Protein 8JZX (pdb70)

Nearest PDB structures (foldseek):
  8jzx-assembly1_B  TM=1.002E+00  e=8.251E-60  Homo sapiens
  8jzr-assembly1_B  TM=9.978E-01  e=2.242E-55  Homo sapiens
  8jzs-assembly1_A  TM=1.000E+00  e=1.565E-54  Homo sapiens
  8wx4-assembly1_A  TM=9.937E-01  e=3.648E-49  Homo sapiens
  8qsk-assembly1_C  TM=9.891E-01  e=1.487E-48  Homo sapiens

Radius of gyration: 33.05 Å; Cα contacts (8 Å, |Δi|>4): 1403; chains: 2; bounding box: 64×42×112 Å

InterPro domains:
  IPR000109 Proton-dependent oligopeptide transporter family [PF00854] (104-512)
  IPR018456 PTR2 family proton/oligopeptide symporter, conserved site [PS01023] (195-207)
  IPR036259 MFS transporter superfamily [G3DSA:1.20.1250.20] (19-566)
  IPR036259 MFS transporter superfamily [SSF103473] (32-554)

Sequence (910 aa):
RRAAAAAAAAGAFAGRRAACGAVLLTELLERAAFYGITSNLVLFLNGAPFCWEGAQASEALLLFMGLTYLGSPFGGWLADARLGRARAILLSLALYLLGMLAFPLLAAPATRAALCGSARCCSPATFAGLVLVGLGVATVKANITPFGADQVKDRGPEATRRFFNWFYWSINLGAILSLGGIAYIQQNVSFVTGYAIPTVCVGLAFVVFLCGQSVFIEDVKALVKIVPVFLALIPYWTVYFQMQTTYVLQSLHLRIPEISNPHTLPAAWLTMFDAVLILLLIPLKDKLVDPILRRHGLLPSSLKRIAVGMFFVMCSAFAAGILESKRLNLVKEKTINQTIGNVVYHAADLSLWWQVPQYLLIGISEIFASIAGLEFAYSAAPKSMQSAIMGLFFFFSGVGSFVGSGLLALVSIKAIGWMSSGNINGCYLNYYFFLLAAIQGATLLLFLIISVKYDRRAAAAAAAAGAFAGRRAACGAVLLTELLERAAFYGITSNLVLFLNGAPFCWEGAQASEALLLFMGLTYLGSPFGGWLADARLGRARAILLSLALYLLGMLAFPLLAAPATRAALCGSARCCSPATFAGLVLVGLGVATVKANITPFGADQVKDRGPEATRRFFNWFYWSINLGAILSLGGIAYIQQNVSFVTGYAIPTVCVGLAFVVFLCGQSVFIEDVKALVKIVPVFLALIPYWTVYFQMQTTYVLQSLHLRIPEISNPHTLPAAWLTMFDAVLILLLIPLKDKLVDPILRRHGLLPSSLKRIAVGMFFVMCSAFAAGILESKRLNLVKEKTINQTIGNVVYHAADLSLWWQVPQYLLIGISEIFASIAGLEFAYSAAPKSMQSAIMGLFFFFSGVGSFVGSGLLALVSIKAIGWMSSGNINGCYLNYYFFLLAAIQGATLLLFLIISVKYD

Solvent-accessible surface area: 37669 Å² total; per-residue (Å²): 121,84,46,62,69,34,56,76,32,21,59,4,11,75,64,60,159,65,4,3,29,12,0,39,79,0,4,26,23,0,17,4,0,10,59,0,0,28,33,12,0,54,64,5,0,71,33,99,52,0,98,4,99,39,68,42,0,55,99,2,38,86,121,3,44,13,40,2,19,97,8,0,22,140,8,0,146,73,5,51,47,187,59,37,45,22,181,1,0,31,88,5,0,44,70,0,53,103,1,0,84,18,2,19,63,0,8,17,103,89,50,50,70,91,86,23,51,161,124,96,74,2,32,108,18,1,62,56,3,7,67,48,0,0,71,1,1,0,20,1,32,0,0,1,5,0,11,0,0,28,2,0,82,116,67,32,120,21,0,13,33,34,0,0,0,52,1,26,66,3,34,14,40,0,6,30,95,0,13,14,36,11,0,69,47,1,35,31,86,45,57,61,66,0,0,38,71,0,13,84,18,0,18,94,0,53,90,29,4,100,102,4,75,106,62,30,123,168,46,105,158,23,48,105,112,4,51,60,2,2,87,5,7,31,41,11,30,10,0,40,34,8,6,88,63,0,2,25,56,0,0,10,2,0,94,13,74,146,143,83,189,114,135,52,32,0,44,9,56,3,60,27,53,27,7,62,35,0,39,120,23,0,48,88,7,5,113,100,28,7,50,62,36,40,152,89,51,23,46,98,44,21,8,61,14,4,9,35,0,0,15,26,3,2,21,0,0,20,26,0,0,48,20,0,33,95,0,23,87,44,15,171,145,116,62,49,110,16,62,5,10,114,82,88,29,78,0,0,50,18,25,9,164,163,2,52,75,2,13,56,39,18,0,48,1,6,11,30,6,25,3,2,4,11,14,10,1,10,80,18,14,15,141,73,63,6,0,17,4,2,0,53,12,24,59,31,4,2,54,0,25,89,79,0,52,40,28,46,59,96,4,41,77,197,89,72,20,63,26,80,90,101,60,12,33,56,2,106,0,12,71,0,0,30,54,0,1,63,45,0,9,65,4,12,66,83,0,63,75,37,0,67,119,40,128,121,84,46,63,68,34,56,76,32,21,58,3,11,75,64,62,158,65,4,4,29,12,0,40,81,1,4,25,23,0,16,4,0,10,59,0,0,28,34,12,0,53,62,6,0,70,34,100,52,0,99,4,98,39,67,40,0,55,100,2,39,86,121,2,44,13,40,2,18,98,8,0,22,139,7,0,144,72,4,49,46,186,61,36,46,23,180,2,0,32,87,5,0,43,71,0,53,103,1,0,84,17,2,19,62,0,8,17,103,89,50,50,71,92,85,24,51,158,124,97,75,3,34,109,16,1,63,56,3,7,65,48,0,0,72,1,1,0,18,0,32,0,0,0,5,1,10,0,0,30,2,0,80,116,68,32,118,20,0,13,33,34,0,0,0,52,1,26,66,3,35,14,40,0,7,30,97,0,13,14,37,10,0,67,46,1,35,33,84,45,58,62,64,0,0,37,71,0,12,85,17,0,18,95,0,54,89,28,3,100,103,4,76,108,63,30,124,168,46,104,158,22,48,105,110,3,51,58,2,3,86,6,8,30,41,11,30,11,0,39,36,9,5,89,63,0,1,24,55,0,0,11,1,0,93,13,74,145,147,84,190,113,135,51,35,0,45,10,59,3,60,28,54,27,7,60,35,0,38,120,23,0,48,89,6,5,113,99,27,7,50,63,35,38,154,86,50,24,46,96,44,20,7,60,15,4,10,36,0,0,15,27,2,2,20,0,0,20,26,0,0,50,21,0,33,97,0,24,88,44,15,170,144,115,62,48,110,15,62,5,9,116,82,89,29,76,0,0,51,18,25,8,166,163,3,51,74,1,14,56,39,19,0,48,1,6,11,30,5,23,2,2,4,11,15,11,2,9,80,18,13,15,142,75,62,8,0,17,4,1,0,54,12,22,60,31,3,2,53,0,25,89,79,0,52,40,28,47,60,98,4,42,75,199,88,71,20,61,25,80,90,102,61,12,32,57,3,107,0,11,71,0,0,31,54,0,1,62,43,0,9,64,4,14,66,82,0,63,76,37,0,66,120,38,127

Organism: Homo sapiens (NCBI:txid9606)

Secondary structure (DSSP, 8-state):
-HHHHHHHTTS--TT-HHHHHHHHHHHHHHHHHHHHHHTTHHHHHBSSS-B--HHHHHHHHHHHHHHHHHTHHHHHHHHHHTS-SHHHHHHHHHHHHHTTTHHHHHHSHHHHHHHH----SSHHHHHHHHHHHHHHHHHHHHHHHHHHHTTSSTTHHHHHHHHHHHHHHHHHHHHHIIIIIIHHHHHHT-HHHHHHHHHHHHHHHHHHHHHHTTT---HHHHHHHHHHHHHHTHHHHHHHHHHHHHHHHHHHTSBPPP-----S--GGGGGHHHHHHHHHHHHHHHHHTTTHHHHTT-S-SHHHHHHHHHHHHHHHHHHHHHHHHHHHHHTTT--EEEEETTEEEEE-SSBGGGGHHHHHHHHHHIIIIIHHHHHHHHHTS-SSSTTTHHHHHHHHHHHHHHHHHHHHHHTTSTTT-SS-----TTS-HHHHHHHHHHHHHHHHHHHHHHHHHH-/-HHHHHHHTTS--TT-HHHHHHHHHHHHHHHHHHHHHHTTHHHHHBSSS-B--HHHHHHHHHHHHHHHHHTHHHHHHHHHHTS-SHHHHHHHHHHHHHTTTHHHHHHSHHHHHHHH----SSHHHHHHHHHHHHHHHHHHHHHHHHHHHTTSSTTHHHHHHHHHHHHHHHHHHHHHIIIIIIHHHHHHT-HHHHHHHHHHHHHHHHHHHHHHTTT---HHHHHHHHHHHHHHTHHHHHHHHHHHHHHHHHHHTSBPPP-----S--GGGGGHHHHHHHHHHHHHHHHHTTTHHHHTT-S-SHHHHHHHHHHHHHHHHHHHHHHHHHHHHHTTT--EEEEETTEEEEE-SSBGGGGHHHHHHHHHHIIIIIHHHHHHHHHTS-SSSTTTHHHHHHHHHHHHHHHHHHHHHHTTSTTT-SS-----TTS-HHHHHHHHHHHHHHHHHHHHHHHHHH-

B-factor: mean 50.01, std 15.4, range [20.0, 103.68]

Structure (mmCIF, N/CA/C/O backbone):
data_8JZX
#
_entry.id   8JZX
#
loop_
_entity.id
_entity.type
_entity.pdbx_description
1 polymer 'SLC15A4-ALFA tag-SLC15A4-twin strep tag fusion protein'
2 non-polymer 2-acetamido-2-deoxy-beta-D-glucopyranose
3 non-polymer CHOLESTEROL
4 non-polymer 2-(4-ethoxyphenyl)-N-[3-[(2R)-2-methylpiperidin-1-yl]propyl]quinoline-4-carboxamide
#
loop_
_atom_site.group_PDB
_atom_site.id
_atom_site.type_symbol
_atom_site.label_atom_id
_atom_site.label_alt_id
_atom_site.label_comp_id
_atom_site.label_asym_id
_atom_site.label_entity_id
_atom_site.label_seq_id
_atom_site.pdbx_PDB_ins_code
_atom_site.Cartn_x
_atom_site.Cartn_y
_atom_site.Cartn_z
_atom_site.occupancy
_atom_site.B_iso_or_equiv
_atom_site.auth_seq_id
_atom_site.auth_comp_id
_atom_site.auth_asym_id
_atom_site.auth_atom_id
_atom_site.pdbx_PDB_model_num
ATOM 1 N N . ARG A 1 18 ? 156.167 152.967 127.750 1.00 90.68 18 ARG A N 1
ATOM 2 C CA . ARG A 1 18 ? 156.523 151.590 128.071 1.00 90.68 18 ARG A CA 1
ATOM 3 C C . ARG A 1 18 ? 156.122 150.655 126.939 1.00 90.68 18 ARG A C 1
ATOM 4 O O . ARG A 1 18 ? 156.085 151.055 125.776 1.00 90.68 18 ARG A O 1
ATOM 6 N N . ARG A 1 19 ? 155.822 149.401 127.286 1.00 89.26 19 ARG A N 1
ATOM 7 C CA . ARG A 1 19 ? 155.371 148.446 126.279 1.00 89.26 19 ARG A CA 1
ATOM 8 C C . ARG A 1 19 ? 153.930 148.721 125.870 1.00 89.26 19 ARG A C 1
ATOM 9 O O . ARG A 1 19 ? 153.504 148.336 124.775 1.00 89.26 19 ARG A O 1
ATOM 11 N N . ALA A 1 20 ? 153.163 149.382 126.739 1.00 85.89 20 ALA A N 1
ATOM 12 C CA . ALA A 1 20 ? 151.793 149.742 126.391 1.00 85.89 20 ALA A CA 1
ATOM 13 C C . ALA A 1 20 ? 151.765 150.883 125.384 1.00 85.89 20 ALA A C 1
ATOM 14 O O . ALA A 1 20 ? 150.812 151.014 124.608 1.00 85.89 20 ALA A O 1
ATOM 16 N N . ALA A 1 21 ? 152.800 151.726 125.387 1.00 85.00 21 ALA A N 1
ATOM 17 C CA . ALA A 1 21 ? 152.892 152.778 124.381 1.00 85.00 21 ALA A CA 1
ATOM 18 C C . ALA A 1 21 ? 153.335 152.213 123.039 1.00 85.00 21 ALA A C 1
ATOM 19 O O . ALA A 1 21 ? 152.963 152.737 121.983 1.00 85.00 21 ALA A O 1
ATOM 21 N N . ALA A 1 22 ? 154.134 151.143 123.059 1.00 83.40 22 ALA A N 1
ATOM 22 C CA . ALA A 1 22 ? 154.558 150.512 121.814 1.00 83.40 22 ALA A CA 1
ATOM 23 C C . ALA A 1 22 ? 153.418 149.726 121.182 1.00 83.40 22 ALA A C 1
ATOM 24 O O . ALA A 1 22 ? 153.376 149.551 119.959 1.00 83.40 22 ALA A O 1
ATOM 26 N N . ALA A 1 23 ? 152.489 149.233 122.002 1.00 78.98 23 ALA A N 1
ATOM 27 C CA . ALA A 1 23 ? 151.313 148.563 121.460 1.00 78.98 23 ALA A CA 1
ATOM 28 C C . ALA A 1 23 ? 150.287 149.573 120.962 1.00 78.98 23 ALA A C 1
ATOM 29 O O . ALA A 1 23 ? 149.566 149.309 119.993 1.00 78.98 23 ALA A O 1
ATOM 31 N N . ALA A 1 24 ? 150.207 150.735 121.611 1.00 79.37 24 ALA A N 1
ATOM 32 C CA . ALA A 1 24 ? 149.305 151.780 121.142 1.00 79.37 24 ALA A CA 1
ATOM 33 C C . ALA A 1 24 ? 149.855 152.461 119.899 1.00 79.37 24 ALA A C 1
ATOM 34 O O . ALA A 1 24 ? 149.099 153.049 119.117 1.00 79.37 24 ALA A O 1
ATOM 36 N N . ALA A 1 25 ? 151.175 152.409 119.706 1.00 79.15 25 ALA A N 1
ATOM 37 C CA . ALA A 1 25 ? 151.757 152.915 118.469 1.00 79.15 25 ALA A CA 1
ATOM 38 C C . ALA A 1 25 ? 151.465 151.975 117.310 1.00 79.15 25 ALA A C 1
ATOM 39 O O . ALA A 1 25 ? 151.336 152.411 116.161 1.00 79.15 25 ALA A O 1
ATOM 41 N N . ALA A 1 26 ? 151.357 150.676 117.595 1.00 72.77 26 ALA A N 1
ATOM 42 C CA . ALA A 1 26 ? 150.964 149.721 116.565 1.00 72.77 26 ALA A CA 1
ATOM 43 C C . ALA A 1 26 ? 149.461 149.753 116.321 1.00 72.77 26 ALA A C 1
ATOM 44 O O . ALA A 1 26 ? 148.976 149.176 115.341 1.00 72.77 26 ALA A O 1
ATOM 46 N N . ALA A 1 27 ? 148.704 150.407 117.211 1.00 68.46 27 ALA A N 1
ATOM 47 C CA . ALA A 1 27 ? 147.273 150.578 116.989 1.00 68.46 27 ALA A CA 1
ATOM 48 C C . ALA A 1 27 ? 147.001 151.556 115.857 1.00 68.46 27 ALA A C 1
ATOM 49 O O . ALA A 1 27 ? 145.937 151.506 115.237 1.00 68.46 27 ALA A O 1
ATOM 51 N N . GLY A 1 28 ? 147.947 152.443 115.564 1.00 68.18 28 GLY A N 1
ATOM 52 C CA . GLY A 1 28 ? 147.897 153.249 114.360 1.00 68.18 28 GLY A CA 1
ATOM 53 C C . GLY A 1 28 ? 148.294 152.415 113.161 1.00 68.18 28 GLY A C 1
ATOM 54 O O . GLY A 1 28 ? 149.382 152.577 112.601 1.00 68.18 28 GLY A O 1
ATOM 55 N N . ALA A 1 29 ? 147.404 151.510 112.761 1.00 66.70 29 ALA A N 1
ATOM 56 C CA . ALA A 1 29 ? 147.757 150.417 111.875 1.00 66.70 29 ALA A CA 1
ATOM 57 C C . ALA A 1 29 ? 147.210 150.656 110.473 1.00 66.70 29 ALA A C 1
ATOM 58 O O . ALA A 1 29 ? 146.599 151.686 110.175 1.00 66.70 29 ALA A O 1
ATOM 60 N N . PHE A 1 30 ? 147.515 149.693 109.603 1.00 62.68 30 PHE A N 1
ATOM 61 C CA . PHE A 1 30 ? 147.326 149.552 108.160 1.00 62.68 30 PHE A CA 1
ATOM 62 C C . PHE A 1 30 ? 148.229 150.492 107.365 1.00 62.68 30 PHE A C 1
ATOM 63 O O . PHE A 1 30 ? 148.675 150.132 106.274 1.00 62.68 30 PHE A O 1
ATOM 71 N N . ALA A 1 31 ? 148.520 151.687 107.889 1.00 66.92 31 ALA A N 1
ATOM 72 C CA . ALA A 1 31 ? 149.685 152.561 107.717 1.00 66.92 31 ALA A CA 1
ATOM 73 C C . ALA A 1 31 ? 150.156 152.856 106.289 1.00 66.92 31 ALA A C 1
ATOM 74 O O . ALA A 1 31 ? 150.665 153.949 106.020 1.00 66.92 31 ALA A O 1
ATOM 76 N N . GLY A 1 32 ? 149.978 151.911 105.365 1.00 66.16 32 GLY A N 1
ATOM 77 C CA . GLY A 1 32 ? 149.969 152.225 103.949 1.00 66.16 32 GLY A CA 1
ATOM 78 C C . GLY A 1 32 ? 149.112 151.241 103.180 1.00 66.16 32 GLY A C 1
ATOM 79 O O . GLY A 1 32 ? 148.847 151.422 101.991 1.00 66.16 32 GLY A O 1
ATOM 80 N N . ARG A 1 33 ? 148.673 150.179 103.857 1.00 63.10 33 ARG A N 1
ATOM 81 C CA . ARG A 1 33 ? 148.029 149.029 103.227 1.00 63.10 33 ARG A CA 1
ATOM 82 C C . ARG A 1 33 ? 146.520 149.198 103.288 1.00 63.10 33 ARG A C 1
ATOM 83 O O . ARG A 1 33 ? 145.793 148.303 103.717 1.00 63.10 33 ARG A O 1
ATOM 91 N N . ARG A 1 34 ? 146.033 150.353 102.843 1.00 63.39 34 ARG A N 1
ATOM 92 C CA . ARG A 1 34 ? 144.601 150.590 102.791 1.00 63.39 34 ARG A CA 1
ATOM 93 C C . ARG A 1 34 ? 143.926 149.911 101.612 1.00 63.39 34 ARG A C 1
ATOM 94 O O . ARG A 1 34 ? 142.795 149.441 101.758 1.00 63.39 34 ARG A O 1
ATOM 102 N N . ALA A 1 35 ? 144.589 149.839 100.458 1.00 58.97 35 ALA A N 1
ATOM 103 C CA . ALA A 1 35 ? 143.986 149.205 99.293 1.00 58.97 35 ALA A CA 1
ATOM 104 C C . ALA A 1 35 ? 144.189 147.697 99.310 1.00 58.97 35 ALA A C 1
ATOM 105 O O . ALA A 1 35 ? 143.441 146.961 98.659 1.00 58.97 35 ALA A O 1
ATOM 107 N N . ALA A 1 36 ? 145.200 147.220 100.036 1.00 56.84 36 ALA A N 1
ATOM 108 C CA . ALA A 1 36 ? 145.395 145.782 100.168 1.00 56.84 36 ALA A CA 1
ATOM 109 C C . ALA A 1 36 ? 144.328 145.166 101.057 1.00 56.84 36 ALA A C 1
ATOM 110 O O . ALA A 1 36 ? 143.723 144.149 100.703 1.00 56.84 36 ALA A O 1
ATOM 112 N N . CYS A 1 37 ? 144.080 145.772 102.217 1.00 54.63 37 CYS A N 1
ATOM 113 C CA . CYS A 1 37 ? 143.055 145.262 103.118 1.00 54.63 37 CYS A CA 1
ATOM 114 C C . CYS A 1 37 ? 141.663 145.602 102.607 1.00 54.63 37 CYS A C 1
ATOM 115 O O . CYS A 1 37 ? 140.724 144.816 102.766 1.00 54.63 37 CYS A O 1
ATOM 118 N N . GLY A 1 38 ? 141.518 146.767 101.974 1.00 52.49 38 GLY A N 1
ATOM 119 C CA . GLY A 1 38 ? 140.210 147.208 101.518 1.00 52.49 38 GLY A CA 1
ATOM 120 C C . GLY A 1 38 ? 139.660 146.401 100.361 1.00 52.49 38 GLY A C 1
ATOM 121 O O . GLY A 1 38 ? 138.450 146.382 100.134 1.00 52.49 38 GLY A O 1
ATOM 122 N N . ALA A 1 39 ? 140.532 145.730 99.610 1.00 50.43 39 ALA A N 1
ATOM 123 C CA . ALA A 1 39 ? 140.062 144.814 98.579 1.00 50.43 39 ALA A CA 1
ATOM 124 C C . ALA A 1 39 ? 139.552 143.521 99.198 1.00 50.43 39 ALA A C 1
ATOM 125 O O . ALA A 1 39 ? 138.720 142.823 98.611 1.00 50.43 39 ALA A O 1
ATOM 127 N N . VAL A 1 40 ? 140.051 143.182 100.388 1.00 47.70 40 VAL A N 1
ATOM 128 C CA . VAL A 1 40 ? 139.600 141.978 101.081 1.00 47.70 40 VAL A CA 1
ATOM 129 C C . VAL A 1 40 ? 138.282 142.246 101.796 1.00 47.70 40 VAL A C 1
ATOM 130 O O . VAL A 1 40 ? 137.395 141.385 101.844 1.00 47.70 40 VAL A O 1
ATOM 134 N N . LEU A 1 41 ? 138.125 143.450 102.345 1.00 44.62 41 LEU A N 1
ATOM 135 C CA . LEU A 1 41 ? 136.886 143.809 103.024 1.00 44.62 41 LEU A CA 1
ATOM 136 C C . LEU A 1 41 ? 135.740 143.947 102.029 1.00 44.62 41 LEU A C 1
ATOM 137 O O . LEU A 1 41 ? 134.598 143.584 102.326 1.00 44.62 41 LEU A O 1
ATOM 142 N N . LEU A 1 42 ? 136.028 144.468 100.836 1.00 44.73 42 LEU A N 1
ATOM 143 C CA . LEU A 1 42 ? 134.977 144.656 99.843 1.00 44.73 42 LEU A CA 1
ATOM 144 C C . LEU A 1 42 ? 134.608 143.337 99.174 1.00 44.73 42 LEU A C 1
ATOM 145 O O . LEU A 1 42 ? 133.463 143.154 98.744 1.00 44.73 42 LEU A O 1
ATOM 150 N N . THR A 1 43 ? 135.557 142.401 99.086 1.00 44.82 43 THR A N 1
ATOM 151 C CA . THR A 1 43 ? 135.258 141.092 98.515 1.00 44.82 43 THR A CA 1
ATOM 152 C C . THR A 1 43 ? 134.347 140.288 99.436 1.00 44.82 43 THR A C 1
ATOM 153 O O . THR A 1 43 ? 133.395 139.647 98.976 1.00 44.82 43 THR A O 1
ATOM 157 N N . GLU A 1 44 ? 134.602 140.333 100.746 1.00 43.73 44 GLU A N 1
ATOM 158 C CA . GLU A 1 44 ? 133.777 139.584 101.690 1.00 43.73 44 GLU A CA 1
ATOM 159 C C . GLU A 1 44 ? 132.441 140.281 101.935 1.00 43.73 44 GLU A C 1
ATOM 160 O O . GLU A 1 44 ? 131.455 139.629 102.290 1.00 43.73 44 GLU A O 1
ATOM 166 N N . LEU A 1 45 ? 132.384 141.598 101.729 1.00 42.44 45 LEU A N 1
ATOM 167 C CA . LEU A 1 45 ? 131.110 142.309 101.784 1.00 42.44 45 LEU A CA 1
ATOM 168 C C . LEU A 1 45 ? 130.195 141.879 100.645 1.00 42.44 45 LEU A C 1
ATOM 169 O O . LEU A 1 45 ? 128.974 141.806 100.808 1.00 42.44 45 LEU A O 1
ATOM 174 N N . LEU A 1 46 ? 130.770 141.613 99.473 1.00 44.50 46 LEU A N 1
ATOM 175 C CA . LEU A 1 46 ? 129.961 141.228 98.325 1.00 44.50 46 LEU A CA 1
ATOM 176 C C . LEU A 1 46 ? 129.710 139.730 98.307 1.00 44.50 46 LEU A C 1
ATOM 177 O O . LEU A 1 46 ? 128.831 139.252 97.585 1.00 44.50 46 LEU A O 1
ATOM 182 N N . GLU A 1 47 ? 130.481 138.973 99.081 1.00 45.66 47 GLU A N 1
ATOM 183 C CA . GLU A 1 47 ? 130.262 137.535 99.148 1.00 45.66 47 GLU A CA 1
ATOM 184 C C . GLU A 1 47 ? 129.208 137.199 100.193 1.00 45.66 47 GLU A C 1
ATOM 185 O O . GLU A 1 47 ? 128.453 136.235 100.035 1.00 45.66 47 GLU A O 1
ATOM 191 N N . ARG A 1 48 ? 129.150 137.973 101.277 1.00 44.08 48 ARG A N 1
ATOM 192 C CA . ARG A 1 48 ? 128.070 137.795 102.239 1.00 44.08 48 ARG A CA 1
ATOM 193 C C . ARG A 1 48 ? 126.760 138.339 101.695 1.00 44.08 48 ARG A C 1
ATOM 194 O O . ARG A 1 48 ? 125.684 137.871 102.074 1.00 44.08 48 ARG A O 1
ATOM 202 N N . ALA A 1 49 ? 126.832 139.325 100.799 1.00 44.17 49 ALA A N 1
ATOM 203 C CA . ALA A 1 49 ? 125.624 139.845 100.170 1.00 44.17 49 ALA A CA 1
ATOM 204 C C . ALA A 1 49 ? 125.024 138.830 99.208 1.00 44.17 49 ALA A C 1
ATOM 205 O O . ALA A 1 49 ? 123.820 138.856 98.935 1.00 44.17 49 ALA A O 1
ATOM 207 N N . ALA A 1 50 ? 125.847 137.925 98.686 1.00 45.01 50 ALA A N 1
ATOM 208 C CA . ALA A 1 50 ? 125.343 136.922 97.760 1.00 45.01 50 ALA A CA 1
ATOM 209 C C . ALA A 1 50 ? 124.931 135.652 98.486 1.00 45.01 50 ALA A C 1
ATOM 210 O O . ALA A 1 50 ? 124.149 134.855 97.958 1.00 45.01 50 ALA A O 1
ATOM 212 N N . PHE A 1 51 ? 125.460 135.434 99.688 1.00 45.49 51 PHE A N 1
ATOM 213 C CA . PHE A 1 51 ? 125.084 134.252 100.454 1.00 45.49 51 PHE A CA 1
ATOM 214 C C . PHE A 1 51 ? 123.677 134.384 101.015 1.00 45.49 51 PHE A C 1
ATOM 215 O O . PHE A 1 51 ? 122.910 133.416 101.018 1.00 45.49 51 PHE A O 1
ATOM 223 N N . TYR A 1 52 ? 123.322 135.571 101.503 1.00 46.97 52 TYR A N 1
ATOM 224 C CA . TYR A 1 52 ? 121.977 135.769 102.023 1.00 46.97 52 TYR A CA 1
ATOM 225 C C . TYR A 1 52 ? 120.991 136.099 100.915 1.00 46.97 52 TYR A C 1
ATOM 226 O O . TYR A 1 52 ? 119.789 136.208 101.172 1.00 46.97 52 TYR A O 1
ATOM 235 N N . GLY A 1 53 ? 121.473 136.281 99.687 1.00 49.00 53 GLY A N 1
ATOM 236 C CA . GLY A 1 53 ? 120.566 136.319 98.555 1.00 49.00 53 GLY A CA 1
ATOM 237 C C . GLY A 1 53 ? 119.981 134.954 98.260 1.00 49.00 53 GLY A C 1
ATOM 238 O O . GLY A 1 53 ? 118.847 134.842 97.790 1.00 49.00 53 GLY A O 1
ATOM 239 N N . ILE A 1 54 ? 120.744 133.898 98.535 1.00 51.22 54 ILE A N 1
ATOM 240 C CA . ILE A 1 54 ? 120.248 132.539 98.353 1.00 51.22 54 ILE A CA 1
ATOM 241 C C . ILE A 1 54 ? 119.455 132.086 99.571 1.00 51.22 54 ILE A C 1
ATOM 242 O O . ILE A 1 54 ? 118.333 131.586 99.446 1.00 51.22 54 ILE A O 1
ATOM 247 N N . THR A 1 55 ? 120.015 132.281 100.765 1.00 51.30 55 THR A N 1
ATOM 248 C CA . THR A 1 55 ? 119.529 131.601 101.962 1.00 51.30 55 THR A CA 1
ATOM 249 C C . THR A 1 55 ? 118.193 132.162 102.448 1.00 51.30 55 THR A C 1
ATOM 250 O O . THR A 1 55 ? 117.382 131.419 103.015 1.00 51.30 55 THR A O 1
ATOM 254 N N . SER A 1 56 ? 117.921 133.442 102.186 1.00 51.95 56 SER A N 1
ATOM 255 C CA . SER A 1 56 ? 116.783 134.109 102.812 1.00 51.95 56 SER A CA 1
ATOM 256 C C . SER A 1 56 ? 115.454 133.636 102.235 1.00 51.95 56 SER A C 1
ATOM 257 O O . SER A 1 56 ? 114.501 133.379 102.978 1.00 51.95 56 SER A O 1
ATOM 260 N N . ASN A 1 57 ? 115.364 133.515 100.913 1.00 57.49 57 ASN A N 1
ATOM 261 C CA . ASN A 1 57 ? 114.117 133.128 100.264 1.00 57.49 57 ASN A CA 1
ATOM 262 C C . ASN A 1 57 ? 114.284 131.896 99.381 1.00 57.49 57 ASN A C 1
ATOM 263 O O . ASN A 1 57 ? 113.697 131.821 98.304 1.00 57.49 57 ASN A O 1
ATOM 268 N N . LEU A 1 58 ? 115.074 130.918 99.823 1.00 60.72 58 LEU A N 1
ATOM 269 C CA . LEU A 1 58 ? 115.221 129.698 99.037 1.00 60.72 58 LEU A CA 1
ATOM 270 C C . LEU A 1 58 ? 113.989 128.814 99.158 1.00 60.72 58 LEU A C 1
ATOM 271 O O . LEU A 1 58 ? 113.544 128.223 98.169 1.00 60.72 58 LEU A O 1
ATOM 276 N N . VAL A 1 59 ? 113.425 128.716 100.363 1.00 65.41 59 VAL A N 1
ATOM 277 C CA . VAL A 1 59 ? 112.276 127.846 100.589 1.00 65.41 59 VAL A CA 1
ATOM 278 C C . VAL A 1 59 ? 111.033 128.423 99.923 1.00 65.41 59 VAL A C 1
ATOM 279 O O . VAL A 1 59 ? 110.210 127.686 99.370 1.00 65.41 59 VAL A O 1
ATOM 283 N N . LEU A 1 60 ? 110.899 129.750 99.930 1.00 65.01 60 LEU A N 1
ATOM 284 C CA . LEU A 1 60 ? 109.791 130.395 99.233 1.00 65.01 60 LEU A CA 1
ATOM 285 C C . LEU A 1 60 ? 109.920 130.242 97.723 1.00 65.01 60 LEU A C 1
ATOM 286 O O . LEU A 1 60 ? 108.913 130.156 97.010 1.00 65.01 60 LEU A O 1
ATOM 291 N N . PHE A 1 61 ? 111.152 130.185 97.218 1.00 66.00 61 PHE A N 1
ATOM 292 C CA . PHE A 1 61 ? 111.364 130.042 95.782 1.00 66.00 61 PHE A CA 1
ATOM 293 C C . PHE A 1 61 ? 111.088 128.617 95.324 1.00 66.00 61 PHE A C 1
ATOM 294 O O . PHE A 1 61 ? 110.452 128.397 94.289 1.00 66.00 61 PHE A O 1
ATOM 302 N N . LEU A 1 62 ? 111.561 127.632 96.088 1.00 73.55 62 LEU A N 1
ATOM 303 C CA . LEU A 1 62 ? 111.389 126.240 95.690 1.00 73.55 62 LEU A CA 1
ATOM 304 C C . LEU A 1 62 ? 109.963 125.764 95.931 1.00 73.55 62 LEU A C 1
ATOM 305 O O . LEU A 1 62 ? 109.460 124.898 95.208 1.00 73.55 62 LEU A O 1
ATOM 310 N N . ASN A 1 63 ? 109.302 126.298 96.955 1.00 77.17 63 ASN A N 1
ATOM 311 C CA . ASN A 1 63 ? 107.894 126.006 97.209 1.00 77.17 63 ASN A CA 1
ATOM 312 C C . ASN A 1 63 ? 107.085 127.192 96.693 1.00 77.17 63 ASN A C 1
ATOM 313 O O . ASN A 1 63 ? 106.567 128.006 97.455 1.00 77.17 63 ASN A O 1
ATOM 318 N N . GLY A 1 64 ? 106.970 127.276 95.380 1.00 82.21 64 GLY A N 1
ATOM 319 C CA . GLY A 1 64 ? 106.336 128.415 94.746 1.00 82.21 64 GLY A CA 1
ATOM 320 C C . GLY A 1 64 ? 105.567 128.045 93.500 1.00 82.21 64 GLY A C 1
ATOM 321 O O . GLY A 1 64 ? 105.068 126.926 93.364 1.00 82.21 64 GLY A O 1
ATOM 322 N N . ALA A 1 65 ? 105.443 129.009 92.592 1.00 88.01 65 ALA A N 1
ATOM 323 C CA . ALA A 1 65 ? 104.676 128.806 91.366 1.00 88.01 65 ALA A CA 1
ATOM 324 C C . ALA A 1 65 ? 105.429 128.054 90.259 1.00 88.01 65 ALA A C 1
ATOM 325 O O . ALA A 1 65 ? 104.814 127.179 89.637 1.00 88.01 65 ALA A O 1
ATOM 327 N N . PRO A 1 66 ? 106.715 128.324 89.945 1.00 89.37 66 PRO A N 1
ATOM 328 C CA . PRO A 1 66 ? 107.363 127.456 88.946 1.00 89.37 66 PRO A CA 1
ATOM 329 C C . PRO A 1 66 ? 107.697 126.077 89.479 1.00 89.37 66 PRO A C 1
ATOM 330 O O . PRO A 1 66 ? 107.521 125.080 88.769 1.00 89.37 66 PRO A O 1
ATOM 334 N N . PHE A 1 67 ? 108.171 125.993 90.717 1.00 86.24 67 PHE A N 1
ATOM 335 C CA . PHE A 1 67 ? 108.599 124.737 91.315 1.00 86.24 67 PHE A CA 1
ATOM 336 C C . PHE A 1 67 ? 107.569 124.336 92.357 1.00 86.24 67 PHE A C 1
ATOM 337 O O . PHE A 1 67 ? 107.272 125.113 93.269 1.00 86.24 67 PHE A O 1
ATOM 345 N N . CYS A 1 68 ? 107.043 123.122 92.238 1.00 87.04 68 CYS A N 1
ATOM 346 C CA . CYS A 1 68 ? 105.947 122.661 93.085 1.00 87.04 68 CYS A CA 1
ATOM 347 C C . CYS A 1 68 ? 106.429 121.731 94.186 1.00 87.04 68 CYS A C 1
ATOM 348 O O . CYS A 1 68 ? 105.780 120.724 94.481 1.00 87.04 68 CYS A O 1
ATOM 351 N N . TRP A 1 69 ? 107.569 122.033 94.801 1.00 83.70 69 TRP A N 1
ATOM 352 C CA . TRP A 1 69 ? 108.111 121.152 95.825 1.00 83.70 69 TRP A CA 1
ATOM 353 C C . TRP A 1 69 ? 107.326 121.289 97.122 1.00 83.70 69 TRP A C 1
ATOM 354 O O . TRP A 1 69 ? 106.724 122.327 97.406 1.00 83.70 69 TRP A O 1
ATOM 365 N N . GLU A 1 70 ? 107.340 120.222 97.916 1.00 85.40 70 GLU A N 1
ATOM 366 C CA . GLU A 1 70 ? 106.708 120.256 99.224 1.00 85.40 70 GLU A CA 1
ATOM 367 C C . GLU A 1 70 ? 107.539 121.082 100.201 1.00 85.40 70 GLU A C 1
ATOM 368 O O . GLU A 1 70 ? 108.675 121.474 99.922 1.00 85.40 70 GLU A O 1
ATOM 374 N N . GLY A 1 71 ? 106.948 121.344 101.368 1.00 81.07 71 GLY A N 1
ATOM 375 C CA . GLY A 1 71 ? 107.632 122.147 102.368 1.00 81.07 71 GLY A CA 1
ATOM 376 C C . GLY A 1 71 ? 108.797 121.417 103.008 1.00 81.07 71 GLY A C 1
ATOM 377 O O . GLY A 1 71 ? 109.767 122.040 103.444 1.00 81.07 71 GLY A O 1
ATOM 378 N N . ALA A 1 72 ? 108.719 120.088 103.070 1.00 78.54 72 ALA A N 1
ATOM 379 C CA . ALA A 1 72 ? 109.821 119.313 103.627 1.00 78.54 72 ALA A CA 1
ATOM 380 C C . ALA A 1 72 ? 110.979 119.216 102.643 1.00 78.54 72 ALA A C 1
ATOM 381 O O . ALA A 1 72 ? 112.146 119.228 103.046 1.00 78.54 72 ALA A O 1
ATOM 383 N N . GLN A 1 73 ? 110.678 119.128 101.346 1.00 81.16 73 GLN A N 1
ATOM 384 C CA . GLN A 1 73 ? 111.739 118.977 100.356 1.00 81.16 73 GLN A CA 1
ATOM 385 C C . GLN A 1 73 ? 112.450 120.298 100.094 1.00 81.16 73 GLN A C 1
ATOM 386 O O . GLN A 1 73 ? 113.611 120.312 99.670 1.00 81.16 73 GLN A O 1
ATOM 392 N N . ALA A 1 74 ? 111.771 121.419 100.332 1.00 74.27 74 ALA A N 1
ATOM 393 C CA . ALA A 1 74 ? 112.436 122.710 100.203 1.00 74.27 74 ALA A CA 1
ATOM 394 C C . ALA A 1 74 ? 113.300 123.006 101.420 1.00 74.27 74 ALA A C 1
ATOM 395 O O . ALA A 1 74 ? 114.312 123.707 101.315 1.00 74.27 74 ALA A O 1
ATOM 397 N N . SER A 1 75 ? 112.917 122.483 102.586 1.00 70.59 75 SER A N 1
ATOM 398 C CA . SER A 1 75 ? 113.696 122.726 103.794 1.00 70.59 75 SER A CA 1
ATOM 399 C C . SER A 1 75 ? 114.901 121.801 103.870 1.00 70.59 75 SER A C 1
ATOM 400 O O . SER A 1 75 ? 115.938 122.168 104.432 1.00 70.59 75 SER A O 1
ATOM 403 N N . GLU A 1 76 ? 114.784 120.591 103.321 1.00 69.85 76 GLU A N 1
ATOM 404 C CA . GLU A 1 76 ? 115.918 119.674 103.323 1.00 69.85 76 GLU A CA 1
ATOM 405 C C . GLU A 1 76 ? 116.934 120.049 102.254 1.00 69.85 76 GLU A C 1
ATOM 406 O O . GLU A 1 76 ? 118.099 119.650 102.331 1.00 69.85 76 GLU A O 1
ATOM 412 N N . ALA A 1 77 ? 116.511 120.810 101.244 1.00 66.08 77 ALA A N 1
ATOM 413 C CA . ALA A 1 77 ? 117.463 121.304 100.257 1.00 66.08 77 ALA A CA 1
ATOM 414 C C . ALA A 1 77 ? 118.308 122.430 100.832 1.00 66.08 77 ALA A C 1
ATOM 415 O O . ALA A 1 77 ? 119.487 122.567 100.492 1.00 66.08 77 ALA A O 1
ATOM 417 N N . LEU A 1 78 ? 117.722 123.249 101.705 1.00 60.33 78 LEU A N 1
ATOM 418 C CA . LEU A 1 78 ? 118.497 124.295 102.357 1.00 60.33 78 LEU A CA 1
ATOM 419 C C . LEU A 1 78 ? 119.354 123.719 103.477 1.00 60.33 78 LEU A C 1
ATOM 420 O O . LEU A 1 78 ? 120.400 124.279 103.814 1.00 60.33 78 LEU A O 1
ATOM 425 N N . LEU A 1 79 ? 118.930 122.599 104.061 1.00 58.71 79 LEU A N 1
ATOM 426 C CA . LEU A 1 79 ? 119.696 122.010 105.154 1.00 58.71 79 LEU A CA 1
ATOM 427 C C . LEU A 1 79 ? 120.923 121.278 104.626 1.00 58.71 79 LEU A C 1
ATOM 428 O O . LEU A 1 79 ? 121.961 121.234 105.293 1.00 58.71 79 LEU A O 1
ATOM 433 N N . LEU A 1 80 ? 120.824 120.695 103.430 1.00 58.96 80 LEU A N 1
ATOM 434 C CA . LEU A 1 80 ? 122.000 120.096 102.808 1.00 58.96 80 LEU A CA 1
ATOM 435 C C . LEU A 1 80 ? 122.897 121.164 102.199 1.00 58.96 80 LEU A C 1
ATOM 436 O O . LEU A 1 80 ? 124.098 120.947 102.015 1.00 58.96 80 LEU A O 1
ATOM 441 N N . PHE A 1 81 ? 122.327 122.324 101.871 1.00 53.87 81 PHE A N 1
ATOM 442 C CA . PHE A 1 81 ? 123.131 123.433 101.372 1.00 53.87 81 PHE A CA 1
ATOM 443 C C . PHE A 1 81 ? 123.949 124.069 102.484 1.00 53.87 81 PHE A C 1
ATOM 444 O O . PHE A 1 81 ? 125.127 124.392 102.293 1.00 53.87 81 PHE A O 1
ATOM 452 N N . MET A 1 82 ? 123.331 124.290 103.646 1.00 51.51 82 MET A N 1
ATOM 453 C CA . MET A 1 82 ? 124.053 124.891 104.761 1.00 51.51 82 MET A CA 1
ATOM 454 C C . MET A 1 82 ? 125.102 123.941 105.312 1.00 51.51 82 MET A C 1
ATOM 455 O O . MET A 1 82 ? 126.197 124.372 105.681 1.00 51.51 82 MET A O 1
ATOM 460 N N . GLY A 1 83 ? 124.796 122.645 105.349 1.00 47.46 83 GLY A N 1
ATOM 461 C CA . GLY A 1 83 ? 125.765 121.678 105.827 1.00 47.46 83 GLY A CA 1
ATOM 462 C C . GLY A 1 83 ? 126.940 121.496 104.893 1.00 47.46 83 GLY A C 1
ATOM 463 O O . GLY A 1 83 ? 128.015 121.074 105.322 1.00 47.46 83 GLY A O 1
ATOM 464 N N . LEU A 1 84 ? 126.762 121.820 103.613 1.00 47.32 84 LEU A N 1
ATOM 465 C CA . LEU A 1 84 ? 127.865 121.717 102.667 1.00 47.32 84 LEU A CA 1
ATOM 466 C C . LEU A 1 84 ? 128.818 122.899 102.809 1.00 47.32 84 LEU A C 1
ATOM 467 O O . LEU A 1 84 ? 129.997 122.799 102.455 1.00 47.32 84 LEU A O 1
ATOM 472 N N . THR A 1 85 ? 128.337 124.019 103.352 1.00 43.89 85 THR A N 1
ATOM 473 C CA . THR A 1 85 ? 129.222 125.149 103.606 1.00 43.89 85 THR A CA 1
ATOM 474 C C . THR A 1 85 ? 130.082 124.938 104.842 1.00 43.89 85 THR A C 1
ATOM 475 O O . THR A 1 85 ? 131.056 125.669 105.036 1.00 43.89 85 THR A O 1
ATOM 479 N N . TYR A 1 86 ? 129.742 123.969 105.689 1.00 42.00 86 TYR A N 1
ATOM 480 C CA . TYR A 1 86 ? 130.583 123.657 106.835 1.00 42.00 86 TYR A CA 1
ATOM 481 C C . TYR A 1 86 ? 131.429 122.417 106.588 1.00 42.00 86 TYR A C 1
ATOM 482 O O . TYR A 1 86 ? 132.561 122.336 107.072 1.00 42.00 86 TYR A O 1
ATOM 491 N N . LEU A 1 87 ? 130.898 121.450 105.836 1.00 47.27 87 LEU A N 1
ATOM 492 C CA . LEU A 1 87 ? 131.629 120.217 105.568 1.00 47.27 87 LEU A CA 1
ATOM 493 C C . LEU A 1 87 ? 132.805 120.447 104.630 1.00 47.27 87 LEU A C 1
ATOM 494 O O . LEU A 1 87 ? 133.853 119.812 104.786 1.00 47.27 87 LEU A O 1
ATOM 499 N N . GLY A 1 88 ? 132.665 121.355 103.670 1.00 43.88 88 GLY A N 1
ATOM 500 C CA . GLY A 1 88 ? 133.719 121.583 102.705 1.00 43.88 88 GLY A CA 1
ATOM 501 C C . GLY A 1 88 ? 134.807 122.537 103.139 1.00 43.88 88 GLY A C 1
ATOM 502 O O . GLY A 1 88 ? 135.750 122.752 102.374 1.00 43.88 88 GLY A O 1
ATOM 503 N N . SER A 1 89 ? 134.693 123.126 104.328 1.00 42.46 89 SER A N 1
ATOM 504 C CA . SER A 1 89 ? 135.708 124.075 104.789 1.00 42.46 89 SER A CA 1
ATOM 505 C C . SER A 1 89 ? 137.076 123.457 105.083 1.00 42.46 89 SER A C 1
ATOM 506 O O . SER A 1 89 ? 138.082 124.095 104.726 1.00 42.46 89 SER A O 1
ATOM 509 N N . PRO A 1 90 ? 137.219 122.283 105.739 1.00 44.91 90 PRO A N 1
ATOM 510 C CA . PRO A 1 90 ? 138.583 121.742 105.883 1.00 44.91 90 PRO A CA 1
ATOM 511 C C . PRO A 1 90 ? 139.196 121.279 104.574 1.00 44.91 90 PRO A C 1
ATOM 512 O O . PRO A 1 90 ? 140.418 121.347 104.411 1.00 44.91 90 PRO A O 1
ATOM 516 N N . PHE A 1 91 ? 138.378 120.817 103.631 1.00 49.26 91 PHE A N 1
ATOM 517 C CA . PHE A 1 91 ? 138.898 120.379 102.344 1.00 49.26 91 PHE A CA 1
ATOM 518 C C . PHE A 1 91 ? 139.186 121.551 101.420 1.00 49.26 91 PHE A C 1
ATOM 519 O O . PHE A 1 91 ? 140.092 121.468 100.586 1.00 49.26 91 PHE A O 1
ATOM 527 N N . GLY A 1 92 ? 138.437 122.643 101.550 1.00 46.83 92 GLY A N 1
ATOM 528 C CA . GLY A 1 92 ? 138.723 123.818 100.748 1.00 46.83 92 GLY A CA 1
ATOM 529 C C . GLY A 1 92 ? 139.904 124.604 101.277 1.00 46.83 92 GLY A C 1
ATOM 530 O O . GLY A 1 92 ? 140.457 125.458 100.581 1.00 46.83 92 GLY A O 1
ATOM 531 N N . GLY A 1 93 ? 140.301 124.336 102.520 1.00 51.18 93 GLY A N 1
ATOM 532 C CA . GLY A 1 93 ? 141.465 125.005 103.069 1.00 51.18 93 GLY A CA 1
ATOM 533 C C . GLY A 1 93 ? 142.724 124.170 102.964 1.00 51.18 93 GLY A C 1
ATOM 534 O O . GLY A 1 93 ? 143.823 124.710 102.822 1.00 51.18 93 GLY A O 1
ATOM 535 N N . TRP A 1 94 ? 142.585 122.845 103.049 1.00 57.21 94 TRP A N 1
ATOM 536 C CA . TRP A 1 94 ? 143.724 121.963 102.817 1.00 57.21 94 TRP A CA 1
ATOM 537 C C . TRP A 1 94 ? 144.173 122.021 101.365 1.00 57.21 94 TRP A C 1
ATOM 538 O O . TRP A 1 94 ? 145.364 121.880 101.068 1.00 57.21 94 TRP A O 1
ATOM 549 N N . LEU A 1 95 ? 143.230 122.236 100.447 1.00 55.54 95 LEU A N 1
ATOM 550 C CA . LEU A 1 95 ? 143.574 122.405 99.042 1.00 55.54 95 LEU A CA 1
ATOM 551 C C . LEU A 1 95 ? 144.304 123.720 98.803 1.00 55.54 95 LEU A C 1
ATOM 552 O O . LEU A 1 95 ? 145.052 123.846 97.830 1.00 55.54 95 LEU A O 1
ATOM 557 N N . ALA A 1 96 ? 144.108 124.705 99.675 1.00 54.82 96 ALA A N 1
ATOM 558 C CA . ALA A 1 96 ? 144.841 125.957 99.581 1.00 54.82 96 ALA A CA 1
ATOM 559 C C . ALA A 1 96 ? 146.198 125.902 100.264 1.00 54.82 96 ALA A C 1
ATOM 560 O O . ALA A 1 96 ? 146.933 126.893 100.224 1.00 54.82 96 ALA A O 1
ATOM 562 N N . ASP A 1 97 ? 146.538 124.788 100.900 1.00 57.58 97 ASP A N 1
ATOM 563 C CA . ASP A 1 97 ? 147.849 124.589 101.500 1.00 57.58 97 ASP A CA 1
ATOM 564 C C . ASP A 1 97 ? 148.717 123.624 100.718 1.00 57.58 97 ASP A C 1
ATOM 565 O O . ASP A 1 97 ? 149.884 123.918 100.458 1.00 57.58 97 ASP A O 1
ATOM 570 N N . ALA A 1 98 ? 148.167 122.477 100.335 1.00 61.96 98 ALA A N 1
ATOM 571 C CA . ALA A 1 98 ? 148.939 121.429 99.687 1.00 61.96 98 ALA A CA 1
ATOM 572 C C . ALA A 1 98 ? 149.186 121.722 98.213 1.00 61.96 98 ALA A C 1
ATOM 573 O O . ALA A 1 98 ? 150.315 121.587 97.734 1.00 61.96 98 ALA A O 1
ATOM 575 N N . ARG A 1 99 ? 148.149 122.122 97.482 1.00 64.78 99 ARG A N 1
ATOM 576 C CA . ARG A 1 99 ? 148.243 122.236 96.034 1.00 64.78 99 ARG A CA 1
ATOM 577 C C . ARG A 1 99 ? 148.290 123.670 95.531 1.00 64.78 99 ARG A C 1
ATOM 578 O O . ARG A 1 99 ? 149.252 124.041 94.852 1.00 64.78 99 ARG A O 1
ATOM 586 N N . LEU A 1 100 ? 147.291 124.485 95.844 1.00 58.83 100 LEU A N 1
ATOM 587 C CA . LEU A 1 100 ? 147.220 125.851 95.351 1.00 58.83 100 LEU A CA 1
ATOM 588 C C . LEU A 1 100 ? 147.693 126.793 96.448 1.00 58.83 100 LEU A C 1
ATOM 589 O O . LEU A 1 100 ? 147.999 126.374 97.566 1.00 58.83 100 LEU A O 1
ATOM 594 N N . GLY A 1 101 ? 147.760 128.078 96.123 1.00 56.60 101 GLY A N 1
ATOM 595 C CA . GLY A 1 101 ? 148.051 129.082 97.122 1.00 56.60 101 GLY A CA 1
ATOM 596 C C . GLY A 1 101 ? 146.799 129.519 97.850 1.00 56.60 101 GLY A C 1
ATOM 597 O O . GLY A 1 101 ? 145.837 128.775 97.989 1.00 56.60 101 GLY A O 1
ATOM 598 N N . ARG A 1 102 ? 146.814 130.763 98.325 1.00 54.48 102 ARG A N 1
ATOM 599 C CA . ARG A 1 102 ? 145.578 131.336 98.843 1.00 54.48 102 ARG A CA 1
ATOM 600 C C . ARG A 1 102 ? 144.813 132.049 97.747 1.00 54.48 102 ARG A C 1
ATOM 601 O O . ARG A 1 102 ? 143.641 131.745 97.503 1.00 54.48 102 ARG A O 1
ATOM 609 N N . ALA A 1 103 ? 145.470 132.992 97.065 1.00 54.41 103 ALA A N 1
ATOM 610 C CA . ALA A 1 103 ? 144.791 133.842 96.093 1.00 54.41 103 ALA A CA 1
ATOM 611 C C . ALA A 1 103 ? 144.348 133.047 94.873 1.00 54.41 103 ALA A C 1
ATOM 612 O O . ALA A 1 103 ? 143.364 133.398 94.218 1.00 54.41 103 ALA A O 1
ATOM 614 N N . ARG A 1 104 ? 145.048 131.957 94.563 1.00 56.24 104 ARG A N 1
ATOM 615 C CA . ARG A 1 104 ? 144.593 131.097 93.477 1.00 56.24 104 ARG A CA 1
ATOM 616 C C . ARG A 1 104 ? 143.471 130.177 93.934 1.00 56.24 104 ARG A C 1
ATOM 617 O O . ARG A 1 104 ? 142.770 129.589 93.105 1.00 56.24 104 ARG A O 1
ATOM 625 N N . ALA A 1 105 ? 143.293 130.025 95.246 1.00 51.47 105 ALA A N 1
ATOM 626 C CA . ALA A 1 105 ? 142.212 129.180 95.739 1.00 51.47 105 ALA A CA 1
ATOM 627 C C . ALA A 1 105 ? 140.925 129.969 95.906 1.00 51.47 105 ALA A C 1
ATOM 628 O O . ALA A 1 105 ? 139.830 129.404 95.829 1.00 51.47 105 ALA A O 1
ATOM 630 N N . ILE A 1 106 ? 141.028 131.273 96.149 1.00 50.25 106 ILE A N 1
ATOM 631 C CA . ILE A 1 106 ? 139.813 132.060 96.293 1.00 50.25 106 ILE A CA 1
ATOM 632 C C . ILE A 1 106 ? 139.291 132.475 94.922 1.00 50.25 106 ILE A C 1
ATOM 633 O O . ILE A 1 106 ? 138.078 132.544 94.704 1.00 50.25 106 ILE A O 1
ATOM 638 N N . LEU A 1 107 ? 140.194 132.726 93.970 1.00 52.00 107 LEU A N 1
ATOM 639 C CA . LEU A 1 107 ? 139.780 133.007 92.596 1.00 52.00 107 LEU A CA 1
ATOM 640 C C . LEU A 1 107 ? 139.183 131.775 91.930 1.00 52.00 107 LEU A C 1
ATOM 641 O O . LEU A 1 107 ? 138.295 131.889 91.079 1.00 52.00 107 LEU A O 1
ATOM 646 N N . LEU A 1 108 ? 139.670 130.588 92.289 1.00 50.88 108 LEU A N 1
ATOM 647 C CA . LEU A 1 108 ? 139.069 129.365 91.772 1.00 50.88 108 LEU A CA 1
ATOM 648 C C . LEU A 1 108 ? 137.694 129.139 92.376 1.00 50.88 108 LEU A C 1
ATOM 649 O O . LEU A 1 108 ? 136.764 128.708 91.684 1.00 50.88 108 LEU A O 1
ATOM 654 N N . SER A 1 109 ? 137.542 129.435 93.665 1.00 49.77 109 SER A N 1
ATOM 655 C CA . SER A 1 109 ? 136.276 129.178 94.336 1.00 49.77 109 SER A CA 1
ATOM 656 C C . SER A 1 109 ? 135.220 130.198 93.939 1.00 49.77 109 SER A C 1
ATOM 657 O O . SER A 1 109 ? 134.065 129.834 93.711 1.00 49.77 109 SER A O 1
ATOM 660 N N . LEU A 1 110 ? 135.602 131.475 93.817 1.00 49.22 110 LEU A N 1
ATOM 661 C CA . LEU A 1 110 ? 134.653 132.507 93.401 1.00 49.22 110 LEU A CA 1
ATOM 662 C C . LEU A 1 110 ? 134.248 132.353 91.940 1.00 49.22 110 LEU A C 1
ATOM 663 O O . LEU A 1 110 ? 133.222 132.897 91.519 1.00 49.22 110 LEU A O 1
ATOM 668 N N . ALA A 1 111 ? 135.051 131.650 91.144 1.00 50.76 111 ALA A N 1
ATOM 669 C CA . ALA A 1 111 ? 134.602 131.273 89.811 1.00 50.76 111 ALA A CA 1
ATOM 670 C C . ALA A 1 111 ? 133.534 130.194 89.889 1.00 50.76 111 ALA A C 1
ATOM 671 O O . ALA A 1 111 ? 132.545 130.229 89.150 1.00 50.76 111 ALA A O 1
ATOM 673 N N . LEU A 1 112 ? 133.716 129.224 90.788 1.00 51.61 112 LEU A N 1
ATOM 674 C CA . LEU A 1 112 ? 132.704 128.192 90.986 1.00 51.61 112 LEU A CA 1
ATOM 675 C C . LEU A 1 112 ? 131.526 128.727 91.786 1.00 51.61 112 LEU A C 1
ATOM 676 O O . LEU A 1 112 ? 130.405 128.221 91.674 1.00 51.61 112 LEU A O 1
ATOM 681 N N . TYR A 1 113 ? 131.764 129.751 92.603 1.00 51.20 113 TYR A N 1
ATOM 682 C CA . TYR A 1 113 ? 130.682 130.390 93.343 1.00 51.20 113 TYR A CA 1
ATOM 683 C C . TYR A 1 113 ? 129.879 131.320 92.443 1.00 51.20 113 TYR A C 1
ATOM 684 O O . TYR A 1 113 ? 128.785 131.750 92.809 1.00 51.20 113 TYR A O 1
ATOM 693 N N . LEU A 1 114 ? 130.407 131.641 91.259 1.00 53.13 114 LEU A N 1
ATOM 694 C CA . LEU A 1 114 ? 129.638 132.394 90.272 1.00 53.13 114 LEU A CA 1
ATOM 695 C C . LEU A 1 114 ? 128.895 131.463 89.323 1.00 53.13 114 LEU A C 1
ATOM 696 O O . LEU A 1 114 ? 127.816 131.804 88.825 1.00 53.13 114 LEU A O 1
ATOM 701 N N . LEU A 1 115 ? 129.456 130.280 89.068 1.00 55.54 115 LEU A N 1
ATOM 702 C CA . LEU A 1 115 ? 128.848 129.354 88.120 1.00 55.54 115 LEU A CA 1
ATOM 703 C C . LEU A 1 115 ? 127.570 128.745 88.680 1.00 55.54 115 LEU A C 1
ATOM 704 O O . LEU A 1 115 ? 126.567 128.627 87.969 1.00 55.54 115 LEU A O 1
ATOM 709 N N . GLY A 1 116 ? 127.583 128.353 89.954 1.00 57.68 116 GLY A N 1
ATOM 710 C CA . GLY A 1 116 ? 126.370 127.847 90.569 1.00 57.68 116 GLY A CA 1
ATOM 711 C C . GLY A 1 116 ? 125.369 128.938 90.879 1.00 57.68 116 GLY A C 1
ATOM 712 O O . GLY A 1 116 ? 124.164 128.683 90.925 1.00 57.68 116 GLY A O 1
ATOM 713 N N . MET A 1 117 ? 125.852 130.161 91.102 1.00 58.19 117 MET A N 1
ATOM 714 C CA . MET A 1 117 ? 124.969 131.283 91.400 1.00 58.19 117 MET A CA 1
ATOM 715 C C . MET A 1 117 ? 124.182 131.702 90.169 1.00 58.19 117 MET A C 1
ATOM 716 O O . MET A 1 117 ? 123.066 132.220 90.279 1.00 58.19 117 MET A O 1
ATOM 721 N N . LEU A 1 118 ? 124.745 131.468 88.985 1.00 60.64 118 LEU A N 1
ATOM 722 C CA . LEU A 1 118 ? 124.138 131.884 87.729 1.00 60.64 118 LEU A CA 1
ATOM 723 C C . LEU A 1 118 ? 122.883 131.088 87.390 1.00 60.64 118 LEU A C 1
ATOM 724 O O . LEU A 1 118 ? 122.061 131.567 86.603 1.00 60.64 118 LEU A O 1
ATOM 729 N N . ALA A 1 119 ? 122.698 129.910 87.988 1.00 63.34 119 ALA A N 1
ATOM 730 C CA . ALA A 1 119 ? 121.535 129.085 87.678 1.00 63.34 119 ALA A CA 1
ATOM 731 C C . ALA A 1 119 ? 120.264 129.657 88.293 1.00 63.34 119 ALA A C 1
ATOM 732 O O . ALA A 1 119 ? 119.155 129.364 87.835 1.00 63.34 119 ALA A O 1
ATOM 734 N N . PHE A 1 120 ? 120.401 130.475 89.331 1.00 62.46 120 PHE A N 1
ATOM 735 C CA . PHE A 1 120 ? 119.222 130.996 90.021 1.00 62.46 120 PHE A CA 1
ATOM 736 C C . PHE A 1 120 ? 118.504 132.125 89.280 1.00 62.46 120 PHE A C 1
ATOM 737 O O . PHE A 1 120 ? 117.264 132.164 89.345 1.00 62.46 120 PHE A O 1
ATOM 745 N N . PRO A 1 121 ? 119.169 133.067 88.585 1.00 64.81 121 PRO A N 1
ATOM 746 C CA . PRO A 1 121 ? 118.383 133.929 87.684 1.00 64.81 121 PRO A CA 1
ATOM 747 C C . PRO A 1 121 ? 117.852 133.200 86.464 1.00 64.81 121 PRO A C 1
ATOM 748 O O . PRO A 1 121 ? 116.868 133.647 85.864 1.00 64.81 121 PRO A O 1
ATOM 752 N N . LEU A 1 122 ? 118.477 132.089 86.071 1.00 71.69 122 LEU A N 1
ATOM 753 C CA . LEU A 1 122 ? 118.009 131.372 84.891 1.00 71.69 122 LEU A CA 1
ATOM 754 C C . LEU A 1 122 ? 116.771 130.544 85.201 1.00 71.69 122 LEU A C 1
ATOM 755 O O . LEU A 1 122 ? 115.885 130.404 84.352 1.00 71.69 122 LEU A O 1
ATOM 760 N N . LEU A 1 123 ? 116.689 129.984 86.408 1.00 72.76 123 LEU A N 1
ATOM 761 C CA . LEU A 1 123 ? 115.490 129.248 86.790 1.00 72.76 123 LEU A CA 1
ATOM 762 C C . LEU A 1 123 ? 114.348 130.194 87.132 1.00 72.76 123 LEU A C 1
ATOM 763 O O . LEU A 1 123 ? 113.174 129.830 87.002 1.00 72.76 123 LEU A O 1
ATOM 768 N N . ALA A 1 124 ? 114.669 131.410 87.573 1.00 72.31 124 ALA A N 1
ATOM 769 C CA . ALA A 1 124 ? 113.625 132.365 87.925 1.00 72.31 124 ALA A CA 1
ATOM 770 C C . ALA A 1 124 ? 112.969 132.949 86.682 1.00 72.31 124 ALA A C 1
ATOM 771 O O . ALA A 1 124 ? 111.776 133.271 86.695 1.00 72.31 124 ALA A O 1
ATOM 773 N N . ALA A 1 125 ? 113.728 133.096 85.606 1.00 77.47 125 ALA A N 1
ATOM 774 C CA . ALA A 1 125 ? 113.182 133.668 84.383 1.00 77.47 125 ALA A CA 1
ATOM 775 C C . ALA A 1 125 ? 112.342 132.627 83.652 1.00 77.47 125 ALA A C 1
ATOM 776 O O . ALA A 1 125 ? 112.753 131.466 83.557 1.00 77.47 125 ALA A O 1
ATOM 778 N N . PRO A 1 126 ? 111.169 132.995 83.131 1.00 82.98 126 PRO A N 1
ATOM 779 C CA . PRO A 1 126 ? 110.352 132.002 82.421 1.00 82.98 126 PRO A CA 1
ATOM 780 C C . PRO A 1 126 ? 110.887 131.658 81.045 1.00 82.98 126 PRO A C 1
ATOM 781 O O . PRO A 1 126 ? 110.548 130.595 80.512 1.00 82.98 126 PRO A O 1
ATOM 785 N N . ALA A 1 127 ? 111.714 132.522 80.455 1.00 84.01 127 ALA A N 1
ATOM 786 C CA . ALA A 1 127 ? 112.251 132.243 79.128 1.00 84.01 127 ALA A CA 1
ATOM 787 C C . ALA A 1 127 ? 113.348 131.188 79.182 1.00 84.01 127 ALA A C 1
ATOM 788 O O . ALA A 1 127 ? 113.377 130.272 78.353 1.00 84.01 127 ALA A O 1
ATOM 790 N N . THR A 1 128 ? 114.254 131.299 80.147 1.00 83.59 128 THR A N 1
ATOM 791 C CA . THR A 1 128 ? 115.403 130.411 80.247 1.00 83.59 128 THR A CA 1
ATOM 792 C C . THR A 1 128 ? 115.159 129.205 81.145 1.00 83.59 128 THR A C 1
ATOM 793 O O . THR A 1 128 ? 116.063 128.378 81.297 1.00 83.59 128 THR A O 1
ATOM 797 N N . ARG A 1 129 ? 113.972 129.086 81.744 1.00 86.04 129 ARG A N 1
ATOM 798 C CA . ARG A 1 129 ? 113.680 127.935 82.592 1.00 86.04 129 ARG A CA 1
ATOM 799 C C . ARG A 1 129 ? 113.523 126.661 81.773 1.00 86.04 129 ARG A C 1
ATOM 800 O O . ARG A 1 129 ? 113.947 125.586 82.211 1.00 86.04 129 ARG A O 1
ATOM 808 N N . ALA A 1 130 ? 112.935 126.765 80.579 1.00 92.80 130 ALA A N 1
ATOM 809 C CA . ALA A 1 130 ? 112.689 125.579 79.767 1.00 92.80 130 ALA A CA 1
ATOM 810 C C . ALA A 1 130 ? 113.966 125.053 79.127 1.00 92.80 130 ALA A C 1
ATOM 811 O O . ALA A 1 130 ? 114.017 123.887 78.722 1.00 92.80 130 ALA A O 1
ATOM 813 N N . ALA A 1 131 ? 114.998 125.892 79.023 1.00 94.28 131 ALA A N 1
ATOM 814 C CA . ALA A 1 131 ? 116.257 125.442 78.442 1.00 94.28 131 ALA A CA 1
ATOM 815 C C . ALA A 1 131 ? 117.004 124.517 79.392 1.00 94.28 131 ALA A C 1
ATOM 816 O O . ALA A 1 131 ? 117.687 123.583 78.955 1.00 94.28 131 ALA A O 1
ATOM 818 N N . LEU A 1 132 ? 116.883 124.756 80.698 1.00 92.93 132 LEU A N 1
ATOM 819 C CA . LEU A 1 132 ? 117.596 123.939 81.674 1.00 92.93 132 LEU A CA 1
ATOM 820 C C . LEU A 1 132 ? 116.824 122.670 82.016 1.00 92.93 132 LEU A C 1
ATOM 821 O O . LEU A 1 132 ? 117.382 121.568 81.979 1.00 92.93 132 LEU A O 1
ATOM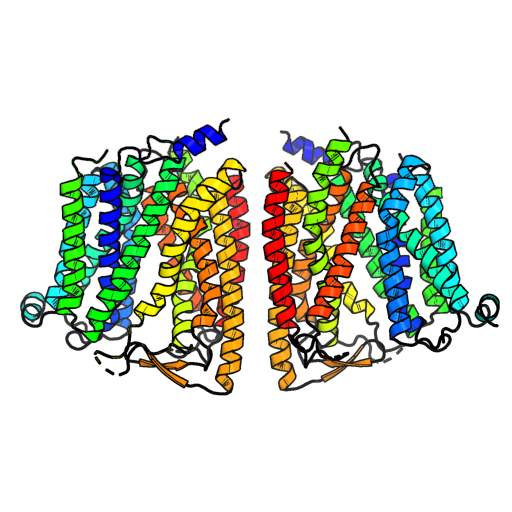 826 N N . CYS A 1 133 ? 115.541 122.804 82.353 1.00 97.67 133 CYS A N 1
ATOM 827 C CA . CYS A 1 133 ? 114.768 121.697 82.906 1.00 97.67 133 CYS A CA 1
ATOM 828 C C . CYS A 1 133 ? 113.347 121.654 82.354 1.00 97.67 133 CYS A C 1
ATOM 829 O O . CYS A 1 133 ? 112.410 121.299 83.076 1.00 97.67 133 CYS A O 1
ATOM 832 N N . GLY A 1 134 ? 113.168 122.012 81.080 1.00 99.36 134 GLY A N 1
ATOM 833 C CA . GLY A 1 134 ? 111.832 122.017 80.501 1.00 99.36 134 GLY A CA 1
ATOM 834 C C . GLY A 1 134 ? 111.252 120.626 80.330 1.00 99.36 134 GLY A C 1
ATOM 835 O O . GLY A 1 134 ? 110.049 120.419 80.509 1.00 99.36 134 GLY A O 1
ATOM 836 N N . SER A 1 135 ? 112.095 119.656 79.991 1.00 103.68 135 SER A N 1
ATOM 837 C CA . SER A 1 135 ? 111.657 118.273 79.848 1.00 103.68 135 SER A CA 1
ATOM 838 C C . SER A 1 135 ? 112.806 117.312 80.132 1.00 103.68 135 SER A C 1
ATOM 839 O O . SER A 1 135 ? 113.946 117.733 80.324 1.00 103.68 135 SER A O 1
ATOM 842 N N . ALA A 1 150 ? 107.773 114.022 91.394 1.00 93.19 150 ALA A N 1
ATOM 843 C CA . ALA A 1 150 ? 108.042 114.680 92.668 1.00 93.19 150 ALA A CA 1
ATOM 844 C C . ALA A 1 150 ? 108.696 116.040 92.453 1.00 93.19 150 ALA A C 1
ATOM 845 O O . ALA A 1 150 ? 108.013 117.054 92.316 1.00 93.19 150 ALA A O 1
ATOM 847 N N . ARG A 1 151 ? 110.025 116.054 92.430 1.00 88.99 151 ARG A N 1
ATOM 848 C CA . ARG A 1 151 ? 110.754 117.297 92.221 1.00 88.99 151 ARG A CA 1
ATOM 849 C C . ARG A 1 151 ? 110.736 117.674 90.745 1.00 88.99 151 ARG A C 1
ATOM 850 O O . ARG A 1 151 ? 110.854 116.811 89.870 1.00 88.99 151 ARG A O 1
ATOM 858 N N . CYS A 1 152 ? 110.584 118.970 90.468 1.00 91.25 152 CYS A N 1
ATOM 859 C CA . CYS A 1 152 ? 110.414 119.415 89.089 1.00 91.25 152 CYS A CA 1
ATOM 860 C C . CYS A 1 152 ? 111.754 119.556 88.377 1.00 91.25 152 CYS A C 1
ATOM 861 O O . CYS A 1 152 ? 111.988 118.920 87.343 1.00 91.25 152 CYS A O 1
ATOM 864 N N . CYS A 1 153 ? 112.650 120.380 88.916 1.00 89.02 153 CYS A N 1
ATOM 865 C CA . CYS A 1 153 ? 113.905 120.740 88.259 1.00 89.02 153 CYS A CA 1
ATOM 866 C C . CYS A 1 153 ? 115.091 120.427 89.159 1.00 89.02 153 CYS A C 1
ATOM 867 O O . CYS A 1 153 ? 115.975 121.256 89.382 1.00 89.02 153 CYS A O 1
ATOM 870 N N . SER A 1 154 ? 115.112 119.205 89.690 1.00 83.26 154 SER A N 1
ATOM 871 C CA . SER A 1 154 ? 116.177 118.806 90.609 1.00 83.26 154 SER A CA 1
ATOM 872 C C . SER A 1 154 ? 117.591 118.711 90.018 1.00 83.26 154 SER A C 1
ATOM 873 O O . SER A 1 154 ? 118.539 118.969 90.779 1.00 83.26 154 SER A O 1
ATOM 876 N N . PRO A 1 155 ? 117.838 118.347 88.740 1.00 80.72 155 PRO A N 1
ATOM 877 C CA . PRO A 1 155 ? 119.238 118.426 88.268 1.00 80.72 155 PRO A CA 1
ATOM 878 C C . PRO A 1 155 ? 119.776 119.842 88.140 1.00 80.72 155 PRO A C 1
ATOM 879 O O . PRO A 1 155 ? 120.976 120.059 88.335 1.00 80.72 155 PRO A O 1
ATOM 883 N N . ALA A 1 156 ? 118.929 120.817 87.815 1.00 77.35 156 ALA A N 1
ATOM 884 C CA . ALA A 1 156 ? 119.426 122.181 87.663 1.00 77.35 156 ALA A CA 1
ATOM 885 C C . ALA A 1 156 ? 119.534 122.886 89.007 1.00 77.35 156 ALA A C 1
ATOM 886 O O . ALA A 1 156 ? 120.332 123.815 89.166 1.00 77.35 156 ALA A O 1
ATOM 888 N N . THR A 1 157 ? 118.736 122.462 89.988 1.00 73.78 157 THR A N 1
ATOM 889 C CA . THR A 1 157 ? 118.710 123.164 91.267 1.00 73.78 157 THR A CA 1
ATOM 890 C C . THR A 1 157 ? 119.790 122.647 92.207 1.00 73.78 157 THR A C 1
ATOM 891 O O . THR A 1 157 ? 120.513 123.437 92.826 1.00 73.78 157 THR A O 1
ATOM 895 N N . PHE A 1 158 ? 119.916 121.324 92.329 1.00 69.63 158 PHE A N 1
ATOM 896 C CA . PHE A 1 158 ? 120.888 120.764 93.261 1.00 69.63 158 PHE A CA 1
ATOM 897 C C . PHE A 1 158 ? 122.317 120.951 92.766 1.00 69.63 158 PHE A C 1
ATOM 898 O O . PHE A 1 158 ? 123.246 121.023 93.574 1.00 69.63 158 PHE A O 1
ATOM 906 N N . ALA A 1 159 ? 122.516 121.046 91.449 1.00 64.41 159 ALA A N 1
ATOM 907 C CA . ALA A 1 159 ? 123.855 121.321 90.934 1.00 64.41 159 ALA A CA 1
ATOM 908 C C . ALA A 1 159 ? 124.267 122.758 91.215 1.00 64.41 159 ALA A C 1
ATOM 909 O O . ALA A 1 159 ? 125.457 123.055 91.364 1.00 64.41 159 ALA A O 1
ATOM 911 N N . GLY A 1 160 ? 123.296 123.666 91.286 1.00 61.62 160 GLY A N 1
ATOM 912 C CA . GLY A 1 160 ? 123.611 125.039 91.635 1.00 61.62 160 GLY A CA 1
ATOM 913 C C . GLY A 1 160 ? 123.883 125.213 93.116 1.00 61.62 160 GLY A C 1
ATOM 914 O O . GLY A 1 160 ? 124.608 126.122 93.520 1.00 61.62 160 GLY A O 1
ATOM 915 N N . LEU A 1 161 ? 123.303 124.346 93.947 1.00 59.05 161 LEU A N 1
ATOM 916 C CA . LEU A 1 161 ? 123.540 124.440 95.383 1.00 59.05 161 LEU A CA 1
ATOM 917 C C . LEU A 1 161 ? 124.893 123.853 95.764 1.00 59.05 161 LEU A C 1
ATOM 918 O O . LEU A 1 161 ? 125.480 124.249 96.776 1.00 59.05 161 LEU A O 1
ATOM 923 N N . VAL A 1 162 ? 125.400 122.905 94.973 1.00 55.16 162 VAL A N 1
ATOM 924 C CA . VAL A 1 162 ? 126.700 122.306 95.269 1.00 55.16 162 VAL A CA 1
ATOM 925 C C . VAL A 1 162 ? 127.821 123.300 94.992 1.00 55.16 162 VAL A C 1
ATOM 926 O O . VAL A 1 162 ? 128.731 123.476 95.808 1.00 55.16 162 VAL A O 1
ATOM 930 N N . LEU A 1 163 ? 127.753 123.991 93.852 1.00 53.22 163 LEU A N 1
ATOM 931 C CA . LEU A 1 163 ? 128.825 124.909 93.479 1.00 53.22 163 LEU A CA 1
ATOM 932 C C . LEU A 1 163 ? 128.825 126.157 94.353 1.00 53.22 163 LEU A C 1
ATOM 933 O O . LEU A 1 163 ? 129.889 126.702 94.664 1.00 53.22 163 LEU A O 1
ATOM 938 N N . VAL A 1 164 ? 127.644 126.623 94.761 1.00 51.12 164 VAL A N 1
ATOM 939 C CA . VAL A 1 164 ? 127.573 127.743 95.696 1.00 51.12 164 VAL A CA 1
ATOM 940 C C . VAL A 1 164 ? 127.994 127.293 97.090 1.00 51.12 164 VAL A C 1
ATOM 941 O O . VAL A 1 164 ? 128.708 128.009 97.800 1.00 51.12 164 VAL A O 1
ATOM 945 N N . GLY A 1 165 ? 127.606 126.077 97.478 1.00 49.52 165 GLY A N 1
ATOM 946 C CA . GLY A 1 165 ? 127.938 125.590 98.809 1.00 49.52 165 GLY A CA 1
ATOM 947 C C . GLY A 1 165 ? 129.411 125.277 98.980 1.00 49.52 165 GLY A C 1
ATOM 948 O O . GLY A 1 165 ? 129.984 125.510 100.045 1.00 49.52 165 GLY A O 1
ATOM 949 N N . LEU A 1 166 ? 130.047 124.748 97.934 1.00 47.81 166 LEU A N 1
ATOM 950 C CA . LEU A 1 166 ? 131.490 124.541 97.987 1.00 47.81 166 LEU A CA 1
ATOM 951 C C . LEU A 1 166 ? 132.237 125.846 97.758 1.00 47.81 166 LEU A C 1
ATOM 952 O O . LEU A 1 166 ? 133.416 125.965 98.104 1.00 47.81 166 LEU A O 1
ATOM 957 N N . GLY A 1 167 ? 131.569 126.835 97.169 1.00 46.26 167 GLY A N 1
ATOM 958 C CA . GLY A 1 167 ? 132.191 128.136 97.009 1.00 46.26 167 GLY A CA 1
ATOM 959 C C . GLY A 1 167 ? 132.256 128.912 98.309 1.00 46.26 167 GLY A C 1
ATOM 960 O O . GLY A 1 167 ? 133.226 129.623 98.566 1.00 46.26 167 GLY A O 1
ATOM 961 N N . VAL A 1 168 ? 131.220 128.791 99.142 1.00 44.20 168 VAL A N 1
ATOM 962 C CA . VAL A 1 168 ? 131.202 129.474 100.435 1.00 44.20 168 VAL A CA 1
ATOM 963 C C . VAL A 1 168 ? 132.226 128.857 101.376 1.00 44.20 168 VAL A C 1
ATOM 964 O O . VAL A 1 168 ? 132.945 129.567 102.089 1.00 44.20 168 VAL A O 1
ATOM 968 N N . ALA A 1 169 ? 132.327 127.528 101.365 1.00 41.51 169 ALA A N 1
ATOM 969 C CA . ALA A 1 169 ? 133.198 126.829 102.300 1.00 41.51 169 ALA A CA 1
ATOM 970 C C . ALA A 1 169 ? 134.668 127.074 101.992 1.00 41.51 169 ALA A C 1
ATOM 971 O O . ALA A 1 169 ? 135.497 127.147 102.904 1.00 41.51 169 ALA A O 1
ATOM 973 N N . THR A 1 170 ? 135.006 127.228 100.713 1.00 42.47 170 THR A N 1
ATOM 974 C CA . THR A 1 170 ? 136.396 127.457 100.344 1.00 42.47 170 THR A CA 1
ATOM 975 C C . THR A 1 170 ? 136.793 128.915 100.553 1.00 42.47 170 THR A C 1
ATOM 976 O O . THR A 1 170 ? 137.937 129.194 100.926 1.00 42.47 170 THR A O 1
ATOM 980 N N . VAL A 1 171 ? 135.863 129.850 100.354 1.00 41.11 171 VAL A N 1
ATOM 981 C CA . VAL A 1 171 ? 136.157 131.259 100.604 1.00 41.11 171 VAL A CA 1
ATOM 982 C C . VAL A 1 171 ? 136.343 131.515 102.095 1.00 41.11 171 VAL A C 1
ATOM 983 O O . VAL A 1 171 ? 137.342 132.114 102.503 1.00 41.11 171 VAL A O 1
ATOM 987 N N . LYS A 1 172 ? 135.405 131.033 102.925 1.00 39.78 172 LYS A N 1
ATOM 988 C CA . LYS A 1 172 ? 135.448 131.290 104.367 1.00 39.78 172 LYS A CA 1
ATOM 989 C C . LYS A 1 172 ? 136.687 130.697 105.018 1.00 39.78 172 LYS A C 1
ATOM 990 O O . LYS A 1 172 ? 137.243 131.281 105.954 1.00 39.78 172 LYS A O 1
ATOM 996 N N . ALA A 1 173 ? 137.129 129.540 104.540 1.00 41.15 173 ALA A N 1
ATOM 997 C CA . ALA A 1 173 ? 138.370 128.962 105.020 1.00 41.15 173 ALA A CA 1
ATOM 998 C C . ALA A 1 173 ? 139.585 129.776 104.619 1.00 41.15 173 ALA A C 1
ATOM 999 O O . ALA A 1 173 ? 140.555 129.809 105.375 1.00 41.15 173 ALA A O 1
ATOM 1001 N N . ASN A 1 174 ? 139.538 130.463 103.484 1.00 42.02 174 ASN A N 1
ATOM 1002 C CA . ASN A 1 174 ? 140.721 131.081 102.910 1.00 42.02 174 ASN A CA 1
ATOM 1003 C C . ASN A 1 174 ? 140.731 132.597 102.952 1.00 42.02 174 ASN A C 1
ATOM 1004 O O . ASN A 1 174 ? 141.812 133.173 102.938 1.00 42.02 174 ASN A O 1
ATOM 1009 N N . ILE A 1 175 ? 139.577 133.262 102.999 1.00 44.06 175 ILE A N 1
ATOM 1010 C CA . ILE A 1 175 ? 139.589 134.722 103.014 1.00 44.06 175 ILE A CA 1
ATOM 1011 C C . ILE A 1 175 ? 139.909 135.239 104.414 1.00 44.06 175 ILE A C 1
ATOM 1012 O O . ILE A 1 175 ? 140.368 136.375 104.582 1.00 44.06 175 ILE A O 1
ATOM 1017 N N . THR A 1 176 ? 139.713 134.410 105.438 1.00 44.73 176 THR A N 1
ATOM 1018 C CA . THR A 1 176 ? 140.008 134.863 106.794 1.00 44.73 176 THR A CA 1
ATOM 1019 C C . THR A 1 176 ? 141.500 134.877 107.145 1.00 44.73 176 THR A C 1
ATOM 1020 O O . THR A 1 176 ? 141.916 135.832 107.822 1.00 44.73 176 THR A O 1
ATOM 1024 N N . PRO A 1 177 ? 142.378 133.905 106.727 1.00 44.82 177 PRO A N 1
ATOM 1025 C CA . PRO A 1 177 ? 143.803 134.122 106.996 1.00 44.82 177 PRO A CA 1
ATOM 1026 C C . PRO A 1 177 ? 144.433 135.098 106.022 1.00 44.82 177 PRO A C 1
ATOM 1027 O O . PRO A 1 177 ? 145.336 135.845 106.400 1.00 44.82 177 PRO A O 1
ATOM 1031 N N . PHE A 1 178 ? 143.950 135.093 104.776 1.00 47.46 178 PHE A N 1
ATOM 1032 C CA . PHE A 1 178 ? 144.572 135.877 103.712 1.00 47.46 178 PHE A CA 1
ATOM 1033 C C . PHE A 1 178 ? 144.428 137.369 103.957 1.00 47.46 178 PHE A C 1
ATOM 1034 O O . PHE A 1 178 ? 145.325 138.150 103.621 1.00 47.46 178 PHE A O 1
ATOM 1042 N N . GLY A 1 179 ? 143.303 137.785 104.532 1.00 45.93 179 GLY A N 1
ATOM 1043 C CA . GLY A 1 179 ? 143.145 139.186 104.861 1.00 45.93 179 GLY A CA 1
ATOM 1044 C C . GLY A 1 179 ? 144.018 139.608 106.023 1.00 45.93 179 GLY A C 1
ATOM 1045 O O . GLY A 1 179 ? 144.494 140.744 106.075 1.00 45.93 179 GLY A O 1
ATOM 1046 N N . ALA A 1 180 ? 144.241 138.702 106.971 1.00 47.17 180 ALA A N 1
ATOM 1047 C CA . ALA A 1 180 ? 145.128 138.976 108.089 1.00 47.17 180 ALA A CA 1
ATOM 1048 C C . ALA A 1 180 ? 146.597 138.831 107.723 1.00 47.17 180 ALA A C 1
ATOM 1049 O O . ALA A 1 180 ? 147.454 139.222 108.519 1.00 47.17 180 ALA A O 1
ATOM 1051 N N . ASP A 1 181 ? 146.907 138.284 106.545 1.00 49.49 181 ASP A N 1
ATOM 1052 C CA . ASP A 1 181 ? 148.298 138.171 106.121 1.00 49.49 181 ASP A CA 1
ATOM 1053 C C . ASP A 1 181 ? 148.846 139.504 105.637 1.00 49.49 181 ASP A C 1
ATOM 1054 O O . ASP A 1 181 ? 150.066 139.673 105.531 1.00 49.49 181 ASP A O 1
ATOM 1059 N N . GLN A 1 182 ? 147.970 140.454 105.308 1.00 51.24 182 GLN A N 1
ATOM 1060 C CA . GLN A 1 182 ? 148.448 141.770 104.905 1.00 51.24 182 GLN A CA 1
ATOM 1061 C C . GLN A 1 182 ? 149.002 142.540 106.092 1.00 51.24 182 GLN A C 1
ATOM 1062 O O . GLN A 1 182 ? 150.075 143.146 106.003 1.00 51.24 182 GLN A O 1
ATOM 1068 N N . VAL A 1 183 ? 148.296 142.511 107.221 1.00 51.84 183 VAL A N 1
ATOM 1069 C CA . VAL A 1 183 ? 148.740 143.207 108.418 1.00 51.84 183 VAL A CA 1
ATOM 1070 C C . VAL A 1 183 ? 149.401 142.279 109.419 1.00 51.84 183 VAL A C 1
ATOM 1071 O O . VAL A 1 183 ? 149.464 142.612 110.608 1.00 51.84 183 VAL A O 1
ATOM 1075 N N . LYS A 1 184 ? 149.898 141.124 108.975 1.00 55.09 184 LYS A N 1
ATOM 1076 C CA . LYS A 1 184 ? 150.608 140.216 109.869 1.00 55.09 184 LYS A CA 1
ATOM 1077 C C . LYS A 1 184 ? 151.946 140.799 110.308 1.00 55.09 184 LYS A C 1
ATOM 1078 O O . LYS A 1 184 ? 152.424 140.498 111.408 1.00 55.09 184 LYS A O 1
ATOM 1084 N N . ASP A 1 185 ? 152.536 141.660 109.475 1.00 60.40 185 ASP A N 1
ATOM 1085 C CA . ASP A 1 185 ? 153.855 142.221 109.744 1.00 60.40 185 ASP A CA 1
ATOM 1086 C C . ASP A 1 185 ? 153.839 143.122 110.975 1.00 60.40 185 ASP A C 1
ATOM 1087 O O . ASP A 1 185 ? 154.828 143.191 111.713 1.00 60.40 185 ASP A O 1
ATOM 1092 N N . ARG A 1 186 ? 152.722 143.803 111.227 1.00 60.60 186 ARG A N 1
ATOM 1093 C CA . ARG A 1 186 ? 152.664 144.736 112.343 1.00 60.60 186 ARG A CA 1
ATOM 1094 C C . ARG A 1 186 ? 152.119 144.096 113.614 1.00 60.60 186 ARG A C 1
ATOM 1095 O O . ARG A 1 186 ? 151.237 144.662 114.265 1.00 60.60 186 ARG A O 1
ATOM 1103 N N . GLY A 1 187 ? 152.657 142.942 113.993 1.00 57.38 187 GLY A N 1
ATOM 1104 C CA . GLY A 1 187 ? 152.352 142.334 115.267 1.00 57.38 187 GLY A CA 1
ATOM 1105 C C . GLY A 1 187 ? 150.982 141.691 115.354 1.00 57.38 187 GLY A C 1
ATOM 1106 O O . GLY A 1 187 ? 150.187 141.734 114.411 1.00 57.38 187 GLY A O 1
ATOM 1107 N N . PRO A 1 188 ? 150.681 141.076 116.497 1.00 54.38 188 PRO A N 1
ATOM 1108 C CA . PRO A 1 188 ? 149.358 140.473 116.714 1.00 54.38 188 PRO A CA 1
ATOM 1109 C C . PRO A 1 188 ? 148.270 141.455 117.117 1.00 54.38 188 PRO A C 1
ATOM 1110 O O . PRO A 1 188 ? 147.160 141.018 117.430 1.00 54.38 188 PRO A O 1
ATOM 1114 N N . GLU A 1 189 ? 148.560 142.749 117.134 1.00 57.21 189 GLU A N 1
ATOM 1115 C CA . GLU A 1 189 ? 147.570 143.753 117.482 1.00 57.21 189 GLU A CA 1
ATOM 1116 C C . GLU A 1 189 ? 146.958 144.396 116.247 1.00 57.21 189 GLU A C 1
ATOM 1117 O O . GLU A 1 189 ? 145.803 144.830 116.292 1.00 57.21 189 GLU A O 1
ATOM 1123 N N . ALA A 1 190 ? 147.701 144.453 115.141 1.00 50.81 190 ALA A N 1
ATOM 1124 C CA . ALA A 1 190 ? 147.130 144.956 113.898 1.00 50.81 190 ALA A CA 1
ATOM 1125 C C . ALA A 1 190 ? 146.196 143.933 113.269 1.00 50.81 190 ALA A C 1
ATOM 1126 O O . ALA A 1 190 ? 145.267 144.299 112.543 1.00 50.81 190 ALA A O 1
ATOM 1128 N N . THR A 1 191 ? 146.433 142.646 113.522 1.00 46.07 191 THR A N 1
ATOM 1129 C CA . THR A 1 191 ? 145.497 141.634 113.058 1.00 46.07 191 THR A CA 1
ATOM 1130 C C . THR A 1 191 ? 144.204 141.650 113.857 1.00 46.07 191 THR A C 1
ATOM 1131 O O . THR A 1 191 ? 143.152 141.333 113.299 1.00 46.07 191 THR A O 1
ATOM 1135 N N . ARG A 1 192 ? 144.257 142.018 115.140 1.00 42.64 192 ARG A N 1
ATOM 1136 C CA . ARG A 1 192 ? 143.046 142.264 115.917 1.00 42.64 192 ARG A CA 1
ATOM 1137 C C . ARG A 1 192 ? 142.216 143.395 115.324 1.00 42.64 192 ARG A C 1
ATOM 1138 O O . ARG A 1 192 ? 140.988 143.298 115.271 1.00 42.64 192 ARG A O 1
ATOM 1146 N N . ARG A 1 193 ? 142.863 144.457 114.845 1.00 47.25 193 ARG A N 1
ATOM 1147 C CA . ARG A 1 193 ? 142.101 145.536 114.232 1.00 47.25 193 ARG A CA 1
ATOM 1148 C C . ARG A 1 193 ? 141.605 145.167 112.845 1.00 47.25 193 ARG A C 1
ATOM 1149 O O . ARG A 1 193 ? 140.681 145.809 112.336 1.00 47.25 193 ARG A O 1
ATOM 1157 N N . PHE A 1 194 ? 142.211 144.167 112.203 1.00 41.66 194 PHE A N 1
ATOM 1158 C CA . PHE A 1 194 ? 141.666 143.721 110.930 1.00 41.66 194 PHE A CA 1
ATOM 1159 C C . PHE A 1 194 ? 140.365 142.964 111.129 1.00 41.66 194 PHE A C 1
ATOM 1160 O O . PHE A 1 194 ? 139.385 143.221 110.425 1.00 41.66 194 PHE A O 1
ATOM 1168 N N . PHE A 1 195 ? 140.333 142.029 112.082 1.00 37.77 195 PHE A N 1
ATOM 1169 C CA . PHE A 1 195 ? 139.133 141.238 112.312 1.00 37.77 195 PHE A CA 1
ATOM 1170 C C . PHE A 1 195 ? 137.999 142.037 112.938 1.00 37.77 195 PHE A C 1
ATOM 1171 O O . PHE A 1 195 ? 136.877 141.530 112.993 1.00 37.77 195 PHE A O 1
ATOM 1179 N N . ASN A 1 196 ? 138.255 143.252 113.420 1.00 38.07 196 ASN A N 1
ATOM 1180 C CA . ASN A 1 196 ? 137.158 144.135 113.786 1.00 38.07 196 ASN A CA 1
ATOM 1181 C C . ASN A 1 196 ? 136.416 144.601 112.547 1.00 38.07 196 ASN A C 1
ATOM 1182 O O . ASN A 1 196 ? 135.185 144.548 112.491 1.00 38.07 196 ASN A O 1
ATOM 1187 N N . TRP A 1 197 ? 137.152 145.045 111.537 1.00 38.48 197 TRP A N 1
ATOM 1188 C CA . TRP A 1 197 ? 136.520 145.567 110.340 1.00 38.48 197 TRP A CA 1
ATOM 1189 C C . TRP A 1 197 ? 136.251 144.485 109.312 1.00 38.48 197 TRP A C 1
ATOM 1190 O O . TRP A 1 197 ? 135.470 144.713 108.384 1.00 38.48 197 TRP A O 1
ATOM 1201 N N . PHE A 1 198 ? 136.873 143.318 109.457 1.00 37.09 198 PHE A N 1
ATOM 1202 C CA . PHE A 1 198 ? 136.487 142.175 108.643 1.00 37.09 198 PHE A CA 1
ATOM 1203 C C . PHE A 1 198 ? 135.126 141.654 109.066 1.00 37.09 198 PHE A C 1
ATOM 1204 O O . PHE A 1 198 ? 134.301 141.287 108.226 1.00 37.09 198 PHE A O 1
ATOM 1212 N N . TYR A 1 199 ? 134.874 141.622 110.371 1.00 36.30 199 TYR A N 1
ATOM 1213 C CA . TYR A 1 199 ? 133.585 141.161 110.862 1.00 36.30 199 TYR A CA 1
ATOM 1214 C C . TYR A 1 199 ? 132.541 142.260 110.739 1.00 36.30 199 TYR A C 1
ATOM 1215 O O . TYR A 1 199 ? 131.339 141.992 110.785 1.00 36.30 199 TYR A O 1
ATOM 1224 N N . TRP A 1 200 ? 132.983 143.505 110.561 1.00 36.85 200 TRP A N 1
ATOM 1225 C CA . TRP A 1 200 ? 132.054 144.602 110.318 1.00 36.85 200 TRP A CA 1
ATOM 1226 C C . TRP A 1 200 ? 131.482 144.530 108.912 1.00 36.85 200 TRP A C 1
ATOM 1227 O O . TRP A 1 200 ? 130.304 144.829 108.695 1.00 36.85 200 TRP A O 1
ATOM 1238 N N . SER A 1 201 ? 132.309 144.147 107.941 1.00 38.33 201 SER A N 1
ATOM 1239 C CA . SER A 1 201 ? 131.861 144.120 106.556 1.00 38.33 201 SER A CA 1
ATOM 1240 C C . SER A 1 201 ? 131.098 142.841 106.243 1.00 38.33 201 SER A C 1
ATOM 1241 O O . SER A 1 201 ? 130.378 142.773 105.243 1.00 38.33 201 SER A O 1
ATOM 1244 N N . ILE A 1 202 ? 131.259 141.810 107.072 1.00 38.61 202 ILE A N 1
ATOM 1245 C CA . ILE A 1 202 ? 130.378 140.648 106.995 1.00 38.61 202 ILE A CA 1
ATOM 1246 C C . ILE A 1 202 ? 128.958 141.048 107.365 1.00 38.61 202 ILE A C 1
ATOM 1247 O O . ILE A 1 202 ? 127.992 140.712 106.672 1.00 38.61 202 ILE A O 1
ATOM 1252 N N . ASN A 1 203 ? 128.818 141.801 108.451 1.00 38.50 203 ASN A N 1
ATOM 1253 C CA . ASN A 1 203 ? 127.500 142.230 108.890 1.00 38.50 203 ASN A CA 1
ATOM 1254 C C . ASN A 1 203 ? 126.933 143.337 108.012 1.00 38.50 203 ASN A C 1
ATOM 1255 O O . ASN A 1 203 ? 125.714 143.427 107.867 1.00 38.50 203 ASN A O 1
ATOM 1260 N N . LEU A 1 204 ? 127.782 144.171 107.405 1.00 38.54 204 LEU A N 1
ATOM 1261 C CA . LEU A 1 204 ? 127.275 145.172 106.469 1.00 38.54 204 LEU A CA 1
ATOM 1262 C C . LEU A 1 204 ? 126.783 144.522 105.184 1.00 38.54 204 LEU A C 1
ATOM 1263 O O . LEU A 1 204 ? 125.790 144.962 104.596 1.00 38.54 204 LEU A O 1
ATOM 1268 N N . GLY A 1 205 ? 127.449 143.455 104.745 1.00 40.43 205 GLY A N 1
ATOM 1269 C CA . GLY A 1 205 ? 126.965 142.722 103.589 1.00 40.43 205 GLY A CA 1
ATOM 1270 C C . GLY A 1 205 ? 125.685 141.965 103.877 1.00 40.43 205 GLY A C 1
ATOM 1271 O O . GLY A 1 205 ? 124.910 141.669 102.966 1.00 40.43 205 GLY A O 1
ATOM 1272 N N . ALA A 1 206 ? 125.442 141.644 105.148 1.00 40.43 206 ALA A N 1
ATOM 1273 C CA . ALA A 1 206 ? 124.212 140.951 105.514 1.00 40.43 206 ALA A CA 1
ATOM 1274 C C . ALA A 1 206 ? 123.031 141.909 105.575 1.00 40.43 206 ALA A C 1
ATOM 1275 O O . ALA A 1 206 ? 121.899 141.520 105.279 1.00 40.43 206 ALA A O 1
ATOM 1277 N N . ILE A 1 207 ? 123.270 143.162 105.966 1.00 41.74 207 ILE A N 1
ATOM 1278 C CA . ILE A 1 207 ? 122.197 144.154 106.012 1.00 41.74 207 ILE A CA 1
ATOM 1279 C C . ILE A 1 207 ? 121.748 144.522 104.605 1.00 41.74 207 ILE A C 1
ATOM 1280 O O . ILE A 1 207 ? 120.551 144.686 104.340 1.00 41.74 207 ILE A O 1
ATOM 1285 N N . LEU A 1 208 ? 122.695 144.620 103.671 1.00 42.92 208 LEU A N 1
ATOM 1286 C CA . LEU A 1 208 ? 122.350 144.994 102.305 1.00 42.92 208 LEU A CA 1
ATOM 1287 C C . LEU A 1 208 ? 121.640 143.859 101.580 1.00 42.92 208 LEU A C 1
ATOM 1288 O O . LEU A 1 208 ? 120.896 144.094 100.623 1.00 42.92 208 LEU A O 1
ATOM 1293 N N . SER A 1 209 ? 121.849 142.622 102.026 1.00 43.12 209 SER A N 1
ATOM 1294 C CA . SER A 1 209 ? 121.225 141.485 101.363 1.00 43.12 209 SER A CA 1
ATOM 1295 C C . SER A 1 209 ? 119.889 141.136 102.002 1.00 43.12 209 SER A C 1
ATOM 1296 O O . SER A 1 209 ? 118.883 140.972 101.307 1.00 43.12 209 SER A O 1
ATOM 1299 N N . LEU A 1 210 ? 119.862 140.997 103.326 1.00 44.31 210 LEU A N 1
ATOM 1300 C CA . LEU A 1 210 ? 118.622 140.664 104.013 1.00 44.31 210 LEU A CA 1
ATOM 1301 C C . LEU A 1 210 ? 117.635 141.817 104.023 1.00 44.31 210 LEU A C 1
ATOM 1302 O O . LEU A 1 210 ? 116.431 141.580 104.134 1.00 44.31 210 LEU A O 1
ATOM 1307 N N . GLY A 1 211 ? 118.112 143.049 103.905 1.00 45.85 211 GLY A N 1
ATOM 1308 C CA . GLY A 1 211 ? 117.229 144.194 103.863 1.00 45.85 211 GLY A CA 1
ATOM 1309 C C . GLY A 1 211 ? 116.750 144.528 102.469 1.00 45.85 211 GLY A C 1
ATOM 1310 O O . GLY A 1 211 ? 115.545 144.619 102.225 1.00 45.85 211 GLY A O 1
ATOM 1311 N N . GLY A 1 212 ? 117.684 144.704 101.542 1.00 47.13 212 GLY A N 1
ATOM 1312 C CA . GLY A 1 212 ? 117.343 145.130 100.202 1.00 47.13 212 GLY A CA 1
ATOM 1313 C C . GLY A 1 212 ? 117.001 144.007 99.249 1.00 47.13 212 GLY A C 1
ATOM 1314 O O . GLY A 1 212 ? 115.972 144.061 98.573 1.00 47.13 212 GLY A O 1
ATOM 1315 N N . ILE A 1 213 ? 117.856 142.987 99.180 1.00 48.37 213 ILE A N 1
ATOM 1316 C CA . ILE A 1 213 ? 117.679 141.932 98.188 1.00 48.37 213 ILE A CA 1
ATOM 1317 C C . ILE A 1 213 ? 116.516 141.023 98.569 1.00 48.37 213 ILE A C 1
ATOM 1318 O O . ILE A 1 213 ? 115.723 140.620 97.710 1.00 48.37 213 ILE A O 1
ATOM 1323 N N . ALA A 1 214 ? 116.363 140.726 99.863 1.00 50.37 214 ALA A N 1
ATOM 1324 C CA . ALA A 1 214 ? 115.265 139.870 100.306 1.00 50.37 214 ALA A CA 1
ATOM 1325 C C . ALA A 1 214 ? 113.911 140.554 100.168 1.00 50.37 214 ALA A C 1
ATOM 1326 O O . ALA A 1 214 ? 112.884 139.874 100.086 1.00 50.37 214 ALA A O 1
ATOM 1328 N N . TYR A 1 215 ? 113.885 141.887 100.140 1.00 54.62 215 TYR A N 1
ATOM 1329 C CA . TYR A 1 215 ? 112.647 142.597 99.845 1.00 54.62 215 TYR A CA 1
ATOM 1330 C C . TYR A 1 215 ? 112.290 142.480 98.370 1.00 54.62 215 TYR A C 1
ATOM 1331 O O . TYR A 1 215 ? 111.113 142.376 98.012 1.00 54.62 215 TYR A O 1
ATOM 1340 N N . ILE A 1 216 ? 113.300 142.506 97.499 1.00 54.03 216 ILE A N 1
ATOM 1341 C CA . ILE A 1 216 ? 113.059 142.450 96.061 1.00 54.03 216 ILE A CA 1
ATOM 1342 C C . ILE A 1 216 ? 112.648 141.044 95.640 1.00 54.03 216 ILE A C 1
ATOM 1343 O O . ILE A 1 216 ? 111.769 140.872 94.787 1.00 54.03 216 ILE A O 1
ATOM 1348 N N . GLN A 1 217 ? 113.244 140.021 96.264 1.00 56.02 217 GLN A N 1
ATOM 1349 C CA . GLN A 1 217 ? 112.966 138.635 95.892 1.00 56.02 217 GLN A CA 1
ATOM 1350 C C . GLN A 1 217 ? 111.533 138.231 96.196 1.00 56.02 217 GLN A C 1
ATOM 1351 O O . GLN A 1 217 ? 110.967 137.387 95.497 1.00 56.02 217 GLN A O 1
ATOM 1357 N N . GLN A 1 218 ? 110.926 138.823 97.215 1.00 58.18 218 GLN A N 1
ATOM 1358 C CA . GLN A 1 218 ? 109.576 138.443 97.589 1.00 58.18 218 GLN A CA 1
ATOM 1359 C C . GLN A 1 218 ? 108.512 139.345 96.986 1.00 58.18 218 GLN A C 1
ATOM 1360 O O . GLN A 1 218 ? 107.451 138.854 96.588 1.00 58.18 218 GLN A O 1
ATOM 1366 N N . ASN A 1 219 ? 108.781 140.641 96.860 1.00 59.87 219 ASN A N 1
ATOM 1367 C CA . ASN A 1 219 ? 107.739 141.597 96.519 1.00 59.87 219 ASN A CA 1
ATOM 1368 C C . ASN A 1 219 ? 107.874 142.176 95.118 1.00 59.87 219 ASN A C 1
ATOM 1369 O O . ASN A 1 219 ? 106.877 142.620 94.544 1.00 59.87 219 ASN A O 1
ATOM 1374 N N . VAL A 1 220 ? 109.078 142.197 94.552 1.00 58.20 220 VAL A N 1
ATOM 1375 C CA . VAL A 1 220 ? 109.242 142.744 93.211 1.00 58.20 220 VAL A CA 1
ATOM 1376 C C . VAL A 1 220 ? 109.287 141.620 92.185 1.00 58.20 220 VAL A C 1
ATOM 1377 O O . VAL A 1 220 ? 108.369 141.481 91.370 1.00 58.20 220 VAL A O 1
ATOM 1381 N N . SER A 1 221 ? 110.329 140.790 92.242 1.00 60.65 221 SER A N 1
ATOM 1382 C CA . SER A 1 221 ? 110.580 139.731 91.268 1.00 60.65 221 SER A CA 1
ATOM 1383 C C . SER A 1 221 ? 111.693 138.834 91.782 1.00 60.65 221 SER A C 1
ATOM 1384 O O . SER A 1 221 ? 112.623 139.302 92.442 1.00 60.65 221 SER A O 1
ATOM 1387 N N . PHE A 1 222 ? 111.598 137.546 91.457 1.00 61.71 222 PHE A N 1
ATOM 1388 C CA . PHE A 1 222 ? 112.733 136.656 91.667 1.00 61.71 222 PHE A CA 1
ATOM 1389 C C . PHE A 1 222 ? 113.775 136.801 90.568 1.00 61.71 222 PHE A C 1
ATOM 1390 O O . PHE A 1 222 ? 114.934 136.428 90.770 1.00 61.71 222 PHE A O 1
ATOM 1398 N N . VAL A 1 223 ? 113.383 137.311 89.399 1.00 63.92 223 VAL A N 1
ATOM 1399 C CA . VAL A 1 223 ? 114.333 137.469 88.300 1.00 63.92 223 VAL A CA 1
ATOM 1400 C C . VAL A 1 223 ? 115.298 138.605 88.601 1.00 63.92 223 VAL A C 1
ATOM 1401 O O . VAL A 1 223 ? 116.517 138.459 88.472 1.00 63.92 223 VAL A O 1
ATOM 1405 N N . THR A 1 224 ? 114.762 139.761 88.995 1.00 60.66 224 THR A N 1
ATOM 1406 C CA . THR A 1 224 ? 115.610 140.842 89.479 1.00 60.66 224 THR A CA 1
ATOM 1407 C C . THR A 1 224 ? 116.257 140.470 90.804 1.00 60.66 224 THR A C 1
ATOM 1408 O O . THR A 1 224 ? 117.434 140.770 91.027 1.00 60.66 224 THR A O 1
ATOM 1412 N N . GLY A 1 225 ? 115.523 139.764 91.662 1.00 57.97 225 GLY A N 1
ATOM 1413 C CA . GLY A 1 225 ? 115.978 139.489 93.010 1.00 57.97 225 GLY A CA 1
ATOM 1414 C C . GLY A 1 225 ? 117.102 138.482 93.112 1.00 57.97 225 GLY A C 1
ATOM 1415 O O . GLY A 1 225 ? 117.817 138.480 94.116 1.00 57.97 225 GLY A O 1
ATOM 1416 N N . TYR A 1 226 ? 117.267 137.613 92.115 1.00 58.79 226 TYR A N 1
ATOM 1417 C CA . TYR A 1 226 ? 118.448 136.762 92.072 1.00 58.79 226 TYR A CA 1
ATOM 1418 C C . TYR A 1 226 ? 119.521 137.263 91.122 1.00 58.79 226 TYR A C 1
ATOM 1419 O O . TYR A 1 226 ? 120.647 136.759 91.169 1.00 58.79 226 TYR A O 1
ATOM 1428 N N . ALA A 1 227 ? 119.210 138.233 90.265 1.00 55.63 227 ALA A N 1
ATOM 1429 C CA . ALA A 1 227 ? 120.247 138.797 89.414 1.00 55.63 227 ALA A CA 1
ATOM 1430 C C . ALA A 1 227 ? 121.135 139.751 90.196 1.00 55.63 227 ALA A C 1
ATOM 1431 O O . ALA A 1 227 ? 122.288 139.975 89.822 1.00 55.63 227 ALA A O 1
ATOM 1433 N N . ILE A 1 228 ? 120.613 140.329 91.279 1.00 52.37 228 ILE A N 1
ATOM 1434 C CA . ILE A 1 228 ? 121.427 141.221 92.107 1.00 52.37 228 ILE A CA 1
ATOM 1435 C C . ILE A 1 228 ? 122.541 140.491 92.859 1.00 52.37 228 ILE A C 1
ATOM 1436 O O . ILE A 1 228 ? 123.686 140.968 92.821 1.00 52.37 228 ILE A O 1
ATOM 1441 N N . PRO A 1 229 ? 122.308 139.344 93.530 1.00 52.33 229 PRO A N 1
ATOM 1442 C CA . PRO A 1 229 ? 123.460 138.696 94.174 1.00 52.33 229 PRO A CA 1
ATOM 1443 C C . PRO A 1 229 ? 124.397 137.996 93.208 1.00 52.33 229 PRO A C 1
ATOM 1444 O O . PRO A 1 229 ? 125.520 137.664 93.595 1.00 52.33 229 PRO A O 1
ATOM 1448 N N . THR A 1 230 ? 123.978 137.750 91.969 1.00 53.36 230 THR A N 1
ATOM 1449 C CA . THR A 1 230 ? 124.891 137.162 90.996 1.00 53.36 230 THR A CA 1
ATOM 1450 C C . THR A 1 230 ? 125.886 138.203 90.508 1.00 53.36 230 THR A C 1
ATOM 1451 O O . THR A 1 230 ? 127.057 137.896 90.255 1.00 53.36 230 THR A O 1
ATOM 1455 N N . VAL A 1 231 ? 125.437 139.451 90.401 1.00 52.56 231 VAL A N 1
ATOM 1456 C CA . VAL A 1 231 ? 126.335 140.563 90.121 1.00 52.56 231 VAL A CA 1
ATOM 1457 C C . VAL A 1 231 ? 127.266 140.804 91.312 1.00 52.56 231 VAL A C 1
ATOM 1458 O O . VAL A 1 231 ? 128.426 141.195 91.143 1.00 52.56 231 VAL A O 1
ATOM 1462 N N . CYS A 1 232 ? 126.799 140.509 92.531 1.00 52.20 232 CYS A N 1
ATOM 1463 C CA . CYS A 1 232 ? 127.640 140.672 93.719 1.00 52.20 232 CYS A CA 1
ATOM 1464 C C . CYS A 1 232 ? 128.753 139.628 93.779 1.00 52.20 232 CYS A C 1
ATOM 1465 O O . CYS A 1 232 ? 129.790 139.860 94.407 1.00 52.20 232 CYS A O 1
ATOM 1468 N N . VAL A 1 233 ? 128.563 138.471 93.145 1.00 52.78 233 VAL A N 1
ATOM 1469 C CA . VAL A 1 233 ? 129.668 137.523 93.039 1.00 52.78 233 VAL A CA 1
ATOM 1470 C C . VAL A 1 233 ? 130.663 137.998 91.994 1.00 52.78 233 VAL A C 1
ATOM 1471 O O . VAL A 1 233 ? 131.882 137.955 92.205 1.00 52.78 233 VAL A O 1
ATOM 1475 N N . GLY A 1 234 ? 130.153 138.454 90.847 1.00 53.98 234 GLY A N 1
ATOM 1476 C CA . GLY A 1 234 ? 131.021 138.866 89.760 1.00 53.98 234 GLY A CA 1
ATOM 1477 C C . GLY A 1 234 ? 131.834 140.097 90.096 1.00 53.98 234 GLY A C 1
ATOM 1478 O O . GLY A 1 234 ? 132.984 140.219 89.677 1.00 53.98 234 GLY A O 1
ATOM 1479 N N . LEU A 1 235 ? 131.259 141.013 90.873 1.00 52.39 235 LEU A N 1
ATOM 1480 C CA . LEU A 1 235 ? 132.043 142.137 91.369 1.00 52.39 235 LEU A CA 1
ATOM 1481 C C . LEU A 1 235 ? 133.066 141.686 92.399 1.00 52.39 235 LEU A C 1
ATOM 1482 O O . LEU A 1 235 ? 134.161 142.248 92.472 1.00 52.39 235 LEU A O 1
ATOM 1487 N N . ALA A 1 236 ? 132.746 140.655 93.182 1.00 51.65 236 ALA A N 1
ATOM 1488 C CA . ALA A 1 236 ? 133.711 140.140 94.147 1.00 51.65 236 ALA A CA 1
ATOM 1489 C C . ALA A 1 236 ? 134.854 139.408 93.460 1.00 51.65 236 ALA A C 1
ATOM 1490 O O . ALA A 1 236 ? 135.936 139.267 94.036 1.00 51.65 236 ALA A O 1
ATOM 1492 N N . PHE A 1 237 ? 134.639 138.937 92.233 1.00 55.11 237 PHE A N 1
ATOM 1493 C CA . PHE A 1 237 ? 135.719 138.322 91.472 1.00 55.11 237 PHE A CA 1
ATOM 1494 C C . PHE A 1 237 ? 136.600 139.382 90.820 1.00 55.11 237 PHE A C 1
ATOM 1495 O O . PHE A 1 237 ? 137.809 139.184 90.667 1.00 55.11 237 PHE A O 1
ATOM 1503 N N . VAL A 1 238 ? 136.011 140.518 90.442 1.00 55.67 238 VAL A N 1
ATOM 1504 C CA . VAL A 1 238 ? 136.759 141.572 89.763 1.00 55.67 238 VAL A CA 1
ATOM 1505 C C . VAL A 1 238 ? 137.623 142.356 90.749 1.00 55.67 238 VAL A C 1
ATOM 1506 O O . VAL A 1 238 ? 138.745 142.758 90.411 1.00 55.67 238 VAL A O 1
ATOM 1510 N N . VAL A 1 239 ? 137.143 142.543 91.985 1.00 54.78 239 VAL A N 1
ATOM 1511 C CA . VAL A 1 239 ? 137.891 143.275 93.010 1.00 54.78 239 VAL A CA 1
ATOM 1512 C C . VAL A 1 239 ? 139.182 142.542 93.366 1.00 54.78 239 VAL A C 1
ATOM 1513 O O . VAL A 1 239 ? 140.216 143.167 93.641 1.00 54.78 239 VAL A O 1
ATOM 1517 N N . PHE A 1 240 ? 139.175 141.215 93.266 1.00 56.52 240 PHE A N 1
ATOM 1518 C CA . PHE A 1 240 ? 140.412 140.463 93.446 1.00 56.52 240 PHE A CA 1
ATOM 1519 C C . PHE A 1 240 ? 141.388 140.628 92.288 1.00 56.52 240 PHE A C 1
ATOM 1520 O O . PHE A 1 240 ? 142.579 140.849 92.524 1.00 56.52 240 PHE A O 1
ATOM 1528 N N . LEU A 1 241 ? 140.925 140.499 91.040 1.00 61.01 241 LEU A N 1
ATOM 1529 C CA . LEU A 1 241 ? 141.833 140.666 89.908 1.00 61.01 241 LEU A CA 1
ATOM 1530 C C . LEU A 1 241 ? 142.318 142.105 89.796 1.00 61.01 241 LEU A C 1
ATOM 1531 O O . LEU A 1 241 ? 143.429 142.359 89.316 1.00 61.01 241 LEU A O 1
ATOM 1536 N N . CYS A 1 242 ? 141.507 143.061 90.247 1.00 63.68 242 CYS A N 1
ATOM 1537 C CA . CYS A 1 242 ? 141.998 144.424 90.382 1.00 63.68 242 CYS A CA 1
ATOM 1538 C C . CYS A 1 242 ? 142.898 144.562 91.605 1.00 63.68 242 CYS A C 1
ATOM 1539 O O . CYS A 1 242 ? 143.726 145.477 91.667 1.00 63.68 242 CYS A O 1
ATOM 1542 N N . GLY A 1 243 ? 142.777 143.649 92.564 1.00 59.74 243 GLY A N 1
ATOM 1543 C CA . GLY A 1 243 ? 143.505 143.756 93.811 1.00 59.74 243 GLY A CA 1
ATOM 1544 C C . GLY A 1 243 ? 144.683 142.816 93.968 1.00 59.74 243 GLY A C 1
ATOM 1545 O O . GLY A 1 243 ? 145.278 142.763 95.045 1.00 59.74 243 GLY A O 1
ATOM 1546 N N . GLN A 1 244 ? 145.041 142.075 92.916 1.00 59.54 244 GLN A N 1
ATOM 1547 C CA . GLN A 1 244 ? 146.239 141.242 92.981 1.00 59.54 244 GLN A CA 1
ATOM 1548 C C . GLN A 1 244 ? 147.520 142.062 92.983 1.00 59.54 244 GLN A C 1
ATOM 1549 O O . GLN A 1 244 ? 148.561 141.558 93.417 1.00 59.54 244 GLN A O 1
ATOM 1555 N N . SER A 1 245 ? 147.471 143.306 92.515 1.00 64.50 245 SER A N 1
ATOM 1556 C CA . SER A 1 245 ? 148.648 144.156 92.441 1.00 64.50 245 SER A CA 1
ATOM 1557 C C . SER A 1 245 ? 149.085 144.700 93.792 1.00 64.50 245 SER A C 1
ATOM 1558 O O . SER A 1 245 ? 150.230 145.147 93.918 1.00 64.50 245 SER A O 1
ATOM 1561 N N . VAL A 1 246 ? 148.214 144.666 94.802 1.00 58.59 246 VAL A N 1
ATOM 1562 C CA . VAL A 1 246 ? 148.491 145.286 96.091 1.00 58.59 246 VAL A CA 1
ATOM 1563 C C . VAL A 1 246 ? 148.588 144.281 97.226 1.00 58.59 246 VAL A C 1
ATOM 1564 O O . VAL A 1 246 ? 148.963 144.657 98.335 1.00 58.59 246 VAL A O 1
ATOM 1568 N N . PHE A 1 247 ? 148.280 143.013 96.987 1.00 56.82 247 PHE A N 1
ATOM 1569 C CA . PHE A 1 247 ? 148.300 141.998 98.029 1.00 56.82 247 PHE A CA 1
ATOM 1570 C C . PHE A 1 247 ? 149.728 141.628 98.418 1.00 56.82 247 PHE A C 1
ATOM 1571 O O . PHE A 1 247 ? 150.703 142.058 97.801 1.00 56.82 247 PHE A O 1
ATOM 1579 N N . ILE A 1 248 ? 149.835 140.811 99.459 1.00 57.04 248 ILE A N 1
ATOM 1580 C CA . ILE A 1 248 ? 151.124 140.368 99.968 1.00 57.04 248 ILE A CA 1
ATOM 1581 C C . ILE A 1 248 ? 151.317 138.883 99.692 1.00 57.04 248 ILE A C 1
ATOM 1582 O O . ILE A 1 248 ? 150.553 138.048 100.177 1.00 57.04 248 ILE A O 1
ATOM 1587 N N . GLU A 1 275 ? 156.865 120.056 115.502 1.00 85.55 313 GLU A N 1
ATOM 1588 C CA . GLU A 1 275 ? 156.332 121.117 116.346 1.00 85.55 313 GLU A CA 1
ATOM 1589 C C . GLU A 1 275 ? 154.873 121.375 115.990 1.00 85.55 313 GLU A C 1
ATOM 1590 O O . GLU A 1 275 ? 154.063 121.705 116.856 1.00 85.55 313 GLU A O 1
ATOM 1596 N N . ASP A 1 276 ? 154.546 121.220 114.706 1.00 80.78 314 ASP A N 1
ATOM 1597 C CA . ASP A 1 276 ? 153.188 121.494 114.248 1.00 80.78 314 ASP A CA 1
ATOM 1598 C C . ASP A 1 276 ? 152.229 120.356 114.576 1.00 80.78 314 ASP A C 1
ATOM 1599 O O . ASP A 1 276 ? 151.015 120.575 114.649 1.00 80.78 314 ASP A O 1
ATOM 1604 N N . VAL A 1 277 ? 152.745 119.138 114.754 1.00 79.39 315 VAL A N 1
ATOM 1605 C CA . VAL A 1 277 ? 151.902 118.029 115.194 1.00 79.39 315 VAL A CA 1
ATOM 1606 C C . VAL A 1 277 ? 151.491 118.237 116.646 1.00 79.39 315 VAL A C 1
ATOM 1607 O O . VAL A 1 277 ? 150.368 117.907 117.049 1.00 79.39 315 VAL A O 1
ATOM 1611 N N . LYS A 1 278 ? 152.389 118.815 117.449 1.00 78.03 316 LYS A N 1
ATOM 1612 C CA . LYS A 1 278 ? 152.027 119.230 118.799 1.00 78.03 316 LYS A CA 1
ATOM 1613 C C . LYS A 1 278 ? 151.037 120.386 118.773 1.00 78.03 316 LYS A C 1
ATOM 1614 O O . LYS A 1 278 ? 150.219 120.531 119.687 1.00 78.03 316 LYS A O 1
ATOM 1620 N N . ALA A 1 279 ? 151.097 121.222 117.735 1.00 70.77 317 ALA A N 1
ATOM 1621 C CA . ALA A 1 279 ? 150.221 122.386 117.677 1.00 70.77 317 ALA A CA 1
ATOM 1622 C C . ALA A 1 279 ? 148.814 122.005 117.236 1.00 70.77 317 ALA A C 1
ATOM 1623 O O . ALA A 1 279 ? 147.860 122.754 117.472 1.00 70.77 317 ALA A O 1
ATOM 1625 N N . LEU A 1 280 ? 148.663 120.851 116.584 1.00 68.26 318 LEU A N 1
ATOM 1626 C CA . LEU A 1 280 ? 147.331 120.390 116.205 1.00 68.26 318 LEU A CA 1
ATOM 1627 C C . LEU A 1 280 ? 146.562 119.884 117.415 1.00 68.26 318 LEU A C 1
ATOM 1628 O O . LEU A 1 280 ? 145.445 120.332 117.684 1.00 68.26 318 LEU A O 1
ATOM 1633 N N . VAL A 1 281 ? 147.157 118.960 118.173 1.00 63.88 319 VAL A N 1
ATOM 1634 C CA . VAL A 1 281 ? 146.473 118.351 119.309 1.00 63.88 319 VAL A CA 1
ATOM 1635 C C . VAL A 1 281 ? 146.335 119.288 120.496 1.00 63.88 319 VAL A C 1
ATOM 1636 O O . VAL A 1 281 ? 145.641 118.952 121.460 1.00 63.88 319 VAL A O 1
ATOM 1640 N N . LYS A 1 282 ? 146.984 120.446 120.457 1.00 58.05 320 LYS A N 1
ATOM 1641 C CA . LYS A 1 282 ? 146.849 121.442 121.506 1.00 58.05 320 LYS A CA 1
ATOM 1642 C C . LYS A 1 282 ? 145.627 122.328 121.294 1.00 58.05 320 LYS A C 1
ATOM 1643 O O . LYS A 1 282 ? 145.093 122.879 122.262 1.00 58.05 320 LYS A O 1
ATOM 1649 N N . ILE A 1 283 ? 145.149 122.452 120.049 1.00 51.65 321 ILE A N 1
ATOM 1650 C CA . ILE A 1 283 ? 144.032 123.344 119.744 1.00 51.65 321 ILE A CA 1
ATOM 1651 C C . ILE A 1 283 ? 142.750 122.606 119.389 1.00 51.65 321 ILE A C 1
ATOM 1652 O O . ILE A 1 283 ? 141.699 123.249 119.260 1.00 51.65 321 ILE A O 1
ATOM 1657 N N . VAL A 1 284 ? 142.807 121.289 119.195 1.00 47.16 322 VAL A N 1
ATOM 1658 C CA . VAL A 1 284 ? 141.580 120.502 119.033 1.00 47.16 322 VAL A CA 1
ATOM 1659 C C . VAL A 1 284 ? 140.684 120.511 120.276 1.00 47.16 322 VAL A C 1
ATOM 1660 O O . VAL A 1 284 ? 139.462 120.663 120.117 1.00 47.16 322 VAL A O 1
ATOM 1664 N N . PRO A 1 285 ? 141.199 120.385 121.523 1.00 43.32 323 PRO A N 1
ATOM 1665 C CA . PRO A 1 285 ? 140.279 120.528 122.671 1.00 43.32 323 PRO A CA 1
ATOM 1666 C C . PRO A 1 285 ? 139.666 121.908 122.838 1.00 43.32 323 PRO A C 1
ATOM 1667 O O . PRO A 1 285 ? 138.644 122.032 123.522 1.00 43.32 323 PRO A O 1
ATOM 1671 N N . VAL A 1 286 ? 140.243 122.949 122.241 1.00 39.72 324 VAL A N 1
ATOM 1672 C CA . VAL A 1 286 ? 139.591 124.252 122.280 1.00 39.72 324 VAL A CA 1
ATOM 1673 C C . VAL A 1 286 ? 138.417 124.279 121.310 1.00 39.72 324 VAL A C 1
ATOM 1674 O O . VAL A 1 286 ? 137.360 124.849 121.605 1.00 39.72 324 VAL A O 1
ATOM 1678 N N . PHE A 1 287 ? 138.563 123.625 120.154 1.00 37.79 325 PHE A N 1
ATOM 1679 C CA . PHE A 1 287 ? 137.477 123.612 119.178 1.00 37.79 325 PHE A CA 1
ATOM 1680 C C . PHE A 1 287 ? 136.356 122.682 119.617 1.00 37.79 325 PHE A C 1
ATOM 1681 O O . PHE A 1 287 ? 135.189 122.905 119.281 1.00 37.79 325 PHE A O 1
ATOM 1689 N N . LEU A 1 288 ? 136.691 121.625 120.359 1.00 38.21 326 LEU A N 1
ATOM 1690 C CA . LEU A 1 288 ? 135.662 120.732 120.877 1.00 38.21 326 LEU A CA 1
ATOM 1691 C C . LEU A 1 288 ? 134.894 121.382 122.017 1.00 38.21 326 LEU A C 1
ATOM 1692 O O . LEU A 1 288 ? 133.718 121.076 122.238 1.00 38.21 326 LEU A O 1
ATOM 1697 N N . ALA A 1 289 ? 135.540 122.284 122.754 1.00 37.09 327 ALA A N 1
ATOM 1698 C CA . ALA A 1 289 ? 134.867 122.997 123.828 1.00 37.09 327 ALA A CA 1
ATOM 1699 C C . ALA A 1 289 ? 133.942 124.090 123.317 1.00 37.09 327 ALA A C 1
ATOM 1700 O O . ALA A 1 289 ? 133.134 124.606 124.095 1.00 37.09 327 ALA A O 1
ATOM 1702 N N . LEU A 1 290 ? 134.040 124.456 122.043 1.00 34.43 328 LEU A N 1
ATOM 1703 C CA . LEU A 1 290 ? 133.152 125.434 121.437 1.00 34.43 328 LEU A CA 1
ATOM 1704 C C . LEU A 1 290 ? 131.897 124.811 120.847 1.00 34.43 328 LEU A C 1
ATOM 1705 O O . LEU A 1 290 ? 130.987 125.550 120.478 1.00 34.43 328 LEU A O 1
ATOM 1710 N N . ILE A 1 291 ? 131.834 123.479 120.746 1.00 34.53 329 ILE A N 1
ATOM 1711 C CA . ILE A 1 291 ? 130.637 122.823 120.207 1.00 34.53 329 ILE A CA 1
ATOM 1712 C C . ILE A 1 291 ? 129.383 123.077 121.046 1.00 34.53 329 ILE A C 1
ATOM 1713 O O . ILE A 1 291 ? 128.320 123.328 120.456 1.00 34.53 329 ILE A O 1
ATOM 1718 N N . PRO A 1 292 ? 129.426 123.081 122.393 1.00 34.06 330 PRO A N 1
ATOM 1719 C CA . PRO A 1 292 ? 128.242 123.585 123.106 1.00 34.06 330 PRO A CA 1
ATOM 1720 C C . PRO A 1 292 ? 128.021 125.083 122.963 1.00 34.06 330 PRO A C 1
ATOM 1721 O O . PRO A 1 292 ? 126.898 125.545 123.185 1.00 34.06 330 PRO A O 1
ATOM 1725 N N . TYR A 1 293 ? 129.045 125.861 122.608 1.00 34.67 331 TYR A N 1
ATOM 1726 C CA . TYR A 1 293 ? 128.820 127.279 122.345 1.00 34.67 331 TYR A CA 1
ATOM 1727 C C . TYR A 1 293 ? 128.101 127.485 121.021 1.00 34.67 331 TYR A C 1
ATOM 1728 O O . TYR A 1 293 ? 127.236 128.357 120.909 1.00 34.67 331 TYR A O 1
ATOM 1737 N N . TRP A 1 294 ? 128.461 126.706 119.998 1.00 34.29 332 TRP A N 1
ATOM 1738 C CA . TRP A 1 294 ? 127.787 126.835 118.710 1.00 34.29 332 TRP A CA 1
ATOM 1739 C C . TRP A 1 294 ? 126.347 126.351 118.792 1.00 34.29 332 TRP A C 1
ATOM 1740 O O . TRP A 1 294 ? 125.483 126.844 118.063 1.00 34.29 332 TRP A O 1
ATOM 1751 N N . THR A 1 295 ? 126.084 125.388 119.678 1.00 33.05 333 THR A N 1
ATOM 1752 C CA . THR A 1 295 ? 124.742 124.857 119.897 1.00 33.05 333 THR A CA 1
ATOM 1753 C C . THR A 1 295 ? 123.785 125.932 120.392 1.00 33.05 333 THR A C 1
ATOM 1754 O O . THR A 1 295 ? 122.666 126.066 119.889 1.00 33.05 333 THR A O 1
ATOM 1758 N N . VAL A 1 296 ? 124.218 126.716 121.375 1.00 31.03 334 VAL A N 1
ATOM 1759 C CA . VAL A 1 296 ? 123.383 127.791 121.893 1.00 31.03 334 VAL A CA 1
ATOM 1760 C C . VAL A 1 296 ? 123.318 128.935 120.888 1.00 31.03 334 VAL A C 1
ATOM 1761 O O . VAL A 1 296 ? 122.300 129.625 120.777 1.00 31.03 334 VAL A O 1
ATOM 1765 N N . TYR A 1 297 ? 124.377 129.106 120.094 1.00 33.89 335 TYR A N 1
ATOM 1766 C CA . TYR A 1 297 ? 124.487 130.249 119.190 1.00 33.89 335 TYR A CA 1
ATOM 1767 C C . TYR A 1 297 ? 123.517 130.151 118.019 1.00 33.89 335 TYR A C 1
ATOM 1768 O O . TYR A 1 297 ? 122.860 131.136 117.669 1.00 33.89 335 TYR A O 1
ATOM 1777 N N . PHE A 1 298 ? 123.410 128.976 117.398 1.00 33.90 336 PHE A N 1
ATOM 1778 C CA . PHE A 1 298 ? 122.528 128.840 116.245 1.00 33.90 336 PHE A CA 1
ATOM 1779 C C . PHE A 1 298 ? 121.077 128.649 116.665 1.00 33.90 336 PHE A C 1
ATOM 1780 O O . PHE A 1 298 ? 120.161 128.944 115.891 1.00 33.90 336 PHE A O 1
ATOM 1788 N N . GLN A 1 299 ? 120.840 128.157 117.881 1.00 34.14 337 GLN A N 1
ATOM 1789 C CA . GLN A 1 299 ? 119.464 127.977 118.332 1.00 34.14 337 GLN A CA 1
ATOM 1790 C C . GLN A 1 299 ? 118.870 129.274 118.857 1.00 34.14 337 GLN A C 1
ATOM 1791 O O . GLN A 1 299 ? 117.655 129.372 119.045 1.00 34.14 337 GLN A O 1
ATOM 1797 N N . MET A 1 300 ? 119.704 130.281 119.102 1.00 34.40 338 MET A N 1
ATOM 1798 C CA . MET A 1 300 ? 119.165 131.605 119.384 1.00 34.40 338 MET A CA 1
ATOM 1799 C C . MET A 1 300 ? 118.759 132.317 118.109 1.00 34.40 338 MET A C 1
ATOM 1800 O O . MET A 1 300 ? 117.820 133.116 118.112 1.00 34.40 338 MET A O 1
ATOM 1805 N N . GLN A 1 301 ? 119.466 132.056 117.011 1.00 34.53 339 GLN A N 1
ATOM 1806 C CA . GLN A 1 301 ? 119.116 132.680 115.743 1.00 34.53 339 GLN A CA 1
ATOM 1807 C C . GLN A 1 301 ? 117.791 132.150 115.222 1.00 34.53 339 GLN A C 1
ATOM 1808 O O . GLN A 1 301 ? 117.017 132.886 114.605 1.00 34.53 339 GLN A O 1
ATOM 1814 N N . THR A 1 302 ? 117.509 130.876 115.472 1.00 33.90 340 THR A N 1
ATOM 1815 C CA . THR A 1 302 ? 116.239 130.299 115.063 1.00 33.90 340 THR A CA 1
ATOM 1816 C C . THR A 1 302 ? 115.104 130.774 115.958 1.00 33.90 340 THR A C 1
ATOM 1817 O O . THR A 1 302 ? 114.053 131.198 115.469 1.00 33.90 340 THR A O 1
ATOM 1821 N N . THR A 1 303 ? 115.311 130.742 117.274 1.00 33.91 341 THR A N 1
ATOM 1822 C CA . THR A 1 303 ? 114.196 130.917 118.193 1.00 33.91 341 THR A CA 1
ATOM 1823 C C . THR A 1 303 ? 113.961 132.364 118.599 1.00 33.91 341 THR A C 1
ATOM 1824 O O . THR A 1 303 ? 112.905 132.656 119.163 1.00 33.91 341 THR A O 1
ATOM 1828 N N . TYR A 1 304 ? 114.897 133.280 118.347 1.00 31.77 342 TYR A N 1
ATOM 1829 C CA . TYR A 1 304 ? 114.567 134.685 118.569 1.00 31.77 342 TYR A CA 1
ATOM 1830 C C . TYR A 1 304 ? 113.700 135.217 117.441 1.00 31.77 342 TYR A C 1
ATOM 1831 O O . TYR A 1 304 ? 112.957 136.186 117.623 1.00 31.77 342 TYR A O 1
ATOM 1840 N N . VAL A 1 305 ? 113.805 134.613 116.258 1.00 34.60 343 VAL A N 1
ATOM 1841 C CA . VAL A 1 305 ? 112.939 134.991 115.149 1.00 34.60 343 VAL A CA 1
ATOM 1842 C C . VAL A 1 305 ? 111.528 134.474 115.389 1.00 34.60 343 VAL A C 1
ATOM 1843 O O . VAL A 1 305 ? 110.546 135.163 115.099 1.00 34.60 343 VAL A O 1
ATOM 1847 N N . LEU A 1 306 ? 111.409 133.274 115.967 1.00 35.29 344 LEU A N 1
ATOM 1848 C CA . LEU A 1 306 ? 110.099 132.729 116.316 1.00 35.29 344 LEU A CA 1
ATOM 1849 C C . LEU A 1 306 ? 109.428 133.549 117.407 1.00 35.29 344 LEU A C 1
ATOM 1850 O O . LEU A 1 306 ? 108.199 133.656 117.446 1.00 35.29 344 LEU A O 1
ATOM 1855 N N . GLN A 1 307 ? 110.220 134.129 118.305 1.00 36.36 345 GLN A N 1
ATOM 1856 C CA . GLN A 1 307 ? 109.663 135.029 119.304 1.00 36.36 345 GLN A CA 1
ATOM 1857 C C . GLN A 1 307 ? 109.279 136.365 118.680 1.00 36.36 345 GLN A C 1
ATOM 1858 O O . GLN A 1 307 ? 108.335 137.017 119.131 1.00 36.36 345 GLN A O 1
ATOM 1864 N N . SER A 1 308 ? 109.984 136.776 117.625 1.00 37.16 346 SER A N 1
ATOM 1865 C CA . SER A 1 308 ? 109.669 138.042 116.972 1.00 37.16 346 SER A CA 1
ATOM 1866 C C . SER A 1 308 ? 108.410 137.932 116.124 1.00 37.16 346 SER A C 1
ATOM 1867 O O . SER A 1 308 ? 107.668 138.908 115.979 1.00 37.16 346 SER A O 1
ATOM 1870 N N . LEU A 1 309 ? 108.164 136.754 115.543 1.00 39.99 347 LEU A N 1
ATOM 1871 C CA . LEU A 1 309 ? 106.964 136.541 114.740 1.00 39.99 347 LEU A CA 1
ATOM 1872 C C . LEU A 1 309 ? 105.706 136.587 115.591 1.00 39.99 347 LEU A C 1
ATOM 1873 O O . LEU A 1 309 ? 104.664 137.070 115.136 1.00 39.99 347 LEU A O 1
ATOM 1878 N N . HIS A 1 310 ? 105.787 136.104 116.827 1.00 41.30 348 HIS A N 1
ATOM 1879 C CA . HIS A 1 310 ? 104.661 136.071 117.754 1.00 41.30 348 HIS A CA 1
ATOM 1880 C C . HIS A 1 310 ? 104.675 137.262 118.694 1.00 41.30 348 HIS A C 1
ATOM 1881 O O . HIS A 1 310 ? 104.239 137.175 119.840 1.00 41.30 348 HIS A O 1
ATOM 1888 N N . LEU A 1 311 ? 105.161 138.394 118.203 1.00 41.28 349 LEU A N 1
ATOM 1889 C CA . LEU A 1 311 ? 105.255 139.627 118.962 1.00 41.28 349 LEU A CA 1
ATOM 1890 C C . LEU A 1 311 ? 104.842 140.751 118.023 1.00 41.28 349 LEU A C 1
ATOM 1891 O O . LEU A 1 311 ? 104.955 140.614 116.805 1.00 41.28 349 LEU A O 1
ATOM 1896 N N . ARG A 1 312 ? 104.338 141.851 118.579 1.00 44.97 350 ARG A N 1
ATOM 1897 C CA . ARG A 1 312 ? 103.680 142.872 117.761 1.00 44.97 350 ARG A CA 1
ATOM 1898 C C . ARG A 1 312 ? 104.702 143.663 116.955 1.00 44.97 350 ARG A C 1
ATOM 1899 O O . ARG A 1 312 ? 105.442 144.485 117.502 1.00 44.97 350 ARG A O 1
ATOM 1907 N N . ILE A 1 313 ? 104.721 143.432 115.650 1.00 48.73 351 ILE A N 1
ATOM 1908 C CA . ILE A 1 313 ? 105.635 144.072 114.710 1.00 48.73 351 ILE A CA 1
ATOM 1909 C C . ILE A 1 313 ? 104.904 145.253 114.080 1.00 48.73 351 ILE A C 1
ATOM 1910 O O . ILE A 1 313 ? 103.788 145.079 113.577 1.00 48.73 351 ILE A O 1
ATOM 1915 N N . PRO A 1 314 ? 105.477 146.454 114.085 1.00 58.17 352 PRO A N 1
ATOM 1916 C CA . PRO A 1 314 ? 104.786 147.598 113.484 1.00 58.17 352 PRO A CA 1
ATOM 1917 C C . PRO A 1 314 ? 104.830 147.557 111.964 1.00 58.17 352 PRO A C 1
ATOM 1918 O O . PRO A 1 314 ? 105.710 146.941 111.359 1.00 58.17 352 PRO A O 1
ATOM 1922 N N . GLU A 1 315 ? 103.856 148.225 111.349 1.00 71.98 353 GLU A N 1
ATOM 1923 C CA . GLU A 1 315 ? 103.809 148.340 109.901 1.00 71.98 353 GLU A CA 1
ATOM 1924 C C . GLU A 1 315 ? 104.512 149.614 109.445 1.00 71.98 353 GLU A C 1
ATOM 1925 O O . GLU A 1 315 ? 104.616 150.597 110.184 1.00 71.98 353 GLU A O 1
ATOM 1931 N N . ILE A 1 316 ? 104.989 149.592 108.203 1.00 84.82 354 ILE A N 1
ATOM 1932 C CA . ILE A 1 316 ? 105.860 150.634 107.684 1.00 84.82 354 ILE A CA 1
ATOM 1933 C C . ILE A 1 316 ? 105.150 151.523 106.664 1.00 84.82 354 ILE A C 1
ATOM 1934 O O . ILE A 1 316 ? 105.403 152.729 106.614 1.00 84.82 354 ILE A O 1
ATOM 1939 N N . SER A 1 317 ? 104.223 150.972 105.878 1.00 92.54 355 SER A N 1
ATOM 1940 C CA . SER A 1 317 ? 103.523 151.787 104.891 1.00 92.54 355 SER A CA 1
ATOM 1941 C C . SER A 1 317 ? 102.015 151.615 105.004 1.00 92.54 355 SER A C 1
ATOM 1942 O O . SER A 1 317 ? 101.533 150.793 105.788 1.00 92.54 355 SER A O 1
ATOM 1945 N N . ASN A 1 318 ? 101.267 152.385 104.220 1.00 99.74 356 ASN A N 1
ATOM 1946 C CA . ASN A 1 318 ? 99.811 152.323 104.241 1.00 99.74 356 ASN A CA 1
ATOM 1947 C C . ASN A 1 318 ? 99.288 151.282 103.258 1.00 99.74 356 ASN A C 1
ATOM 1948 O O . ASN A 1 318 ? 98.246 151.475 102.631 1.00 99.74 356 ASN A O 1
ATOM 1953 N N . PRO A 1 323 ? 103.517 146.489 96.567 1.00 72.66 361 PRO A N 1
ATOM 1954 C CA . PRO A 1 323 ? 104.383 145.652 97.403 1.00 72.66 361 PRO A CA 1
ATOM 1955 C C . PRO A 1 323 ? 104.019 145.721 98.880 1.00 72.66 361 PRO A C 1
ATOM 1956 O O . PRO A 1 323 ? 104.299 146.717 99.541 1.00 72.66 361 PRO A O 1
ATOM 1960 N N . HIS A 1 324 ? 103.399 144.659 99.387 1.00 72.83 362 HIS A N 1
ATOM 1961 C CA . HIS A 1 324 ? 103.001 144.569 100.782 1.00 72.83 362 HIS A CA 1
ATOM 1962 C C . HIS A 1 324 ? 103.762 143.411 101.410 1.00 72.83 362 HIS A C 1
ATOM 1963 O O . HIS A 1 324 ? 104.649 142.825 100.783 1.00 72.83 362 HIS A O 1
ATOM 1970 N N . THR A 1 325 ? 103.397 143.080 102.656 1.00 64.34 363 THR A N 1
ATOM 1971 C CA . THR A 1 325 ? 103.750 141.830 103.347 1.00 64.34 363 THR A CA 1
ATOM 1972 C C . THR A 1 325 ? 105.268 141.648 103.471 1.00 64.34 363 THR A C 1
ATOM 1973 O O . THR A 1 325 ? 105.881 140.836 102.776 1.00 64.34 363 THR A O 1
ATOM 1977 N N . LEU A 1 326 ? 105.858 142.485 104.348 1.00 56.25 364 LEU A N 1
ATOM 1978 C CA . LEU A 1 326 ? 107.281 142.588 104.691 1.00 56.25 364 LEU A CA 1
ATOM 1979 C C . LEU A 1 326 ? 107.965 141.237 104.896 1.00 56.25 364 LEU A C 1
ATOM 1980 O O . LEU A 1 326 ? 107.331 140.281 105.360 1.00 56.25 364 LEU A O 1
ATOM 1985 N N . PRO A 1 327 ? 109.242 141.113 104.532 1.00 51.26 365 PRO A N 1
ATOM 1986 C CA . PRO A 1 327 ? 109.890 139.799 104.562 1.00 51.26 365 PRO A CA 1
ATOM 1987 C C . PRO A 1 327 ? 110.192 139.323 105.971 1.00 51.26 365 PRO A C 1
ATOM 1988 O O . PRO A 1 327 ? 110.353 140.110 106.904 1.00 51.26 365 PRO A O 1
ATOM 1992 N N . ALA A 1 328 ? 110.287 138.000 106.108 1.00 47.74 366 ALA A N 1
ATOM 1993 C CA . ALA A 1 328 ? 110.699 137.413 107.376 1.00 47.74 366 ALA A CA 1
ATOM 1994 C C . ALA A 1 328 ? 112.205 137.498 107.568 1.00 47.74 366 ALA A C 1
ATOM 1995 O O . ALA A 1 328 ? 112.710 137.160 108.643 1.00 47.74 366 ALA A O 1
ATOM 1997 N N . ALA A 1 329 ? 112.937 137.926 106.538 1.00 46.11 367 ALA A N 1
ATOM 1998 C CA . ALA A 1 329 ? 114.382 138.062 106.655 1.00 46.11 367 ALA A CA 1
ATOM 1999 C C . ALA A 1 329 ? 114.770 139.361 107.342 1.00 46.11 367 ALA A C 1
ATOM 2000 O O . ALA A 1 329 ? 115.928 139.528 107.734 1.00 46.11 367 ALA A O 1
ATOM 2002 N N . TRP A 1 330 ? 113.825 140.290 107.502 1.00 45.44 368 TRP A N 1
ATOM 2003 C CA . TRP A 1 330 ? 114.120 141.517 108.235 1.00 45.44 368 TRP A CA 1
ATOM 2004 C C . TRP A 1 330 ? 114.220 141.261 109.730 1.00 45.44 368 TRP A C 1
ATOM 2005 O O . TRP A 1 330 ? 114.801 142.063 110.468 1.00 45.44 368 TRP A O 1
ATOM 2016 N N . LEU A 1 331 ? 113.654 140.151 110.198 1.00 43.16 369 LEU A N 1
ATOM 2017 C CA . LEU A 1 331 ? 113.704 139.848 111.621 1.00 43.16 369 LEU A CA 1
ATOM 2018 C C . LEU A 1 331 ? 115.021 139.183 111.993 1.00 43.16 369 LEU A C 1
ATOM 2019 O O . LEU A 1 331 ? 115.335 139.030 113.178 1.00 43.16 369 LEU A O 1
ATOM 2024 N N . THR A 1 332 ? 115.801 138.770 110.993 1.00 43.69 370 THR A N 1
ATOM 2025 C CA . THR A 1 332 ? 117.139 138.254 111.255 1.00 43.69 370 THR A CA 1
ATOM 2026 C C . THR A 1 332 ? 118.173 139.371 111.204 1.00 43.69 370 THR A C 1
ATOM 2027 O O . THR A 1 332 ? 119.356 139.147 111.480 1.00 43.69 370 THR A O 1
ATOM 2031 N N . MET A 1 333 ? 117.744 140.581 110.849 1.00 44.79 371 MET A N 1
ATOM 2032 C CA . MET A 1 333 ? 118.674 141.697 110.721 1.00 44.79 371 MET A CA 1
ATOM 2033 C C . MET A 1 333 ? 119.007 142.317 112.068 1.00 44.79 371 MET A C 1
ATOM 2034 O O . MET A 1 333 ? 119.995 143.047 112.187 1.00 44.79 371 MET A O 1
ATOM 2039 N N . PHE A 1 334 ? 118.188 142.045 113.091 1.00 43.18 372 PHE A N 1
ATOM 2040 C CA . PHE A 1 334 ? 118.238 142.791 114.349 1.00 43.18 372 PHE A CA 1
ATOM 2041 C C . PHE A 1 334 ? 119.530 142.561 115.114 1.00 43.18 372 PHE A C 1
ATOM 2042 O O . PHE A 1 334 ? 119.994 143.431 115.856 1.00 43.18 372 PHE A O 1
ATOM 2050 N N . ASP A 1 335 ? 120.121 141.383 114.943 1.00 41.49 373 ASP A N 1
ATOM 2051 C CA . ASP A 1 335 ? 121.448 141.139 115.486 1.00 41.49 373 ASP A CA 1
ATOM 2052 C C . ASP A 1 335 ? 122.497 141.960 114.752 1.00 41.49 373 ASP A C 1
ATOM 2053 O O . ASP A 1 335 ? 123.349 142.599 115.380 1.00 41.49 373 ASP A O 1
ATOM 2058 N N . ALA A 1 336 ? 122.418 141.991 113.419 1.00 40.79 374 ALA A N 1
ATOM 2059 C CA . ALA A 1 336 ? 123.500 142.555 112.624 1.00 40.79 374 ALA A CA 1
ATOM 2060 C C . ALA A 1 336 ? 123.464 144.078 112.588 1.00 40.79 374 ALA A C 1
ATOM 2061 O O . ALA A 1 336 ? 124.482 144.701 112.289 1.00 40.79 374 ALA A O 1
ATOM 2063 N N . VAL A 1 337 ? 122.318 144.697 112.884 1.00 41.30 375 VAL A N 1
ATOM 2064 C CA . VAL A 1 337 ? 122.260 146.158 112.959 1.00 41.30 375 VAL A CA 1
ATOM 2065 C C . VAL A 1 337 ? 123.034 146.651 114.177 1.00 41.30 375 VAL A C 1
ATOM 2066 O O . VAL A 1 337 ? 123.726 147.676 114.124 1.00 41.30 375 VAL A O 1
ATOM 2070 N N . LEU A 1 338 ? 122.972 145.901 115.280 1.00 40.96 376 LEU A N 1
ATOM 2071 C CA . LEU A 1 338 ? 123.693 146.292 116.485 1.00 40.96 376 LEU A CA 1
ATOM 2072 C C . LEU A 1 338 ? 125.195 146.109 116.321 1.00 40.96 376 LEU A C 1
ATOM 2073 O O . LEU A 1 338 ? 125.979 146.833 116.938 1.00 40.96 376 LEU A O 1
ATOM 2078 N N . ILE A 1 339 ? 125.614 145.155 115.487 1.00 39.23 377 ILE A N 1
ATOM 2079 C CA . ILE A 1 339 ? 127.041 144.896 115.296 1.00 39.23 377 ILE A CA 1
ATOM 2080 C C . ILE A 1 339 ? 127.686 146.029 114.502 1.00 39.23 377 ILE A C 1
ATOM 2081 O O . ILE A 1 339 ? 128.852 146.378 114.718 1.00 39.23 377 ILE A O 1
ATOM 2086 N N . LEU A 1 340 ? 126.922 146.656 113.604 1.00 39.00 378 LEU A N 1
ATOM 2087 C CA . LEU A 1 340 ? 127.416 147.824 112.880 1.00 39.00 378 LEU A CA 1
ATOM 2088 C C . LEU A 1 340 ? 127.599 149.028 113.794 1.00 39.00 378 LEU A C 1
ATOM 2089 O O . LEU A 1 340 ? 128.343 149.958 113.472 1.00 39.00 378 LEU A O 1
ATOM 2094 N N . LEU A 1 341 ? 126.907 149.040 114.933 1.00 40.43 379 LEU A N 1
ATOM 2095 C CA . LEU A 1 341 ? 127.033 150.160 115.856 1.00 40.43 379 LEU A CA 1
ATOM 2096 C C . LEU A 1 341 ? 128.067 149.905 116.941 1.00 40.43 379 LEU A C 1
ATOM 2097 O O . LEU A 1 341 ? 128.569 150.863 117.536 1.00 40.43 379 LEU A O 1
ATOM 2102 N N . LEU A 1 342 ? 128.405 148.646 117.209 1.00 37.20 380 LEU A N 1
ATOM 2103 C CA . LEU A 1 342 ? 129.241 148.312 118.354 1.00 37.20 380 LEU A CA 1
ATOM 2104 C C . LEU A 1 342 ? 130.685 147.991 117.982 1.00 37.20 380 LEU A C 1
ATOM 2105 O O . LEU A 1 342 ? 131.560 148.043 118.849 1.00 37.20 380 LEU A O 1
ATOM 2110 N N . ILE A 1 343 ? 130.963 147.641 116.731 1.00 38.17 381 ILE A N 1
ATOM 2111 C CA . ILE A 1 343 ? 132.348 147.485 116.279 1.00 38.17 381 ILE A CA 1
ATOM 2112 C C . ILE A 1 343 ? 133.082 148.829 116.214 1.00 38.17 381 ILE A C 1
ATOM 2113 O O . ILE A 1 343 ? 134.221 148.891 116.702 1.00 38.17 381 ILE A O 1
ATOM 2118 N N . PRO A 1 344 ? 132.502 149.962 115.676 1.00 41.02 382 PRO A N 1
ATOM 2119 C CA . PRO A 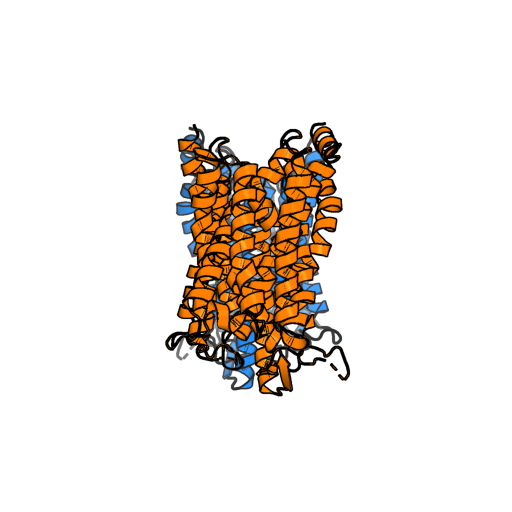1 344 ? 133.198 151.249 115.849 1.00 41.02 382 PRO A CA 1
ATOM 2120 C C . PRO A 1 344 ? 133.296 151.701 117.298 1.00 41.02 382 PRO A C 1
ATOM 2121 O O . PRO A 1 344 ? 134.160 152.509 117.645 1.00 41.02 382 PRO A O 1
ATOM 2125 N N . LEU A 1 345 ? 132.415 151.183 118.152 1.00 41.28 383 LEU A N 1
ATOM 2126 C CA . LEU A 1 345 ? 132.516 151.450 119.578 1.00 41.28 383 LEU A CA 1
ATOM 2127 C C . LEU A 1 345 ? 133.676 150.675 120.196 1.00 41.28 383 LEU A C 1
ATOM 2128 O O . LEU A 1 345 ? 134.371 151.179 121.080 1.00 41.28 383 LEU A O 1
ATOM 2133 N N . LYS A 1 346 ? 133.904 149.439 119.741 1.00 42.21 384 LYS A N 1
ATOM 2134 C CA . LYS A 1 346 ? 135.017 148.657 120.267 1.00 42.21 384 LYS A CA 1
ATOM 2135 C C . LYS A 1 346 ? 136.350 149.156 119.729 1.00 42.21 384 LYS A C 1
ATOM 2136 O O . LYS A 1 346 ? 137.329 149.285 120.471 1.00 42.21 384 LYS A O 1
ATOM 2142 N N . ASP A 1 347 ? 136.393 149.469 118.435 1.00 47.45 385 ASP A N 1
ATOM 2143 C CA . ASP A 1 347 ? 137.642 149.840 117.785 1.00 47.45 385 ASP A CA 1
ATOM 2144 C C . ASP A 1 347 ? 138.147 151.207 118.244 1.00 47.45 385 ASP A C 1
ATOM 2145 O O . ASP A 1 347 ? 139.335 151.519 118.117 1.00 47.45 385 ASP A O 1
ATOM 2150 N N . LYS A 1 348 ? 137.259 152.031 118.804 1.00 49.48 386 LYS A N 1
ATOM 2151 C CA . LYS A 1 348 ? 137.656 153.375 119.206 1.00 49.48 386 LYS A CA 1
ATOM 2152 C C . LYS A 1 348 ? 137.558 153.566 120.717 1.00 49.48 386 LYS A C 1
ATOM 2153 O O . LYS A 1 348 ? 138.041 154.566 121.256 1.00 49.48 386 LYS A O 1
ATOM 2159 N N . LEU A 1 349 ? 136.925 152.624 121.423 1.00 49.48 387 LEU A N 1
ATOM 2160 C CA . LEU A 1 349 ? 136.868 152.760 122.887 1.00 49.48 387 LEU A CA 1
ATOM 2161 C C . LEU A 1 349 ? 137.185 151.479 123.633 1.00 49.48 387 LEU A C 1
ATOM 2162 O O . LEU A 1 349 ? 137.026 151.454 124.848 1.00 49.48 387 LEU A O 1
ATOM 2167 N N . VAL A 1 350 ? 137.585 150.383 122.998 1.00 51.87 388 VAL A N 1
ATOM 2168 C CA . VAL A 1 350 ? 138.119 149.231 123.711 1.00 51.87 388 VAL A CA 1
ATOM 2169 C C . VAL A 1 350 ? 139.535 148.879 123.260 1.00 51.87 388 VAL A C 1
ATOM 2170 O O . VAL A 1 350 ? 140.350 148.442 124.093 1.00 51.87 388 VAL A O 1
ATOM 2174 N N . ASP A 1 351 ? 139.900 149.138 122.002 1.00 56.00 389 ASP A N 1
ATOM 2175 C CA . ASP A 1 351 ? 141.307 149.150 121.615 1.00 56.00 389 ASP A CA 1
ATOM 2176 C C . ASP A 1 351 ? 142.095 150.214 122.389 1.00 56.00 389 ASP A C 1
ATOM 2177 O O . ASP A 1 351 ? 143.209 149.909 122.821 1.00 56.00 389 ASP A O 1
ATOM 2182 N N . PRO A 1 352 ? 141.606 151.470 122.602 1.00 54.00 390 PRO A N 1
ATOM 2183 C CA . PRO A 1 352 ? 142.318 152.313 123.570 1.00 54.00 390 PRO A CA 1
ATOM 2184 C C . PRO A 1 352 ? 142.243 151.812 125.003 1.00 54.00 390 PRO A C 1
ATOM 2185 O O . PRO A 1 352 ? 143.278 151.462 125.572 1.00 54.00 390 PRO A O 1
ATOM 2189 N N . ILE A 1 353 ? 141.025 151.673 125.541 1.00 53.36 391 ILE A N 1
ATOM 2190 C CA . ILE A 1 353 ? 140.819 151.697 126.991 1.00 53.36 391 ILE A CA 1
ATOM 2191 C C . ILE A 1 353 ? 141.337 150.422 127.645 1.00 53.36 391 ILE A C 1
ATOM 2192 O O . ILE A 1 353 ? 142.064 150.471 128.643 1.00 53.36 391 ILE A O 1
ATOM 2197 N N . LEU A 1 354 ? 140.997 149.265 127.090 1.00 51.39 392 LEU A N 1
ATOM 2198 C CA . LEU A 1 354 ? 141.460 148.000 127.647 1.00 51.39 392 LEU A CA 1
ATOM 2199 C C . LEU A 1 354 ? 142.939 147.728 127.406 1.00 51.39 392 LEU A C 1
ATOM 2200 O O . LEU A 1 354 ? 143.462 146.754 127.949 1.00 51.39 392 LEU A O 1
ATOM 2205 N N . ARG A 1 355 ? 143.634 148.552 126.623 1.00 57.82 393 ARG A N 1
ATOM 2206 C CA . ARG A 1 355 ? 145.049 148.320 126.364 1.00 57.82 393 ARG A CA 1
ATOM 2207 C C . ARG A 1 355 ? 145.958 149.068 127.331 1.00 57.82 393 ARG A C 1
ATOM 2208 O O . ARG A 1 355 ? 146.926 148.488 127.829 1.00 57.82 393 ARG A O 1
ATOM 2216 N N . ARG A 1 356 ? 145.672 150.341 127.630 1.00 60.13 394 ARG A N 1
ATOM 2217 C CA . ARG A 1 356 ? 146.570 151.057 128.529 1.00 60.13 394 ARG A CA 1
ATOM 2218 C C . ARG A 1 356 ? 146.277 150.760 129.991 1.00 60.13 394 ARG A C 1
ATOM 2219 O O . ARG A 1 356 ? 147.010 151.235 130.864 1.00 60.13 394 ARG A O 1
ATOM 2227 N N . HIS A 1 357 ? 145.234 149.986 130.281 1.00 56.63 395 HIS A N 1
ATOM 2228 C CA . HIS A 1 357 ? 145.034 149.439 131.611 1.00 56.63 395 HIS A CA 1
ATOM 2229 C C . HIS A 1 357 ? 145.433 147.976 131.711 1.00 56.63 395 HIS A C 1
ATOM 2230 O O . HIS A 1 357 ? 145.342 147.400 132.798 1.00 56.63 395 HIS A O 1
ATOM 2237 N N . GLY A 1 358 ? 145.869 147.369 130.612 1.00 49.77 396 GLY A N 1
ATOM 2238 C CA . GLY A 1 358 ? 146.331 145.990 130.631 1.00 49.77 396 GLY A CA 1
ATOM 2239 C C . GLY A 1 358 ? 145.238 144.974 130.868 1.00 49.77 396 GLY A C 1
ATOM 2240 O O . GLY A 1 358 ? 145.523 143.846 131.285 1.00 49.77 396 GLY A O 1
ATOM 2241 N N . LEU A 1 359 ? 143.992 145.344 130.600 1.00 46.47 397 LEU A N 1
ATOM 2242 C CA . LEU A 1 359 ? 142.834 144.524 130.916 1.00 46.47 397 LEU A CA 1
ATOM 2243 C C . LEU A 1 359 ? 142.478 143.650 129.726 1.00 46.47 397 LEU A C 1
ATOM 2244 O O . LEU A 1 359 ? 142.325 144.154 128.609 1.00 46.47 397 LEU A O 1
ATOM 2249 N N . LEU A 1 360 ? 142.361 142.347 129.979 1.00 41.10 398 LEU A N 1
ATOM 2250 C CA . LEU A 1 360 ? 141.844 141.317 129.082 1.00 41.10 398 LEU A CA 1
ATOM 2251 C C . LEU A 1 360 ? 142.624 141.262 127.766 1.00 41.10 398 LEU A C 1
ATOM 2252 O O . LEU A 1 360 ? 142.088 141.649 126.721 1.00 41.10 398 LEU A O 1
ATOM 2257 N N . PRO A 1 361 ? 143.897 140.821 127.763 1.00 43.39 399 PRO A N 1
ATOM 2258 C CA . PRO A 1 361 ? 144.690 140.931 126.530 1.00 43.39 399 PRO A CA 1
ATOM 2259 C C . PRO A 1 361 ? 144.538 139.762 125.566 1.00 43.39 399 PRO A C 1
ATOM 2260 O O . PRO A 1 361 ? 144.729 139.938 124.361 1.00 43.39 399 PRO A O 1
ATOM 2264 N N . SER A 1 362 ? 144.196 138.578 126.063 1.00 40.80 400 SER A N 1
ATOM 2265 C CA . SER A 1 362 ? 144.255 137.389 125.231 1.00 40.80 400 SER A CA 1
ATOM 2266 C C . SER A 1 362 ? 142.922 137.127 124.539 1.00 40.80 400 SER A C 1
ATOM 2267 O O . SER A 1 362 ? 141.873 137.636 124.932 1.00 40.80 400 SER A O 1
ATOM 2270 N N . SER A 1 363 ? 142.981 136.307 123.493 1.00 38.07 401 SER A N 1
ATOM 2271 C CA . SER A 1 363 ? 141.815 135.974 122.689 1.00 38.07 401 SER A CA 1
ATOM 2272 C C . SER A 1 363 ? 140.890 134.971 123.356 1.00 38.07 401 SER A C 1
ATOM 2273 O O . SER A 1 363 ? 139.675 135.067 123.175 1.00 38.07 401 SER A O 1
ATOM 2276 N N . LEU A 1 364 ? 141.423 134.020 124.116 1.00 36.26 402 LEU A N 1
ATOM 2277 C CA . LEU A 1 364 ? 140.604 133.015 124.779 1.00 36.26 402 LEU A CA 1
ATOM 2278 C C . LEU A 1 364 ? 139.835 133.559 125.969 1.00 36.26 402 LEU A C 1
ATOM 2279 O O . LEU A 1 364 ? 138.783 133.019 126.316 1.00 36.26 402 LEU A O 1
ATOM 2284 N N . LYS A 1 365 ? 140.338 134.606 126.619 1.00 38.19 403 LYS A N 1
ATOM 2285 C CA . LYS A 1 365 ? 139.572 135.212 127.699 1.00 38.19 403 LYS A CA 1
ATOM 2286 C C . LYS A 1 365 ? 138.486 136.127 127.161 1.00 38.19 403 LYS A C 1
ATOM 2287 O O . LYS A 1 365 ? 137.526 136.428 127.872 1.00 38.19 403 LYS A O 1
ATOM 2293 N N . ARG A 1 366 ? 138.611 136.572 125.911 1.00 36.38 404 ARG A N 1
ATOM 2294 C CA . ARG A 1 366 ? 137.554 137.378 125.316 1.00 36.38 404 ARG A CA 1
ATOM 2295 C C . ARG A 1 366 ? 136.433 136.504 124.775 1.00 36.38 404 ARG A C 1
ATOM 2296 O O . ARG A 1 366 ? 135.304 136.972 124.605 1.00 36.38 404 ARG A O 1
ATOM 2304 N N . ILE A 1 367 ? 136.724 135.236 124.493 1.00 32.33 405 ILE A N 1
ATOM 2305 C CA . ILE A 1 367 ? 135.662 134.300 124.148 1.00 32.33 405 ILE A CA 1
ATOM 2306 C C . ILE A 1 367 ? 134.835 133.976 125.386 1.00 32.33 405 ILE A C 1
ATOM 2307 O O . ILE A 1 367 ? 133.608 133.847 125.316 1.00 32.33 405 ILE A O 1
ATOM 2312 N N . ALA A 1 368 ? 135.487 133.894 126.547 1.00 31.47 406 ALA A N 1
ATOM 2313 C CA . ALA A 1 368 ? 134.773 133.609 127.787 1.00 31.47 406 ALA A CA 1
ATOM 2314 C C . ALA A 1 368 ? 133.935 134.798 128.240 1.00 31.47 406 ALA A C 1
ATOM 2315 O O . ALA A 1 368 ? 132.917 134.623 128.918 1.00 31.47 406 ALA A O 1
ATOM 2317 N N . VAL A 1 369 ? 134.351 136.015 127.891 1.00 30.86 407 VAL A N 1
ATOM 2318 C CA . VAL A 1 369 ? 133.512 137.182 128.142 1.00 30.86 407 VAL A CA 1
ATOM 2319 C C . VAL A 1 369 ? 132.286 137.147 127.241 1.00 30.86 407 VAL A C 1
ATOM 2320 O O . VAL A 1 369 ? 131.164 137.419 127.683 1.00 30.86 407 VAL A O 1
ATOM 2324 N N . GLY A 1 370 ? 132.472 136.765 125.978 1.00 31.24 408 GLY A N 1
ATOM 2325 C CA . GLY A 1 370 ? 131.343 136.654 125.072 1.00 31.24 408 GLY A CA 1
ATOM 2326 C C . GLY A 1 370 ? 130.418 135.505 125.418 1.00 31.24 408 GLY A C 1
ATOM 2327 O O . GLY A 1 370 ? 129.231 135.536 125.098 1.00 31.24 408 GLY A O 1
ATOM 2328 N N . MET A 1 371 ? 130.944 134.481 126.091 1.00 30.95 409 MET A N 1
ATOM 2329 C CA . MET A 1 371 ? 130.090 133.402 126.577 1.00 30.95 409 MET A CA 1
ATOM 2330 C C . MET A 1 371 ? 129.246 133.844 127.764 1.00 30.95 409 MET A C 1
ATOM 2331 O O . MET A 1 371 ? 128.218 133.231 128.065 1.00 30.95 409 MET A O 1
ATOM 2336 N N . PHE A 1 372 ? 129.676 134.890 128.466 1.00 29.37 410 PHE A N 1
ATOM 2337 C CA . PHE A 1 372 ? 128.915 135.383 129.606 1.00 29.37 410 PHE A CA 1
ATOM 2338 C C . PHE A 1 372 ? 127.688 136.157 129.153 1.00 29.37 410 PHE A C 1
ATOM 2339 O O . PHE A 1 372 ? 126.644 136.136 129.812 1.00 29.37 410 PHE A O 1
ATOM 2347 N N . PHE A 1 373 ? 127.794 136.844 128.019 1.00 31.25 411 PHE A N 1
ATOM 2348 C CA . PHE A 1 373 ? 126.670 137.635 127.547 1.00 31.25 411 PHE A CA 1
ATOM 2349 C C . PHE A 1 373 ? 125.718 136.807 126.697 1.00 31.25 411 PHE A C 1
ATOM 2350 O O . PHE A 1 373 ? 124.605 137.254 126.413 1.00 31.25 411 PHE A O 1
ATOM 2358 N N . VAL A 1 374 ? 126.125 135.604 126.285 1.00 31.04 412 VAL A N 1
ATOM 2359 C CA . VAL A 1 374 ? 125.176 134.682 125.667 1.00 31.04 412 VAL A CA 1
ATOM 2360 C C . VAL A 1 374 ? 124.211 134.157 126.716 1.00 31.04 412 VAL A C 1
ATOM 2361 O O . VAL A 1 374 ? 122.998 134.085 126.494 1.00 31.04 412 VAL A O 1
ATOM 2365 N N . MET A 1 375 ? 124.742 133.803 127.887 1.00 32.29 413 MET A N 1
ATOM 2366 C CA . MET A 1 375 ? 123.915 133.269 128.960 1.00 32.29 413 MET A CA 1
ATOM 2367 C C . MET A 1 375 ? 122.969 134.329 129.508 1.00 32.29 413 MET A C 1
ATOM 2368 O O . MET A 1 375 ? 121.804 134.038 129.792 1.00 32.29 413 MET A O 1
ATOM 2373 N N . CYS A 1 376 ? 123.443 135.572 129.631 1.00 31.46 414 CYS A N 1
ATOM 2374 C CA . CYS A 1 376 ? 122.587 136.660 130.097 1.00 31.46 414 CYS A CA 1
ATOM 2375 C C . CYS A 1 376 ? 121.516 137.007 129.072 1.00 31.46 414 CYS A C 1
ATOM 2376 O O . CYS A 1 376 ? 120.467 137.555 129.423 1.00 31.46 414 CYS A O 1
ATOM 2379 N N . SER A 1 377 ? 121.761 136.698 127.797 1.00 30.00 415 SER A N 1
ATOM 2380 C CA . SER A 1 377 ? 120.749 136.931 126.774 1.00 30.00 415 SER A CA 1
ATOM 2381 C C . SER A 1 377 ? 119.673 135.859 126.810 1.00 30.00 415 SER A C 1
ATOM 2382 O O . SER A 1 377 ? 118.507 136.131 126.508 1.00 30.00 415 SER A O 1
ATOM 2385 N N . ALA A 1 378 ? 120.053 134.628 127.154 1.00 30.36 416 ALA A N 1
ATOM 2386 C CA . ALA A 1 378 ? 119.089 133.539 127.219 1.00 30.36 416 ALA A CA 1
ATOM 2387 C C . ALA A 1 378 ? 118.165 133.686 128.415 1.00 30.36 416 ALA A C 1
ATOM 2388 O O . ALA A 1 378 ? 117.019 133.231 128.379 1.00 30.36 416 ALA A O 1
ATOM 2390 N N . PHE A 1 379 ? 118.655 134.287 129.501 1.00 30.43 417 PHE A N 1
ATOM 2391 C CA . PHE A 1 379 ? 117.766 134.581 130.617 1.00 30.43 417 PHE A CA 1
ATOM 2392 C C . PHE A 1 379 ? 116.807 135.704 130.266 1.00 30.43 417 PHE A C 1
ATOM 2393 O O . PHE A 1 379 ? 115.617 135.621 130.576 1.00 30.43 417 PHE A O 1
ATOM 2401 N N . ALA A 1 380 ? 117.304 136.751 129.600 1.00 29.25 418 ALA A N 1
ATOM 2402 C CA . ALA A 1 380 ? 116.453 137.880 129.231 1.00 29.25 418 ALA A CA 1
ATOM 2403 C C . ALA A 1 380 ? 115.411 137.475 128.197 1.00 29.25 418 ALA A C 1
ATOM 2404 O O . ALA A 1 380 ? 114.344 138.089 128.106 1.00 29.25 418 ALA A O 1
ATOM 2406 N N . ALA A 1 381 ? 115.697 136.429 127.418 1.00 31.69 419 ALA A N 1
ATOM 2407 C CA . ALA A 1 381 ? 114.738 135.940 126.439 1.00 31.69 419 ALA A CA 1
ATOM 2408 C C . ALA A 1 381 ? 113.650 135.107 127.094 1.00 31.69 419 ALA A C 1
ATOM 2409 O O . ALA A 1 381 ? 112.488 135.163 126.682 1.00 31.69 419 ALA A O 1
ATOM 2411 N N . GLY A 1 382 ? 114.004 134.315 128.107 1.00 30.66 420 GLY A N 1
ATOM 2412 C CA . GLY A 1 382 ? 113.006 133.491 128.762 1.00 30.66 420 GLY A CA 1
ATOM 2413 C C . GLY A 1 382 ? 112.134 134.277 129.720 1.00 30.66 420 GLY A C 1
ATOM 2414 O O . GLY A 1 382 ? 111.021 133.860 130.044 1.00 30.66 420 GLY A O 1
ATOM 2415 N N . ILE A 1 383 ? 112.632 135.419 130.194 1.00 30.58 421 ILE A N 1
ATOM 2416 C CA . ILE A 1 383 ? 111.824 136.304 131.029 1.00 30.58 421 ILE A CA 1
ATOM 2417 C C . ILE A 1 383 ? 110.775 137.015 130.183 1.00 30.58 421 ILE A C 1
ATOM 2418 O O . ILE A 1 383 ? 109.616 137.161 130.591 1.00 30.58 421 ILE A O 1
ATOM 2423 N N . LEU A 1 384 ? 111.159 137.444 128.979 1.00 34.72 422 LEU A N 1
ATOM 2424 C CA . LEU A 1 384 ? 110.203 138.075 128.073 1.00 34.72 422 LEU A CA 1
ATOM 2425 C C . LEU A 1 384 ? 109.199 137.064 127.537 1.00 34.72 422 LEU A C 1
ATOM 2426 O O . LEU A 1 384 ? 108.032 137.396 127.306 1.00 34.72 422 LEU A O 1
ATOM 2431 N N . GLU A 1 385 ? 109.631 135.820 127.349 1.00 37.01 423 GLU A N 1
ATOM 2432 C CA . GLU A 1 385 ? 108.735 134.811 126.800 1.00 37.01 423 GLU A CA 1
ATOM 2433 C C . GLU A 1 385 ? 107.744 134.324 127.849 1.00 37.01 423 GLU A C 1
ATOM 2434 O O . GLU A 1 385 ? 106.613 133.953 127.518 1.00 37.01 423 GLU A O 1
ATOM 2440 N N . SER A 1 386 ? 108.136 134.341 129.123 1.00 36.74 424 SER A N 1
ATOM 2441 C CA . SER A 1 386 ? 107.189 134.018 130.183 1.00 36.74 424 SER A CA 1
ATOM 2442 C C . SER A 1 386 ? 106.166 135.129 130.357 1.00 36.74 424 SER A C 1
ATOM 2443 O O . SER A 1 386 ? 105.014 134.872 130.717 1.00 36.74 424 SER A O 1
ATOM 2446 N N . LYS A 1 387 ? 106.574 136.374 130.114 1.00 40.14 425 LYS A N 1
ATOM 2447 C CA . LYS A 1 387 ? 105.628 137.481 130.138 1.00 40.14 425 LYS A CA 1
ATOM 2448 C C . LYS A 1 387 ? 104.689 137.420 128.943 1.00 40.14 425 LYS A C 1
ATOM 2449 O O . LYS A 1 387 ? 103.498 137.727 129.061 1.00 40.14 425 LYS A O 1
ATOM 2455 N N . ARG A 1 388 ? 105.203 136.990 127.789 1.00 40.95 426 ARG A N 1
ATOM 2456 C CA . ARG A 1 388 ? 104.402 136.979 126.572 1.00 40.95 426 ARG A CA 1
ATOM 2457 C C . ARG A 1 388 ? 103.381 135.848 126.589 1.00 40.95 426 ARG A C 1
ATOM 2458 O O . ARG A 1 388 ? 102.241 136.030 126.150 1.00 40.95 426 ARG A O 1
ATOM 2466 N N . LEU A 1 389 ? 103.775 134.668 127.078 1.00 42.64 427 LEU A N 1
ATOM 2467 C CA . LEU A 1 389 ? 102.834 133.558 127.201 1.00 42.64 427 LEU A CA 1
ATOM 2468 C C . LEU A 1 389 ? 101.765 133.836 128.251 1.00 42.64 427 LEU A C 1
ATOM 2469 O O . LEU A 1 389 ? 100.648 133.318 128.154 1.00 42.64 427 LEU A O 1
ATOM 2474 N N . ASN A 1 390 ? 102.095 134.638 129.261 1.00 49.84 428 ASN A N 1
ATOM 2475 C CA . ASN A 1 390 ? 101.100 135.076 130.229 1.00 49.84 428 ASN A CA 1
ATOM 2476 C C . ASN A 1 390 ? 100.144 136.080 129.599 1.00 49.84 428 ASN A C 1
ATOM 2477 O O . ASN A 1 390 ? 98.960 136.129 129.948 1.00 49.84 428 ASN A O 1
ATOM 2482 N N . LEU A 1 391 ? 100.642 136.880 128.657 1.00 50.47 429 LEU A N 1
ATOM 2483 C CA . LEU A 1 391 ? 99.844 137.944 128.065 1.00 50.47 429 LEU A CA 1
ATOM 2484 C C . LEU A 1 391 ? 99.035 137.450 126.870 1.00 50.47 429 LEU A C 1
ATOM 2485 O O . LEU A 1 391 ? 98.049 138.087 126.487 1.00 50.47 429 LEU A O 1
ATOM 2490 N N . VAL A 1 392 ? 99.413 136.310 126.286 1.00 51.84 430 VAL A N 1
ATOM 2491 C CA . VAL A 1 392 ? 98.710 135.804 125.112 1.00 51.84 430 VAL A CA 1
ATOM 2492 C C . VAL A 1 392 ? 97.444 135.054 125.514 1.00 51.84 430 VAL A C 1
ATOM 2493 O O . VAL A 1 392 ? 96.591 134.772 124.664 1.00 51.84 430 VAL A O 1
ATOM 2497 N N . LYS A 1 393 ? 97.288 134.736 126.800 1.00 57.86 431 LYS A N 1
ATOM 2498 C CA . LYS A 1 393 ? 96.056 134.116 127.269 1.00 57.86 431 LYS A CA 1
ATOM 2499 C C . LYS A 1 393 ? 94.889 135.093 127.276 1.00 57.86 431 LYS A C 1
ATOM 2500 O O . LYS A 1 393 ? 93.742 134.671 127.100 1.00 57.86 431 LYS A O 1
ATOM 2506 N N . GLU A 1 394 ? 95.156 136.385 127.466 1.00 62.34 432 GLU A N 1
ATOM 2507 C CA . GLU A 1 394 ? 94.090 137.377 127.532 1.00 62.34 432 GLU A CA 1
ATOM 2508 C C . GLU A 1 394 ? 93.596 137.756 126.140 1.00 62.34 432 GLU A C 1
ATOM 2509 O O . GLU A 1 394 ? 92.429 137.535 125.803 1.00 62.34 432 GLU A O 1
ATOM 2515 N N . LYS A 1 395 ? 94.475 138.329 125.320 1.00 59.58 433 LYS A N 1
ATOM 2516 C CA . LYS A 1 395 ? 94.116 138.718 123.965 1.00 59.58 433 LYS A CA 1
ATOM 2517 C C . LYS A 1 395 ? 95.254 138.357 123.025 1.00 59.58 433 LYS A C 1
ATOM 2518 O O . LYS A 1 395 ? 96.392 138.141 123.447 1.00 59.58 433 LYS A O 1
ATOM 2524 N N . THR A 1 396 ? 94.928 138.295 121.737 1.00 56.59 434 THR A N 1
ATOM 2525 C CA . THR A 1 396 ? 95.869 137.894 120.702 1.00 56.59 434 THR A CA 1
ATOM 2526 C C . THR A 1 396 ? 95.506 138.602 119.406 1.00 56.59 434 THR A C 1
ATOM 2527 O O . THR A 1 396 ? 94.363 138.518 118.951 1.00 56.59 434 THR A O 1
ATOM 2531 N N . ILE A 1 397 ? 96.474 139.295 118.813 1.00 55.18 435 ILE A N 1
ATOM 2532 C CA . ILE A 1 397 ? 96.243 140.010 117.567 1.00 55.18 435 ILE A CA 1
ATOM 2533 C C . ILE A 1 397 ? 96.789 139.182 116.411 1.00 55.18 435 ILE A C 1
ATOM 2534 O O . ILE A 1 397 ? 97.602 138.272 116.590 1.00 55.18 435 ILE A O 1
ATOM 2539 N N . ASN A 1 398 ? 96.315 139.502 115.212 1.00 59.19 436 ASN A N 1
ATOM 2540 C CA . ASN A 1 398 ? 96.760 138.856 113.987 1.00 59.19 436 ASN A CA 1
ATOM 2541 C C . ASN A 1 398 ? 97.733 139.766 113.257 1.00 59.19 436 ASN A C 1
ATOM 2542 O O . ASN A 1 398 ? 97.478 140.966 113.114 1.00 59.19 436 ASN A O 1
ATOM 2547 N N . GLN A 1 399 ? 98.836 139.194 112.792 1.00 49.82 437 GLN A N 1
ATOM 2548 C CA . GLN A 1 399 ? 99.778 139.897 111.939 1.00 49.82 437 GLN A CA 1
ATOM 2549 C C . GLN A 1 399 ? 100.307 138.926 110.897 1.00 49.82 437 GLN A C 1
ATOM 2550 O O . GLN A 1 399 ? 100.419 137.725 111.156 1.00 49.82 437 GLN A O 1
ATOM 2556 N N . THR A 1 400 ? 100.598 139.440 109.710 1.00 53.32 438 THR A N 1
ATOM 2557 C CA . THR A 1 400 ? 101.069 138.615 108.610 1.00 53.32 438 THR A CA 1
ATOM 2558 C C . THR A 1 400 ? 102.502 138.995 108.243 1.00 53.32 438 THR A C 1
ATOM 2559 O O . THR A 1 400 ? 102.794 140.154 107.928 1.00 53.32 438 THR A O 1
ATOM 2563 N N . ILE A 1 401 ? 103.403 138.021 108.344 1.00 53.88 439 ILE A N 1
ATOM 2564 C CA . ILE A 1 401 ? 104.822 138.208 108.063 1.00 53.88 439 ILE A CA 1
ATOM 2565 C C . ILE A 1 401 ? 105.160 137.207 106.970 1.00 53.88 439 ILE A C 1
ATOM 2566 O O . ILE A 1 401 ? 105.085 135.994 107.188 1.00 53.88 439 ILE A O 1
ATOM 2571 N N . GLY A 1 402 ? 105.543 137.701 105.802 1.00 56.12 440 GLY A N 1
ATOM 2572 C CA . GLY A 1 402 ? 105.708 136.819 104.670 1.00 56.12 440 GLY A CA 1
ATOM 2573 C C . GLY A 1 402 ? 104.378 136.597 103.988 1.00 56.12 440 GLY A C 1
ATOM 2574 O O . GLY A 1 402 ? 103.787 137.539 103.465 1.00 56.12 440 GLY A O 1
ATOM 2575 N N . ASN A 1 403 ? 103.882 135.365 103.990 1.00 60.13 441 ASN A N 1
ATOM 2576 C CA . ASN A 1 403 ? 102.545 135.110 103.472 1.00 60.13 441 ASN A CA 1
ATOM 2577 C C . ASN A 1 403 ? 101.732 134.221 104.402 1.00 60.13 441 ASN A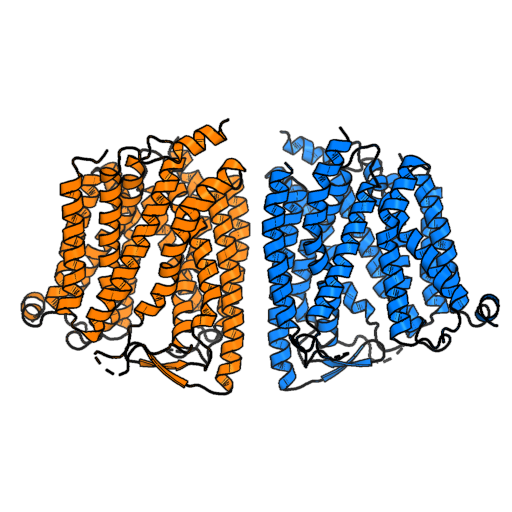 C 1
ATOM 2578 O O . ASN A 1 403 ? 100.836 133.511 103.929 1.00 60.13 441 ASN A O 1
ATOM 2583 N N . VAL A 1 404 ? 102.025 134.229 105.697 1.00 54.43 442 VAL A N 1
ATOM 2584 C CA . VAL A 1 404 ? 101.304 133.443 106.687 1.00 54.43 442 VAL A CA 1
ATOM 2585 C C . VAL A 1 404 ? 101.015 134.352 107.875 1.00 54.43 442 VAL A C 1
ATOM 2586 O O . VAL A 1 404 ? 101.803 135.253 108.182 1.00 54.43 442 VAL A O 1
ATOM 2590 N N . VAL A 1 405 ? 99.847 134.175 108.491 1.00 52.23 443 VAL A N 1
ATOM 2591 C CA . VAL A 1 405 ? 99.435 134.981 109.632 1.00 52.23 443 VAL A CA 1
ATOM 2592 C C . VAL A 1 405 ? 100.040 134.396 110.899 1.00 52.23 443 VAL A C 1
ATOM 2593 O O . VAL A 1 405 ? 100.196 133.174 111.024 1.00 52.23 443 VAL A O 1
ATOM 2597 N N . TYR A 1 406 ? 100.421 135.269 111.820 1.00 49.07 444 TYR A N 1
ATOM 2598 C CA . TYR A 1 406 ? 100.955 134.864 113.109 1.00 49.07 444 TYR A CA 1
ATOM 2599 C C . TYR A 1 406 ? 100.088 135.434 114.215 1.00 49.07 444 TYR A C 1
ATOM 2600 O O . TYR A 1 406 ? 99.647 136.583 114.146 1.00 49.07 444 TYR A O 1
ATOM 2609 N N . HIS A 1 407 ? 99.846 134.623 115.233 1.00 51.26 445 HIS A N 1
ATOM 2610 C CA . HIS A 1 407 ? 98.994 135.012 116.343 1.00 51.26 445 HIS A CA 1
ATOM 2611 C C . HIS A 1 407 ? 99.861 135.616 117.437 1.00 51.26 445 HIS A C 1
ATOM 2612 O O . HIS A 1 407 ? 100.358 134.902 118.313 1.00 51.26 445 HIS A O 1
ATOM 2619 N N . ALA A 1 408 ? 100.037 136.931 117.383 1.00 49.26 446 ALA A N 1
ATOM 2620 C CA . ALA A 1 408 ? 100.990 137.633 118.222 1.00 49.26 446 ALA A CA 1
ATOM 2621 C C . ALA A 1 408 ? 100.298 138.196 119.449 1.00 49.26 446 ALA A C 1
ATOM 2622 O O . ALA A 1 408 ? 99.131 138.590 119.399 1.00 49.26 446 ALA A O 1
ATOM 2624 N N . ALA A 1 409 ? 101.034 138.237 120.553 1.00 49.56 447 ALA A N 1
ATOM 2625 C CA . ALA A 1 409 ? 100.553 138.940 121.726 1.00 49.56 447 ALA A CA 1
ATOM 2626 C C . ALA A 1 409 ? 100.636 140.444 121.503 1.00 49.56 447 ALA A C 1
ATOM 2627 O O . ALA A 1 409 ? 101.331 140.931 120.609 1.00 49.56 447 ALA A O 1
ATOM 2629 N N . ASP A 1 410 ? 99.923 141.189 122.339 1.00 52.69 448 ASP A N 1
ATOM 2630 C CA . ASP A 1 410 ? 99.942 142.647 122.253 1.00 52.69 448 ASP A CA 1
ATOM 2631 C C . ASP A 1 410 ? 101.074 143.225 123.100 1.00 52.69 448 ASP A C 1
ATOM 2632 O O . ASP A 1 410 ? 100.878 144.021 124.015 1.00 52.69 448 ASP A O 1
ATOM 2637 N N . LEU A 1 411 ? 102.289 142.788 122.793 1.00 44.00 449 LEU A N 1
ATOM 2638 C CA . LEU A 1 411 ? 103.506 143.259 123.432 1.00 44.00 449 LEU A CA 1
ATOM 2639 C C . LEU A 1 411 ? 104.444 143.666 122.309 1.00 44.00 449 LEU A C 1
ATOM 2640 O O . LEU A 1 411 ? 104.528 142.966 121.298 1.00 44.00 449 LEU A O 1
ATOM 2645 N N . SER A 1 412 ? 105.130 144.793 122.476 1.00 41.15 450 SER A N 1
ATOM 2646 C CA . SER A 1 412 ? 105.860 145.396 121.367 1.00 41.15 450 SER A CA 1
ATOM 2647 C C . SER A 1 412 ? 107.086 144.576 120.989 1.00 41.15 450 SER A C 1
ATOM 2648 O O . SER A 1 412 ? 107.636 143.824 121.797 1.00 41.15 450 SER A O 1
ATOM 2651 N N . LEU A 1 413 ? 107.507 144.730 119.732 1.00 41.31 451 LEU A N 1
ATOM 2652 C CA . LEU A 1 413 ? 108.706 144.057 119.247 1.00 41.31 451 LEU A CA 1
ATOM 2653 C C . LEU A 1 413 ? 109.960 144.618 119.898 1.00 41.31 451 LEU A C 1
ATOM 2654 O O . LEU A 1 413 ? 110.948 143.897 120.065 1.00 41.31 451 LEU A O 1
ATOM 2659 N N . TRP A 1 414 ? 109.924 145.883 120.311 1.00 42.59 452 TRP A N 1
ATOM 2660 C CA . TRP A 1 414 ? 111.118 146.544 120.815 1.00 42.59 452 TRP A CA 1
ATOM 2661 C C . TRP A 1 414 ? 111.395 146.221 122.276 1.00 42.59 452 TRP A C 1
ATOM 2662 O O . TRP A 1 414 ? 112.316 146.796 122.860 1.00 42.59 452 TRP A O 1
ATOM 2673 N N . TRP A 1 415 ? 110.619 145.323 122.885 1.00 42.32 453 TRP A N 1
ATOM 2674 C CA . TRP A 1 415 ? 111.027 144.739 124.155 1.00 42.32 453 TRP A CA 1
ATOM 2675 C C . TRP A 1 415 ? 112.005 143.596 123.967 1.00 42.32 453 TRP A C 1
ATOM 2676 O O . TRP A 1 415 ? 112.498 143.052 124.958 1.00 42.32 453 TRP A O 1
ATOM 2687 N N . GLN A 1 416 ? 112.290 143.220 122.729 1.00 36.01 454 GLN A N 1
ATOM 2688 C CA . GLN A 1 416 ? 113.273 142.195 122.427 1.00 36.01 454 GLN A CA 1
ATOM 2689 C C . GLN A 1 416 ? 114.657 142.804 122.227 1.00 36.01 454 GLN A C 1
ATOM 2690 O O . GLN A 1 416 ? 115.616 142.079 121.958 1.00 36.01 454 GLN A O 1
ATOM 2696 N N . VAL A 1 417 ? 114.760 144.127 122.384 1.00 35.97 455 VAL A N 1
ATOM 2697 C CA . VAL A 1 417 ? 116.050 144.814 122.254 1.00 35.97 455 VAL A CA 1
ATOM 2698 C C . VAL A 1 417 ? 117.070 144.420 123.327 1.00 35.97 455 VAL A C 1
ATOM 2699 O O . VAL A 1 417 ? 118.250 144.249 122.979 1.00 35.97 455 VAL A O 1
ATOM 2703 N N . PRO A 1 418 ? 116.712 144.247 124.624 1.00 35.23 456 PRO A N 1
ATOM 2704 C CA . PRO A 1 418 ? 117.741 143.758 125.568 1.00 35.23 456 PRO A CA 1
ATOM 2705 C C . PRO A 1 418 ? 118.248 142.346 125.309 1.00 35.23 456 PRO A C 1
ATOM 2706 O O . PRO A 1 418 ? 119.311 141.994 125.826 1.00 35.23 456 PRO A O 1
ATOM 2710 N N . GLN A 1 419 ? 117.542 141.529 124.528 1.00 33.57 457 GLN A N 1
ATOM 2711 C CA . GLN A 1 419 ? 118.111 140.258 124.095 1.00 33.57 457 GLN A CA 1
ATOM 2712 C C . GLN A 1 419 ? 119.226 140.489 123.086 1.00 33.57 457 GLN A C 1
ATOM 2713 O O . GLN A 1 419 ? 120.259 139.814 123.113 1.00 33.57 457 GLN A O 1
ATOM 2719 N N . TYR A 1 420 ? 119.015 141.432 122.163 1.00 35.19 458 TYR A N 1
ATOM 2720 C CA . TYR A 1 420 ? 119.945 141.622 121.059 1.00 35.19 458 TYR A CA 1
ATOM 2721 C C . TYR A 1 420 ? 121.106 142.530 121.412 1.00 35.19 458 TYR A C 1
ATOM 2722 O O . TYR A 1 420 ? 122.097 142.546 120.678 1.00 35.19 458 TYR A O 1
ATOM 2731 N N . LEU A 1 421 ? 121.009 143.302 122.493 1.00 33.63 459 LEU A N 1
ATOM 2732 C CA . LEU A 1 421 ? 122.199 143.969 123.004 1.00 33.63 459 LEU A CA 1
ATOM 2733 C C . LEU A 1 421 ? 123.178 142.959 123.572 1.00 33.63 459 LEU A C 1
ATOM 2734 O O . LEU A 1 421 ? 124.391 143.106 123.423 1.00 33.63 459 LEU A O 1
ATOM 2739 N N . LEU A 1 422 ? 122.667 141.908 124.206 1.00 32.18 460 LEU A N 1
ATOM 2740 C CA . LEU A 1 422 ? 123.550 140.996 124.918 1.00 32.18 460 LEU A CA 1
ATOM 2741 C C . LEU A 1 422 ? 124.230 140.013 123.971 1.00 32.18 460 LEU A C 1
ATOM 2742 O O . LEU A 1 422 ? 125.398 139.671 124.172 1.00 32.18 460 LEU A O 1
ATOM 2747 N N . ILE A 1 423 ? 123.538 139.549 122.927 1.00 33.88 461 ILE A N 1
ATOM 2748 C CA . ILE A 1 423 ? 124.241 138.773 121.907 1.00 33.88 461 ILE A CA 1
ATOM 2749 C C . ILE A 1 423 ? 124.972 139.701 120.950 1.00 33.88 461 ILE A C 1
ATOM 2750 O O . ILE A 1 423 ? 125.869 139.273 120.216 1.00 33.88 461 ILE A O 1
ATOM 2755 N N . GLY A 1 424 ? 124.591 140.978 120.929 1.00 33.05 462 GLY A N 1
ATOM 2756 C CA . GLY A 1 424 ? 125.383 141.956 120.206 1.00 33.05 462 GLY A CA 1
ATOM 2757 C C . GLY A 1 424 ? 126.741 142.161 120.843 1.00 33.05 462 GLY A C 1
ATOM 2758 O O . GLY A 1 424 ? 127.765 142.100 120.168 1.00 33.05 462 GLY A O 1
ATOM 2759 N N . ILE A 1 425 ? 126.762 142.360 122.163 1.00 33.22 463 ILE A N 1
ATOM 2760 C CA . ILE A 1 425 ? 128.014 142.515 122.901 1.00 33.22 463 ILE A CA 1
ATOM 2761 C C . ILE A 1 425 ? 128.790 141.200 122.922 1.00 33.22 463 ILE A C 1
ATOM 2762 O O . ILE A 1 425 ? 130.026 141.191 122.943 1.00 33.22 463 ILE A O 1
ATOM 2767 N N . SER A 1 426 ? 128.085 140.074 122.837 1.00 33.90 464 SER A N 1
ATOM 2768 C CA . SER A 1 426 ? 128.751 138.777 122.815 1.00 33.90 464 SER A CA 1
ATOM 2769 C C . SER A 1 426 ? 129.555 138.567 121.538 1.00 33.90 464 SER A C 1
ATOM 2770 O O . SER A 1 426 ? 130.668 138.035 121.575 1.00 33.90 464 SER A O 1
ATOM 2773 N N . GLU A 1 427 ? 128.999 138.960 120.394 1.00 36.71 465 GLU A N 1
ATOM 2774 C CA . GLU A 1 427 ? 129.724 138.831 119.138 1.00 36.71 465 GLU A CA 1
ATOM 2775 C C . GLU A 1 427 ? 130.819 139.874 118.999 1.00 36.71 465 GLU A C 1
ATOM 2776 O O . GLU A 1 427 ? 131.742 139.689 118.204 1.00 36.71 465 GLU A O 1
ATOM 2782 N N . ILE A 1 428 ? 130.718 140.971 119.741 1.00 36.26 466 ILE A N 1
ATOM 2783 C CA . ILE A 1 428 ? 131.807 141.932 119.842 1.00 36.26 466 ILE A CA 1
ATOM 2784 C C . ILE A 1 428 ? 133.036 141.290 120.472 1.00 36.26 466 ILE A C 1
ATOM 2785 O O . ILE A 1 428 ? 134.170 141.534 120.045 1.00 36.26 466 ILE A O 1
ATOM 2790 N N . PHE A 1 429 ? 132.834 140.421 121.459 1.00 35.08 467 PHE A N 1
ATOM 2791 C CA . PHE A 1 429 ? 133.941 139.765 122.140 1.00 35.08 467 PHE A CA 1
ATOM 2792 C C . PHE A 1 429 ? 134.244 138.379 121.583 1.00 35.08 467 PHE A C 1
ATOM 2793 O O . PHE A 1 429 ? 135.372 138.120 121.165 1.00 35.08 467 PHE A O 1
ATOM 2801 N N . ALA A 1 430 ? 133.257 137.485 121.554 1.00 33.70 468 ALA A N 1
ATOM 2802 C CA . ALA A 1 430 ? 133.547 136.087 121.256 1.00 33.70 468 ALA A CA 1
ATOM 2803 C C . ALA A 1 430 ? 133.774 135.849 119.768 1.00 33.70 468 ALA A C 1
ATOM 2804 O O . ALA A 1 430 ? 134.563 134.976 119.395 1.00 33.70 468 ALA A O 1
ATOM 2806 N N . SER A 1 431 ? 133.100 136.603 118.898 1.00 35.90 469 SER A N 1
ATOM 2807 C CA . SER A 1 431 ? 133.176 136.293 117.473 1.00 35.90 469 SER A CA 1
ATOM 2808 C C . SER A 1 431 ? 134.457 136.823 116.846 1.00 35.90 469 SER A C 1
ATOM 2809 O O . SER A 1 431 ? 135.046 136.173 115.978 1.00 35.90 469 SER A O 1
ATOM 2812 N N . ILE A 1 432 ? 134.899 138.007 117.261 1.00 33.92 470 ILE A N 1
ATOM 2813 C CA . ILE A 1 432 ? 136.123 138.562 116.700 1.00 33.92 470 ILE A CA 1
ATOM 2814 C C . ILE A 1 432 ? 137.342 137.856 117.279 1.00 33.92 470 ILE A C 1
ATOM 2815 O O . ILE A 1 432 ? 138.291 137.542 116.554 1.00 33.92 470 ILE A O 1
ATOM 2820 N N . ALA A 1 433 ? 137.313 137.536 118.574 1.00 35.22 471 ALA A N 1
ATOM 2821 C CA . ALA A 1 433 ? 138.433 136.826 119.183 1.00 35.22 471 ALA A CA 1
ATOM 2822 C C . ALA A 1 433 ? 138.471 135.362 118.778 1.00 35.22 471 ALA A C 1
ATOM 2823 O O . ALA A 1 433 ? 139.512 134.715 118.912 1.00 35.22 471 ALA A O 1
ATOM 2825 N N . GLY A 1 434 ? 137.355 134.819 118.295 1.00 34.20 472 GLY A N 1
ATOM 2826 C CA . GLY A 1 434 ? 137.376 133.464 117.774 1.00 34.20 472 GLY A CA 1
ATOM 2827 C C . GLY A 1 434 ? 138.113 133.368 116.454 1.00 34.20 472 GLY A C 1
ATOM 2828 O O . GLY A 1 434 ? 138.735 132.349 116.152 1.00 34.20 472 GLY A O 1
ATOM 2829 N N . LEU A 1 435 ? 138.047 134.427 115.646 1.00 36.14 473 LEU A N 1
ATOM 2830 C CA . LEU A 1 435 ? 138.826 134.474 114.414 1.00 36.14 473 LEU A CA 1
ATOM 2831 C C . LEU A 1 435 ? 140.300 134.706 114.705 1.00 36.14 473 LEU A C 1
ATOM 2832 O O . LEU A 1 435 ? 141.166 134.250 113.952 1.00 36.14 473 LEU A O 1
ATOM 2837 N N . GLU A 1 436 ? 140.601 135.417 115.791 1.00 38.91 474 GLU A N 1
ATOM 2838 C CA . GLU A 1 436 ? 141.987 135.690 116.148 1.00 38.91 474 GLU A CA 1
ATOM 2839 C C . GLU A 1 436 ? 142.678 134.443 116.665 1.00 38.91 474 GLU A C 1
ATOM 2840 O O . GLU A 1 436 ? 143.869 134.238 116.410 1.00 38.91 474 GLU A O 1
ATOM 2846 N N . PHE A 1 437 ? 141.954 133.610 117.411 1.00 39.24 475 PHE A N 1
ATOM 2847 C CA . PHE A 1 437 ? 142.559 132.399 117.945 1.00 39.24 475 PHE A CA 1
ATOM 2848 C C . PHE A 1 437 ? 142.808 131.373 116.850 1.00 39.24 475 PHE A C 1
ATOM 2849 O O . PHE A 1 437 ? 143.832 130.689 116.862 1.00 39.24 475 PHE A O 1
ATOM 2857 N N . ALA A 1 438 ? 141.882 131.243 115.898 1.00 40.81 476 ALA A N 1
ATOM 2858 C CA . ALA A 1 438 ? 142.057 130.271 114.824 1.00 40.81 476 ALA A CA 1
ATOM 2859 C C . ALA A 1 438 ? 143.166 130.684 113.867 1.00 40.81 476 ALA A C 1
ATOM 2860 O O . ALA A 1 438 ? 143.710 129.842 113.144 1.00 40.81 476 ALA A O 1
ATOM 2862 N N . TYR A 1 439 ? 143.517 131.968 113.849 1.00 44.87 477 TYR A N 1
ATOM 2863 C CA . TYR A 1 439 ? 144.602 132.445 113.004 1.00 44.87 477 TYR A CA 1
ATOM 2864 C C . TYR A 1 439 ? 145.944 132.379 113.719 1.00 44.87 477 TYR A C 1
ATOM 2865 O O . TYR A 1 439 ? 146.937 131.919 113.148 1.00 44.87 477 TYR A O 1
ATOM 2874 N N . SER A 1 440 ? 145.995 132.844 114.967 1.00 44.14 478 SER A N 1
ATOM 2875 C CA . SER A 1 440 ? 147.268 132.944 115.669 1.00 44.14 478 SER A CA 1
ATOM 2876 C C . SER A 1 440 ? 147.726 131.586 116.176 1.00 44.14 478 SER A C 1
ATOM 2877 O O . SER A 1 440 ? 148.924 131.281 116.174 1.00 44.14 478 SER A O 1
ATOM 2880 N N . ALA A 1 441 ? 146.790 130.756 116.624 1.00 45.73 479 ALA A N 1
ATOM 2881 C CA . ALA A 1 441 ? 147.127 129.447 117.181 1.00 45.73 479 ALA A CA 1
ATOM 2882 C C . ALA A 1 441 ? 147.033 128.375 116.099 1.00 45.73 479 ALA A C 1
ATOM 2883 O O . ALA A 1 441 ? 146.368 127.350 116.241 1.00 45.73 479 ALA A O 1
ATOM 2885 N N . ALA A 1 442 ? 147.736 128.626 115.002 1.00 51.69 480 ALA A N 1
ATOM 2886 C CA . ALA A 1 442 ? 147.774 127.685 113.895 1.00 51.69 480 ALA A CA 1
ATOM 2887 C C . ALA A 1 442 ? 149.189 127.653 113.354 1.00 51.69 480 ALA A C 1
ATOM 2888 O O . ALA A 1 442 ? 149.860 128.690 113.338 1.00 51.69 480 ALA A O 1
ATOM 2890 N N . PRO A 1 443 ? 149.681 126.488 112.936 1.00 59.99 481 PRO A N 1
ATOM 2891 C CA . PRO A 1 443 ? 150.995 126.435 112.288 1.00 59.99 481 PRO A CA 1
ATOM 2892 C C . PRO A 1 443 ? 150.965 127.153 110.950 1.00 59.99 481 PRO A C 1
ATOM 2893 O O . PRO A 1 443 ? 149.915 127.284 110.319 1.00 59.99 481 PRO A O 1
ATOM 2897 N N . LYS A 1 444 ? 152.139 127.626 110.527 1.00 63.81 482 LYS A N 1
ATOM 2898 C CA . LYS A 1 444 ? 152.229 128.443 109.321 1.00 63.81 482 LYS A CA 1
ATOM 2899 C C . LYS A 1 444 ? 151.914 127.632 108.073 1.00 63.81 482 LYS A C 1
ATOM 2900 O O . LYS A 1 444 ? 151.377 128.164 107.095 1.00 63.81 482 LYS A O 1
ATOM 2906 N N . SER A 1 445 ? 152.231 126.340 108.093 1.00 65.76 483 SER A N 1
ATOM 2907 C CA . SER A 1 445 ? 151.930 125.493 106.948 1.00 65.76 483 SER A CA 1
ATOM 2908 C C . SER A 1 445 ? 150.456 125.115 106.913 1.00 65.76 483 SER A C 1
ATOM 2909 O O . SER A 1 445 ? 149.902 124.862 105.838 1.00 65.76 483 SER A O 1
ATOM 2912 N N . MET A 1 446 ? 149.805 125.069 108.074 1.00 61.95 484 MET A N 1
ATOM 2913 C CA . MET A 1 446 ? 148.442 124.572 108.174 1.00 61.95 484 MET A CA 1
ATOM 2914 C C . MET A 1 446 ? 147.420 125.658 108.480 1.00 61.95 484 MET A C 1
ATOM 2915 O O . MET A 1 446 ? 146.323 125.334 108.945 1.00 61.95 484 MET A O 1
ATOM 2920 N N . GLN A 1 447 ? 147.743 126.929 108.248 1.00 55.53 485 GLN A N 1
ATOM 2921 C CA . GLN A 1 447 ? 146.707 127.952 108.283 1.00 55.53 485 GLN A CA 1
ATOM 2922 C C . GLN A 1 447 ? 145.749 127.740 107.124 1.00 55.53 485 GLN A C 1
ATOM 2923 O O . GLN A 1 447 ? 146.132 127.198 106.086 1.00 55.53 485 GLN A O 1
ATOM 2929 N N . SER A 1 448 ? 144.484 128.118 107.350 1.00 48.26 486 SER A N 1
ATOM 2930 C CA . SER A 1 448 ? 143.290 127.974 106.508 1.00 48.26 486 SER A CA 1
ATOM 2931 C C . SER A 1 448 ? 142.780 126.537 106.445 1.00 48.26 486 SER A C 1
ATOM 2932 O O . SER A 1 448 ? 141.658 126.306 105.995 1.00 48.26 486 SER A O 1
ATOM 2935 N N . ALA A 1 449 ? 143.545 125.575 106.948 1.00 46.23 487 ALA A N 1
ATOM 2936 C CA . ALA A 1 449 ? 143.003 124.265 107.271 1.00 46.23 487 ALA A CA 1
ATOM 2937 C C . ALA A 1 449 ? 142.568 124.184 108.720 1.00 46.23 487 ALA A C 1
ATOM 2938 O O . ALA A 1 449 ? 141.764 123.319 109.074 1.00 46.23 487 ALA A O 1
ATOM 2940 N N . ILE A 1 450 ? 143.101 125.075 109.557 1.00 45.30 488 ILE A N 1
ATOM 2941 C CA . ILE A 1 450 ? 142.591 125.253 110.909 1.00 45.30 488 ILE A CA 1
ATOM 2942 C C . ILE A 1 450 ? 141.350 126.132 110.887 1.00 45.30 488 ILE A C 1
ATOM 2943 O O . ILE A 1 450 ? 140.382 125.878 111.613 1.00 45.30 488 ILE A O 1
ATOM 2948 N N . MET A 1 451 ? 141.351 127.170 110.041 1.00 42.63 489 MET A N 1
ATOM 2949 C CA . MET A 1 451 ? 140.125 127.904 109.744 1.00 42.63 489 MET A CA 1
ATOM 2950 C C . MET A 1 451 ? 139.058 127.005 109.142 1.00 42.63 489 MET A C 1
ATOM 2951 O O . MET A 1 451 ? 137.869 127.214 109.387 1.00 42.63 489 MET A O 1
ATOM 2956 N N . GLY A 1 452 ? 139.458 126.002 108.365 1.00 40.37 490 GLY A N 1
ATOM 2957 C CA . GLY A 1 452 ? 138.491 125.049 107.860 1.00 40.37 490 GLY A CA 1
ATOM 2958 C C . GLY A 1 452 ? 137.889 124.186 108.950 1.00 40.37 490 GLY A C 1
ATOM 2959 O O . GLY A 1 452 ? 136.681 123.947 108.965 1.00 40.37 490 GLY A O 1
ATOM 2960 N N . LEU A 1 453 ? 138.722 123.704 109.877 1.00 38.89 491 LEU A N 1
ATOM 2961 C CA . LEU A 1 453 ? 138.202 122.947 111.010 1.00 38.89 491 LEU A CA 1
ATOM 2962 C C . LEU A 1 453 ? 137.422 123.838 111.961 1.00 38.89 491 LEU A C 1
ATOM 2963 O O . LEU A 1 453 ? 136.505 123.369 112.638 1.00 38.89 491 LEU A O 1
ATOM 2968 N N . PHE A 1 454 ? 137.767 125.124 112.022 1.00 37.03 492 PHE A N 1
ATOM 2969 C CA . PHE A 1 454 ? 137.063 126.040 112.910 1.00 37.03 492 PHE A CA 1
ATOM 2970 C C . PHE A 1 454 ? 135.627 126.257 112.455 1.00 37.03 492 PHE A C 1
ATOM 2971 O O . PHE A 1 454 ? 134.716 126.367 113.280 1.00 37.03 492 PHE A O 1
ATOM 2979 N N . PHE A 1 455 ? 135.399 126.303 111.141 1.00 36.64 493 PHE A N 1
ATOM 2980 C CA . PHE A 1 455 ? 134.031 126.403 110.660 1.00 36.64 493 PHE A CA 1
ATOM 2981 C C . PHE A 1 455 ? 133.393 125.042 110.445 1.00 36.64 493 PHE A C 1
ATOM 2982 O O . PHE A 1 455 ? 132.187 124.974 110.212 1.00 36.64 493 PHE A O 1
ATOM 2990 N N . PHE A 1 456 ? 134.162 123.959 110.509 1.00 37.96 494 PHE A N 1
ATOM 2991 C CA . PHE A 1 456 ? 133.537 122.644 110.521 1.00 37.96 494 PHE A CA 1
ATOM 2992 C C . PHE A 1 456 ? 132.911 122.347 111.875 1.00 37.96 494 PHE A C 1
ATOM 2993 O O . PHE A 1 456 ? 131.792 121.830 111.939 1.00 37.96 494 PHE A O 1
ATOM 3001 N N . PHE A 1 457 ? 133.607 122.675 112.967 1.00 36.88 495 PHE A N 1
ATOM 3002 C CA . PHE A 1 457 ? 133.023 122.470 114.288 1.00 36.88 495 PHE A CA 1
ATOM 3003 C C . PHE A 1 457 ? 131.957 123.508 114.594 1.00 36.88 495 PHE A C 1
ATOM 3004 O O . PHE A 1 457 ? 131.152 123.313 115.509 1.00 36.88 495 PHE A O 1
ATOM 3012 N N . SER A 1 458 ? 131.947 124.618 113.856 1.00 35.22 496 SER A N 1
ATOM 3013 C CA . SER A 1 458 ? 130.808 125.524 113.894 1.00 35.22 496 SER A CA 1
ATOM 3014 C C . SER A 1 458 ? 129.567 124.856 113.326 1.00 35.22 496 SER A C 1
ATOM 3015 O O . SER A 1 458 ? 128.449 125.120 113.775 1.00 35.22 496 SER A O 1
ATOM 3018 N N . GLY A 1 459 ? 129.746 123.983 112.337 1.00 34.77 497 GLY A N 1
ATOM 3019 C CA . GLY A 1 459 ? 128.607 123.308 111.746 1.00 34.77 497 GLY A CA 1
ATOM 3020 C C . GLY A 1 459 ? 128.189 122.078 112.523 1.00 34.77 497 GLY A C 1
ATOM 3021 O O . GLY A 1 459 ? 127.029 121.671 112.469 1.00 34.77 497 GLY A O 1
ATOM 3022 N N . VAL A 1 460 ? 129.133 121.460 113.239 1.00 35.60 498 VAL A N 1
ATOM 3023 C CA . VAL A 1 460 ? 128.800 120.353 114.132 1.00 35.60 498 VAL A CA 1
ATOM 3024 C C . VAL A 1 460 ? 127.914 120.843 115.270 1.00 35.60 498 VAL A C 1
ATOM 3025 O O . VAL A 1 460 ? 126.945 120.179 115.653 1.00 35.60 498 VAL A O 1
ATOM 3029 N N . GLY A 1 461 ? 128.199 122.038 115.788 1.00 34.79 499 GLY A N 1
ATOM 3030 C CA . GLY A 1 461 ? 127.343 122.614 116.811 1.00 34.79 499 GLY A CA 1
ATOM 3031 C C . GLY A 1 461 ? 126.001 123.069 116.271 1.00 34.79 499 GLY A C 1
ATOM 3032 O O . GLY A 1 461 ? 125.041 123.224 117.023 1.00 34.79 499 GLY A O 1
ATOM 3033 N N . SER A 1 462 ? 125.914 123.284 114.960 1.00 35.11 500 SER A N 1
ATOM 3034 C CA . SER A 1 462 ? 124.643 123.684 114.369 1.00 35.11 500 SER A CA 1
ATOM 3035 C C . SER A 1 462 ? 123.696 122.502 114.233 1.00 35.11 500 SER A C 1
ATOM 3036 O O . SER A 1 462 ? 122.483 122.650 114.407 1.00 35.11 500 SER A O 1
ATOM 3039 N N . PHE A 1 463 ? 124.225 121.319 113.915 1.00 38.20 501 PHE A N 1
ATOM 3040 C CA . PHE A 1 463 ? 123.354 120.164 113.732 1.00 38.20 501 PHE A CA 1
ATOM 3041 C C . PHE A 1 463 ? 123.040 119.475 115.054 1.00 38.20 501 PHE A C 1
ATOM 3042 O O . PHE A 1 463 ? 121.980 118.857 115.195 1.00 38.20 501 PHE A O 1
ATOM 3050 N N . VAL A 1 464 ? 123.941 119.558 116.036 1.00 37.01 502 VAL A N 1
ATOM 3051 C CA . VAL A 1 464 ? 123.597 119.021 117.349 1.00 37.01 502 VAL A CA 1
ATOM 3052 C C . VAL A 1 464 ? 122.686 120.003 118.079 1.00 37.01 502 VAL A C 1
ATOM 3053 O O . VAL A 1 464 ? 121.965 119.624 119.008 1.00 37.01 502 VAL A O 1
ATOM 3057 N N . GLY A 1 465 ? 122.664 121.265 117.648 1.00 36.45 503 GLY A N 1
ATOM 3058 C CA . GLY A 1 465 ? 121.667 122.187 118.158 1.00 36.45 503 GLY A CA 1
ATOM 3059 C C . GLY A 1 465 ? 120.298 121.929 117.569 1.00 36.45 503 GLY A C 1
ATOM 3060 O O . GLY A 1 465 ? 119.279 122.107 118.240 1.00 36.45 503 GLY A O 1
ATOM 3061 N N . SER A 1 466 ? 120.255 121.513 116.304 1.00 39.60 504 SER A N 1
ATOM 3062 C CA . SER A 1 466 ? 118.988 121.157 115.678 1.00 39.60 504 SER A CA 1
ATOM 3063 C C . SER A 1 466 ? 118.444 119.855 116.249 1.00 39.60 504 SER A C 1
ATOM 3064 O O . SER A 1 466 ? 117.227 119.649 116.298 1.00 39.60 504 SER A O 1
ATOM 3067 N N . GLY A 1 467 ? 119.333 118.963 116.685 1.00 42.69 505 GLY A N 1
ATOM 3068 C CA . GLY A 1 467 ? 118.885 117.757 117.359 1.00 42.69 505 GLY A CA 1
ATOM 3069 C C . GLY A 1 467 ? 118.427 118.022 118.779 1.00 42.69 505 GLY A C 1
ATOM 3070 O O . GLY A 1 467 ? 117.677 117.234 119.357 1.00 42.69 505 GLY A O 1
ATOM 3071 N N . LEU A 1 468 ? 118.884 119.130 119.366 1.00 42.01 506 LEU A N 1
ATOM 3072 C CA . LEU A 1 468 ? 118.392 119.531 120.679 1.00 42.01 506 LEU A CA 1
ATOM 3073 C C . LEU A 1 468 ? 116.955 120.022 120.593 1.00 42.01 506 LEU A C 1
ATOM 3074 O O . LEU A 1 468 ? 116.153 119.787 121.502 1.00 42.01 506 LEU A O 1
ATOM 3079 N N . LEU A 1 469 ? 116.613 120.709 119.502 1.00 43.14 507 LEU A N 1
ATOM 3080 C CA . LEU A 1 469 ? 115.240 121.152 119.298 1.00 43.14 507 LEU A CA 1
ATOM 3081 C C . LEU A 1 469 ? 114.331 119.972 118.982 1.00 43.14 507 LEU A C 1
ATOM 3082 O O . LEU A 1 469 ? 113.137 119.994 119.299 1.00 43.14 507 LEU A O 1
ATOM 3087 N N . ALA A 1 470 ? 114.881 118.927 118.364 1.00 48.64 508 ALA A N 1
ATOM 3088 C CA . ALA A 1 470 ? 114.107 117.715 118.133 1.00 48.64 508 ALA A CA 1
ATOM 3089 C C . ALA A 1 470 ? 113.944 116.907 119.411 1.00 48.64 508 ALA A C 1
ATOM 3090 O O . ALA A 1 470 ? 113.014 116.102 119.519 1.00 48.64 508 ALA A O 1
ATOM 3092 N N . LEU A 1 471 ? 114.834 117.104 120.384 1.00 50.02 509 LEU A N 1
ATOM 3093 C CA . LEU A 1 471 ? 114.712 116.392 121.650 1.00 50.02 509 LEU A CA 1
ATOM 3094 C C . LEU A 1 471 ? 113.634 117.009 122.529 1.00 50.02 509 LEU A C 1
ATOM 3095 O O . LEU A 1 471 ? 112.868 116.288 123.174 1.00 50.02 509 LEU A O 1
ATOM 3100 N N . VAL A 1 472 ? 113.542 118.343 122.561 1.00 49.99 510 VAL A N 1
ATOM 3101 C CA . VAL A 1 472 ? 112.515 119.004 123.366 1.00 49.99 510 VAL A CA 1
ATOM 3102 C C . VAL A 1 472 ? 111.178 119.102 122.653 1.00 49.99 510 VAL A C 1
ATOM 3103 O O . VAL A 1 472 ? 110.261 119.752 123.169 1.00 49.99 510 VAL A O 1
ATOM 3107 N N . SER A 1 473 ? 111.037 118.484 121.485 1.00 55.56 511 SER A N 1
ATOM 3108 C CA . SER A 1 473 ? 109.787 118.476 120.745 1.00 55.56 511 SER A CA 1
ATOM 3109 C C . SER A 1 473 ? 109.042 117.157 120.864 1.00 55.56 511 SER A C 1
ATOM 3110 O O . SER A 1 473 ? 107.936 117.038 120.330 1.00 55.56 511 SER A O 1
ATOM 3113 N N . ILE A 1 474 ? 109.619 116.164 121.543 1.00 60.32 512 ILE A N 1
ATOM 3114 C CA . ILE A 1 474 ? 108.945 114.881 121.677 1.00 60.32 512 ILE A CA 1
ATOM 3115 C C . ILE A 1 474 ? 107.802 114.999 122.678 1.00 60.32 512 ILE A C 1
ATOM 3116 O O . ILE A 1 474 ? 107.681 115.979 123.423 1.00 60.32 512 ILE A O 1
ATOM 3121 N N . LYS A 1 475 ? 106.946 113.975 122.691 1.00 65.89 513 LYS A N 1
ATOM 3122 C CA . LYS A 1 475 ? 105.748 114.022 123.523 1.00 65.89 513 LYS A CA 1
ATOM 3123 C C . LYS A 1 475 ? 106.070 113.853 125.003 1.00 65.89 513 LYS A C 1
ATOM 3124 O O . LYS A 1 475 ? 105.269 114.251 125.855 1.00 65.89 513 LYS A O 1
ATOM 3130 N N . ALA A 1 476 ? 107.232 113.285 125.329 1.00 64.86 514 ALA A N 1
ATOM 3131 C CA . ALA A 1 476 ? 107.585 113.077 126.729 1.00 64.86 514 ALA A CA 1
ATOM 3132 C C . ALA A 1 476 ? 107.977 114.385 127.402 1.00 64.86 514 ALA A C 1
ATOM 3133 O O . ALA A 1 476 ? 107.764 114.558 128.607 1.00 64.86 514 ALA A O 1
ATOM 3135 N N . ILE A 1 477 ? 108.554 115.315 126.645 1.00 58.48 515 ILE A N 1
ATOM 3136 C CA . ILE A 1 477 ? 108.961 116.605 127.187 1.00 58.48 515 ILE A CA 1
ATOM 3137 C C . ILE A 1 477 ? 107.911 117.644 126.821 1.00 58.48 515 ILE A C 1
ATOM 3138 O O . ILE A 1 477 ? 107.387 118.346 127.691 1.00 58.48 515 ILE A O 1
ATOM 3143 N N . GLY A 1 478 ? 107.599 117.747 125.532 1.00 55.28 516 GLY A N 1
ATOM 3144 C CA . GLY A 1 478 ? 106.486 118.563 125.096 1.00 55.28 516 GLY A CA 1
ATOM 3145 C C . GLY A 1 478 ? 106.707 120.053 125.129 1.00 55.28 516 GLY A C 1
ATOM 3146 O O . GLY A 1 478 ? 105.734 120.807 125.205 1.00 55.28 516 GLY A O 1
ATOM 3147 N N . TRP A 1 479 ? 107.956 120.512 125.079 1.00 48.65 517 TRP A N 1
ATOM 3148 C CA . TRP A 1 479 ? 108.193 121.949 125.038 1.00 48.65 517 TRP A CA 1
ATOM 3149 C C . TRP A 1 479 ? 107.947 122.503 123.643 1.00 48.65 517 TRP A C 1
ATOM 3150 O O . TRP A 1 479 ? 107.552 123.663 123.491 1.00 48.65 517 TRP A O 1
ATOM 3161 N N . MET A 1 480 ? 108.178 121.690 122.610 1.00 53.17 518 MET A N 1
ATOM 3162 C CA . MET A 1 480 ? 107.964 122.112 121.230 1.00 53.17 518 MET A CA 1
ATOM 3163 C C . MET A 1 480 ? 107.072 121.132 120.484 1.00 53.17 518 MET A C 1
ATOM 3164 O O . MET A 1 480 ? 107.379 120.752 119.351 1.00 53.17 518 MET A O 1
ATOM 3169 N N . SER A 1 481 ? 105.970 120.714 121.104 1.00 55.71 519 SER A N 1
ATOM 3170 C CA . SER A 1 481 ? 105.062 119.778 120.456 1.00 55.71 519 SER A CA 1
ATOM 3171 C C . SER A 1 481 ? 104.272 120.409 119.317 1.00 55.71 519 SER A C 1
ATOM 3172 O O . SER A 1 481 ? 103.760 119.677 118.465 1.00 55.71 519 SER A O 1
ATOM 3175 N N . SER A 1 482 ? 104.168 121.733 119.274 1.00 54.89 520 SER A N 1
ATOM 3176 C CA . SER A 1 482 ? 103.430 122.405 118.214 1.00 54.89 520 SER A CA 1
ATOM 3177 C C . SER A 1 482 ? 104.269 123.492 117.545 1.00 54.89 520 SER A C 1
ATOM 3178 O O . SER A 1 482 ? 105.013 123.228 116.600 1.00 54.89 520 SER A O 1
ATOM 3181 N N . GLY A 1 487 ? 103.010 126.454 112.846 1.00 54.38 525 GLY A N 1
ATOM 3182 C CA . GLY A 1 487 ? 103.748 127.695 112.978 1.00 54.38 525 GLY A CA 1
ATOM 3183 C C . GLY A 1 487 ? 103.344 128.505 114.194 1.00 54.38 525 GLY A C 1
ATOM 3184 O O . GLY A 1 487 ? 103.547 129.714 114.235 1.00 54.38 525 GLY A O 1
ATOM 3185 N N . ASN A 1 488 ? 102.770 127.836 115.188 1.00 51.32 526 ASN A N 1
ATOM 3186 C CA . ASN A 1 488 ? 102.299 128.517 116.385 1.00 51.32 526 ASN A CA 1
ATOM 3187 C C . ASN A 1 488 ? 103.089 128.037 117.596 1.00 51.32 526 ASN A C 1
ATOM 3188 O O . ASN A 1 488 ? 103.233 126.831 117.814 1.00 51.32 526 ASN A O 1
ATOM 3193 N N . ILE A 1 489 ? 103.601 128.981 118.384 1.00 45.76 527 ILE A N 1
ATOM 3194 C CA . ILE A 1 489 ? 104.344 128.667 119.598 1.00 45.76 527 ILE A CA 1
ATOM 3195 C C . ILE A 1 489 ? 103.593 129.099 120.846 1.00 45.76 527 ILE A C 1
ATOM 3196 O O . ILE A 1 489 ? 104.141 129.018 121.949 1.00 45.76 527 ILE A O 1
ATOM 3201 N N . ASN A 1 490 ? 102.352 129.571 120.703 1.00 46.44 528 ASN A N 1
ATOM 3202 C CA . ASN A 1 490 ? 101.584 130.005 121.862 1.00 46.44 528 ASN A CA 1
ATOM 3203 C C . ASN A 1 490 ? 101.163 128.838 122.744 1.00 46.44 528 ASN A C 1
ATOM 3204 O O . ASN A 1 490 ? 100.918 129.036 123.937 1.00 46.44 528 ASN A O 1
ATOM 3209 N N . GLY A 1 491 ? 101.086 127.633 122.191 1.00 50.14 529 GLY A N 1
ATOM 3210 C CA . GLY A 1 491 ? 100.918 126.425 122.965 1.00 50.14 529 GLY A CA 1
ATOM 3211 C C . GLY A 1 491 ? 102.212 125.721 123.299 1.00 50.14 529 GLY A C 1
ATOM 3212 O O . GLY A 1 491 ? 102.178 124.638 123.894 1.00 50.14 529 GLY A O 1
ATOM 3213 N N . CYS A 1 492 ? 103.352 126.295 122.932 1.00 51.37 530 CYS A N 1
ATOM 3214 C CA . CYS A 1 492 ? 104.662 125.741 123.236 1.00 51.37 530 CYS A CA 1
ATOM 3215 C C . CYS A 1 492 ? 105.239 126.472 124.435 1.00 51.37 530 CYS A C 1
ATOM 3216 O O . CYS A 1 492 ? 104.814 127.587 124.751 1.00 51.37 530 CYS A O 1
ATOM 3219 N N . TYR A 1 493 ? 106.198 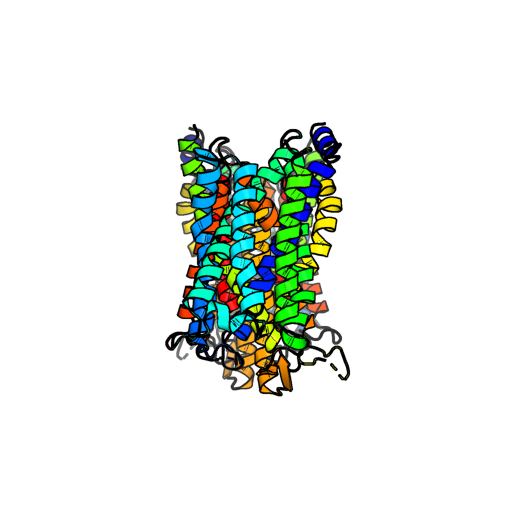125.839 125.108 1.00 46.14 531 TYR A N 1
ATOM 3220 C CA . TYR A 1 493 ? 106.908 126.479 126.212 1.00 46.14 531 TYR A CA 1
ATOM 3221 C C . TYR A 1 493 ? 108.300 126.866 125.729 1.00 46.14 531 TYR A C 1
ATOM 3222 O O . TYR A 1 493 ? 109.294 126.172 125.947 1.00 46.14 531 TYR A O 1
ATOM 3231 N N . LEU A 1 494 ? 108.362 128.013 125.056 1.00 38.50 532 LEU A N 1
ATOM 3232 C CA . LEU A 1 494 ? 109.624 128.500 124.523 1.00 38.50 532 LEU A CA 1
ATOM 3233 C C . LEU A 1 494 ? 110.502 129.104 125.608 1.00 38.50 532 LEU A C 1
ATOM 3234 O O . LEU A 1 494 ? 111.728 129.098 125.469 1.00 38.50 532 LEU A O 1
ATOM 3239 N N . ASN A 1 495 ? 109.902 129.593 126.696 1.00 37.73 533 ASN A N 1
ATOM 3240 C CA . ASN A 1 495 ? 110.677 130.148 127.802 1.00 37.73 533 ASN A CA 1
ATOM 3241 C C . ASN A 1 495 ? 111.463 129.072 128.540 1.00 37.73 533 ASN A C 1
ATOM 3242 O O . ASN A 1 495 ? 112.543 129.345 129.071 1.00 37.73 533 ASN A O 1
ATOM 3247 N N . TYR A 1 496 ? 110.937 127.847 128.586 1.00 40.01 534 TYR A N 1
ATOM 3248 C CA . TYR A 1 496 ? 111.670 126.751 129.212 1.00 40.01 534 TYR A CA 1
ATOM 3249 C C . TYR A 1 496 ? 112.848 126.332 128.350 1.00 40.01 534 TYR A C 1
ATOM 3250 O O . TYR A 1 496 ? 113.804 125.723 128.840 1.00 40.01 534 TYR A O 1
ATOM 3259 N N . TYR A 1 497 ? 112.783 126.630 127.055 1.00 35.99 535 TYR A N 1
ATOM 3260 C CA . TYR A 1 497 ? 113.869 126.267 126.160 1.00 35.99 535 TYR A CA 1
ATOM 3261 C C . TYR A 1 497 ? 114.975 127.313 126.187 1.00 35.99 535 TYR A C 1
ATOM 3262 O O . TYR A 1 497 ? 116.144 126.984 125.975 1.00 35.99 535 TYR A O 1
ATOM 3271 N N . PHE A 1 498 ? 114.638 128.574 126.471 1.00 31.87 536 PHE A N 1
ATOM 3272 C CA . PHE A 1 498 ? 115.688 129.572 126.655 1.00 31.87 536 PHE A CA 1
ATOM 3273 C C . PHE A 1 498 ? 116.409 129.376 127.977 1.00 31.87 536 PHE A C 1
ATOM 3274 O O . PHE A 1 498 ? 117.587 129.724 128.106 1.00 31.87 536 PHE A O 1
ATOM 3282 N N . PHE A 1 499 ? 115.704 128.868 128.985 1.00 30.45 537 PHE A N 1
ATOM 3283 C CA . PHE A 1 499 ? 116.331 128.604 130.273 1.00 30.45 537 PHE A CA 1
ATOM 3284 C C . PHE A 1 499 ? 117.245 127.393 130.188 1.00 30.45 537 PHE A C 1
ATOM 3285 O O . PHE A 1 499 ? 118.242 127.308 130.910 1.00 30.45 537 PHE A O 1
ATOM 3293 N N . LEU A 1 500 ? 116.912 126.442 129.316 1.00 31.53 538 LEU A N 1
ATOM 3294 C CA . LEU A 1 500 ? 117.805 125.321 129.058 1.00 31.53 538 LEU A CA 1
ATOM 3295 C C . LEU A 1 500 ? 119.059 125.778 128.327 1.00 31.53 538 LEU A C 1
ATOM 3296 O O . LEU A 1 500 ? 120.158 125.287 128.601 1.00 31.53 538 LEU A O 1
ATOM 3301 N N . LEU A 1 501 ? 118.916 126.730 127.403 1.00 30.65 539 LEU A N 1
ATOM 3302 C CA . LEU A 1 501 ? 120.074 127.240 126.679 1.00 30.65 539 LEU A CA 1
ATOM 3303 C C . LEU A 1 501 ? 120.952 128.102 127.575 1.00 30.65 539 LEU A C 1
ATOM 3304 O O . LEU A 1 501 ? 122.155 128.226 127.337 1.00 30.65 539 LEU A O 1
ATOM 3309 N N . ALA A 1 502 ? 120.367 128.711 128.607 1.00 29.89 540 ALA A N 1
ATOM 3310 C CA . ALA A 1 502 ? 121.167 129.442 129.583 1.00 29.89 540 ALA A CA 1
ATOM 3311 C C . ALA A 1 502 ? 121.947 128.489 130.476 1.00 29.89 540 ALA A C 1
ATOM 3312 O O . ALA A 1 502 ? 123.044 128.816 130.940 1.00 29.89 540 ALA A O 1
ATOM 3314 N N . ALA A 1 503 ? 121.392 127.307 130.738 1.00 31.53 541 ALA A N 1
ATOM 3315 C CA . ALA A 1 503 ? 122.081 126.335 131.577 1.00 31.53 541 ALA A CA 1
ATOM 3316 C C . ALA A 1 503 ? 123.181 125.622 130.805 1.00 31.53 541 ALA A C 1
ATOM 3317 O O . ALA A 1 503 ? 124.218 125.272 131.376 1.00 31.53 541 ALA A O 1
ATOM 3319 N N . ILE A 1 504 ? 122.965 125.380 129.509 1.00 31.92 542 ILE A N 1
ATOM 3320 C CA . ILE A 1 504 ? 124.005 124.784 128.675 1.00 31.92 542 ILE A CA 1
ATOM 3321 C C . ILE A 1 504 ? 125.145 125.772 128.471 1.00 31.92 542 ILE A C 1
ATOM 3322 O O . ILE A 1 504 ? 126.323 125.396 128.485 1.00 31.92 542 ILE A O 1
ATOM 3327 N N . GLN A 1 505 ? 124.817 127.057 128.330 1.00 31.85 543 GLN A N 1
ATOM 3328 C CA . GLN A 1 505 ? 125.846 128.072 128.139 1.00 31.85 543 GLN A CA 1
ATOM 3329 C C . GLN A 1 505 ? 126.640 128.313 129.419 1.00 31.85 543 GLN A C 1
ATOM 3330 O O . GLN A 1 505 ? 127.846 128.578 129.365 1.00 31.85 543 GLN A O 1
ATOM 3336 N N . GLY A 1 506 ? 125.987 128.216 130.576 1.00 32.20 544 GLY A N 1
ATOM 3337 C CA . GLY A 1 506 ? 126.696 128.397 131.831 1.00 32.20 544 GLY A CA 1
ATOM 3338 C C . GLY A 1 506 ? 127.652 127.262 132.137 1.00 32.20 544 GLY A C 1
ATOM 3339 O O . GLY A 1 506 ? 128.714 127.476 132.721 1.00 32.20 544 GLY A O 1
ATOM 3340 N N . ALA A 1 507 ? 127.289 126.040 131.752 1.00 33.72 545 ALA A N 1
ATOM 3341 C CA . ALA A 1 507 ? 128.208 124.921 131.905 1.00 33.72 545 ALA A CA 1
ATOM 3342 C C . ALA A 1 507 ? 129.303 124.966 130.849 1.00 33.72 545 ALA A C 1
ATOM 3343 O O . ALA A 1 507 ? 130.399 124.437 131.055 1.00 33.72 545 ALA A O 1
ATOM 3345 N N . THR A 1 508 ? 129.018 125.591 129.706 1.00 33.35 546 THR A N 1
ATOM 3346 C CA . THR A 1 508 ? 130.025 125.747 128.664 1.00 33.35 546 THR A CA 1
ATOM 3347 C C . THR A 1 508 ? 131.051 126.797 129.061 1.00 33.35 546 THR A C 1
ATOM 3348 O O . THR A 1 508 ? 132.236 126.670 128.740 1.00 33.35 546 THR A O 1
ATOM 3352 N N . LEU A 1 509 ? 130.608 127.837 129.769 1.00 33.07 547 LEU A N 1
ATOM 3353 C CA . LEU A 1 509 ? 131.513 128.872 130.257 1.00 33.07 547 LEU A CA 1
ATOM 3354 C C . LEU A 1 509 ? 132.499 128.305 131.267 1.00 33.07 547 LEU A C 1
ATOM 3355 O O . LEU A 1 509 ? 133.691 128.621 131.230 1.00 33.07 547 LEU A O 1
ATOM 3360 N N . LEU A 1 510 ? 132.012 127.469 132.184 1.00 33.19 548 LEU A N 1
ATOM 3361 C CA . LEU A 1 510 ? 132.879 126.896 133.205 1.00 33.19 548 LEU A CA 1
ATOM 3362 C C . LEU A 1 510 ? 133.820 125.866 132.600 1.00 33.19 548 LEU A C 1
ATOM 3363 O O . LEU A 1 510 ? 134.954 125.697 133.059 1.00 33.19 548 LEU A O 1
ATOM 3368 N N . LEU A 1 511 ? 133.361 125.164 131.564 1.00 34.62 549 LEU A N 1
ATOM 3369 C CA . LEU A 1 511 ? 134.228 124.230 130.858 1.00 34.62 549 LEU A CA 1
ATOM 3370 C C . LEU A 1 511 ? 135.291 124.965 130.059 1.00 34.62 549 LEU A C 1
ATOM 3371 O O . LEU A 1 511 ? 136.442 124.524 129.994 1.00 34.62 549 LEU A O 1
ATOM 3376 N N . PHE A 1 512 ? 134.930 126.099 129.459 1.00 34.43 550 PHE A N 1
ATOM 3377 C CA . PHE A 1 512 ? 135.854 126.789 128.568 1.00 34.43 550 PHE A CA 1
ATOM 3378 C C . PHE A 1 512 ? 136.948 127.502 129.347 1.00 34.43 550 PHE A C 1
ATOM 3379 O O . PHE A 1 512 ? 138.060 127.668 128.841 1.00 34.43 550 PHE A O 1
ATOM 3387 N N . LEU A 1 513 ? 136.656 127.927 130.578 1.00 33.66 551 LEU A N 1
ATOM 3388 C CA . LEU A 1 513 ? 137.670 128.575 131.405 1.00 33.66 551 LEU A CA 1
ATOM 3389 C C . LEU A 1 513 ? 138.743 127.587 131.841 1.00 33.66 551 LEU A C 1
ATOM 3390 O O . LEU A 1 513 ? 139.905 127.958 132.020 1.00 33.66 551 LEU A O 1
ATOM 3395 N N . ILE A 1 514 ? 138.371 126.320 132.016 1.00 36.36 552 ILE A N 1
ATOM 3396 C CA . ILE A 1 514 ? 139.354 125.302 132.372 1.00 36.36 552 ILE A CA 1
ATOM 3397 C C . ILE A 1 514 ? 140.215 124.952 131.165 1.00 36.36 552 ILE A C 1
ATOM 3398 O O . ILE A 1 514 ? 141.435 124.788 131.281 1.00 36.36 552 ILE A O 1
ATOM 3403 N N . ILE A 1 515 ? 139.595 124.855 129.985 1.00 38.33 553 ILE A N 1
ATOM 3404 C CA . ILE A 1 515 ? 140.329 124.571 128.753 1.00 38.33 553 ILE A CA 1
ATOM 3405 C C . ILE A 1 515 ? 141.239 125.740 128.387 1.00 38.33 553 ILE A C 1
ATOM 3406 O O . ILE A 1 515 ? 142.356 125.544 127.895 1.00 38.33 553 ILE A O 1
ATOM 3411 N N . SER A 1 516 ? 140.795 126.969 128.661 1.00 40.37 554 SER A N 1
ATOM 3412 C CA . SER A 1 516 ? 141.587 128.150 128.327 1.00 40.37 554 SER A CA 1
ATOM 3413 C C . SER A 1 516 ? 142.836 128.263 129.192 1.00 40.37 554 SER A C 1
ATOM 3414 O O . SER A 1 516 ? 143.884 128.712 128.716 1.00 40.37 554 SER A O 1
ATOM 3417 N N . VAL A 1 517 ? 142.745 127.874 130.464 1.00 42.69 555 VAL A N 1
ATOM 3418 C CA . VAL A 1 517 ? 143.918 127.909 131.333 1.00 42.69 555 VAL A CA 1
ATOM 3419 C C . VAL A 1 517 ? 144.855 126.755 131.001 1.00 42.69 555 VAL A C 1
ATOM 3420 O O . VAL A 1 517 ? 146.078 126.928 130.931 1.00 42.69 555 VAL A O 1
ATOM 3424 N N . LYS A 1 518 ? 144.297 125.572 130.741 1.00 45.45 556 LYS A N 1
ATOM 3425 C CA . LYS A 1 518 ? 145.128 124.414 130.426 1.00 45.45 556 LYS A CA 1
ATOM 3426 C C . LYS A 1 518 ? 145.718 124.508 129.025 1.00 45.45 556 LYS A C 1
ATOM 3427 O O . LYS A 1 518 ? 146.662 123.781 128.697 1.00 45.45 556 LYS A O 1
ATOM 3433 N N . TYR A 1 519 ? 145.174 125.385 128.180 1.00 46.81 557 TYR A N 1
ATOM 3434 C CA . TYR A 1 519 ? 145.835 125.687 126.916 1.00 46.81 557 TYR A CA 1
ATOM 3435 C C . TYR A 1 519 ? 147.104 126.494 127.147 1.00 46.81 557 TYR A C 1
ATOM 3436 O O . TYR A 1 519 ? 148.161 126.170 126.596 1.00 46.81 557 TYR A O 1
ATOM 3445 N N . ASP A 1 520 ? 147.018 127.550 127.946 1.00 48.83 558 ASP A N 1
ATOM 3446 C CA . ASP A 1 520 ? 148.176 128.374 128.255 1.00 48.83 558 ASP A CA 1
ATOM 3447 C C . ASP A 1 520 ? 149.104 127.662 129.232 1.00 48.83 558 ASP A C 1
ATOM 3448 O O . ASP A 1 520 ? 150.271 128.021 129.366 1.00 48.83 558 ASP A O 1
ATOM 3453 N N . ARG B 1 18 ? 157.318 118.602 142.185 1.00 90.68 18 ARG B N 1
ATOM 3454 C CA . ARG B 1 18 ? 157.573 120.002 141.870 1.00 90.68 18 ARG B CA 1
ATOM 3455 C C . ARG B 1 18 ? 157.068 120.903 142.988 1.00 90.68 18 ARG B C 1
ATOM 3456 O O . ARG B 1 18 ? 157.030 120.502 144.151 1.00 90.68 18 ARG B O 1
ATOM 3458 N N . ARG B 1 19 ? 156.680 122.130 142.629 1.00 89.26 19 ARG B N 1
ATOM 3459 C CA . ARG B 1 19 ? 156.127 123.047 143.621 1.00 89.26 19 ARG B CA 1
ATOM 3460 C C . ARG B 1 19 ? 154.702 122.659 143.990 1.00 89.26 19 ARG B C 1
ATOM 3461 O O . ARG B 1 19 ? 154.216 123.010 145.072 1.00 89.26 19 ARG B O 1
ATOM 3463 N N . ALA B 1 20 ? 154.014 121.940 143.102 1.00 85.89 20 ALA B N 1
ATOM 3464 C CA . ALA B 1 20 ? 152.667 121.473 143.412 1.00 85.89 20 ALA B CA 1
ATOM 3465 C C . ALA B 1 20 ? 152.701 120.334 144.421 1.00 85.89 20 ALA B C 1
ATOM 3466 O O . ALA B 1 20 ? 151.740 120.129 145.171 1.00 85.89 20 ALA B O 1
ATOM 3468 N N . ALA B 1 21 ? 153.798 119.575 144.449 1.00 85.00 21 ALA B N 1
ATOM 3469 C CA . ALA B 1 21 ? 153.945 118.534 145.460 1.00 85.00 21 ALA B CA 1
ATOM 3470 C C . ALA B 1 21 ? 154.304 119.133 146.813 1.00 85.00 21 ALA B C 1
ATOM 3471 O O . ALA B 1 21 ? 153.945 118.582 147.859 1.00 85.00 21 ALA B O 1
ATOM 3473 N N . ALA B 1 22 ? 155.017 120.262 146.812 1.00 83.40 22 ALA B N 1
ATOM 3474 C CA . ALA B 1 22 ? 155.355 120.925 148.067 1.00 83.40 22 ALA B CA 1
ATOM 3475 C C . ALA B 1 22 ? 154.139 121.619 148.665 1.00 83.40 22 ALA B C 1
ATOM 3476 O O . ALA B 1 22 ? 154.049 121.791 149.886 1.00 83.40 22 ALA B O 1
ATOM 3478 N N . ALA B 1 23 ? 153.197 122.037 147.818 1.00 78.98 23 ALA B N 1
ATOM 3479 C CA . ALA B 1 23 ? 151.958 122.613 148.325 1.00 78.98 23 ALA B CA 1
ATOM 3480 C C . ALA B 1 23 ? 151.001 121.526 148.797 1.00 78.98 23 ALA B C 1
ATOM 3481 O O . ALA B 1 23 ? 150.234 121.733 149.745 1.00 78.98 23 ALA B O 1
ATOM 3483 N N . ALA B 1 24 ? 151.031 120.361 148.149 1.00 79.37 24 ALA B N 1
ATOM 3484 C CA . ALA B 1 24 ? 150.201 119.248 148.595 1.00 79.37 24 ALA B CA 1
ATOM 3485 C C . ALA B 1 24 ? 150.768 118.613 149.855 1.00 79.37 24 ALA B C 1
ATOM 3486 O O . ALA B 1 24 ? 150.038 117.968 150.617 1.00 79.37 24 ALA B O 1
ATOM 3488 N N . ALA B 1 25 ? 152.073 118.769 150.085 1.00 79.15 25 ALA B N 1
ATOM 3489 C CA . ALA B 1 25 ? 152.658 118.311 151.339 1.00 79.15 25 ALA B CA 1
ATOM 3490 C C . ALA B 1 25 ? 152.261 119.226 152.487 1.00 79.15 25 ALA B C 1
ATOM 3491 O O . ALA B 1 25 ? 152.135 118.781 153.633 1.00 79.15 25 ALA B O 1
ATOM 3493 N N . ALA B 1 26 ? 152.059 120.512 152.195 1.00 72.77 26 ALA B N 1
ATOM 3494 C CA . ALA B 1 26 ? 151.564 121.433 153.211 1.00 72.77 26 ALA B CA 1
ATOM 3495 C C . ALA B 1 26 ? 150.062 121.283 153.413 1.00 72.77 26 ALA B C 1
ATOM 3496 O O . ALA B 1 26 ? 149.505 121.821 154.378 1.00 72.77 26 ALA B O 1
ATOM 3498 N N . ALA B 1 27 ? 149.384 120.571 152.504 1.00 68.46 27 ALA B N 1
ATOM 3499 C CA . ALA B 1 27 ? 147.965 120.288 152.687 1.00 68.46 27 ALA B CA 1
ATOM 3500 C C . ALA B 1 27 ? 147.739 119.293 153.813 1.00 68.46 27 ALA B C 1
ATOM 3501 O O . ALA B 1 27 ? 146.657 119.259 154.403 1.00 68.46 27 ALA B O 1
ATOM 3503 N N . GLY B 1 28 ? 148.743 118.483 154.135 1.00 68.18 28 GLY B N 1
ATOM 3504 C CA . GLY B 1 28 ? 148.723 117.676 155.339 1.00 68.18 28 GLY B CA 1
ATOM 3505 C C . GLY B 1 28 ? 149.019 118.539 156.547 1.00 68.18 28 GLY B C 1
ATOM 3506 O O . GLY B 1 28 ? 150.101 118.464 157.137 1.00 68.18 28 GLY B O 1
ATOM 3507 N N . ALA B 1 29 ? 148.050 119.372 156.919 1.00 66.70 29 ALA B N 1
ATOM 3508 C CA . ALA B 1 29 ? 148.291 120.489 157.812 1.00 66.70 29 ALA B CA 1
ATOM 3509 C C . ALA B 1 29 ? 147.725 120.209 159.199 1.00 66.70 29 ALA B C 1
ATOM 3510 O O . ALA B 1 29 ? 147.189 119.134 159.482 1.00 66.70 29 ALA B O 1
ATOM 3512 N N . PHE B 1 30 ? 147.929 121.193 160.074 1.00 62.68 30 PHE B N 1
ATOM 3513 C CA . PHE B 1 30 ? 147.689 121.320 161.511 1.00 62.68 30 PHE B CA 1
ATOM 3514 C C . PHE B 1 30 ? 148.641 120.454 162.333 1.00 62.68 30 PHE B C 1
ATOM 3515 O O . PHE B 1 30 ? 149.026 120.848 163.435 1.00 62.68 30 PHE B O 1
ATOM 3523 N N . ALA B 1 31 ? 149.039 119.285 161.821 1.00 66.92 31 ALA B N 1
ATOM 3524 C CA . ALA B 1 31 ? 150.264 118.506 162.028 1.00 66.92 31 ALA B CA 1
ATOM 3525 C C . ALA B 1 31 ? 150.717 118.249 163.469 1.00 66.92 31 ALA B C 1
ATOM 3526 O O . ALA B 1 31 ? 151.302 117.200 163.755 1.00 66.92 31 ALA B O 1
ATOM 3528 N N . GLY B 1 32 ? 150.439 119.178 164.385 1.00 66.16 32 GLY B N 1
ATOM 3529 C CA . GLY B 1 32 ? 150.415 118.865 165.801 1.00 66.16 32 GLY B CA 1
ATOM 3530 C C . GLY B 1 32 ? 149.462 119.779 166.543 1.00 66.16 32 GLY B C 1
ATOM 3531 O O . GLY B 1 32 ? 149.179 119.578 167.725 1.00 66.16 32 GLY B O 1
ATOM 3532 N N . ARG B 1 33 ? 148.960 120.803 165.852 1.00 63.10 33 ARG B N 1
ATOM 3533 C CA . ARG B 1 33 ? 148.210 121.899 166.460 1.00 63.10 33 ARG B CA 1
ATOM 3534 C C . ARG B 1 33 ? 146.721 121.611 166.358 1.00 63.10 33 ARG B C 1
ATOM 3535 O O . ARG B 1 33 ? 145.939 122.446 165.906 1.00 63.10 33 ARG B O 1
ATOM 3543 N N . ARG B 1 34 ? 146.314 120.422 166.792 1.00 63.39 34 ARG B N 1
ATOM 3544 C CA . ARG B 1 34 ? 144.905 120.073 166.804 1.00 63.39 34 ARG B CA 1
ATOM 3545 C C . ARG B 1 34 ? 144.146 120.697 167.962 1.00 63.39 34 ARG B C 1
ATOM 3546 O O . ARG B 1 34 ? 142.986 121.077 167.784 1.00 63.39 34 ARG B O 1
ATOM 3554 N N . ALA B 1 35 ? 144.768 120.822 169.134 1.00 58.97 35 ALA B N 1
ATOM 3555 C CA . ALA B 1 35 ? 144.085 121.407 170.280 1.00 58.97 35 ALA B CA 1
ATOM 3556 C C . ALA B 1 35 ? 144.169 122.926 170.265 1.00 58.97 35 ALA B C 1
ATOM 3557 O O . ALA B 1 35 ? 143.347 123.601 170.893 1.00 58.97 35 ALA B O 1
ATOM 3559 N N . ALA B 1 36 ? 145.159 123.481 169.566 1.00 56.84 36 ALA B N 1
ATOM 3560 C CA . ALA B 1 36 ? 145.244 124.930 169.436 1.00 56.84 36 ALA B CA 1
ATOM 3561 C C . ALA B 1 36 ? 144.157 125.459 168.516 1.00 56.84 36 ALA B C 1
ATOM 3562 O O . ALA B 1 36 ? 143.464 126.426 168.850 1.00 56.84 36 ALA B O 1
ATOM 3564 N N . CYS B 1 37 ? 143.990 124.835 167.351 1.00 54.63 37 CYS B N 1
ATOM 3565 C CA . CYS B 1 37 ? 142.954 125.262 166.420 1.00 54.63 37 CYS B CA 1
ATOM 3566 C C . CYS B 1 37 ? 141.579 124.814 166.893 1.00 54.63 37 CYS B C 1
ATOM 3567 O O . CYS B 1 37 ? 140.586 125.524 166.706 1.00 54.63 37 CYS B O 1
ATOM 3570 N N . GLY B 1 38 ? 141.509 123.642 167.525 1.00 52.49 38 GLY B N 1
ATOM 3571 C CA . GLY B 1 38 ? 140.227 123.099 167.945 1.00 52.49 38 GLY B CA 1
ATOM 3572 C C . GLY B 1 38 ? 139.583 123.861 169.084 1.00 52.49 38 GLY B C 1
ATOM 3573 O O . GLY B 1 38 ? 138.370 123.785 169.277 1.00 52.49 38 GLY B O 1
ATOM 3574 N N . ALA B 1 39 ? 140.378 124.599 169.858 1.00 50.43 39 ALA B N 1
ATOM 3575 C CA . ALA B 1 39 ? 139.809 125.476 170.873 1.00 50.43 39 ALA B CA 1
ATOM 3576 C C . ALA B 1 39 ? 139.216 126.724 170.236 1.00 50.43 39 ALA B C 1
ATOM 3577 O O . ALA B 1 39 ? 138.316 127.355 170.798 1.00 50.43 39 ALA B O 1
ATOM 3579 N N . VAL B 1 40 ? 139.720 127.101 169.060 1.00 47.70 40 VAL B N 1
ATOM 3580 C CA . VAL B 1 40 ? 139.196 128.265 168.351 1.00 47.70 40 VAL B CA 1
ATOM 3581 C C . VAL B 1 40 ? 137.923 127.894 167.600 1.00 47.70 40 VAL B C 1
ATOM 3582 O O . VAL B 1 40 ? 136.973 128.683 167.525 1.00 47.70 40 VAL B O 1
ATOM 3586 N N . LEU B 1 41 ? 137.877 126.681 167.050 1.00 44.62 41 LEU B N 1
ATOM 3587 C CA . LEU B 1 41 ? 136.690 126.225 166.338 1.00 44.62 41 LEU B CA 1
ATOM 3588 C C . LEU B 1 41 ? 135.531 125.998 167.301 1.00 44.62 41 LEU B C 1
ATOM 3589 O O . LEU B 1 41 ? 134.372 126.270 166.971 1.00 44.62 41 LEU B O 1
ATOM 3594 N N . LEU B 1 42 ? 135.825 125.502 168.503 1.00 44.73 42 LEU B N 1
ATOM 3595 C CA . LEU B 1 42 ? 134.765 125.232 169.467 1.00 44.73 42 LEU B CA 1
ATOM 3596 C C . LEU B 1 42 ? 134.275 126.519 170.121 1.00 44.73 42 LEU B C 1
ATOM 3597 O O . LEU B 1 42 ? 133.107 126.611 170.519 1.00 44.73 42 LEU B O 1
ATOM 3602 N N . THR B 1 43 ? 135.144 127.526 170.233 1.00 44.82 43 THR B N 1
ATOM 3603 C CA . THR B 1 43 ? 134.727 128.808 170.792 1.00 44.82 43 THR B CA 1
ATOM 3604 C C . THR B 1 43 ? 133.782 129.537 169.844 1.00 44.82 43 THR B C 1
ATOM 3605 O O . THR B 1 43 ? 132.770 130.102 170.276 1.00 44.82 43 THR B O 1
ATOM 3609 N N . GLU B 1 44 ? 134.076 129.512 168.542 1.00 43.73 44 GLU B N 1
ATOM 3610 C CA . GLU B 1 44 ? 133.222 130.193 167.573 1.00 43.73 44 GLU B CA 1
ATOM 3611 C C . GLU B 1 44 ? 131.952 129.393 167.293 1.00 43.73 44 GLU B C 1
ATOM 3612 O O . GLU B 1 44 ? 130.928 129.965 166.909 1.00 43.73 44 GLU B O 1
ATOM 3618 N N . LEU B 1 45 ? 131.993 128.076 167.501 1.00 42.44 45 LEU B N 1
ATOM 3619 C CA . LEU B 1 45 ? 130.781 127.267 167.412 1.00 42.44 45 LEU B CA 1
ATOM 3620 C C . LEU B 1 45 ? 129.804 127.624 168.524 1.00 42.44 45 LEU B C 1
ATOM 3621 O O . LEU B 1 45 ? 128.586 127.601 168.327 1.00 42.44 45 LEU B O 1
ATOM 3626 N N . LEU B 1 46 ? 130.323 127.935 169.711 1.00 44.50 46 LEU B N 1
ATOM 3627 C CA . LEU B 1 46 ? 129.454 128.256 170.835 1.00 44.50 46 LEU B CA 1
ATOM 3628 C C . LEU B 1 46 ? 129.086 129.729 170.842 1.00 44.50 46 LEU B C 1
ATOM 3629 O O . LEU B 1 46 ? 128.152 130.137 171.537 1.00 44.50 46 LEU B O 1
ATOM 3634 N N . GLU B 1 47 ? 129.816 130.544 170.087 1.00 45.66 47 GLU B N 1
ATOM 3635 C CA . GLU B 1 47 ? 129.487 131.960 170.010 1.00 45.66 47 GLU B CA 1
ATOM 3636 C C . GLU B 1 47 ? 128.439 132.212 168.936 1.00 45.66 47 GLU B C 1
ATOM 3637 O O . GLU B 1 47 ? 127.607 133.114 169.070 1.00 45.66 47 GLU B O 1
ATOM 3643 N N . ARG B 1 48 ? 128.473 131.435 167.852 1.00 44.08 48 ARG B N 1
ATOM 3644 C CA . ARG B 1 48 ? 127.409 131.527 166.860 1.00 44.08 48 ARG B CA 1
ATOM 3645 C C . ARG B 1 48 ? 126.132 130.882 167.369 1.00 44.08 48 ARG B C 1
ATOM 3646 O O . ARG B 1 48 ? 125.033 131.264 166.959 1.00 44.08 48 ARG B O 1
ATOM 3654 N N . ALA B 1 49 ? 126.256 129.905 168.269 1.00 44.17 49 ALA B N 1
ATOM 3655 C CA . ALA B 1 49 ? 125.075 129.292 168.865 1.00 44.17 49 ALA B CA 1
ATOM 3656 C C . ALA B 1 49 ? 124.370 130.257 169.808 1.00 44.17 49 ALA B C 1
ATOM 3657 O O . ALA B 1 49 ? 123.165 130.137 170.047 1.00 44.17 49 ALA B O 1
ATOM 3659 N N . ALA B 1 50 ? 125.105 131.224 170.350 1.00 45.01 50 ALA B N 1
ATOM 3660 C CA . ALA B 1 50 ? 124.498 132.185 171.259 1.00 45.01 50 ALA B CA 1
ATOM 3661 C C . ALA B 1 50 ? 124.008 133.418 170.518 1.00 45.01 50 ALA B C 1
ATOM 3662 O O . ALA B 1 50 ? 123.151 134.152 171.022 1.00 45.01 50 ALA B O 1
ATOM 3664 N N . PHE B 1 51 ? 124.551 133.677 169.331 1.00 45.49 51 PHE B N 1
ATOM 3665 C CA . PHE B 1 51 ? 124.105 134.825 168.552 1.00 45.49 51 PHE B CA 1
ATOM 3666 C C . PHE B 1 51 ? 122.729 134.583 167.952 1.00 45.49 51 PHE B C 1
ATOM 3667 O O . PHE B 1 51 ? 121.889 135.487 167.925 1.00 45.49 51 PHE B O 1
ATOM 3675 N N . TYR B 1 52 ? 122.482 133.371 167.457 1.00 46.97 52 TYR B N 1
ATOM 3676 C CA . TYR B 1 52 ? 121.172 133.068 166.900 1.00 46.97 52 TYR B CA 1
ATOM 3677 C C . TYR B 1 52 ? 120.185 132.662 167.981 1.00 46.97 52 TYR B C 1
ATOM 3678 O O . TYR B 1 52 ? 119.003 132.458 167.691 1.00 46.97 52 TYR B O 1
ATOM 3687 N N . GLY B 1 53 ? 120.645 132.519 169.223 1.00 49.00 53 GLY B N 1
ATOM 3688 C CA . GLY B 1 53 ? 119.712 132.410 170.329 1.00 49.00 53 GLY B CA 1
ATOM 3689 C C . GLY B 1 53 ? 119.014 133.725 170.604 1.00 49.00 53 GLY B C 1
ATOM 3690 O O . GLY B 1 53 ? 117.862 133.747 171.042 1.00 49.00 53 GLY B O 1
ATOM 3691 N N . ILE B 1 54 ? 119.699 134.837 170.348 1.00 51.22 54 ILE B N 1
ATOM 3692 C CA . ILE B 1 54 ? 119.092 136.153 170.512 1.00 51.22 54 ILE B CA 1
ATOM 3693 C C . ILE B 1 54 ? 118.301 136.542 169.271 1.00 51.22 54 ILE B C 1
ATOM 3694 O O . ILE B 1 54 ? 117.140 136.952 169.363 1.00 51.22 54 ILE B O 1
ATOM 3699 N N . THR B 1 55 ? 118.907 136.391 168.094 1.00 51.30 55 THR B N 1
ATOM 3700 C CA . THR B 1 55 ? 118.403 137.030 166.882 1.00 51.30 55 THR B CA 1
ATOM 3701 C C . THR B 1 55 ? 117.130 136.365 166.360 1.00 51.30 55 THR B C 1
ATOM 3702 O O . THR B 1 55 ? 116.279 137.042 165.769 1.00 51.30 55 THR B O 1
ATOM 3706 N N . SER B 1 56 ? 116.952 135.068 166.618 1.00 51.95 56 SER B N 1
ATOM 3707 C CA . SER B 1 56 ? 115.888 134.313 165.962 1.00 51.95 56 SER B CA 1
ATOM 3708 C C . SER B 1 56 ? 114.510 134.680 166.501 1.00 51.95 56 SER B C 1
ATOM 3709 O O . SER B 1 56 ? 113.561 134.861 165.731 1.00 51.95 56 SER B O 1
ATOM 3712 N N . ASN B 1 57 ? 114.374 134.795 167.819 1.00 57.49 57 ASN B N 1
ATOM 3713 C CA . ASN B 1 57 ? 113.083 135.083 168.432 1.00 57.49 57 ASN B CA 1
ATOM 3714 C C . ASN B 1 57 ? 113.127 136.324 169.316 1.00 57.49 57 ASN B C 1
ATOM 3715 O O . ASN B 1 57 ? 112.506 136.353 170.376 1.00 57.49 57 ASN B O 1
ATOM 3720 N N . LEU B 1 58 ? 113.850 137.361 168.894 1.00 60.72 58 LEU B N 1
ATOM 3721 C CA . LEU B 1 58 ? 113.879 138.589 169.680 1.00 60.72 58 LEU B CA 1
ATOM 3722 C C . LEU B 1 58 ? 112.585 139.374 169.523 1.00 60.72 58 LEU B C 1
ATOM 3723 O O . LEU B 1 58 ? 112.067 139.928 170.497 1.00 60.72 58 LEU B O 1
ATOM 3728 N N . VAL B 1 59 ? 112.049 139.426 168.302 1.00 65.41 59 VAL B N 1
ATOM 3729 C CA . VAL B 1 59 ? 110.842 140.203 168.042 1.00 65.41 59 VAL B CA 1
ATOM 3730 C C . VAL B 1 59 ? 109.630 139.530 168.674 1.00 65.41 59 VAL B C 1
ATOM 3731 O O . VAL B 1 59 ? 108.736 140.201 169.202 1.00 65.41 59 VAL B O 1
ATOM 3735 N N . LEU B 1 60 ? 109.601 138.197 168.667 1.00 65.01 60 LEU B N 1
ATOM 3736 C CA . LEU B 1 60 ? 108.528 137.467 169.334 1.00 65.01 60 LEU B CA 1
ATOM 3737 C C . LEU B 1 60 ? 108.602 137.631 170.847 1.00 65.01 60 LEU B C 1
ATOM 3738 O O . LEU B 1 60 ? 107.572 137.637 171.531 1.00 65.01 60 LEU B O 1
ATOM 3743 N N . PHE B 1 61 ? 109.811 137.785 171.386 1.00 66.00 61 PHE B N 1
ATOM 3744 C CA . PHE B 1 61 ? 109.971 137.944 172.827 1.00 66.00 61 PHE B CA 1
ATOM 3745 C C . PHE B 1 61 ? 109.571 139.344 173.273 1.00 66.00 61 PHE B C 1
ATOM 3746 O O . PHE B 1 61 ? 108.891 139.513 174.290 1.00 66.00 61 PHE B O 1
ATOM 3754 N N . LEU B 1 62 ? 109.986 140.362 172.520 1.00 73.55 62 LEU B N 1
ATOM 3755 C CA . LEU B 1 62 ? 109.694 141.737 172.910 1.00 73.55 62 LEU B CA 1
ATOM 3756 C C . LEU B 1 62 ? 108.242 142.099 172.628 1.00 73.55 62 LEU B C 1
ATOM 3757 O O . LEU B 1 62 ? 107.653 142.923 173.334 1.00 73.55 62 LEU B O 1
ATOM 3762 N N . ASN B 1 63 ? 107.654 141.514 171.587 1.00 77.17 63 ASN B N 1
ATOM 3763 C CA . ASN B 1 63 ? 106.235 141.694 171.293 1.00 77.17 63 ASN B CA 1
ATOM 3764 C C . ASN B 1 63 ? 105.508 140.448 171.789 1.00 77.17 63 ASN B C 1
ATOM 3765 O O . ASN B 1 63 ? 105.077 139.596 171.015 1.00 77.17 63 ASN B O 1
ATOM 3770 N N . GLY B 1 64 ? 105.363 140.356 173.099 1.00 82.21 64 GLY B N 1
ATOM 3771 C CA . GLY B 1 64 ? 104.803 139.171 173.718 1.00 82.21 64 GLY B CA 1
ATOM 3772 C C . GLY B 1 64 ? 103.973 139.480 174.941 1.00 82.21 64 GLY B C 1
ATOM 3773 O O . GLY B 1 64 ? 103.384 140.556 175.060 1.00 82.21 64 GLY B O 1
ATOM 3774 N N . ALA B 1 65 ? 103.900 138.510 175.848 1.00 88.01 65 ALA B N 1
ATOM 3775 C CA . ALA B 1 65 ? 103.085 138.652 177.051 1.00 88.01 65 ALA B CA 1
ATOM 3776 C C . ALA B 1 65 ? 103.745 139.462 178.177 1.00 88.01 65 ALA B C 1
ATOM 3777 O O . ALA B 1 65 ? 103.046 140.286 178.779 1.00 88.01 65 ALA B O 1
ATOM 3779 N N . PRO B 1 66 ? 105.039 139.294 178.527 1.00 89.37 66 PRO B N 1
ATOM 3780 C CA . PRO B 1 66 ? 105.588 140.211 179.542 1.00 89.37 66 PRO B CA 1
ATOM 3781 C C . PRO B 1 66 ? 105.828 141.612 179.015 1.00 89.37 66 PRO B C 1
ATOM 3782 O O . PRO B 1 66 ? 105.554 142.592 179.717 1.00 89.37 66 PRO B O 1
ATOM 3786 N N . PHE B 1 67 ? 106.328 141.732 177.790 1.00 86.24 67 PHE B N 1
ATOM 3787 C CA . PHE B 1 67 ? 106.673 143.017 177.201 1.00 86.24 67 PHE B CA 1
ATOM 3788 C C . PHE B 1 67 ? 105.644 143.336 176.129 1.00 86.24 67 PHE B C 1
ATOM 3789 O O . PHE B 1 67 ? 105.435 142.537 175.212 1.00 86.24 67 PHE B O 1
ATOM 3797 N N . CYS B 1 68 ? 105.021 144.505 176.230 1.00 87.04 68 CYS B N 1
ATOM 3798 C CA . CYS B 1 68 ? 103.916 144.877 175.352 1.00 87.04 68 CYS B CA 1
ATOM 3799 C C . CYS B 1 68 ? 104.354 145.842 174.262 1.00 87.04 68 CYS B C 1
ATOM 3800 O O . CYS B 1 68 ? 103.637 146.795 173.947 1.00 87.04 68 CYS B O 1
ATOM 3803 N N . TRP B 1 69 ? 105.532 145.630 173.680 1.00 83.70 69 TRP B N 1
ATOM 3804 C CA . TRP B 1 69 ? 106.031 146.551 172.669 1.00 83.70 69 TRP B CA 1
ATOM 3805 C C . TRP B 1 69 ? 105.296 146.352 171.351 1.00 83.70 69 TRP B C 1
ATOM 3806 O O . TRP B 1 69 ? 104.786 145.270 171.053 1.00 83.70 69 TRP B O 1
ATOM 3817 N N . GLU B 1 70 ? 105.248 147.416 170.555 1.00 85.40 70 GLU B N 1
ATOM 3818 C CA . GLU B 1 70 ? 104.658 147.332 169.230 1.00 85.40 70 GLU B CA 1
ATOM 3819 C C . GLU B 1 70 ? 105.578 146.574 168.279 1.00 85.40 70 GLU B C 1
ATOM 3820 O O . GLU B 1 70 ? 106.733 146.272 168.591 1.00 85.40 70 GLU B O 1
ATOM 3826 N N . GLY B 1 71 ? 105.043 146.265 167.097 1.00 81.07 71 GLY B N 1
ATOM 3827 C CA . GLY B 1 71 ? 105.816 145.518 166.118 1.00 81.07 71 GLY B CA 1
ATOM 3828 C C . GLY B 1 71 ? 106.937 146.337 165.509 1.00 81.07 71 GLY B C 1
ATOM 3829 O O . GLY B 1 71 ? 107.965 145.792 165.102 1.00 81.07 71 GLY B O 1
ATOM 3830 N N . ALA B 1 72 ? 106.757 147.656 165.441 1.00 78.54 72 ALA B N 1
ATOM 3831 C CA . ALA B 1 72 ? 107.809 148.515 164.913 1.00 78.54 72 ALA B CA 1
ATOM 3832 C C . ALA B 1 72 ? 108.928 148.703 165.929 1.00 78.54 72 ALA B C 1
ATOM 3833 O O . ALA B 1 72 ? 110.103 148.783 165.559 1.00 78.54 72 ALA B O 1
ATOM 3835 N N . GLN B 1 73 ? 108.585 148.768 167.217 1.00 81.16 73 GLN B N 1
ATOM 3836 C CA . GLN B 1 73 ? 109.602 149.003 168.236 1.00 81.16 73 GLN B CA 1
ATOM 3837 C C . GLN B 1 73 ? 110.408 147.742 168.521 1.00 81.16 73 GLN B C 1
ATOM 3838 O O . GLN B 1 73 ? 111.554 147.819 168.977 1.00 81.16 73 GLN B O 1
ATOM 3844 N N . ALA B 1 74 ? 109.826 146.571 168.267 1.00 74.27 74 ALA B N 1
ATOM 3845 C CA . ALA B 1 74 ? 110.586 145.336 168.418 1.00 74.27 74 ALA B CA 1
ATOM 3846 C C . ALA B 1 74 ? 111.505 145.108 167.227 1.00 74.27 74 ALA B C 1
ATOM 3847 O O . ALA B 1 74 ? 112.565 144.489 167.362 1.00 74.27 74 ALA B O 1
ATOM 3849 N N . SER B 1 75 ? 111.115 145.599 166.049 1.00 70.59 75 SER B N 1
ATOM 3850 C CA . SER B 1 75 ? 111.944 145.418 164.864 1.00 70.59 75 SER B CA 1
ATOM 3851 C C . SER B 1 75 ? 113.074 146.434 164.819 1.00 70.59 75 SER B C 1
ATOM 3852 O O . SER B 1 75 ? 114.152 146.150 164.287 1.00 70.59 75 SER B O 1
ATOM 3855 N N . GLU B 1 76 ? 112.847 147.632 165.361 1.00 69.85 76 GLU B N 1
ATOM 3856 C CA . GLU B 1 76 ? 113.905 148.635 165.389 1.00 69.85 76 GLU B CA 1
ATOM 3857 C C . GLU B 1 76 ? 114.917 148.342 166.487 1.00 69.85 76 GLU B C 1
ATOM 3858 O O . GLU B 1 76 ? 116.049 148.831 166.441 1.00 69.85 76 GLU B O 1
ATOM 3864 N N . ALA B 1 77 ? 114.527 147.550 167.486 1.00 66.08 77 ALA B N 1
ATOM 3865 C CA . ALA B 1 77 ? 115.487 147.133 168.501 1.00 66.08 77 ALA B CA 1
ATOM 3866 C C . ALA B 1 77 ? 116.433 146.077 167.953 1.00 66.08 77 ALA B C 1
ATOM 3867 O O . ALA B 1 77 ? 117.610 146.033 168.326 1.00 66.08 77 ALA B O 1
ATOM 3869 N N . LEU B 1 78 ? 115.938 145.214 167.066 1.00 60.33 78 LEU B N 1
ATOM 3870 C CA . LEU B 1 78 ? 116.811 144.232 166.439 1.00 60.33 78 LEU B CA 1
ATOM 3871 C C . LEU B 1 78 ? 117.651 144.873 165.341 1.00 60.33 78 LEU B C 1
ATOM 3872 O O . LEU B 1 78 ? 118.747 144.397 165.035 1.00 60.33 78 LEU B O 1
ATOM 3877 N N . LEU B 1 79 ? 117.157 145.956 164.743 1.00 58.71 79 LEU B N 1
ATOM 3878 C CA . LEU B 1 79 ? 117.905 146.603 163.670 1.00 58.71 79 LEU B CA 1
ATOM 3879 C C . LEU B 1 79 ? 119.055 147.429 164.230 1.00 58.71 79 LEU B C 1
ATOM 3880 O O . LEU B 1 79 ? 120.105 147.555 163.592 1.00 58.71 79 LEU B O 1
ATOM 3885 N N . LEU B 1 80 ? 118.877 148.003 165.421 1.00 58.96 80 LEU B N 1
ATOM 3886 C CA . LEU B 1 80 ? 119.984 148.693 166.074 1.00 58.96 80 LEU B CA 1
ATOM 3887 C C . LEU B 1 80 ? 120.945 147.700 166.711 1.00 58.96 80 LEU B C 1
ATOM 3888 O O . LEU B 1 80 ? 122.120 148.011 166.928 1.00 58.96 80 LEU B O 1
ATOM 3893 N N . PHE B 1 81 ? 120.459 146.499 167.026 1.00 53.87 81 PHE B N 1
ATOM 3894 C CA . PHE B 1 81 ? 121.334 145.456 167.550 1.00 53.87 81 PHE B CA 1
ATOM 3895 C C . PHE B 1 81 ? 122.230 144.886 166.463 1.00 53.87 81 PHE B C 1
ATOM 3896 O O . PHE B 1 81 ? 123.424 144.657 166.688 1.00 53.87 81 PHE B O 1
ATOM 3904 N N . MET B 1 82 ? 121.664 144.617 165.285 1.00 51.51 82 MET B N 1
ATOM 3905 C CA . MET B 1 82 ? 122.462 144.074 164.192 1.00 51.51 82 MET B CA 1
ATOM 3906 C C . MET B 1 82 ? 123.448 145.103 163.668 1.00 51.51 82 MET B C 1
ATOM 3907 O O . MET B 1 82 ? 124.584 144.760 163.331 1.00 51.51 82 MET B O 1
ATOM 3912 N N . GLY B 1 83 ? 123.042 146.371 163.619 1.00 47.46 83 GLY B N 1
ATOM 3913 C CA . GLY B 1 83 ? 123.945 147.411 163.166 1.00 47.46 83 GLY B CA 1
ATOM 3914 C C . GLY B 1 83 ? 125.076 147.686 164.132 1.00 47.46 83 GLY B C 1
ATOM 3915 O O . GLY B 1 83 ? 126.126 148.191 163.732 1.00 47.46 83 GLY B O 1
ATOM 3916 N N . LEU B 1 84 ? 124.888 147.349 165.407 1.00 47.32 84 LEU B N 1
ATOM 3917 C CA . LEU B 1 84 ? 125.952 147.539 166.384 1.00 47.32 84 LEU B CA 1
ATOM 3918 C C . LEU B 1 84 ? 126.999 146.436 166.271 1.00 47.32 84 LEU B C 1
ATOM 3919 O O . LEU B 1 84 ? 128.156 146.628 166.658 1.00 47.32 84 LEU B O 1
ATOM 3924 N N . THR B 1 85 ? 126.623 145.281 165.718 1.00 43.89 85 THR B N 1
ATOM 3925 C CA . THR B 1 85 ? 127.601 144.224 165.492 1.00 43.89 85 THR B CA 1
ATOM 3926 C C . THR B 1 85 ? 128.476 144.502 164.280 1.00 43.89 85 THR B C 1
ATOM 3927 O O . THR B 1 85 ? 129.510 143.849 164.115 1.00 43.89 85 THR B O 1
ATOM 3931 N N . TYR B 1 86 ? 128.085 145.440 163.421 1.00 42.00 86 TYR B N 1
ATOM 3932 C CA . TYR B 1 86 ? 128.931 145.817 162.298 1.00 42.00 86 TYR B CA 1
ATOM 3933 C C . TYR B 1 86 ? 129.669 147.120 162.566 1.00 42.00 86 TYR B C 1
ATOM 3934 O O . TYR B 1 86 ? 130.804 147.290 162.113 1.00 42.00 86 TYR B O 1
ATOM 3943 N N . LEU B 1 87 ? 129.043 148.043 163.300 1.00 47.27 87 LEU B N 1
ATOM 3944 C CA . LEU B 1 87 ? 129.667 149.329 163.585 1.00 47.27 87 LEU B CA 1
ATOM 3945 C C . LEU B 1 87 ? 130.830 149.193 164.556 1.00 47.27 87 LEU B C 1
ATOM 3946 O O . LEU B 1 87 ? 131.829 149.908 164.428 1.00 47.27 87 LEU B O 1
ATOM 3951 N N . GLY B 1 88 ? 130.735 148.277 165.514 1.00 43.88 88 GLY B N 1
ATOM 3952 C CA . GLY B 1 88 ? 131.777 148.133 166.509 1.00 43.88 88 GLY B CA 1
ATOM 3953 C C . GLY B 1 88 ? 132.948 147.268 166.108 1.00 43.88 88 GLY B C 1
ATOM 3954 O O . GLY B 1 88 ? 133.883 147.128 166.900 1.00 43.88 88 GLY B O 1
ATOM 3955 N N . SER B 1 89 ? 132.914 146.671 164.918 1.00 42.46 89 SER B N 1
ATOM 3956 C CA . SER B 1 89 ? 134.013 145.805 164.488 1.00 42.46 89 SER B CA 1
ATOM 3957 C C . SER B 1 89 ? 135.336 146.528 164.231 1.00 42.46 89 SER B C 1
ATOM 3958 O O . SER B 1 89 ? 136.379 145.972 164.617 1.00 42.46 89 SER B O 1
ATOM 3961 N N . PRO B 1 90 ? 135.405 147.710 163.576 1.00 44.91 90 PRO B N 1
ATOM 3962 C CA . PRO B 1 90 ? 136.725 148.356 163.468 1.00 44.91 90 PRO B CA 1
ATOM 3963 C C . PRO B 1 90 ? 137.263 148.867 164.793 1.00 44.91 90 PRO B C 1
ATOM 3964 O O . PRO B 1 90 ? 138.481 148.895 164.990 1.00 44.91 90 PRO B O 1
ATOM 3968 N N . PHE B 1 91 ? 136.385 149.263 165.711 1.00 49.26 91 PHE B N 1
ATOM 3969 C CA . PHE B 1 91 ? 136.833 149.741 167.011 1.00 49.26 91 PHE B CA 1
ATOM 3970 C C . PHE B 1 91 ? 137.186 148.596 167.946 1.00 49.26 91 PHE B C 1
ATOM 3971 O O . PHE B 1 91 ? 138.059 148.751 168.805 1.00 49.26 91 PHE B O 1
ATOM 3979 N N . GLY B 1 92 ? 136.529 147.449 167.798 1.00 46.83 92 GLY B N 1
ATOM 3980 C CA . GLY B 1 92 ? 136.884 146.300 168.611 1.00 46.83 92 GLY B CA 1
ATOM 3981 C C . GLY B 1 92 ? 138.138 145.609 168.117 1.00 46.83 92 GLY B C 1
ATOM 3982 O O . GLY B 1 92 ? 138.736 144.802 168.831 1.00 46.83 92 GLY B O 1
ATOM 3983 N N . GLY B 1 93 ? 138.547 145.907 166.885 1.00 51.18 93 GLY B N 1
ATOM 3984 C CA . GLY B 1 93 ? 139.775 145.332 166.370 1.00 51.18 93 GLY B CA 1
ATOM 3985 C C . GLY B 1 93 ? 140.961 146.263 166.508 1.00 51.18 93 GLY B C 1
ATOM 3986 O O . GLY B 1 93 ? 142.095 145.811 166.682 1.00 51.18 93 GLY B O 1
ATOM 3987 N N . TRP B 1 94 ? 140.720 147.573 166.416 1.00 57.21 94 TRP B N 1
ATOM 3988 C CA . TRP B 1 94 ? 141.780 148.542 166.677 1.00 57.21 94 TRP B CA 1
ATOM 3989 C C . TRP B 1 94 ? 142.191 148.520 168.141 1.00 57.21 94 TRP B C 1
ATOM 3990 O O . TRP B 1 94 ? 143.358 148.755 168.471 1.00 57.21 94 TRP B O 1
ATOM 4001 N N . LEU B 1 95 ? 141.242 148.232 169.033 1.00 55.54 95 LEU B N 1
ATOM 4002 C CA . LEU B 1 95 ? 141.559 148.091 170.448 1.00 55.54 95 LEU B CA 1
ATOM 4003 C C . LEU B 1 95 ? 142.383 146.838 170.711 1.00 55.54 95 LEU B C 1
ATOM 4004 O O . LEU B 1 95 ? 143.111 146.772 171.705 1.00 55.54 95 LEU B O 1
ATOM 4009 N N . ALA B 1 96 ? 142.290 145.840 169.836 1.00 54.82 96 ALA B N 1
ATOM 4010 C CA . ALA B 1 96 ? 143.116 144.650 169.954 1.00 54.82 96 ALA B CA 1
ATOM 4011 C C . ALA B 1 96 ? 144.483 144.811 169.309 1.00 54.82 96 ALA B C 1
ATOM 4012 O O . ALA B 1 96 ? 145.292 143.881 169.372 1.00 54.82 96 ALA B O 1
ATOM 4014 N N . ASP B 1 97 ? 144.752 145.948 168.680 1.00 57.58 97 ASP B N 1
ATOM 4015 C CA . ASP B 1 97 ? 146.060 146.249 168.116 1.00 57.58 97 ASP B CA 1
ATOM 4016 C C . ASP B 1 97 ? 146.827 147.280 168.919 1.00 57.58 97 ASP B C 1
ATOM 4017 O O . ASP B 1 97 ? 148.006 147.079 169.213 1.00 57.58 97 ASP B O 1
ATOM 4022 N N . ALA B 1 98 ? 146.178 148.380 169.284 1.00 61.96 98 ALA B N 1
ATOM 4023 C CA . ALA B 1 98 ? 146.847 149.486 169.950 1.00 61.96 98 ALA B CA 1
ATOM 4024 C C . ALA B 1 98 ? 147.074 149.214 171.431 1.00 61.96 98 ALA B C 1
ATOM 4025 O O . ALA B 1 98 ? 148.175 149.438 171.941 1.00 61.96 98 ALA B O 1
ATOM 4027 N N . ARG B 1 99 ? 146.052 148.734 172.134 1.00 64.78 99 ARG B N 1
ATOM 4028 C CA . ARG B 1 99 ? 146.114 148.629 173.585 1.00 64.78 99 ARG B CA 1
ATOM 4029 C C . ARG B 1 99 ? 146.259 147.203 174.093 1.00 64.78 99 ARG B C 1
ATOM 4030 O O . ARG B 1 99 ? 147.228 146.909 174.799 1.00 64.78 99 ARG B O 1
ATOM 4038 N N . LEU B 1 100 ? 145.337 146.312 173.754 1.00 58.83 100 LEU B N 1
ATOM 4039 C CA . LEU B 1 100 ? 145.360 144.945 174.248 1.00 58.83 100 LEU B CA 1
ATOM 4040 C C . LEU B 1 100 ? 145.936 144.042 173.168 1.00 58.83 100 LEU B C 1
ATOM 4041 O O . LEU B 1 100 ? 146.239 144.484 172.058 1.00 58.83 100 LEU B O 1
ATOM 4046 N N . GLY B 1 101 ? 146.095 142.767 173.498 1.00 56.60 101 GLY B N 1
ATOM 4047 C CA . GLY B 1 101 ? 146.492 141.788 172.510 1.00 56.60 101 GLY B CA 1
ATOM 4048 C C . GLY B 1 101 ? 145.299 141.254 171.749 1.00 56.60 101 GLY B C 1
ATOM 4049 O O . GLY B 1 101 ? 144.286 141.920 171.581 1.00 56.60 101 GLY B O 1
ATOM 4050 N N . ARG B 1 102 ? 145.425 140.015 171.277 1.00 54.48 102 ARG B N 1
ATOM 4051 C CA . ARG B 1 102 ? 144.253 139.346 170.727 1.00 54.48 102 ARG B CA 1
ATOM 4052 C C . ARG B 1 102 ? 143.516 138.575 171.803 1.00 54.48 102 ARG B C 1
ATOM 4053 O O . ARG B 1 102 ? 142.317 138.786 172.013 1.00 54.48 102 ARG B O 1
ATOM 4061 N N . ALA B 1 103 ? 144.226 137.687 172.505 1.00 54.41 103 ALA B N 1
ATOM 4062 C CA . ALA B 1 103 ? 143.589 136.787 173.460 1.00 54.41 103 ALA B CA 1
ATOM 4063 C C . ALA B 1 103 ? 143.050 137.545 174.665 1.00 54.41 103 ALA B C 1
ATOM 4064 O O . ALA B 1 103 ? 142.079 137.118 175.294 1.00 54.41 103 ALA B O 1
ATOM 4066 N N . ARG B 1 104 ? 143.654 138.687 174.992 1.00 56.24 104 ARG B N 1
ATOM 4067 C CA . ARG B 1 104 ? 143.102 139.509 176.062 1.00 56.24 104 ARG B CA 1
ATOM 4068 C C . ARG B 1 104 ? 141.924 140.338 175.572 1.00 56.24 104 ARG B C 1
ATOM 4069 O O . ARG B 1 104 ? 141.156 140.869 176.379 1.00 56.24 104 ARG B O 1
ATOM 4077 N N . ALA B 1 105 ? 141.772 140.475 174.255 1.00 51.47 105 ALA B N 1
ATOM 4078 C CA . ALA B 1 105 ? 140.642 141.232 173.730 1.00 51.47 105 ALA B CA 1
ATOM 4079 C C . ALA B 1 105 ? 139.426 140.344 173.529 1.00 51.47 105 ALA B C 1
ATOM 4080 O O . ALA B 1 105 ? 138.288 140.821 173.574 1.00 51.47 105 ALA B O 1
ATOM 4082 N N . ILE B 1 106 ? 139.638 139.052 173.292 1.00 50.25 106 ILE B N 1
ATOM 4083 C CA . ILE B 1 106 ? 138.493 138.172 173.117 1.00 50.25 106 ILE B CA 1
ATOM 4084 C C . ILE B 1 106 ? 137.967 137.717 174.474 1.00 50.25 106 ILE B C 1
ATOM 4085 O O . ILE B 1 106 ? 136.758 137.553 174.658 1.00 50.25 106 ILE B O 1
ATOM 4090 N N . LEU B 1 107 ? 138.860 137.539 175.451 1.00 52.00 107 LEU B N 1
ATOM 4091 C CA . LEU B 1 107 ? 138.431 137.227 176.814 1.00 52.00 107 LEU B CA 1
ATOM 4092 C C . LEU B 1 107 ? 137.721 138.408 177.459 1.00 52.00 107 LEU B C 1
ATOM 4093 O O . LEU B 1 107 ? 136.821 138.225 178.286 1.00 52.00 107 LEU B O 1
ATOM 4098 N N . LEU B 1 108 ? 138.123 139.630 177.111 1.00 50.88 108 LEU B N 1
ATOM 4099 C CA . LEU B 1 108 ? 137.413 140.802 177.608 1.00 50.88 108 LEU B CA 1
ATOM 4100 C C . LEU B 1 108 ? 136.042 140.919 176.965 1.00 50.88 108 LEU B C 1
ATOM 4101 O O . LEU B 1 108 ? 135.062 141.275 177.630 1.00 50.88 108 LEU B O 1
ATOM 4106 N N . SER B 1 109 ? 135.950 140.611 175.673 1.00 49.77 109 SER B N 1
ATOM 4107 C CA . SER B 1 109 ? 134.687 140.767 174.966 1.00 49.77 109 SER B CA 1
ATOM 4108 C C . SER B 1 109 ? 133.704 139.667 175.336 1.00 49.77 109 SER B C 1
ATOM 4109 O O . SER B 1 109 ? 132.518 139.939 175.531 1.00 49.77 109 SER B O 1
ATOM 4112 N N . LEU B 1 110 ? 134.182 138.424 175.472 1.00 49.22 110 LEU B N 1
ATOM 4113 C CA . LEU B 1 110 ? 133.305 137.321 175.864 1.00 49.22 110 LEU B CA 1
ATOM 4114 C C . LEU B 1 110 ? 132.849 137.444 177.313 1.00 49.22 110 LEU B C 1
ATOM 4115 O O . LEU B 1 110 ? 131.857 136.821 177.707 1.00 49.22 110 LEU B O 1
ATOM 4120 N N . ALA B 1 111 ? 133.571 138.208 178.129 1.00 50.76 111 ALA B N 1
ATOM 4121 C CA . ALA B 1 111 ? 133.057 138.549 179.448 1.00 50.76 111 ALA B CA 1
ATOM 4122 C C . ALA B 1 111 ? 131.910 139.541 179.338 1.00 50.76 111 ALA B C 1
ATOM 4123 O O . ALA B 1 111 ? 130.906 139.428 180.049 1.00 50.76 111 ALA B O 1
ATOM 4125 N N . LEU B 1 112 ? 132.040 140.521 178.441 1.00 51.61 112 LEU B N 1
ATOM 4126 C CA . LEU B 1 112 ? 130.956 141.471 178.212 1.00 51.61 112 LEU B CA 1
ATOM 4127 C C . LEU B 1 112 ? 129.847 140.844 177.381 1.00 51.61 112 LEU B C 1
ATOM 4128 O O . LEU B 1 112 ? 128.687 141.260 177.461 1.00 51.61 112 LEU B O 1
ATOM 4133 N N . TYR B 1 113 ? 130.187 139.842 176.574 1.00 51.20 113 TYR B N 1
ATOM 4134 C CA . TYR B 1 113 ? 129.180 139.119 175.806 1.00 51.20 113 TYR B CA 1
ATOM 4135 C C . TYR B 1 113 ? 128.428 138.129 176.686 1.00 51.20 113 TYR B C 1
ATOM 4136 O O . TYR B 1 113 ? 127.382 137.614 176.290 1.00 51.20 113 TYR B O 1
ATOM 4145 N N . LEU B 1 114 ? 128.946 137.851 177.885 1.00 53.13 114 LEU B N 1
ATOM 4146 C CA . LEU B 1 114 ? 128.211 137.041 178.852 1.00 53.13 114 LEU B CA 1
ATOM 4147 C C . LEU B 1 114 ? 127.371 137.911 179.777 1.00 53.13 114 LEU B C 1
ATOM 4148 O O . LEU B 1 114 ? 126.309 137.486 180.246 1.00 53.13 114 LEU B O 1
ATOM 4153 N N . LEU B 1 115 ? 127.830 139.134 180.045 1.00 55.54 115 LEU B N 1
ATOM 4154 C CA . LEU B 1 115 ? 127.125 140.010 180.973 1.00 55.54 115 LEU B CA 1
ATOM 4155 C C . LEU B 1 115 ? 125.819 140.516 180.376 1.00 55.54 115 LEU B C 1
ATOM 4156 O O . LEU B 1 115 ? 124.790 140.555 181.058 1.00 55.54 115 LEU B O 1
ATOM 4161 N N . GLY B 1 116 ? 125.837 140.907 179.101 1.00 57.68 116 GLY B N 1
ATOM 4162 C CA . GLY B 1 116 ? 124.605 141.316 178.451 1.00 57.68 116 GLY B CA 1
ATOM 4163 C C . GLY B 1 116 ? 123.702 140.150 178.117 1.00 57.68 116 GLY B C 1
ATOM 4164 O O . GLY B 1 116 ? 122.483 140.309 178.036 1.00 57.68 116 GLY B O 1
ATOM 4165 N N . MET B 1 117 ? 124.286 138.968 177.910 1.00 58.19 117 MET B N 1
ATOM 4166 C CA . MET B 1 117 ? 123.503 137.780 177.591 1.00 58.19 117 MET B CA 1
ATOM 4167 C C . MET B 1 117 ? 122.717 137.301 178.800 1.00 58.19 117 MET B C 1
ATOM 4168 O O . MET B 1 117 ? 121.649 136.697 178.661 1.00 58.19 117 MET B O 1
ATOM 4173 N N . LEU B 1 118 ? 123.226 137.579 179.999 1.00 60.64 118 LEU B N 1
ATOM 4174 C CA . LEU B 1 118 ? 122.619 137.117 181.239 1.00 60.64 118 LEU B CA 1
ATOM 4175 C C . LEU B 1 118 ? 121.296 137.812 181.540 1.00 60.64 118 LEU B C 1
ATOM 4176 O O . LEU B 1 118 ? 120.493 137.270 182.305 1.00 60.64 118 LEU B O 1
ATOM 4181 N N . ALA B 1 119 ? 121.036 138.972 180.934 1.00 63.34 119 ALA B N 1
ATOM 4182 C CA . ALA B 1 119 ? 119.804 139.703 181.210 1.00 63.34 119 ALA B CA 1
ATOM 4183 C C . ALA B 1 119 ? 118.599 139.032 180.561 1.00 63.34 119 ALA B C 1
ATOM 4184 O O . ALA B 1 119 ? 117.458 139.237 180.987 1.00 63.34 119 ALA B O 1
ATOM 4186 N N . PHE B 1 120 ? 118.829 138.227 179.529 1.00 62.46 120 PHE B N 1
ATOM 4187 C CA . PHE B 1 120 ? 117.715 137.615 178.808 1.00 62.46 120 PHE B CA 1
ATOM 4188 C C . PHE B 1 120 ? 117.067 136.433 179.532 1.00 62.46 120 PHE B C 1
ATOM 4189 O O . PHE B 1 120 ? 115.836 136.296 179.432 1.00 62.46 120 PHE B O 1
ATOM 4197 N N . PRO B 1 121 ? 117.784 135.547 180.247 1.00 64.81 121 PRO B N 1
ATOM 4198 C CA . PRO B 1 121 ? 117.044 134.626 181.128 1.00 64.81 121 PRO B CA 1
ATOM 4199 C C . PRO B 1 121 ? 116.423 135.311 182.331 1.00 64.81 121 PRO B C 1
ATOM 4200 O O . PRO B 1 121 ? 115.461 134.788 182.905 1.00 64.81 121 PRO B O 1
ATOM 4204 N N . LEU B 1 122 ? 116.947 136.468 182.739 1.00 71.69 122 LEU B N 1
ATOM 4205 C CA . LEU B 1 122 ? 116.392 137.147 183.903 1.00 71.69 122 LEU B CA 1
ATOM 4206 C C . LEU B 1 122 ? 115.101 137.875 183.556 1.00 71.69 122 LEU B C 1
ATOM 4207 O O . LEU B 1 122 ? 114.184 137.945 184.380 1.00 71.69 122 LEU B O 1
ATOM 4212 N N . LEU B 1 123 ? 115.010 138.426 182.346 1.00 72.76 123 LEU B N 1
ATOM 4213 C CA . LEU B 1 123 ? 113.768 139.065 181.929 1.00 72.76 123 LEU B CA 1
ATOM 4214 C C . LEU B 1 123 ? 112.714 138.032 181.557 1.00 72.76 123 LEU B C 1
ATOM 4215 O O . LEU B 1 123 ? 111.511 138.302 181.654 1.00 72.76 123 LEU B O 1
ATOM 4220 N N . ALA B 1 124 ? 113.141 136.845 181.129 1.00 72.31 124 ALA B N 1
ATOM 4221 C CA . ALA B 1 124 ? 112.186 135.810 180.750 1.00 72.31 124 ALA B CA 1
ATOM 4222 C C . ALA B 1 124 ? 111.543 135.177 181.976 1.00 72.31 124 ALA B C 1
ATOM 4223 O O . ALA B 1 124 ? 110.380 134.762 181.931 1.00 72.31 124 ALA B O 1
ATOM 4225 N N . ALA B 1 125 ? 112.281 135.091 183.073 1.00 77.47 125 ALA B N 1
ATOM 4226 C CA . ALA B 1 125 ? 111.748 134.478 184.282 1.00 77.47 125 ALA B CA 1
ATOM 4227 C C . ALA B 1 125 ? 110.808 135.450 184.987 1.00 77.47 125 ALA B C 1
ATOM 4228 O O . ALA B 1 125 ? 111.124 136.640 185.090 1.00 77.47 125 ALA B O 1
ATOM 4230 N N . PRO B 1 126 ? 109.654 134.991 185.476 1.00 82.98 126 PRO B N 1
ATOM 4231 C CA . PRO B 1 126 ? 108.742 135.917 186.160 1.00 82.98 126 PRO B CA 1
ATOM 4232 C C . PRO B 1 126 ? 109.209 136.303 187.549 1.00 82.98 126 PRO B C 1
ATOM 4233 O O . PRO B 1 126 ? 108.773 137.336 188.070 1.00 82.98 126 PRO B O 1
ATOM 4237 N N . ALA B 1 127 ? 110.085 135.507 188.165 1.00 84.01 127 ALA B N 1
ATOM 4238 C CA . ALA B 1 127 ? 110.560 135.828 189.505 1.00 84.01 127 ALA B CA 1
ATOM 4239 C C . ALA B 1 127 ? 111.572 136.966 189.479 1.00 84.01 127 ALA B C 1
ATOM 4240 O O . ALA B 1 127 ? 111.506 137.882 190.306 1.00 84.01 127 ALA B O 1
ATOM 4242 N N . THR B 1 128 ? 112.511 136.926 188.540 1.00 83.59 128 THR B N 1
ATOM 4243 C CA . THR B 1 128 ? 113.589 137.902 188.470 1.00 83.59 128 THR B CA 1
ATOM 4244 C C . THR B 1 128 ? 113.276 139.084 187.562 1.00 83.59 128 THR B C 1
ATOM 4245 O O . THR B 1 128 ? 114.116 139.980 187.433 1.00 83.59 128 THR B O 1
ATOM 4249 N N . ARG B 1 129 ? 112.101 139.109 186.930 1.00 86.04 129 ARG B N 1
ATOM 4250 C CA . ARG B 1 129 ? 111.743 140.233 186.071 1.00 86.04 129 ARG B CA 1
ATOM 4251 C C . ARG B 1 129 ? 111.463 141.491 186.882 1.00 86.04 129 ARG B C 1
ATOM 4252 O O . ARG B 1 129 ? 111.813 142.596 186.453 1.00 86.04 129 ARG B O 1
ATOM 4260 N N . ALA B 1 130 ? 110.852 141.342 188.059 1.00 92.80 130 ALA B N 1
ATOM 4261 C CA . ALA B 1 130 ? 110.491 142.505 188.861 1.00 92.80 130 ALA B CA 1
ATOM 4262 C C . ALA B 1 130 ? 111.704 143.131 189.535 1.00 92.80 130 ALA B C 1
ATOM 4263 O O . ALA B 1 130 ? 111.652 144.297 189.938 1.00 92.80 130 ALA B O 1
ATOM 4265 N N . ALA B 1 131 ? 112.795 142.375 189.670 1.00 94.28 131 ALA B N 1
ATOM 4266 C CA . ALA B 1 131 ? 113.998 142.923 190.285 1.00 94.28 131 ALA B CA 1
ATOM 4267 C C . ALA B 1 131 ? 114.697 143.904 189.353 1.00 94.28 131 ALA B C 1
ATOM 4268 O O . ALA B 1 131 ? 115.291 144.889 189.807 1.00 94.28 131 ALA B O 1
ATOM 4270 N N . LEU B 1 132 ? 114.631 143.656 188.045 1.00 92.93 132 LEU B N 1
ATOM 4271 C CA . LEU B 1 132 ? 115.305 144.526 187.087 1.00 92.93 132 LEU B CA 1
ATOM 4272 C C . LEU B 1 132 ? 114.446 145.730 186.721 1.00 92.93 132 LEU B C 1
ATOM 4273 O O . LEU B 1 132 ? 114.914 146.872 186.770 1.00 92.93 132 LEU B O 1
ATOM 4278 N N . CYS B 1 133 ? 113.187 145.495 186.348 1.00 97.67 133 CYS B N 1
ATOM 4279 C CA . CYS B 1 133 ? 112.345 146.538 185.771 1.00 97.67 133 CYS B CA 1
ATOM 4280 C C . CYS B 1 133 ? 110.910 146.469 186.283 1.00 97.67 133 CYS B C 1
ATOM 4281 O O . CYS B 1 133 ? 109.969 146.749 185.534 1.00 97.67 133 CYS B O 1
ATOM 4284 N N . GLY B 1 134 ? 110.724 146.098 187.552 1.00 99.36 134 GLY B N 1
ATOM 4285 C CA . GLY B 1 134 ? 109.377 145.989 188.094 1.00 99.36 134 GLY B CA 1
ATOM 4286 C C . GLY B 1 134 ? 108.685 147.330 188.245 1.00 99.36 134 GLY B C 1
ATOM 4287 O O . GLY B 1 134 ? 107.475 147.441 188.032 1.00 99.36 134 GLY B O 1
ATOM 4288 N N . SER B 1 135 ? 109.439 148.363 188.605 1.00 103.68 135 SER B N 1
ATOM 4289 C CA . SER B 1 135 ? 108.890 149.708 188.732 1.00 103.68 135 SER B CA 1
ATOM 4290 C C . SER B 1 135 ? 109.967 150.756 188.477 1.00 103.68 135 SER B C 1
ATOM 4291 O O . SER B 1 135 ? 111.142 150.426 188.318 1.00 103.68 135 SER B O 1
ATOM 4294 N N . ALA B 1 150 ? 105.009 153.634 177.070 1.00 93.19 150 ALA B N 1
ATOM 4295 C CA . ALA B 1 150 ? 105.365 152.999 175.806 1.00 93.19 150 ALA B CA 1
ATOM 4296 C C . ALA B 1 150 ? 106.117 151.695 176.043 1.00 93.19 150 ALA B C 1
ATOM 4297 O O . ALA B 1 150 ? 105.513 150.630 176.163 1.00 93.19 150 ALA B O 1
ATOM 4299 N N . ARG B 1 151 ? 107.442 151.785 176.103 1.00 88.99 151 ARG B N 1
ATOM 4300 C CA . ARG B 1 151 ? 108.260 150.604 176.336 1.00 88.99 151 ARG B CA 1
ATOM 4301 C C . ARG B 1 151 ? 108.231 150.227 177.811 1.00 88.99 151 ARG B C 1
ATOM 4302 O O . ARG B 1 151 ? 108.256 151.097 178.687 1.00 88.99 151 ARG B O 1
ATOM 4310 N N . CYS B 1 152 ? 108.173 148.923 178.088 1.00 91.25 152 CYS B N 1
ATOM 4311 C CA . CYS B 1 152 ? 108.000 148.467 179.463 1.00 91.25 152 CYS B CA 1
ATOM 4312 C C . CYS B 1 152 ? 109.327 148.432 180.212 1.00 91.25 152 CYS B C 1
ATOM 4313 O O . CYS B 1 152 ? 109.481 149.085 181.250 1.00 91.25 152 CYS B O 1
ATOM 4316 N N . CYS B 1 153 ? 110.300 147.681 179.700 1.00 89.02 153 CYS B N 1
ATOM 4317 C CA . CYS B 1 153 ? 111.560 147.421 180.393 1.00 89.02 153 CYS B CA 1
ATOM 4318 C C . CYS B 1 153 ? 112.743 147.826 179.526 1.00 89.02 153 CYS B C 1
ATOM 4319 O O . CYS B 1 153 ? 113.695 147.069 179.330 1.00 89.02 153 CYS B O 1
ATOM 4322 N N . SER B 1 154 ? 112.682 149.046 178.992 1.00 83.26 154 SER B N 1
ATOM 4323 C CA . SER B 1 154 ? 113.738 149.527 178.102 1.00 83.26 154 SER B CA 1
ATOM 4324 C C . SER B 1 154 ? 115.123 149.733 178.733 1.00 83.26 154 SER B C 1
ATOM 4325 O O . SER B 1 154 ? 116.109 149.550 177.999 1.00 83.26 154 SER B O 1
ATOM 4328 N N . PRO B 1 155 ? 115.305 150.116 180.016 1.00 80.72 155 PRO B N 1
ATOM 4329 C CA . PRO B 1 155 ? 116.693 150.148 180.527 1.00 80.72 155 PRO B CA 1
ATOM 4330 C C . PRO B 1 155 ? 117.337 148.778 180.674 1.00 80.72 155 PRO B C 1
ATOM 4331 O O . PRO B 1 155 ? 118.555 148.657 180.513 1.00 80.72 155 PRO B O 1
ATOM 4335 N N . ALA B 1 156 ? 116.560 147.740 180.978 1.00 77.35 156 ALA B N 1
ATOM 4336 C CA . ALA B 1 156 ? 117.158 146.419 181.147 1.00 77.35 156 ALA B CA 1
ATOM 4337 C C . ALA B 1 156 ? 117.359 145.724 179.809 1.00 77.35 156 ALA B C 1
ATOM 4338 O O . ALA B 1 156 ? 118.232 144.861 179.674 1.00 77.35 156 ALA B O 1
ATOM 4340 N N . THR B 1 157 ? 116.558 146.084 178.805 1.00 73.78 157 THR B N 1
ATOM 4341 C CA . THR B 1 157 ? 116.623 145.381 177.527 1.00 73.78 157 THR B CA 1
ATOM 4342 C C . THR B 1 157 ? 117.685 145.981 176.616 1.00 73.78 157 THR B C 1
ATOM 4343 O O . THR B 1 157 ? 118.485 145.250 176.020 1.00 73.78 157 THR B O 1
ATOM 4347 N N . PHE B 1 158 ? 117.710 147.310 176.494 1.00 69.63 158 PHE B N 1
ATOM 4348 C CA . PHE B 1 158 ? 118.661 147.944 175.588 1.00 69.63 158 PHE B CA 1
ATOM 4349 C C . PHE B 1 158 ? 120.086 147.871 176.124 1.00 69.63 158 PHE B C 1
ATOM 4350 O O . PHE B 1 158 ? 121.040 147.872 175.342 1.00 69.63 158 PHE B O 1
ATOM 4358 N N . ALA B 1 159 ? 120.255 147.792 177.446 1.00 64.41 159 ALA B N 1
ATOM 4359 C CA . ALA B 1 159 ? 121.596 147.624 177.999 1.00 64.41 159 ALA B CA 1
ATOM 4360 C C . ALA B 1 159 ? 122.128 146.224 177.733 1.00 64.41 159 ALA B C 1
ATOM 4361 O O . ALA B 1 159 ? 123.341 146.021 177.618 1.00 64.41 159 ALA B O 1
ATOM 4363 N N . GLY B 1 160 ? 121.233 145.242 177.638 1.00 61.62 160 GLY B N 1
ATOM 4364 C CA . GLY B 1 160 ? 121.665 143.898 177.301 1.00 61.62 160 GLY B CA 1
ATOM 4365 C C . GLY B 1 160 ? 121.991 143.745 175.829 1.00 61.62 160 GLY B C 1
ATOM 4366 O O . GLY B 1 160 ? 122.797 142.896 175.448 1.00 61.62 160 GLY B O 1
ATOM 4367 N N . LEU B 1 161 ? 121.369 144.563 174.980 1.00 59.05 161 LEU B N 1
ATOM 4368 C CA . LEU B 1 161 ? 121.652 144.488 173.551 1.00 59.05 161 LEU B CA 1
ATOM 4369 C C . LEU B 1 161 ? 122.965 145.179 173.207 1.00 59.05 161 LEU B C 1
ATOM 4370 O O . LEU B 1 161 ? 123.610 144.830 172.212 1.00 59.05 161 LEU B O 1
ATOM 4375 N N . VAL B 1 162 ? 123.374 146.164 174.009 1.00 55.16 162 VAL B N 1
ATOM 4376 C CA . VAL B 1 162 ? 124.630 146.864 173.748 1.00 55.16 162 VAL B CA 1
ATOM 4377 C C . VAL B 1 162 ? 125.818 145.961 174.059 1.00 55.16 162 VAL B C 1
ATOM 4378 O O . VAL B 1 162 ? 126.761 145.857 173.269 1.00 55.16 162 VAL B O 1
ATOM 4382 N N . LEU B 1 163 ? 125.772 145.267 175.198 1.00 53.22 163 LEU B N 1
ATOM 4383 C CA . LEU B 1 163 ? 126.902 144.437 175.603 1.00 53.22 163 LEU B CA 1
ATOM 4384 C C . LEU B 1 163 ? 127.025 143.192 174.733 1.00 53.22 163 LEU B C 1
ATOM 4385 O O . LEU B 1 163 ? 128.137 142.733 174.453 1.00 53.22 163 LEU B O 1
ATOM 4390 N N . VAL B 1 164 ? 125.896 142.635 174.293 1.00 51.12 164 VAL B N 1
ATOM 4391 C CA . VAL B 1 164 ? 125.940 141.512 173.360 1.00 51.12 164 VAL B CA 1
ATOM 4392 C C . VAL B 1 164 ? 126.363 141.993 171.977 1.00 51.12 164 VAL B C 1
ATOM 4393 O O . VAL B 1 164 ? 127.151 141.335 171.289 1.00 51.12 164 VAL B O 1
ATOM 4397 N N . GLY B 1 165 ? 125.892 143.175 171.575 1.00 49.52 165 GLY B N 1
ATOM 4398 C CA . GLY B 1 165 ? 126.222 143.686 170.252 1.00 49.52 165 GLY B CA 1
ATOM 4399 C C . GLY B 1 165 ? 127.670 144.114 170.122 1.00 49.52 165 GLY B C 1
ATOM 4400 O O . GLY B 1 165 ? 128.289 143.926 169.074 1.00 49.52 165 GLY B O 1
ATOM 4401 N N . LEU B 1 166 ? 128.232 144.691 171.184 1.00 47.81 166 LEU B N 1
ATOM 4402 C CA . LEU B 1 166 ? 129.656 145.011 171.171 1.00 47.81 166 LEU B CA 1
ATOM 4403 C C . LEU B 1 166 ? 130.496 143.769 171.424 1.00 47.81 166 LEU B C 1
ATOM 4404 O O . LEU B 1 166 ? 131.690 143.743 171.111 1.00 47.81 166 LEU B O 1
ATOM 4409 N N . GLY B 1 167 ? 129.892 142.731 171.997 1.00 46.26 167 GLY B N 1
ATOM 4410 C CA . GLY B 1 167 ? 130.610 141.483 172.177 1.00 46.26 167 GLY B CA 1
ATOM 4411 C C . GLY B 1 167 ? 130.772 140.714 170.882 1.00 46.26 167 GLY B C 1
ATOM 4412 O O . GLY B 1 167 ? 131.802 140.081 170.654 1.00 46.26 167 GLY B O 1
ATOM 4413 N N . VAL B 1 168 ? 129.753 140.753 170.020 1.00 44.20 168 VAL B N 1
ATOM 4414 C CA . VAL B 1 168 ? 129.825 140.070 168.729 1.00 44.20 168 VAL B CA 1
ATOM 4415 C C . VAL B 1 168 ? 130.824 140.765 167.815 1.00 44.20 168 VAL B C 1
ATOM 4416 O O . VAL B 1 168 ? 131.616 140.114 167.124 1.00 44.20 168 VAL B O 1
ATOM 4420 N N . ALA B 1 169 ? 130.819 142.098 167.825 1.00 41.51 169 ALA B N 1
ATOM 4421 C CA . ALA B 1 169 ? 131.659 142.863 166.913 1.00 41.51 169 ALA B CA 1
ATOM 4422 C C . ALA B 1 169 ? 133.134 142.734 167.263 1.00 41.51 169 ALA B C 1
ATOM 4423 O O . ALA B 1 169 ? 133.992 142.727 166.374 1.00 41.51 169 ALA B O 1
ATOM 4425 N N . THR B 1 170 ? 133.447 142.608 168.551 1.00 42.47 170 THR B N 1
ATOM 4426 C CA . THR B 1 170 ? 134.840 142.489 168.959 1.00 42.47 170 THR B CA 1
ATOM 4427 C C . THR B 1 170 ? 135.356 141.067 168.765 1.00 42.47 170 THR B C 1
ATOM 4428 O O . THR B 1 170 ? 136.529 140.879 168.425 1.00 42.47 170 THR B O 1
ATOM 4432 N N . VAL B 1 171 ? 134.497 140.062 168.941 1.00 41.11 171 VAL B N 1
ATOM 4433 C CA . VAL B 1 171 ? 134.908 138.680 168.703 1.00 41.11 171 VAL B CA 1
ATOM 4434 C C . VAL B 1 171 ? 135.156 138.439 167.218 1.00 41.11 171 VAL B C 1
ATOM 4435 O O . VAL B 1 171 ? 136.210 137.920 166.840 1.00 41.11 171 VAL B O 1
ATOM 4439 N N . LYS B 1 172 ? 134.206 138.845 166.361 1.00 39.78 172 LYS B N 1
ATOM 4440 C CA . LYS B 1 172 ? 134.310 138.592 164.922 1.00 39.78 172 LYS B CA 1
ATOM 4441 C C . LYS B 1 172 ? 135.516 139.280 164.304 1.00 39.78 172 LYS B C 1
ATOM 4442 O O . LYS B 1 172 ? 136.142 138.741 163.385 1.00 39.78 172 LYS B O 1
ATOM 4448 N N . ALA B 1 173 ? 135.852 140.469 164.791 1.00 41.15 173 ALA B N 1
ATOM 4449 C CA . ALA B 1 173 ? 137.057 141.142 164.344 1.00 41.15 173 ALA B CA 1
ATOM 4450 C C . ALA B 1 173 ? 138.320 140.427 164.781 1.00 41.15 173 ALA B C 1
ATOM 4451 O O . ALA B 1 173 ? 139.311 140.470 164.053 1.00 41.15 173 ALA B O 1
ATOM 4453 N N . ASN B 1 174 ? 138.296 139.739 165.916 1.00 42.02 174 ASN B N 1
ATOM 4454 C CA . ASN B 1 174 ? 139.507 139.216 166.525 1.00 42.02 174 ASN B CA 1
ATOM 4455 C C . ASN B 1 174 ? 139.637 137.705 166.487 1.00 42.02 174 ASN B C 1
ATOM 4456 O O . ASN B 1 174 ? 140.759 137.216 166.533 1.00 42.02 174 ASN B O 1
ATOM 4461 N N . ILE B 1 175 ? 138.541 136.952 166.410 1.00 44.06 175 ILE B N 1
ATOM 4462 C CA . ILE B 1 175 ? 138.668 135.497 166.399 1.00 44.06 175 ILE B CA 1
ATOM 4463 C C . ILE B 1 175 ? 139.067 135.006 165.010 1.00 44.06 175 ILE B C 1
ATOM 4464 O O . ILE B 1 175 ? 139.619 133.910 164.858 1.00 44.06 175 ILE B O 1
ATOM 4469 N N . THR B 1 176 ? 138.835 135.817 163.979 1.00 44.73 176 THR B N 1
ATOM 4470 C CA . THR B 1 176 ? 139.203 135.388 162.633 1.00 44.73 176 THR B CA 1
ATOM 4471 C C . THR B 1 176 ? 140.701 135.491 162.323 1.00 44.73 176 THR B C 1
ATOM 4472 O O . THR B 1 176 ? 141.209 134.571 161.661 1.00 44.73 176 THR B O 1
ATOM 4476 N N . PRO B 1 177 ? 141.487 136.529 162.763 1.00 44.82 177 PRO B N 1
ATOM 4477 C CA . PRO B 1 177 ? 142.932 136.425 162.535 1.00 44.82 177 PRO B CA 1
ATOM 4478 C C . PRO B 1 177 ? 143.609 135.502 163.529 1.00 44.82 177 PRO B C 1
ATOM 4479 O O . PRO B 1 177 ? 144.579 134.828 163.178 1.00 44.82 177 PRO B O 1
ATOM 4483 N N . PHE B 1 178 ? 143.093 135.470 164.761 1.00 47.46 178 PHE B N 1
ATOM 4484 C CA . PHE B 1 178 ? 143.744 134.737 165.844 1.00 47.46 178 PHE B CA 1
ATOM 4485 C C . PHE B 1 178 ? 143.725 133.239 165.599 1.00 47.46 178 PHE B C 1
ATOM 4486 O O . PHE B 1 178 ? 144.671 132.531 165.962 1.00 47.46 178 PHE B O 1
ATOM 4494 N N . GLY B 1 179 ? 142.653 132.735 164.994 1.00 45.93 179 GLY B N 1
ATOM 4495 C CA . GLY B 1 179 ? 142.615 131.326 164.664 1.00 45.93 179 GLY B CA 1
ATOM 4496 C C . GLY B 1 179 ? 143.551 130.973 163.528 1.00 45.93 179 GLY B C 1
ATOM 4497 O O . GLY B 1 179 ? 144.116 129.878 163.492 1.00 45.93 179 GLY B O 1
ATOM 4498 N N . ALA B 1 180 ? 143.728 131.894 162.584 1.00 47.17 180 ALA B N 1
ATOM 4499 C CA . ALA B 1 180 ? 144.665 131.690 161.492 1.00 47.17 180 ALA B CA 1
ATOM 4500 C C . ALA B 1 180 ? 146.107 131.950 161.899 1.00 47.17 180 ALA B C 1
ATOM 4501 O O . ALA B 1 180 ? 147.014 131.627 161.128 1.00 47.17 180 ALA B O 1
ATOM 4503 N N . ASP B 1 181 ? 146.340 132.520 163.083 1.00 49.49 181 ASP B N 1
ATOM 4504 C CA . ASP B 1 181 ? 147.705 132.743 163.546 1.00 49.49 181 ASP B CA 1
ATOM 4505 C C . ASP B 1 181 ? 148.343 131.457 164.049 1.00 49.49 181 ASP B C 1
ATOM 4506 O O . ASP B 1 181 ? 149.569 131.385 164.189 1.00 49.49 181 ASP B O 1
ATOM 4511 N N . GLN B 1 182 ? 147.535 130.441 164.355 1.00 51.24 182 GLN B N 1
ATOM 4512 C CA . GLN B 1 182 ? 148.104 129.167 164.775 1.00 51.24 182 GLN B CA 1
ATOM 4513 C C . GLN B 1 182 ? 148.750 128.443 163.606 1.00 51.24 182 GLN B C 1
ATOM 4514 O O . GLN B 1 182 ? 149.864 127.923 163.727 1.00 51.24 182 GLN B O 1
ATOM 4520 N N . VAL B 1 183 ? 148.076 128.415 162.458 1.00 51.84 183 VAL B N 1
ATOM 4521 C CA . VAL B 1 183 ? 148.606 127.756 161.276 1.00 51.84 183 VAL B CA 1
ATOM 4522 C C . VAL B 1 183 ? 149.220 128.733 160.291 1.00 51.84 183 VAL B C 1
ATOM 4523 O O . VAL B 1 183 ? 149.342 128.405 159.105 1.00 51.84 183 VAL B O 1
ATOM 4527 N N . LYS B 1 184 ? 149.612 129.923 160.746 1.00 55.09 184 LYS B N 1
ATOM 4528 C CA . LYS B 1 184 ? 150.273 130.884 159.869 1.00 55.09 184 LYS B CA 1
ATOM 4529 C C . LYS B 1 184 ? 151.665 130.408 159.469 1.00 55.09 184 LYS B C 1
ATOM 4530 O O . LYS B 1 184 ? 152.148 130.745 158.382 1.00 55.09 184 LYS B O 1
ATOM 4536 N N . ASP B 1 185 ? 152.297 129.596 160.321 1.00 60.40 185 ASP B N 1
ATOM 4537 C CA . ASP B 1 185 ? 153.663 129.141 160.090 1.00 60.40 185 ASP B CA 1
ATOM 4538 C C . ASP B 1 185 ? 153.753 128.241 158.862 1.00 60.40 185 ASP B C 1
ATOM 4539 O O . ASP B 1 185 ? 154.764 128.250 158.152 1.00 60.40 185 ASP B O 1
ATOM 4544 N N . ARG B 1 186 ? 152.700 127.474 158.581 1.00 60.60 186 ARG B N 1
ATOM 4545 C CA . ARG B 1 186 ? 152.747 126.539 157.466 1.00 60.60 186 ARG B CA 1
ATOM 4546 C C . ARG B 1 186 ? 152.189 127.133 156.178 1.00 60.60 186 ARG B C 1
ATOM 4547 O O . ARG B 1 186 ? 151.373 126.499 155.505 1.00 60.60 186 ARG B O 1
ATOM 4555 N N . GLY B 1 187 ? 152.645 128.326 155.811 1.00 57.38 187 GLY B N 1
ATOM 4556 C CA . GLY B 1 187 ? 152.329 128.907 154.528 1.00 57.38 187 GLY B CA 1
ATOM 4557 C C . GLY B 1 187 ? 150.916 129.441 154.401 1.00 57.38 187 GLY B C 1
ATOM 4558 O O . GLY B 1 187 ? 150.101 129.336 155.321 1.00 57.38 187 GLY B O 1
ATOM 4559 N N . PRO B 1 188 ? 150.600 130.029 153.248 1.00 54.38 188 PRO B N 1
ATOM 4560 C CA . PRO B 1 188 ? 149.240 130.526 152.993 1.00 54.38 188 PRO B CA 1
ATOM 4561 C C . PRO B 1 188 ? 148.244 129.462 152.562 1.00 54.38 188 PRO B C 1
ATOM 4562 O O . PRO B 1 188 ? 147.113 129.810 152.217 1.00 54.38 188 PRO B O 1
ATOM 4566 N N . GLU B 1 189 ? 148.636 128.194 152.557 1.00 57.21 189 GLU B N 1
ATOM 4567 C CA . GLU B 1 189 ? 147.738 127.115 152.184 1.00 57.21 189 GLU B CA 1
ATOM 4568 C C . GLU B 1 189 ? 147.144 126.427 153.403 1.00 57.21 189 GLU B C 1
ATOM 4569 O O . GLU B 1 189 ? 146.028 125.903 153.327 1.00 57.21 189 GLU B O 1
ATOM 4575 N N . ALA B 1 190 ? 147.858 126.429 154.530 1.00 50.81 190 ALA B N 1
ATOM 4576 C CA . ALA B 1 190 ? 147.293 125.883 155.757 1.00 50.81 190 ALA B CA 1
ATOM 4577 C C . ALA B 1 190 ? 146.264 126.830 156.357 1.00 50.81 190 ALA B C 1
ATOM 4578 O O . ALA B 1 190 ? 145.347 126.392 157.058 1.00 50.81 190 ALA B O 1
ATOM 4580 N N . THR B 1 191 ? 146.406 128.131 156.108 1.00 46.07 191 THR B N 1
ATOM 4581 C CA . THR B 1 191 ? 145.381 129.067 156.543 1.00 46.07 191 THR B CA 1
ATOM 4582 C C . THR B 1 191 ? 144.116 128.949 155.708 1.00 46.07 191 THR B C 1
ATOM 4583 O O . THR B 1 191 ? 143.027 129.182 156.235 1.00 46.07 191 THR B O 1
ATOM 4587 N N . ARG B 1 192 ? 144.234 128.585 154.428 1.00 42.64 192 ARG B N 1
ATOM 4588 C CA . ARG B 1 192 ? 143.068 128.244 153.618 1.00 42.64 192 ARG B CA 1
ATOM 4589 C C . ARG B 1 192 ? 142.314 127.052 154.191 1.00 42.64 192 ARG B C 1
ATOM 4590 O O . ARG B 1 192 ? 141.081 127.052 154.209 1.00 42.64 192 ARG B O 1
ATOM 4598 N N . ARG B 1 193 ? 143.029 126.044 154.690 1.00 47.25 193 ARG B N 1
ATOM 4599 C CA . ARG B 1 193 ? 142.337 124.909 155.285 1.00 47.25 193 ARG B CA 1
ATOM 4600 C C . ARG B 1 193 ? 141.775 125.238 156.656 1.00 47.25 193 ARG B C 1
ATOM 4601 O O . ARG B 1 193 ? 140.890 124.526 157.141 1.00 47.25 193 ARG B O 1
ATOM 4609 N N . PHE B 1 194 ? 142.282 126.283 157.312 1.00 41.66 194 PHE B N 1
ATOM 4610 C CA . PHE B 1 194 ? 141.668 126.686 158.568 1.00 41.66 194 PHE B CA 1
ATOM 4611 C C . PHE B 1 194 ? 140.318 127.338 158.331 1.00 41.66 194 PHE B C 1
ATOM 4612 O O . PHE B 1 194 ? 139.341 127.005 159.008 1.00 41.66 194 PHE B O 1
ATOM 4620 N N . PHE B 1 195 ? 140.239 128.267 157.375 1.00 37.77 195 PHE B N 1
ATOM 4621 C CA . PHE B 1 195 ? 138.987 128.961 157.109 1.00 37.77 195 PHE B CA 1
ATOM 4622 C C . PHE B 1 195 ? 137.938 128.075 156.454 1.00 37.77 195 PHE B C 1
ATOM 4623 O O . PHE B 1 195 ? 136.781 128.492 156.366 1.00 37.77 195 PHE B O 1
ATOM 4631 N N . ASN B 1 196 ? 138.302 126.884 155.983 1.00 38.07 196 ASN B N 1
ATOM 4632 C CA . ASN B 1 196 ? 137.288 125.917 155.589 1.00 38.07 196 ASN B CA 1
ATOM 4633 C C . ASN B 1 196 ? 136.551 125.394 156.808 1.00 38.07 196 ASN B C 1
ATOM 4634 O O . ASN B 1 196 ? 135.318 125.350 156.829 1.00 38.07 196 ASN B O 1
ATOM 4639 N N . TRP B 1 197 ? 137.291 125.010 157.839 1.00 38.48 197 TRP B N 1
ATOM 4640 C CA . TRP B 1 197 ? 136.669 124.441 159.019 1.00 38.48 197 TRP B CA 1
ATOM 4641 C C . TRP B 1 197 ? 136.287 125.499 160.036 1.00 38.48 197 TRP B C 1
ATOM 4642 O O . TRP B 1 197 ? 135.500 125.210 160.943 1.00 38.48 197 TRP B O 1
ATOM 4653 N N . PHE B 1 198 ? 136.819 126.711 159.906 1.00 37.09 198 PHE B N 1
ATOM 4654 C CA . PHE B 1 198 ? 136.321 127.820 160.706 1.00 37.09 198 PHE B CA 1
ATOM 4655 C C . PHE B 1 198 ? 134.936 128.232 160.243 1.00 37.09 198 PHE B C 1
ATOM 4656 O O . PHE B 1 198 ? 134.061 128.534 161.059 1.00 37.09 198 PHE B O 1
ATOM 4664 N N . TYR B 1 199 ? 134.719 128.244 158.932 1.00 36.30 199 TYR B N 1
ATOM 4665 C CA . TYR B 1 199 ? 133.412 128.602 158.404 1.00 36.30 199 TYR B CA 1
ATOM 4666 C C . TYR B 1 199 ? 132.455 127.424 158.500 1.00 36.30 199 TYR B C 1
ATOM 4667 O O . TYR B 1 199 ? 131.237 127.597 158.420 1.00 36.30 199 TYR B O 1
ATOM 4676 N N . TRP B 1 200 ? 132.988 126.218 158.694 1.00 36.85 200 TRP B N 1
ATOM 4677 C CA . TRP B 1 200 ? 132.142 125.051 158.914 1.00 36.85 200 TRP B CA 1
ATOM 4678 C C . TRP B 1 200 ? 131.527 125.079 160.303 1.00 36.85 200 TRP B C 1
ATOM 4679 O O . TRP B 1 200 ? 130.370 124.688 160.488 1.00 36.85 200 TRP B O 1
ATOM 4690 N N . SER B 1 201 ? 132.293 125.526 161.296 1.00 38.33 201 SER B N 1
ATOM 4691 C CA . SER B 1 201 ? 131.806 125.518 162.668 1.00 38.33 201 SER B CA 1
ATOM 4692 C C . SER B 1 201 ? 130.936 126.733 162.956 1.00 38.33 201 SER B C 1
ATOM 4693 O O . SER B 1 201 ? 130.185 126.745 163.935 1.00 38.33 201 SER B O 1
ATOM 4696 N N . ILE B 1 202 ? 131.039 127.773 162.129 1.00 38.61 202 ILE B N 1
ATOM 4697 C CA . ILE B 1 202 ? 130.067 128.863 162.178 1.00 38.61 202 ILE B CA 1
ATOM 4698 C C . ILE B 1 202 ? 128.694 128.352 161.770 1.00 38.61 202 ILE B C 1
ATOM 4699 O O . ILE B 1 202 ? 127.686 128.611 162.435 1.00 38.61 202 ILE B O 1
ATOM 4704 N N . ASN B 1 203 ? 128.644 127.590 160.682 1.00 38.50 203 ASN B N 1
ATOM 4705 C CA . ASN B 1 203 ? 127.377 127.058 160.208 1.00 38.50 203 ASN B CA 1
ATOM 4706 C C . ASN B 1 203 ? 126.874 125.910 161.072 1.00 38.50 203 ASN B C 1
ATOM 4707 O O . ASN B 1 203 ? 125.663 125.725 161.184 1.00 38.50 203 ASN B O 1
ATOM 4712 N N . LEU B 1 204 ? 127.769 125.146 161.705 1.00 38.54 204 LEU B N 1
ATOM 4713 C CA . LEU B 1 204 ? 127.316 124.109 162.629 1.00 38.54 204 LEU B CA 1
ATOM 4714 C C . LEU B 1 204 ? 126.739 124.719 163.898 1.00 38.54 204 LEU B C 1
ATOM 4715 O O . LEU B 1 204 ? 125.767 124.202 164.460 1.00 38.54 204 LEU B O 1
ATOM 4720 N N . GLY B 1 205 ? 127.306 125.835 164.353 1.00 40.43 205 GLY B N 1
ATOM 4721 C CA . GLY B 1 205 ? 126.734 126.528 165.493 1.00 40.43 205 GLY B CA 1
ATOM 4722 C C . GLY B 1 205 ? 125.407 127.182 165.167 1.00 40.43 205 GLY B C 1
ATOM 4723 O O . GLY B 1 205 ? 124.586 127.416 166.056 1.00 40.43 205 GLY B O 1
ATOM 4724 N N . ALA B 1 206 ? 125.175 127.482 163.889 1.00 40.43 206 ALA B N 1
ATOM 4725 C CA . ALA B 1 206 ? 123.905 128.076 163.487 1.00 40.43 206 ALA B CA 1
ATOM 4726 C C . ALA B 1 206 ? 122.805 127.028 163.396 1.00 40.43 206 ALA B C 1
ATOM 4727 O O . ALA B 1 206 ? 121.638 127.327 163.659 1.00 40.43 206 ALA B O 1
ATOM 4729 N N . ILE B 1 207 ? 123.153 125.797 163.015 1.00 41.74 207 ILE B N 1
ATOM 4730 C CA . ILE B 1 207 ? 122.163 124.724 162.942 1.00 41.74 207 ILE B CA 1
ATOM 4731 C C . ILE B 1 207 ? 121.705 124.323 164.336 1.00 41.74 207 ILE B C 1
ATOM 4732 O O . ILE B 1 207 ? 120.518 124.065 164.568 1.00 41.74 207 ILE B O 1
ATOM 4737 N N . LEU B 1 208 ? 122.630 124.300 165.297 1.00 42.92 208 LEU B N 1
ATOM 4738 C CA . LEU B 1 208 ? 122.278 123.900 166.654 1.00 42.92 208 LEU B CA 1
ATOM 4739 C C . LEU B 1 208 ? 121.460 124.976 167.355 1.00 42.92 208 LEU B C 1
ATOM 4740 O O . LEU B 1 208 ? 120.711 124.684 168.292 1.00 42.92 208 LEU B O 1
ATOM 4745 N N . SER B 1 209 ? 121.584 126.226 166.912 1.00 43.12 209 SER B N 1
ATOM 4746 C CA . SER B 1 209 ? 120.854 127.310 167.554 1.00 43.12 209 SER B CA 1
ATOM 4747 C C . SER B 1 209 ? 119.513 127.553 166.877 1.00 43.12 209 SER B C 1
ATOM 4748 O O . SER B 1 209 ? 118.478 127.638 167.544 1.00 43.12 209 SER B O 1
ATOM 4751 N N . LEU B 1 210 ? 119.512 127.689 165.553 1.00 44.31 210 LEU B N 1
ATOM 4752 C CA . LEU B 1 210 ? 118.270 127.923 164.831 1.00 44.31 210 LEU B CA 1
ATOM 4753 C C . LEU B 1 210 ? 117.377 126.696 164.796 1.00 44.31 210 LEU B C 1
ATOM 4754 O O . LEU B 1 210 ? 116.162 126.837 164.651 1.00 44.31 210 LEU B O 1
ATOM 4759 N N . GLY B 1 211 ? 117.946 125.505 164.931 1.00 45.85 211 GLY B N 1
ATOM 4760 C CA . GLY B 1 211 ? 117.155 124.294 164.951 1.00 45.85 211 GLY B CA 1
ATOM 4761 C C . GLY B 1 211 ? 116.665 123.924 166.332 1.00 45.85 211 GLY B C 1
ATOM 4762 O O . GLY B 1 211 ? 115.465 123.739 166.542 1.00 45.85 211 GLY B O 1
ATOM 4763 N N . GLY B 1 212 ? 117.584 123.823 167.285 1.00 47.13 212 GLY B N 1
ATOM 4764 C CA . GLY B 1 212 ? 117.240 123.372 168.616 1.00 47.13 212 GLY B CA 1
ATOM 4765 C C . GLY B 1 212 ? 116.784 124.465 169.556 1.00 47.13 212 GLY B C 1
ATOM 4766 O O . GLY B 1 212 ? 115.744 124.330 170.203 1.00 47.13 212 GLY B O 1
ATOM 4767 N N . ILE B 1 213 ? 117.554 125.549 169.646 1.00 48.37 213 ILE B N 1
ATOM 4768 C CA . ILE B 1 213 ? 117.266 126.587 170.630 1.00 48.37 213 ILE B CA 1
ATOM 4769 C C . ILE B 1 213 ? 116.047 127.402 170.215 1.00 48.37 213 ILE B C 1
ATOM 4770 O O . ILE B 1 213 ? 115.201 127.741 171.050 1.00 48.37 213 ILE B O 1
ATOM 4775 N N . ALA B 1 214 ? 115.907 127.685 168.916 1.00 50.37 214 ALA B N 1
ATOM 4776 C CA . ALA B 1 214 ? 114.758 128.452 168.440 1.00 50.37 214 ALA B CA 1
ATOM 4777 C C . ALA B 1 214 ? 113.459 127.663 168.542 1.00 50.37 214 ALA B C 1
ATOM 4778 O O . ALA B 1 214 ? 112.380 128.261 168.594 1.00 50.37 214 ALA B O 1
ATOM 4780 N N . TYR B 1 215 ? 113.537 126.333 168.573 1.00 54.62 215 TYR B N 1
ATOM 4781 C CA . TYR B 1 215 ? 112.351 125.527 168.835 1.00 54.62 215 TYR B CA 1
ATOM 4782 C C . TYR B 1 215 ? 111.945 125.617 170.299 1.00 54.62 215 TYR B C 1
ATOM 4783 O O . TYR B 1 215 ? 110.753 125.628 170.624 1.00 54.62 215 TYR B O 1
ATOM 4792 N N . ILE B 1 216 ? 112.929 125.671 171.198 1.00 54.03 216 ILE B N 1
ATOM 4793 C CA . ILE B 1 216 ? 112.644 125.708 172.629 1.00 54.03 216 ILE B CA 1
ATOM 4794 C C . ILE B 1 216 ? 112.112 127.078 173.034 1.00 54.03 216 ILE B C 1
ATOM 4795 O O . ILE B 1 216 ? 111.198 127.180 173.862 1.00 54.03 216 ILE B O 1
ATOM 4800 N N . GLN B 1 217 ? 112.643 128.144 172.425 1.00 56.02 217 GLN B N 1
ATOM 4801 C CA . GLN B 1 217 ? 112.246 129.504 172.785 1.00 56.02 217 GLN B CA 1
ATOM 4802 C C . GLN B 1 217 ? 110.795 129.794 172.440 1.00 56.02 217 GLN B C 1
ATOM 4803 O O . GLN B 1 217 ? 110.145 130.591 173.121 1.00 56.02 217 GLN B O 1
ATOM 4809 N N . GLN B 1 218 ? 110.265 129.156 171.406 1.00 58.18 218 GLN B N 1
ATOM 4810 C CA . GLN B 1 218 ? 108.901 129.428 170.993 1.00 58.18 218 GLN B CA 1
ATOM 4811 C C . GLN B 1 218 ? 107.894 128.445 171.569 1.00 58.18 218 GLN B C 1
ATOM 4812 O O . GLN B 1 218 ? 106.787 128.851 171.936 1.00 58.18 218 GLN B O 1
ATOM 4818 N N . ASN B 1 219 ? 108.261 127.175 171.706 1.00 59.87 219 ASN B N 1
ATOM 4819 C CA . ASN B 1 219 ? 107.288 126.140 172.020 1.00 59.87 219 ASN B CA 1
ATOM 4820 C C . ASN B 1 219 ? 107.429 125.574 173.426 1.00 59.87 219 ASN B C 1
ATOM 4821 O O . ASN B 1 219 ? 106.454 125.053 173.973 1.00 59.87 219 ASN B O 1
ATOM 4826 N N . VAL B 1 220 ? 108.614 125.648 174.025 1.00 58.20 220 VAL B N 1
ATOM 4827 C CA . VAL B 1 220 ? 108.783 125.116 175.372 1.00 58.20 220 VAL B CA 1
ATOM 4828 C C . VAL B 1 220 ? 108.711 126.241 176.396 1.00 58.20 220 VAL B C 1
ATOM 4829 O O . VAL B 1 220 ? 107.762 126.307 177.184 1.00 58.20 220 VAL B O 1
ATOM 4833 N N . SER B 1 221 ? 109.685 127.150 176.366 1.00 60.65 221 SER B N 1
ATOM 4834 C CA . SER B 1 221 ? 109.825 128.226 177.343 1.00 60.65 221 SER B CA 1
ATOM 4835 C C . SER B 1 221 ? 110.878 129.208 176.858 1.00 60.65 221 SER B C 1
ATOM 4836 O O . SER B 1 221 ? 111.860 128.814 176.226 1.00 60.65 221 SER B O 1
ATOM 4839 N N . PHE B 1 222 ? 110.673 130.484 177.177 1.00 61.71 222 PHE B N 1
ATOM 4840 C CA . PHE B 1 222 ? 111.740 131.461 176.996 1.00 61.71 222 PHE B CA 1
ATOM 4841 C C . PHE B 1 222 ? 112.759 131.399 178.125 1.00 61.71 222 PHE B C 1
ATOM 4842 O O . PHE B 1 222 ? 113.890 131.862 177.954 1.00 61.71 222 PHE B O 1
ATOM 4850 N N . VAL B 1 223 ? 112.375 130.860 179.283 1.00 63.92 223 VAL B N 1
ATOM 4851 C CA . VAL B 1 223 ? 113.304 130.778 180.409 1.00 63.92 223 VAL B CA 1
ATOM 4852 C C . VAL B 1 223 ? 114.363 129.721 180.138 1.00 63.92 223 VAL B C 1
ATOM 4853 O O . VAL B 1 223 ? 115.563 129.963 180.301 1.00 63.92 223 VAL B O 1
ATOM 4857 N N . THR B 1 224 ? 113.931 128.526 179.732 1.00 60.66 224 THR B N 1
ATOM 4858 C CA . THR B 1 224 ? 114.875 127.515 179.275 1.00 60.66 224 THR B CA 1
ATOM 4859 C C . THR B 1 224 ? 115.527 127.936 177.968 1.00 60.66 224 THR B C 1
ATOM 4860 O O . THR B 1 224 ? 116.730 127.730 177.779 1.00 60.66 224 THR B O 1
ATOM 4864 N N . GLY B 1 225 ? 114.764 128.582 177.088 1.00 57.97 225 GLY B N 1
ATOM 4865 C CA . GLY B 1 225 ? 115.234 128.891 175.752 1.00 57.97 225 GLY B CA 1
ATOM 4866 C C . GLY B 1 225 ? 116.278 129.984 175.679 1.00 57.97 225 GLY B C 1
ATOM 4867 O O . GLY B 1 225 ? 117.018 130.041 174.695 1.00 57.97 225 GLY B O 1
ATOM 4868 N N . TYR B 1 226 ? 116.346 130.863 176.678 1.00 58.79 226 TYR B N 1
ATOM 4869 C CA . TYR B 1 226 ? 117.455 131.805 176.752 1.00 58.79 226 TYR B CA 1
ATOM 4870 C C . TYR B 1 226 ? 118.537 131.390 177.733 1.00 58.79 226 TYR B C 1
ATOM 4871 O O . TYR B 1 226 ? 119.620 131.981 177.716 1.00 58.79 226 TYR B O 1
ATOM 4880 N N . ALA B 1 227 ? 118.279 130.399 178.583 1.00 55.63 227 ALA B N 1
ATOM 4881 C CA . ALA B 1 227 ? 119.333 129.919 179.464 1.00 55.63 227 ALA B CA 1
ATOM 4882 C C . ALA B 1 227 ? 120.315 129.037 178.710 1.00 55.63 227 ALA B C 1
ATOM 4883 O O . ALA B 1 227 ? 121.471 128.905 179.117 1.00 55.63 227 ALA B O 1
ATOM 4885 N N . ILE B 1 228 ? 119.870 128.419 177.614 1.00 52.37 228 ILE B N 1
ATOM 4886 C CA . ILE B 1 228 ? 120.775 127.594 176.812 1.00 52.37 228 ILE B CA 1
ATOM 4887 C C . ILE B 1 228 ? 121.849 128.409 176.089 1.00 52.37 228 ILE B C 1
ATOM 4888 O O . ILE B 1 228 ? 123.026 128.024 176.160 1.00 52.37 228 ILE B O 1
ATOM 4893 N N . PRO B 1 229 ? 121.545 129.534 175.409 1.00 52.33 229 PRO B N 1
ATOM 4894 C CA . PRO B 1 229 ? 122.660 130.270 174.796 1.00 52.33 229 PRO B CA 1
ATOM 4895 C C . PRO B 1 229 ? 123.512 131.042 175.786 1.00 52.33 229 PRO B C 1
ATOM 4896 O O . PRO B 1 229 ? 124.615 131.461 175.429 1.00 52.33 229 PRO B O 1
ATOM 4900 N N . THR B 1 230 ? 123.040 131.255 177.012 1.00 53.36 230 THR B N 1
ATOM 4901 C CA . THR B 1 230 ? 123.876 131.913 178.008 1.00 53.36 230 THR B CA 1
ATOM 4902 C C . THR B 1 230 ? 124.936 130.954 178.527 1.00 53.36 230 THR B C 1
ATOM 4903 O O . THR B 1 230 ? 126.072 131.353 178.811 1.00 53.36 230 THR B O 1
ATOM 4907 N N . VAL B 1 231 ? 124.584 129.675 178.624 1.00 52.56 231 VAL B N 1
ATOM 4908 C CA . VAL B 1 231 ? 125.558 128.637 178.932 1.00 52.56 231 VAL B CA 1
ATOM 4909 C C . VAL B 1 231 ? 126.538 128.470 177.768 1.00 52.56 231 VAL B C 1
ATOM 4910 O O . VAL B 1 231 ? 127.720 128.171 177.971 1.00 52.56 231 VAL B O 1
ATOM 4914 N N . CYS B 1 232 ? 126.084 128.726 176.536 1.00 52.20 232 CYS B N 1
ATOM 4915 C CA . CYS B 1 232 ? 126.968 128.629 175.372 1.00 52.20 232 CYS B CA 1
ATOM 4916 C C . CYS B 1 232 ? 127.997 129.758 175.341 1.00 52.20 232 CYS B C 1
ATOM 4917 O O . CYS B 1 232 ? 129.066 129.608 174.743 1.00 52.20 232 CYS B O 1
ATOM 4920 N N . VAL B 1 233 ? 127.699 130.896 175.966 1.00 52.78 233 VAL B N 1
ATOM 4921 C CA . VAL B 1 233 ? 128.722 131.929 176.100 1.00 52.78 233 VAL B CA 1
ATOM 4922 C C . VAL B 1 233 ? 129.722 131.534 177.174 1.00 52.78 233 VAL B C 1
ATOM 4923 O O . VAL B 1 233 ? 130.939 131.673 176.997 1.00 52.78 233 VAL B O 1
ATOM 4927 N N . GLY B 1 234 ? 129.217 131.040 178.308 1.00 53.98 234 GLY B N 1
ATOM 4928 C CA . GLY B 1 234 ? 130.084 130.698 179.420 1.00 53.98 234 GLY B CA 1
ATOM 4929 C C . GLY B 1 234 ? 131.001 129.534 179.110 1.00 53.98 234 GLY B C 1
ATOM 4930 O O . GLY B 1 234 ? 132.144 129.503 179.561 1.00 53.98 234 GLY B O 1
ATOM 4931 N N . LEU B 1 235 ? 130.521 128.576 178.319 1.00 52.39 235 LEU B N 1
ATOM 4932 C CA . LEU B 1 235 ? 131.405 127.517 177.848 1.00 52.39 235 LEU B CA 1
ATOM 4933 C C . LEU B 1 235 ? 132.418 128.046 176.846 1.00 52.39 235 LEU B C 1
ATOM 4934 O O . LEU B 1 235 ? 133.555 127.572 176.805 1.00 52.39 235 LEU B O 1
ATOM 4939 N N . ALA B 1 236 ? 132.040 129.048 176.052 1.00 51.65 236 ALA B N 1
ATOM 4940 C CA . ALA B 1 236 ? 132.988 129.637 175.113 1.00 51.65 236 ALA B CA 1
ATOM 4941 C C . ALA B 1 236 ? 134.050 130.457 175.830 1.00 51.65 236 ALA B C 1
ATOM 4942 O O . ALA B 1 236 ? 135.134 130.683 175.284 1.00 51.65 236 ALA B O 1
ATOM 4944 N N . PHE B 1 237 ? 133.765 130.911 177.049 1.00 55.11 237 PHE B N 1
ATOM 4945 C CA . PHE B 1 237 ? 134.771 131.609 177.838 1.00 55.11 237 PHE B CA 1
ATOM 4946 C C . PHE B 1 237 ? 135.714 130.622 178.517 1.00 55.11 237 PHE B C 1
ATOM 4947 O O . PHE B 1 237 ? 136.899 130.915 178.703 1.00 55.11 237 PHE B O 1
ATOM 4955 N N . VAL B 1 238 ? 135.206 129.443 178.882 1.00 55.67 238 VAL B N 1
ATOM 4956 C CA . VAL B 1 238 ? 136.015 128.452 179.584 1.00 55.67 238 VAL B CA 1
ATOM 4957 C C . VAL B 1 238 ? 136.965 127.738 178.625 1.00 55.67 238 VAL B C 1
ATOM 4958 O O . VAL B 1 238 ? 138.106 127.425 178.995 1.00 55.67 238 VAL B O 1
ATOM 4962 N N . VAL B 1 239 ? 136.536 127.513 177.376 1.00 54.78 239 VAL B N 1
ATOM 4963 C CA . VAL B 1 239 ? 137.368 126.842 176.375 1.00 54.78 239 VAL B CA 1
ATOM 4964 C C . VAL B 1 239 ? 138.607 127.674 176.053 1.00 54.78 239 VAL B C 1
ATOM 4965 O O . VAL B 1 239 ? 139.694 127.132 175.808 1.00 54.78 239 VAL B O 1
ATOM 4969 N N . PHE B 1 240 ? 138.493 128.996 176.149 1.00 56.52 240 PHE B N 1
ATOM 4970 C CA . PHE B 1 240 ? 139.671 129.843 176.002 1.00 56.52 240 PHE B CA 1
ATOM 4971 C C . PHE B 1 240 ? 140.625 129.756 177.187 1.00 56.52 240 PHE B C 1
ATOM 4972 O O . PHE B 1 240 ? 141.835 129.629 176.985 1.00 56.52 240 PHE B O 1
ATOM 4980 N N . LEU B 1 241 ? 140.118 129.849 178.421 1.00 61.01 241 LEU B N 1
ATOM 4981 C CA . LEU B 1 241 ? 141.004 129.754 179.578 1.00 61.01 241 LEU B CA 1
ATOM 4982 C C . LEU B 1 241 ? 141.598 128.358 179.708 1.00 61.01 241 LEU B C 1
ATOM 4983 O O . LEU B 1 241 ? 142.711 128.192 180.219 1.00 61.01 241 LEU B O 1
ATOM 4988 N N . CYS B 1 242 ? 140.877 127.341 179.237 1.00 63.68 242 CYS B N 1
ATOM 4989 C CA . CYS B 1 242 ? 141.477 126.021 179.119 1.00 63.68 242 CYS B CA 1
ATOM 4990 C C . CYS B 1 242 ? 142.420 125.953 177.922 1.00 63.68 242 CYS B C 1
ATOM 4991 O O . CYS B 1 242 ? 143.318 125.106 177.886 1.00 63.68 242 CYS B O 1
ATOM 4994 N N . GLY B 1 243 ? 142.254 126.854 176.958 1.00 59.74 243 GLY B N 1
ATOM 4995 C CA . GLY B 1 243 ? 143.023 126.804 175.732 1.00 59.74 243 GLY B CA 1
ATOM 4996 C C . GLY B 1 243 ? 144.127 127.833 175.605 1.00 59.74 243 GLY B C 1
ATOM 4997 O O . GLY B 1 243 ? 144.746 127.932 174.545 1.00 59.74 243 GLY B O 1
ATOM 4998 N N . GLN B 1 244 ? 144.396 128.601 176.665 1.00 59.54 244 GLN B N 1
ATOM 4999 C CA . GLN B 1 244 ? 145.526 129.525 176.631 1.00 59.54 244 GLN B CA 1
ATOM 5000 C C . GLN B 1 244 ? 146.867 128.809 176.667 1.00 59.54 244 GLN B C 1
ATOM 5001 O O . GLN B 1 244 ? 147.877 129.393 176.261 1.00 59.54 244 GLN B O 1
ATOM 5007 N N . SER B 1 245 ? 146.903 127.565 177.137 1.00 64.50 245 SER B N 1
ATOM 5008 C CA . SER B 1 245 ? 148.141 126.810 177.246 1.00 64.50 245 SER B CA 1
ATOM 5009 C C . SER B 1 245 ? 148.657 126.302 175.909 1.00 64.50 245 SER B C 1
ATOM 5010 O O . SER B 1 245 ? 149.837 125.946 175.817 1.00 64.50 245 SER B O 1
ATOM 5013 N N . VAL B 1 246 ? 147.815 126.267 174.875 1.00 58.59 246 VAL B N 1
ATOM 5014 C CA . VAL B 1 246 ? 148.176 125.670 173.596 1.00 58.59 246 VAL B CA 1
ATOM 5015 C C . VAL B 1 246 ? 148.225 126.679 172.462 1.00 58.59 246 VAL B C 1
ATOM 5016 O O . VAL B 1 246 ? 148.660 126.333 171.365 1.00 58.59 246 VAL B O 1
ATOM 5020 N N . PHE B 1 247 ? 147.812 127.919 172.689 1.00 56.82 247 PHE B N 1
ATOM 5021 C CA . PHE B 1 247 ? 147.781 128.932 171.645 1.00 56.82 247 PHE B CA 1
ATOM 5022 C C . PHE B 1 247 ? 149.186 129.413 171.295 1.00 56.82 247 PHE B C 1
ATOM 5023 O O . PHE B 1 247 ? 150.174 129.061 171.940 1.00 56.82 247 PHE B O 1
ATOM 5031 N N . ILE B 1 248 ? 149.258 130.235 170.255 1.00 57.04 248 ILE B N 1
ATOM 5032 C CA . ILE B 1 248 ? 150.522 130.778 169.781 1.00 57.04 248 ILE B CA 1
ATOM 5033 C C . ILE B 1 248 ? 150.589 132.274 170.059 1.00 57.04 248 ILE B C 1
ATOM 5034 O O . ILE B 1 248 ? 149.776 133.046 169.550 1.00 57.04 248 ILE B O 1
ATOM 5039 N N . GLU B 1 275 ? 155.081 151.471 154.359 1.00 85.55 313 GLU B N 1
ATOM 5040 C CA . GLU B 1 275 ? 154.657 150.371 153.504 1.00 85.55 313 GLU B CA 1
ATOM 5041 C C . GLU B 1 275 ? 153.213 149.999 153.819 1.00 85.55 313 GLU B C 1
ATOM 5042 O O . GLU B 1 275 ? 152.456 149.606 152.932 1.00 85.55 313 GLU B O 1
ATOM 5048 N N . ASP B 1 276 ? 152.839 150.129 155.093 1.00 80.78 314 ASP B N 1
ATOM 5049 C CA . ASP B 1 276 ? 151.494 149.749 155.514 1.00 80.78 314 ASP B CA 1
ATOM 5050 C C . ASP B 1 276 ? 150.458 150.808 155.156 1.00 80.78 314 ASP B C 1
ATOM 5051 O O . ASP B 1 276 ? 149.268 150.494 155.050 1.00 80.78 314 ASP B O 1
ATOM 5056 N N . VAL B 1 277 ? 150.882 152.063 154.990 1.00 79.39 315 VAL B N 1
ATOM 5057 C CA . VAL B 1 277 ? 149.967 153.102 154.523 1.00 79.39 315 VAL B CA 1
ATOM 5058 C C . VAL B 1 277 ? 149.614 152.861 153.061 1.00 79.39 315 VAL B C 1
ATOM 5059 O O . VAL B 1 277 ? 148.481 153.102 152.626 1.00 79.39 315 VAL B O 1
ATOM 5063 N N . LYS B 1 278 ? 150.577 152.355 152.285 1.00 78.03 316 LYS B N 1
ATOM 5064 C CA . LYS B 1 278 ? 150.287 151.912 150.926 1.00 78.03 316 LYS B CA 1
ATOM 5065 C C . LYS B 1 278 ? 149.391 150.682 150.928 1.00 78.03 316 LYS B C 1
ATOM 5066 O O . LYS B 1 278 ? 148.613 150.473 149.992 1.00 78.03 316 LYS B O 1
ATOM 5072 N N . ALA B 1 279 ? 149.487 149.854 151.969 1.00 70.77 317 ALA B N 1
ATOM 5073 C CA . ALA B 1 279 ? 148.704 148.625 152.006 1.00 70.77 317 ALA B CA 1
ATOM 5074 C C . ALA B 1 279 ? 147.260 148.894 152.406 1.00 70.77 317 ALA B C 1
ATOM 5075 O O . ALA B 1 279 ? 146.375 148.072 152.146 1.00 70.77 317 ALA B O 1
ATOM 5077 N N . LEU B 1 280 ? 147.000 150.033 153.051 1.00 68.26 318 LEU B N 1
ATOM 5078 C CA . LEU B 1 280 ? 145.626 150.388 153.391 1.00 68.26 318 LEU B CA 1
ATOM 5079 C C . LEU B 1 280 ? 144.854 150.831 152.159 1.00 68.26 318 LEU B C 1
ATOM 5080 O O . LEU B 1 280 ? 143.784 150.296 151.860 1.00 68.26 318 LEU B O 1
ATOM 5085 N N . VAL B 1 281 ? 145.395 151.799 151.415 1.00 63.88 319 VAL B N 1
ATOM 5086 C CA . VAL B 1 281 ? 144.698 152.351 150.259 1.00 63.88 319 VAL B CA 1
ATOM 5087 C C . VAL B 1 281 ? 144.667 151.406 149.071 1.00 63.88 319 VAL B C 1
ATOM 5088 O O . VAL B 1 281 ? 143.976 151.686 148.087 1.00 63.88 319 VAL B O 1
ATOM 5092 N N . LYS B 1 282 ? 145.404 150.303 149.131 1.00 58.05 320 LYS B N 1
ATOM 5093 C CA . LYS B 1 282 ? 145.377 149.299 148.082 1.00 58.05 320 LYS B CA 1
ATOM 5094 C C . LYS B 1 282 ? 144.223 148.319 148.262 1.00 58.05 320 LYS B C 1
ATOM 5095 O O . LYS B 1 282 ? 143.762 147.727 147.281 1.00 58.05 320 LYS B O 1
ATOM 5101 N N . ILE B 1 283 ? 143.722 148.159 149.493 1.00 51.65 321 ILE B N 1
ATOM 5102 C CA . ILE B 1 283 ? 142.670 147.182 149.769 1.00 51.65 321 ILE B CA 1
ATOM 5103 C C . ILE B 1 283 ? 141.325 147.817 150.086 1.00 51.65 321 ILE B C 1
ATOM 5104 O O . ILE B 1 2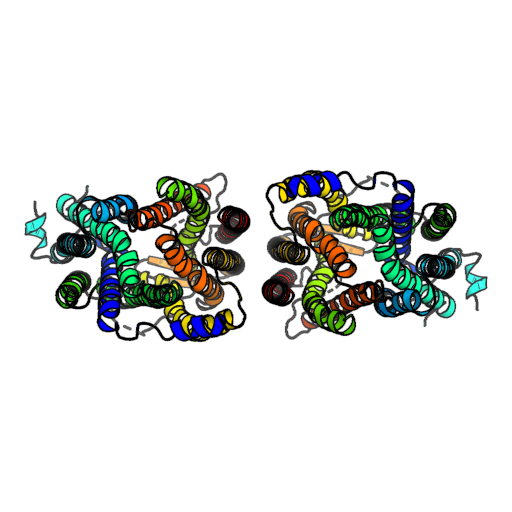83 ? 140.324 147.093 150.188 1.00 51.65 321 ILE B O 1
ATOM 5109 N N . VAL B 1 284 ? 141.272 149.134 150.278 1.00 47.16 322 VAL B N 1
ATOM 5110 C CA . VAL B 1 284 ? 139.983 149.822 150.404 1.00 47.16 322 VAL B CA 1
ATOM 5111 C C . VAL B 1 284 ? 139.126 149.742 149.136 1.00 47.16 322 VAL B C 1
ATOM 5112 O O . VAL B 1 284 ? 137.916 149.494 149.262 1.00 47.16 322 VAL B O 1
ATOM 5116 N N . PRO B 1 285 ? 139.664 149.908 147.904 1.00 43.32 323 PRO B N 1
ATOM 5117 C CA . PRO B 1 285 ? 138.791 149.692 146.731 1.00 43.32 323 PRO B CA 1
ATOM 5118 C C . PRO B 1 285 ? 138.293 148.268 146.551 1.00 43.32 323 PRO B C 1
ATOM 5119 O O . PRO B 1 285 ? 137.304 148.064 145.839 1.00 43.32 323 PRO B O 1
ATOM 5123 N N . VAL B 1 286 ? 138.933 147.276 147.166 1.00 39.72 324 VAL B N 1
ATOM 5124 C CA . VAL B 1 286 ? 138.387 145.926 147.113 1.00 39.72 324 VAL B CA 1
ATOM 5125 C C . VAL B 1 286 ? 137.192 145.807 148.050 1.00 39.72 324 VAL B C 1
ATOM 5126 O O . VAL B 1 286 ? 136.192 145.155 147.727 1.00 39.72 324 VAL B O 1
ATOM 5130 N N . PHE B 1 287 ? 137.254 146.471 149.207 1.00 37.79 325 PHE B N 1
ATOM 5131 C CA . PHE B 1 287 ? 136.143 146.399 150.153 1.00 37.79 325 PHE B CA 1
ATOM 5132 C C . PHE B 1 287 ? 134.965 147.237 149.680 1.00 37.79 325 PHE B C 1
ATOM 5133 O O . PHE B 1 287 ? 133.811 146.923 149.984 1.00 37.79 325 PHE B O 1
ATOM 5141 N N . LEU B 1 288 ? 135.237 148.317 148.945 1.00 38.21 326 LEU B N 1
ATOM 5142 C CA . LEU B 1 288 ? 134.156 149.126 148.396 1.00 38.21 326 LEU B CA 1
ATOM 5143 C C . LEU B 1 288 ? 133.474 148.417 147.237 1.00 38.21 326 LEU B C 1
ATOM 5144 O O . LEU B 1 288 ? 132.284 148.630 146.982 1.00 38.21 326 LEU B O 1
ATOM 5149 N N . ALA B 1 289 ? 134.209 147.568 146.520 1.00 37.09 327 ALA B N 1
ATOM 5150 C CA . ALA B 1 289 ? 133.625 146.804 145.430 1.00 37.09 327 ALA B CA 1
ATOM 5151 C C . ALA B 1 289 ? 132.774 145.642 145.918 1.00 37.09 327 ALA B C 1
ATOM 5152 O O . ALA B 1 289 ? 132.032 145.064 145.119 1.00 37.09 327 ALA B O 1
ATOM 5154 N N . LEU B 1 290 ? 132.865 145.286 147.195 1.00 34.43 328 LEU B N 1
ATOM 5155 C CA . LEU B 1 290 ? 132.040 144.241 147.779 1.00 34.43 328 LEU B CA 1
ATOM 5156 C C . LEU B 1 290 ? 130.724 144.764 148.332 1.00 34.43 328 LEU B C 1
ATOM 5157 O O . LEU B 1 290 ? 129.865 143.955 148.677 1.00 34.43 328 LEU B O 1
ATOM 5162 N N . ILE B 1 291 ? 130.554 146.086 148.427 1.00 34.53 329 ILE B N 1
ATOM 5163 C CA . ILE B 1 291 ? 129.294 146.646 148.931 1.00 34.53 329 ILE B CA 1
ATOM 5164 C C . ILE B 1 291 ? 128.088 146.294 148.058 1.00 34.53 329 ILE B C 1
ATOM 5165 O O . ILE B 1 291 ? 127.032 145.961 148.619 1.00 34.53 329 ILE B O 1
ATOM 5170 N N . PRO B 1 292 ? 128.169 146.293 146.713 1.00 34.06 330 PRO B N 1
ATOM 5171 C CA . PRO B 1 292 ? 127.049 145.697 145.968 1.00 34.06 330 PRO B CA 1
ATOM 5172 C C . PRO B 1 292 ? 126.942 144.186 146.109 1.00 34.06 330 PRO B C 1
ATOM 5173 O O . PRO B 1 292 ? 125.866 143.637 145.857 1.00 34.06 330 PRO B O 1
ATOM 5177 N N . TYR B 1 293 ? 128.014 143.491 146.494 1.00 34.67 331 TYR B N 1
ATOM 5178 C CA . TYR B 1 293 ? 127.894 142.060 146.755 1.00 34.67 331 TYR B CA 1
ATOM 5179 C C . TYR B 1 293 ? 127.156 141.799 148.059 1.00 34.67 331 TYR B C 1
ATOM 5180 O O . TYR B 1 293 ? 126.360 140.862 148.149 1.00 34.67 331 TYR B O 1
ATOM 5189 N N . TRP B 1 294 ? 127.425 142.604 149.089 1.00 34.29 332 TRP B N 1
ATOM 5190 C CA . TRP B 1 294 ? 126.728 142.423 150.358 1.00 34.29 332 TRP B CA 1
ATOM 5191 C C . TRP B 1 294 ? 125.257 142.792 150.235 1.00 34.29 332 TRP B C 1
ATOM 5192 O O . TRP B 1 294 ? 124.414 142.233 150.941 1.00 34.29 332 TRP B O 1
ATOM 5203 N N . THR B 1 295 ? 124.944 143.731 149.339 1.00 33.05 333 THR B N 1
ATOM 5204 C CA . THR B 1 295 ? 123.571 144.155 149.082 1.00 33.05 333 THR B CA 1
ATOM 5205 C C . THR B 1 295 ? 122.716 143.008 148.563 1.00 33.05 333 THR B C 1
ATOM 5206 O O . THR B 1 295 ? 121.597 142.786 149.035 1.00 33.05 333 THR B O 1
ATOM 5210 N N . VAL B 1 296 ? 123.236 142.260 147.594 1.00 31.03 334 VAL B N 1
ATOM 5211 C CA . VAL B 1 296 ? 122.503 141.122 147.056 1.00 31.03 334 VAL B CA 1
ATOM 5212 C C . VAL B 1 296 ? 122.500 139.977 148.062 1.00 31.03 334 VAL B C 1
ATOM 5213 O O . VAL B 1 296 ? 121.537 139.209 148.146 1.00 31.03 334 VAL B O 1
ATOM 5217 N N . TYR B 1 297 ? 123.547 139.890 148.886 1.00 33.89 335 TYR B N 1
ATOM 5218 C CA . TYR B 1 297 ? 123.721 138.760 149.796 1.00 33.89 335 TYR B CA 1
ATOM 5219 C C . TYR B 1 297 ? 122.714 138.782 150.939 1.00 33.89 335 TYR B C 1
ATOM 5220 O O . TYR B 1 297 ? 122.127 137.748 151.273 1.00 33.89 335 TYR B O 1
ATOM 5229 N N . PHE B 1 298 ? 122.497 139.945 151.553 1.00 33.90 336 PHE B N 1
ATOM 5230 C CA . PHE B 1 298 ? 121.575 140.012 152.681 1.00 33.90 336 PHE B CA 1
ATOM 5231 C C . PHE B 1 298 ? 120.126 140.088 152.220 1.00 33.90 336 PHE B C 1
ATOM 5232 O O . PHE B 1 298 ? 119.215 139.722 152.969 1.00 33.90 336 PHE B O 1
ATOM 5240 N N . GLN B 1 299 ? 119.886 140.559 150.997 1.00 34.14 337 GLN B N 1
ATOM 5241 C CA . GLN B 1 299 ? 118.513 140.630 150.507 1.00 34.14 337 GLN B CA 1
ATOM 5242 C C . GLN B 1 299 ? 118.038 139.290 149.969 1.00 34.14 337 GLN B C 1
ATOM 5243 O O . GLN B 1 299 ? 116.840 139.097 149.747 1.00 34.14 337 GLN B O 1
ATOM 5249 N N . MET B 1 300 ? 118.955 138.352 149.750 1.00 34.40 338 MET B N 1
ATOM 5250 C CA . MET B 1 300 ? 118.530 136.989 149.457 1.00 34.40 338 MET B CA 1
ATOM 5251 C C . MET B 1 300 ? 118.145 136.248 150.722 1.00 34.40 338 MET B C 1
ATOM 5252 O O . MET B 1 300 ? 117.273 135.378 150.695 1.00 34.40 338 MET B O 1
ATOM 5257 N N . GLN B 1 301 ? 118.799 136.564 151.838 1.00 34.53 339 GLN B N 1
ATOM 5258 C CA . GLN B 1 301 ? 118.463 135.915 153.098 1.00 34.53 339 GLN B CA 1
ATOM 5259 C C . GLN B 1 301 ? 117.087 136.340 153.580 1.00 34.53 339 GLN B C 1
ATOM 5260 O O . GLN B 1 301 ? 116.356 135.545 154.177 1.00 34.53 339 GLN B O 1
ATOM 5266 N N . THR B 1 302 ? 116.712 137.587 153.319 1.00 33.90 340 THR B N 1
ATOM 5267 C CA . THR B 1 302 ? 115.390 138.063 153.691 1.00 33.90 340 THR B CA 1
ATOM 5268 C C . THR B 1 302 ? 114.321 137.500 152.766 1.00 33.90 340 THR B C 1
ATOM 5269 O O . THR B 1 302 ? 113.294 136.994 153.226 1.00 33.90 340 THR B O 1
ATOM 5273 N N . THR B 1 303 ? 114.562 137.547 151.456 1.00 33.91 341 THR B N 1
ATOM 5274 C CA . THR B 1 303 ? 113.491 137.285 150.506 1.00 33.91 341 THR B CA 1
ATOM 5275 C C . THR B 1 303 ? 113.382 135.823 150.098 1.00 33.91 341 THR B C 1
ATOM 5276 O O . THR B 1 303 ? 112.368 135.449 149.505 1.00 33.91 341 THR B O 1
ATOM 5280 N N . TYR B 1 304 ? 114.379 134.984 150.378 1.00 31.77 342 TYR B N 1
ATOM 5281 C CA . TYR B 1 304 ? 114.167 133.557 150.151 1.00 31.77 342 TYR B CA 1
ATOM 5282 C C . TYR B 1 304 ? 113.313 132.959 151.256 1.00 31.77 342 TYR B C 1
ATOM 5283 O O . TYR B 1 304 ? 112.654 131.935 151.056 1.00 31.77 342 TYR B O 1
ATOM 5292 N N . VAL B 1 305 ? 113.337 133.570 152.440 1.00 34.60 343 VAL B N 1
ATOM 5293 C CA . VAL B 1 305 ? 112.473 133.126 153.525 1.00 34.60 343 VAL B CA 1
ATOM 5294 C C . VAL B 1 305 ? 111.033 133.530 153.244 1.00 34.60 343 VAL B C 1
ATOM 5295 O O . VAL B 1 305 ? 110.101 132.766 153.509 1.00 34.60 343 VAL B O 1
ATOM 5299 N N . LEU B 1 306 ? 110.836 134.717 152.660 1.00 35.29 344 LEU B N 1
ATOM 5300 C CA . LEU B 1 306 ? 109.498 135.157 152.273 1.00 35.29 344 LEU B CA 1
ATOM 5301 C C . LEU B 1 306 ? 108.924 134.286 151.166 1.00 35.29 344 LEU B C 1
ATOM 5302 O O . LEU B 1 306 ? 107.709 134.082 151.093 1.00 35.29 344 LEU B O 1
ATOM 5307 N N . GLN B 1 307 ? 109.784 133.770 150.292 1.00 36.36 345 GLN B N 1
ATOM 5308 C CA . GLN B 1 307 ? 109.328 132.828 149.280 1.00 36.36 345 GLN B CA 1
ATOM 5309 C C . GLN B 1 307 ? 109.033 131.466 149.897 1.00 36.36 345 GLN B C 1
ATOM 5310 O O . GLN B 1 307 ? 108.156 130.742 149.421 1.00 36.36 345 GLN B O 1
ATOM 5316 N N . SER B 1 308 ? 109.738 131.112 150.972 1.00 37.16 346 SER B N 1
ATOM 5317 C CA . SER B 1 308 ? 109.506 129.826 151.620 1.00 37.16 346 SER B CA 1
ATOM 5318 C C . SER B 1 308 ? 108.219 129.837 152.432 1.00 37.16 346 SER B C 1
ATOM 5319 O O . SER B 1 308 ? 107.552 128.806 152.559 1.00 37.16 346 SER B O 1
ATOM 5322 N N . LEU B 1 309 ? 107.864 130.992 153.002 1.00 39.99 347 LEU B N 1
ATOM 5323 C CA . LEU B 1 309 ? 106.629 131.110 153.771 1.00 39.99 347 LEU B CA 1
ATOM 5324 C C . LEU B 1 309 ? 105.403 130.965 152.885 1.00 39.99 347 LEU B C 1
ATOM 5325 O O . LEU B 1 309 ? 104.390 130.402 153.312 1.00 39.99 347 LEU B O 1
ATOM 5330 N N . HIS B 1 310 ? 105.481 131.452 151.651 1.00 41.30 348 HIS B N 1
ATOM 5331 C CA . HIS B 1 310 ? 104.382 131.396 150.693 1.00 41.30 348 HIS B CA 1
ATOM 5332 C C . HIS B 1 310 ? 104.516 130.210 149.757 1.00 41.30 348 HIS B C 1
ATOM 5333 O O . HIS B 1 310 ? 104.107 130.262 148.599 1.00 41.30 348 HIS B O 1
ATOM 5340 N N . LEU B 1 311 ? 105.076 129.120 150.264 1.00 41.28 349 LEU B N 1
ATOM 5341 C CA . LEU B 1 311 ? 105.288 127.898 149.511 1.00 41.28 349 LEU B CA 1
ATOM 5342 C C . LEU B 1 311 ? 104.938 126.745 150.441 1.00 41.28 349 LEU B C 1
ATOM 5343 O O . LEU B 1 311 ? 105.006 126.891 151.662 1.00 41.28 349 LEU B O 1
ATOM 5348 N N . ARG B 1 312 ? 104.538 125.608 149.874 1.00 44.97 350 ARG B N 1
ATOM 5349 C CA . ARG B 1 312 ? 103.940 124.539 150.676 1.00 44.97 350 ARG B CA 1
ATOM 5350 C C . ARG B 1 312 ? 104.998 123.831 151.513 1.00 44.97 350 ARG B C 1
ATOM 5351 O O . ARG B 1 312 ? 105.815 123.070 150.989 1.00 44.97 350 ARG B O 1
ATOM 5359 N N . ILE B 1 313 ? 104.962 124.064 152.817 1.00 48.73 351 ILE B N 1
ATOM 5360 C CA . ILE B 1 313 ? 105.897 123.498 153.784 1.00 48.73 351 ILE B CA 1
ATOM 5361 C C . ILE B 1 313 ? 105.243 122.264 154.397 1.00 48.73 351 ILE B C 1
ATOM 5362 O O . ILE B 1 313 ? 104.103 122.349 154.868 1.00 48.73 351 ILE B O 1
ATOM 5367 N N . PRO B 1 314 ? 105.909 121.111 154.411 1.00 58.17 352 PRO B N 1
ATOM 5368 C CA . PRO B 1 314 ? 105.293 119.917 154.995 1.00 58.17 352 PRO B CA 1
ATOM 5369 C C . PRO B 1 314 ? 105.291 119.962 156.516 1.00 58.17 352 PRO B C 1
ATOM 5370 O O . PRO B 1 314 ? 106.103 120.646 157.144 1.00 58.17 352 PRO B O 1
ATOM 5374 N N . GLU B 1 315 ? 104.356 119.220 157.105 1.00 71.98 353 GLU B N 1
ATOM 5375 C CA . GLU B 1 315 ? 104.278 119.102 158.552 1.00 71.98 353 GLU B CA 1
ATOM 5376 C C . GLU B 1 315 ? 105.066 117.887 159.030 1.00 71.98 353 GLU B C 1
ATOM 5377 O O . GLU B 1 315 ? 105.267 116.915 158.297 1.00 71.98 353 GLU B O 1
ATOM 5383 N N . ILE B 1 316 ? 105.504 117.948 160.285 1.00 84.82 354 ILE B N 1
ATOM 5384 C CA . ILE B 1 316 ? 106.440 116.978 160.831 1.00 84.82 354 ILE B CA 1
ATOM 5385 C C . ILE B 1 316 ? 105.774 116.036 161.833 1.00 84.82 354 ILE B C 1
ATOM 5386 O O . ILE B 1 316 ? 106.119 114.854 161.894 1.00 84.82 354 ILE B O 1
ATOM 5391 N N . SER B 1 317 ? 104.784 116.513 162.592 1.00 92.54 355 SER B N 1
ATOM 5392 C CA . SER B 1 317 ? 104.123 115.646 163.561 1.00 92.54 355 SER B CA 1
ATOM 5393 C C . SER B 1 317 ? 102.610 115.698 163.405 1.00 92.54 355 SER B C 1
ATOM 5394 O O . SER B 1 317 ? 102.087 116.479 162.606 1.00 92.54 355 SER B O 1
ATOM 5397 N N . ASN B 1 318 ? 101.903 114.872 164.170 1.00 99.74 356 ASN B N 1
ATOM 5398 C CA . ASN B 1 318 ? 100.448 114.819 164.108 1.00 99.74 356 ASN B CA 1
ATOM 5399 C C . ASN B 1 318 ? 99.817 115.816 165.074 1.00 99.74 356 ASN B C 1
ATOM 5400 O O . ASN B 1 318 ? 98.777 115.542 165.672 1.00 99.74 356 ASN B O 1
ATOM 5405 N N . PRO B 1 323 ? 103.467 120.931 171.867 1.00 72.66 361 PRO B N 1
ATOM 5406 C CA . PRO B 1 323 ? 104.288 121.833 171.054 1.00 72.66 361 PRO B CA 1
ATOM 5407 C C . PRO B 1 323 ? 103.972 121.735 169.567 1.00 72.66 361 PRO B C 1
ATOM 5408 O O . PRO B 1 323 ? 104.348 120.763 168.917 1.00 72.66 361 PRO B O 1
ATOM 5412 N N . HIS B 1 324 ? 103.285 122.744 169.040 1.00 72.83 362 HIS B N 1
ATOM 5413 C CA . HIS B 1 324 ? 102.920 122.802 167.634 1.00 72.83 362 HIS B CA 1
ATOM 5414 C C . HIS B 1 324 ? 103.605 124.016 167.025 1.00 72.83 362 HIS B C 1
ATOM 5415 O O . HIS B 1 324 ? 104.425 124.670 167.675 1.00 72.83 362 HIS B O 1
ATOM 5422 N N . THR B 1 325 ? 103.250 124.317 165.768 1.00 64.34 363 THR B N 1
ATOM 5423 C CA . THR B 1 325 ? 103.523 125.590 165.084 1.00 64.34 363 THR B CA 1
ATOM 5424 C C . THR B 1 325 ? 105.025 125.891 165.002 1.00 64.34 363 THR B C 1
ATOM 5425 O O . THR B 1 325 ? 105.552 126.749 165.712 1.00 64.34 363 THR B O 1
ATOM 5429 N N . LEU B 1 326 ? 105.703 125.103 164.144 1.00 56.25 364 LEU B N 1
ATOM 5430 C CA . LEU B 1 326 ? 107.139 125.112 163.841 1.00 56.25 364 LEU B CA 1
ATOM 5431 C C . LEU B 1 326 ? 107.720 126.512 163.652 1.00 56.25 364 LEU B C 1
ATOM 5432 O O . LEU B 1 326 ? 107.026 127.415 163.168 1.00 56.25 364 LEU B O 1
ATOM 5437 N N . PRO B 1 327 ? 108.973 126.737 164.051 1.00 51.26 365 PRO B N 1
ATOM 5438 C CA . PRO B 1 327 ? 109.516 128.098 164.036 1.00 51.26 365 PRO B CA 1
ATOM 5439 C C . PRO B 1 327 ? 109.819 128.595 162.634 1.00 51.26 365 PRO B C 1
ATOM 5440 O O . PRO B 1 327 ? 110.067 127.823 161.708 1.00 51.26 365 PRO B O 1
ATOM 5444 N N . ALA B 1 328 ? 109.813 129.922 162.496 1.00 47.74 366 ALA B N 1
ATOM 5445 C CA . ALA B 1 328 ? 110.213 130.539 161.239 1.00 47.74 366 ALA B CA 1
ATOM 5446 C C . ALA B 1 328 ? 111.726 130.572 161.089 1.00 47.74 366 ALA B C 1
ATOM 5447 O O . ALA B 1 328 ? 112.233 130.948 160.028 1.00 47.74 366 ALA B O 1
ATOM 5449 N N . ALA B 1 329 ? 112.460 130.204 162.140 1.00 46.11 367 ALA B N 1
ATOM 5450 C CA . ALA B 1 329 ? 113.914 130.182 162.064 1.00 46.11 367 ALA B CA 1
ATOM 5451 C C . ALA B 1 329 ? 114.422 128.917 161.392 1.00 46.11 367 ALA B C 1
ATOM 5452 O O . ALA B 1 329 ? 115.600 128.841 161.033 1.00 46.11 367 ALA B O 1
ATOM 5454 N N . TRP B 1 330 ? 113.558 127.916 161.208 1.00 45.44 368 TRP B N 1
ATOM 5455 C CA . TRP B 1 330 ? 113.969 126.716 160.487 1.00 45.44 368 TRP B CA 1
ATOM 5456 C C . TRP B 1 330 ? 114.091 126.979 158.994 1.00 45.44 368 TRP B C 1
ATOM 5457 O O . TRP B 1 330 ? 114.753 126.224 158.275 1.00 45.44 368 TRP B O 1
ATOM 5468 N N . LEU B 1 331 ? 113.452 128.040 158.508 1.00 43.16 369 LEU B N 1
ATOM 5469 C CA . LEU B 1 331 ? 113.518 128.346 157.086 1.00 43.16 369 LEU B CA 1
ATOM 5470 C C . LEU B 1 331 ? 114.789 129.112 156.749 1.00 43.16 369 LEU B C 1
ATOM 5471 O O . LEU B 1 331 ? 115.123 129.289 155.573 1.00 43.16 369 LEU B O 1
ATOM 5476 N N . THR B 1 332 ? 115.506 129.586 157.769 1.00 43.69 370 THR B N 1
ATOM 5477 C CA . THR B 1 332 ? 116.806 130.205 157.544 1.00 43.69 370 THR B CA 1
ATOM 5478 C C . THR B 1 332 ? 117.923 129.173 157.626 1.00 43.69 370 THR B C 1
ATOM 5479 O O . THR B 1 332 ? 119.092 129.489 157.383 1.00 43.69 370 THR B O 1
ATOM 5483 N N . MET B 1 333 ? 117.580 127.933 157.973 1.00 44.79 371 MET B N 1
ATOM 5484 C CA . MET B 1 333 ? 118.591 126.894 158.129 1.00 44.79 371 MET B CA 1
ATOM 5485 C C . MET B 1 333 ? 119.010 126.301 156.794 1.00 44.79 371 MET B C 1
ATOM 5486 O O . MET B 1 333 ? 120.055 125.651 156.705 1.00 44.79 371 MET B O 1
ATOM 5491 N N . PHE B 1 334 ? 118.201 126.508 155.748 1.00 43.18 372 PHE B N 1
ATOM 5492 C CA . PHE B 1 334 ? 118.345 125.767 154.494 1.00 43.18 372 PHE B CA 1
ATOM 5493 C C . PHE B 1 334 ? 119.635 126.098 153.764 1.00 43.18 372 PHE B C 1
ATOM 5494 O O . PHE B 1 334 ? 120.187 125.267 153.038 1.00 43.18 372 PHE B O 1
ATOM 5502 N N . ASP B 1 335 ? 120.127 127.319 153.949 1.00 41.49 373 ASP B N 1
ATOM 5503 C CA . ASP B 1 335 ? 121.445 127.666 153.442 1.00 41.49 373 ASP B CA 1
ATOM 5504 C C . ASP B 1 335 ? 122.535 126.931 154.208 1.00 41.49 373 ASP B C 1
ATOM 5505 O O . ASP B 1 335 ? 123.452 126.360 153.605 1.00 41.49 373 ASP B O 1
ATOM 5510 N N . ALA B 1 336 ? 122.421 126.894 155.538 1.00 40.79 374 ALA B N 1
ATOM 5511 C CA . ALA B 1 336 ? 123.521 126.418 156.364 1.00 40.79 374 ALA B CA 1
ATOM 5512 C C . ALA B 1 336 ? 123.604 124.896 156.403 1.00 40.79 374 ALA B C 1
ATOM 5513 O O . ALA B 1 336 ? 124.659 124.356 156.732 1.00 40.79 374 ALA B O 1
ATOM 5515 N N . VAL B 1 337 ? 122.519 124.189 156.077 1.00 41.30 375 VAL B N 1
ATOM 5516 C CA . VAL B 1 337 ? 122.578 122.728 156.004 1.00 41.30 375 VAL B CA 1
ATOM 5517 C C . VAL B 1 337 ? 123.423 122.297 154.810 1.00 41.30 375 VAL B C 1
ATOM 5518 O O . VAL B 1 337 ? 124.191 121.330 154.885 1.00 41.30 375 VAL B O 1
ATOM 5522 N N . LEU B 1 338 ? 123.333 123.039 153.704 1.00 40.96 376 LEU B N 1
ATOM 5523 C CA . LEU B 1 338 ? 124.116 122.706 152.520 1.00 40.96 376 LEU B CA 1
ATOM 5524 C C . LEU B 1 338 ? 125.594 123.006 152.726 1.00 40.96 376 LEU B C 1
ATOM 5525 O O . LEU B 1 338 ? 126.449 122.346 152.133 1.00 40.96 376 LEU B O 1
ATOM 5530 N N . ILE B 1 339 ? 125.913 123.991 153.568 1.00 39.23 377 ILE B N 1
ATOM 5531 C CA . ILE B 1 339 ? 127.309 124.361 153.799 1.00 39.23 377 ILE B CA 1
ATOM 5532 C C . ILE B 1 339 ? 128.019 123.283 154.613 1.00 39.23 377 ILE B C 1
ATOM 5533 O O . ILE B 1 339 ? 129.214 123.027 154.431 1.00 39.23 377 ILE B O 1
ATOM 5538 N N . LEU B 1 340 ? 127.281 122.598 155.491 1.00 39.00 378 LEU B N 1
ATOM 5539 C CA . LEU B 1 340 ? 127.845 121.473 156.232 1.00 39.00 378 LEU B CA 1
ATOM 5540 C C . LEU B 1 340 ? 128.148 120.287 155.327 1.00 39.00 378 LEU B C 1
ATOM 5541 O O . LEU B 1 340 ? 128.953 119.418 155.672 1.00 39.00 378 LEU B O 1
ATOM 5546 N N . LEU B 1 341 ? 127.491 120.220 154.169 1.00 40.43 379 LEU B N 1
ATOM 5547 C CA . LEU B 1 341 ? 127.731 119.113 153.253 1.00 40.43 379 LEU B CA 1
ATOM 5548 C C . LEU B 1 341 ? 128.772 119.448 152.196 1.00 40.43 379 LEU B C 1
ATOM 5549 O O . LEU B 1 341 ? 129.364 118.532 151.618 1.00 40.43 379 LEU B O 1
ATOM 5554 N N . LEU B 1 342 ? 129.017 120.729 151.934 1.00 37.20 380 LEU B N 1
ATOM 5555 C CA . LEU B 1 342 ? 129.856 121.128 150.812 1.00 37.20 380 LEU B CA 1
ATOM 5556 C C . LEU B 1 342 ? 131.259 121.561 151.224 1.00 37.20 380 LEU B C 1
ATOM 5557 O O . LEU B 1 342 ? 132.159 121.578 150.382 1.00 37.20 380 LEU B O 1
ATOM 5562 N N . ILE B 1 343 ? 131.474 121.933 152.481 1.00 38.17 381 ILE B N 1
ATOM 5563 C CA . ILE B 1 343 ? 132.829 122.197 152.971 1.00 38.17 381 ILE B CA 1
ATOM 5564 C C . ILE B 1 343 ? 133.664 120.915 153.060 1.00 38.17 381 ILE B C 1
ATOM 5565 O O . ILE B 1 343 ? 134.818 120.943 152.604 1.00 38.17 381 ILE B O 1
ATOM 5570 N N . PRO B 1 344 ? 133.160 119.741 153.585 1.00 41.02 382 PRO B N 1
ATOM 5571 C CA . PRO B 1 344 ? 133.960 118.512 153.435 1.00 41.02 382 PRO B CA 1
ATOM 5572 C C . PRO B 1 344 ? 134.134 118.069 151.990 1.00 41.02 382 PRO B C 1
ATOM 5573 O O . PRO B 1 344 ? 135.068 117.331 151.670 1.00 41.02 382 PRO B O 1
ATOM 5577 N N . LEU B 1 345 ? 133.239 118.515 151.111 1.00 41.28 383 LEU B N 1
ATOM 5578 C CA . LEU B 1 345 ? 133.401 118.256 149.689 1.00 41.28 383 LEU B CA 1
ATOM 5579 C C . LEU B 1 345 ? 134.513 119.120 149.101 1.00 41.28 383 LEU B C 1
ATOM 5580 O O . LEU B 1 345 ? 135.270 118.672 148.238 1.00 41.28 383 LEU B O 1
ATOM 5585 N N . LYS B 1 346 ? 134.630 120.370 149.559 1.00 42.21 384 LYS B N 1
ATOM 5586 C CA . LYS B 1 346 ? 135.692 121.237 149.062 1.00 42.21 384 LYS B CA 1
ATOM 5587 C C . LYS B 1 346 ? 137.045 120.845 149.639 1.00 42.21 384 LYS B C 1
ATOM 5588 O O . LYS B 1 346 ? 138.052 120.793 148.925 1.00 42.21 384 LYS B O 1
ATOM 5594 N N . ASP B 1 347 ? 137.076 120.537 150.934 1.00 47.45 385 ASP B N 1
ATOM 5595 C CA . ASP B 1 347 ? 138.332 120.266 151.620 1.00 47.45 385 ASP B CA 1
ATOM 5596 C C . ASP B 1 347 ? 138.955 118.943 151.179 1.00 47.45 385 ASP B C 1
ATOM 5597 O O . ASP B 1 347 ? 140.160 118.725 151.340 1.00 47.45 385 ASP B O 1
ATOM 5602 N N . LYS B 1 348 ? 138.151 118.051 150.597 1.00 49.48 386 LYS B N 1
ATOM 5603 C CA . LYS B 1 348 ? 138.664 116.742 150.209 1.00 49.48 386 LYS B CA 1
ATOM 5604 C C . LYS B 1 348 ? 138.623 116.543 148.697 1.00 49.48 386 LYS B C 1
ATOM 5605 O O . LYS B 1 348 ? 139.198 115.584 148.174 1.00 49.48 386 LYS B O 1
ATOM 5611 N N . LEU B 1 349 ? 137.938 117.432 147.971 1.00 49.48 387 LEU B N 1
ATOM 5612 C CA . LEU B 1 349 ? 137.933 117.291 146.506 1.00 49.48 387 LEU B CA 1
ATOM 5613 C C . LEU B 1 349 ? 138.169 118.593 145.766 1.00 49.48 387 LEU B C 1
ATOM 5614 O O . LEU B 1 349 ? 138.043 118.605 144.547 1.00 49.48 387 LEU B O 1
ATOM 5619 N N . VAL B 1 350 ? 138.464 119.717 146.409 1.00 51.87 388 VAL B N 1
ATOM 5620 C CA . VAL B 1 350 ? 138.925 120.908 145.708 1.00 51.87 388 VAL B CA 1
ATOM 5621 C C . VAL B 1 350 ? 140.296 121.370 146.197 1.00 51.87 388 VAL B C 1
ATOM 5622 O O . VAL B 1 350 ? 141.097 121.870 145.386 1.00 51.87 388 VAL B O 1
ATOM 5626 N N . ASP B 1 351 ? 140.645 121.141 147.466 1.00 56.00 389 ASP B N 1
ATOM 5627 C CA . ASP B 1 351 ? 142.037 121.240 147.892 1.00 56.00 389 ASP B CA 1
ATOM 5628 C C . ASP B 1 351 ? 142.928 120.241 147.143 1.00 56.00 389 ASP B C 1
ATOM 5629 O O . ASP B 1 351 ? 144.026 120.633 146.742 1.00 56.00 389 ASP B O 1
ATOM 5634 N N . PRO B 1 352 ? 142.545 118.951 146.920 1.00 54.00 390 PRO B N 1
ATOM 5635 C CA . PRO B 1 352 ? 143.348 118.166 145.974 1.00 54.00 390 PRO B CA 1
ATOM 5636 C C . PRO B 1 352 ? 143.274 118.659 144.539 1.00 54.00 390 PRO B C 1
ATOM 5637 O O . PRO B 1 352 ? 144.294 119.089 143.998 1.00 54.00 390 PRO B O 1
ATOM 5641 N N . ILE B 1 353 ? 142.065 118.701 143.966 1.00 53.36 391 ILE B N 1
ATOM 5642 C CA . ILE B 1 353 ? 141.902 118.660 142.511 1.00 53.36 391 ILE B CA 1
ATOM 5643 C C . ILE B 1 353 ? 142.336 119.972 141.869 1.00 53.36 391 ILE B C 1
ATOM 5644 O O . ILE B 1 353 ? 143.093 119.980 140.891 1.00 53.36 391 ILE B O 1
ATOM 5649 N N . LEU B 1 354 ? 141.891 121.099 142.411 1.00 51.39 392 LEU B N 1
ATOM 5650 C CA . LEU B 1 354 ? 142.268 122.396 141.864 1.00 51.39 392 LEU B CA 1
ATOM 5651 C C . LEU B 1 354 ? 143.714 122.784 142.145 1.00 51.39 392 LEU B C 1
ATOM 5652 O O . LEU B 1 354 ? 144.174 123.795 141.614 1.00 51.39 392 LEU B O 1
ATOM 5657 N N . ARG B 1 355 ? 144.449 122.017 142.949 1.00 57.82 393 ARG B N 1
ATOM 5658 C CA . ARG B 1 355 ? 145.834 122.360 143.247 1.00 57.82 393 ARG B CA 1
ATOM 5659 C C . ARG B 1 355 ? 146.826 121.685 142.308 1.00 57.82 393 ARG B C 1
ATOM 5660 O O . ARG B 1 355 ? 147.759 122.340 141.836 1.00 57.82 393 ARG B O 1
ATOM 5668 N N . ARG B 1 356 ? 146.649 120.394 142.005 1.00 60.13 394 ARG B N 1
ATOM 5669 C CA . ARG B 1 356 ? 147.626 119.750 141.133 1.00 60.13 394 ARG B CA 1
ATOM 5670 C C . ARG B 1 356 ? 147.351 120.022 139.662 1.00 60.13 394 ARG B C 1
ATOM 5671 O O . ARG B 1 356 ? 148.144 119.606 138.812 1.00 60.13 394 ARG B O 1
ATOM 5679 N N . HIS B 1 357 ? 146.259 120.712 139.341 1.00 56.63 395 HIS B N 1
ATOM 5680 C CA . HIS B 1 357 ? 146.054 121.241 138.005 1.00 56.63 395 HIS B CA 1
ATOM 5681 C C . HIS B 1 357 ? 146.340 122.731 137.912 1.00 56.63 395 HIS B C 1
ATOM 5682 O O . HIS B 1 357 ? 146.234 123.297 136.821 1.00 56.63 395 HIS B O 1
ATOM 5689 N N . GLY B 1 358 ? 146.696 123.371 139.021 1.00 49.77 396 GLY B N 1
ATOM 5690 C CA . GLY B 1 358 ? 147.048 124.782 139.011 1.00 49.77 396 GLY B CA 1
ATOM 5691 C C . GLY B 1 358 ? 145.886 125.708 138.741 1.00 49.77 396 GLY B C 1
ATOM 5692 O O . GLY B 1 358 ? 146.093 126.855 138.329 1.00 49.77 396 GLY B O 1
ATOM 5693 N N . LEU B 1 359 ? 144.665 125.242 138.975 1.00 46.47 397 LEU B N 1
ATOM 5694 C CA . LEU B 1 359 ? 143.456 125.968 138.625 1.00 46.47 397 LEU B CA 1
ATOM 5695 C C . LEU B 1 359 ? 142.999 126.812 139.802 1.00 46.47 397 LEU B C 1
ATOM 5696 O O . LEU B 1 359 ? 142.855 126.298 140.916 1.00 46.47 397 LEU B O 1
ATOM 5701 N N . LEU B 1 360 ? 142.787 128.101 139.543 1.00 41.10 398 LEU B N 1
ATOM 5702 C CA . LEU B 1 360 ? 142.166 129.088 140.422 1.00 41.10 398 LEU B CA 1
ATOM 5703 C C . LEU B 1 360 ? 142.902 129.205 141.759 1.00 41.10 398 LEU B C 1
ATOM 5704 O O . LEU B 1 360 ? 142.369 128.777 142.790 1.00 41.10 398 LEU B O 1
ATOM 5709 N N . PRO B 1 361 ? 144.135 129.744 141.796 1.00 43.39 399 PRO B N 1
ATOM 5710 C CA . PRO B 1 361 ? 144.900 129.698 143.051 1.00 43.39 399 PRO B CA 1
ATOM 5711 C C . PRO B 1 361 ? 144.629 130.852 144.008 1.00 43.39 399 PRO B C 1
ATOM 5712 O O . PRO B 1 361 ? 144.800 130.692 145.218 1.00 43.39 399 PRO B O 1
ATOM 5716 N N . SER B 1 362 ? 144.209 132.005 143.498 1.00 40.80 400 SER B N 1
ATOM 5717 C CA . SER B 1 362 ? 144.151 133.195 144.328 1.00 40.80 400 SER B CA 1
ATOM 5718 C C . SER B 1 362 ? 142.783 133.352 144.982 1.00 40.80 400 SER B C 1
ATOM 5719 O O . SER B 1 362 ? 141.789 132.762 144.561 1.00 40.80 400 SER B O 1
ATOM 5722 N N . SER B 1 363 ? 142.748 134.174 146.027 1.00 38.07 401 SER B N 1
ATOM 5723 C CA . SER B 1 363 ? 141.537 134.415 146.797 1.00 38.07 401 SER B CA 1
ATOM 5724 C C . SER B 1 363 ? 140.555 135.342 146.102 1.00 38.07 401 SER B C 1
ATOM 5725 O O . SER B 1 363 ? 139.347 135.150 146.249 1.00 38.07 401 SER B O 1
ATOM 5728 N N . LEU B 1 364 ? 141.033 136.331 145.355 1.00 36.26 402 LEU B N 1
ATOM 5729 C CA . LEU B 1 364 ? 140.156 137.268 144.666 1.00 36.26 402 LEU B CA 1
ATOM 5730 C C . LEU B 1 364 ? 139.466 136.665 143.457 1.00 36.26 402 LEU B C 1
ATOM 5731 O O . LEU B 1 364 ? 138.385 137.120 143.079 1.00 36.26 402 LEU B O 1
ATOM 5736 N N . LYS B 1 365 ? 140.068 135.661 142.824 1.00 38.19 403 LYS B N 1
ATOM 5737 C CA . LYS B 1 365 ? 139.383 134.996 141.725 1.00 38.19 403 LYS B CA 1
ATOM 5738 C C . LYS B 1 365 ? 138.357 133.998 142.235 1.00 38.19 403 LYS B C 1
ATOM 5739 O O . LYS B 1 365 ? 137.444 133.622 141.498 1.00 38.19 403 LYS B O 1
ATOM 5745 N N . ARG B 1 366 ? 138.482 133.565 143.489 1.00 36.38 404 ARG B N 1
ATOM 5746 C CA . ARG B 1 366 ? 137.475 132.679 144.056 1.00 36.38 404 ARG B CA 1
ATOM 5747 C C . ARG B 1 366 ? 136.274 133.462 144.563 1.00 36.38 404 ARG B C 1
ATOM 5748 O O . ARG B 1 366 ? 135.181 132.907 144.703 1.00 36.38 404 ARG B O 1
ATOM 5756 N N . ILE B 1 367 ? 136.456 134.749 144.850 1.00 32.33 405 ILE B N 1
ATOM 5757 C CA . ILE B 1 367 ? 135.315 135.599 145.163 1.00 32.33 405 ILE B CA 1
ATOM 5758 C C . ILE B 1 367 ? 134.500 135.856 143.901 1.00 32.33 405 ILE B C 1
ATOM 5759 O O . ILE B 1 367 ? 133.265 135.888 143.936 1.00 32.33 405 ILE B O 1
ATOM 5764 N N . ALA B 1 368 ? 135.176 135.989 142.759 1.00 31.47 406 ALA B N 1
ATOM 5765 C CA . ALA B 1 368 ? 134.477 136.216 141.498 1.00 31.47 406 ALA B CA 1
ATOM 5766 C C . ALA B 1 368 ? 133.748 134.964 141.025 1.00 31.47 406 ALA B C 1
ATOM 5767 O O . ALA B 1 368 ? 132.739 135.058 140.319 1.00 31.47 406 ALA B O 1
ATOM 5769 N N . VAL B 1 369 ? 134.248 133.784 141.389 1.00 30.86 407 VAL B N 1
ATOM 5770 C CA . VAL B 1 369 ? 133.511 132.555 141.118 1.00 30.86 407 VAL B CA 1
ATOM 5771 C C . VAL B 1 369 ? 132.261 132.493 141.984 1.00 30.86 407 VAL B C 1
ATOM 5772 O O . VAL B 1 369 ? 131.177 132.134 141.512 1.00 30.86 407 VAL B O 1
ATOM 5776 N N . GLY B 1 370 ? 132.381 132.889 143.251 1.00 31.24 408 GLY B N 1
ATOM 5777 C CA . GLY B 1 370 ? 131.222 132.912 144.125 1.00 31.24 408 GLY B CA 1
ATOM 5778 C C . GLY B 1 370 ? 130.220 133.984 143.750 1.00 31.24 408 GLY B C 1
ATOM 5779 O O . GLY B 1 370 ? 129.030 133.860 144.037 1.00 31.24 408 GLY B O 1
ATOM 5780 N N . MET B 1 371 ? 130.682 135.046 143.089 1.00 30.95 409 MET B N 1
ATOM 5781 C CA . MET B 1 371 ? 129.760 136.054 142.576 1.00 30.95 409 MET B CA 1
ATOM 5782 C C . MET B 1 371 ? 128.987 135.547 141.367 1.00 30.95 409 MET B C 1
ATOM 5783 O O . MET B 1 371 ? 127.923 136.077 141.036 1.00 30.95 409 MET B O 1
ATOM 5788 N N . PHE B 1 372 ? 129.517 134.537 140.681 1.00 29.37 410 PHE B N 1
ATOM 5789 C CA . PHE B 1 372 ? 128.830 133.985 139.521 1.00 29.37 410 PHE B CA 1
ATOM 5790 C C . PHE B 1 372 ? 127.655 133.118 139.942 1.00 29.37 410 PHE B C 1
ATOM 5791 O O . PHE B 1 372 ? 126.632 133.056 139.254 1.00 29.37 410 PHE B O 1
ATOM 5799 N N . PHE B 1 373 ? 127.783 132.442 141.080 1.00 31.25 411 PHE B N 1
ATOM 5800 C CA . PHE B 1 373 ? 126.712 131.565 141.523 1.00 31.25 411 PHE B CA 1
ATOM 5801 C C . PHE B 1 373 ? 125.674 132.316 142.343 1.00 31.25 411 PHE B C 1
ATOM 5802 O O . PHE B 1 373 ? 124.592 131.783 142.597 1.00 31.25 411 PHE B O 1
ATOM 5810 N N . VAL B 1 374 ? 125.974 133.547 142.763 1.00 31.04 412 VAL B N 1
ATOM 5811 C CA . VAL B 1 374 ? 124.938 134.392 143.352 1.00 31.04 412 VAL B CA 1
ATOM 5812 C C . VAL B 1 374 ? 123.965 134.839 142.275 1.00 31.04 412 VAL B C 1
ATOM 5813 O O . VAL B 1 374 ? 122.744 134.815 142.463 1.00 31.04 412 VAL B O 1
ATOM 5817 N N . MET B 1 375 ? 124.499 135.233 141.119 1.00 32.29 413 MET B N 1
ATOM 5818 C CA . MET B 1 375 ? 123.663 135.700 140.021 1.00 32.29 413 MET B CA 1
ATOM 5819 C C . MET B 1 375 ? 122.819 134.568 139.450 1.00 32.29 413 MET B C 1
ATOM 5820 O O . MET B 1 375 ? 121.643 134.767 139.133 1.00 32.29 413 MET B O 1
ATOM 5825 N N . CYS B 1 376 ? 123.392 133.366 139.344 1.00 31.46 414 CYS B N 1
ATOM 5826 C CA . CYS B 1 376 ? 122.638 132.214 138.857 1.00 31.46 414 CYS B CA 1
ATOM 5827 C C . CYS B 1 376 ? 121.569 131.784 139.853 1.00 31.46 414 CYS B C 1
ATOM 5828 O O . CYS B 1 376 ? 120.577 131.155 139.474 1.00 31.46 414 CYS B O 1
ATOM 5831 N N . SER B 1 377 ? 121.753 132.112 141.133 1.00 30.00 415 SER B N 1
ATOM 5832 C CA . SER B 1 377 ? 120.735 131.801 142.128 1.00 30.00 415 SER B CA 1
ATOM 5833 C C . SER B 1 377 ? 119.579 132.785 142.059 1.00 30.00 415 SER B C 1
ATOM 5834 O O . SER B 1 377 ? 118.430 132.422 142.329 1.00 30.00 415 SER B O 1
ATOM 5837 N N . ALA B 1 378 ? 119.871 134.042 141.723 1.00 30.36 416 ALA B N 1
ATOM 5838 C CA . ALA B 1 378 ? 118.826 135.052 141.628 1.00 30.36 416 ALA B CA 1
ATOM 5839 C C . ALA B 1 378 ? 117.950 134.832 140.407 1.00 30.36 416 ALA B C 1
ATOM 5840 O O . ALA B 1 378 ? 116.772 135.195 140.409 1.00 30.36 416 ALA B O 1
ATOM 5842 N N . PHE B 1 379 ? 118.516 134.271 139.336 1.00 30.43 417 PHE B N 1
ATOM 5843 C CA . PHE B 1 379 ? 117.685 133.907 138.197 1.00 30.43 417 PHE B CA 1
ATOM 5844 C C . PHE B 1 379 ? 116.808 132.712 138.524 1.00 30.43 417 PHE B C 1
ATOM 5845 O O . PHE B 1 379 ? 115.624 132.701 138.181 1.00 30.43 417 PHE B O 1
ATOM 5853 N N . ALA B 1 380 ? 117.367 131.708 139.206 1.00 29.25 418 ALA B N 1
ATOM 5854 C CA . ALA B 1 380 ? 116.597 130.516 139.554 1.00 29.25 418 ALA B CA 1
ATOM 5855 C C . ALA B 1 380 ? 115.498 130.838 140.558 1.00 29.25 418 ALA B C 1
ATOM 5856 O O . ALA B 1 380 ? 114.480 130.142 140.621 1.00 29.25 418 ALA B O 1
ATOM 5858 N N . ALA B 1 381 ? 115.679 131.903 141.342 1.00 31.69 419 ALA B N 1
ATOM 5859 C CA . ALA B 1 381 ? 114.657 132.316 142.292 1.00 31.69 419 ALA B CA 1
ATOM 5860 C C . ALA B 1 381 ? 113.526 133.060 141.605 1.00 31.69 419 ALA B C 1
ATOM 5861 O O . ALA B 1 381 ? 112.361 132.913 141.984 1.00 31.69 419 ALA B O 1
ATOM 5863 N N . GLY B 1 382 ? 113.845 133.877 140.600 1.00 30.66 420 GLY B N 1
ATOM 5864 C CA . GLY B 1 382 ? 112.804 134.620 139.915 1.00 30.66 420 GLY B CA 1
ATOM 5865 C C . GLY B 1 382 ? 112.024 133.767 138.935 1.00 30.66 420 GLY B C 1
ATOM 5866 O O . GLY B 1 382 ? 110.891 134.095 138.579 1.00 30.66 420 GLY B O 1
ATOM 5867 N N . ILE B 1 383 ?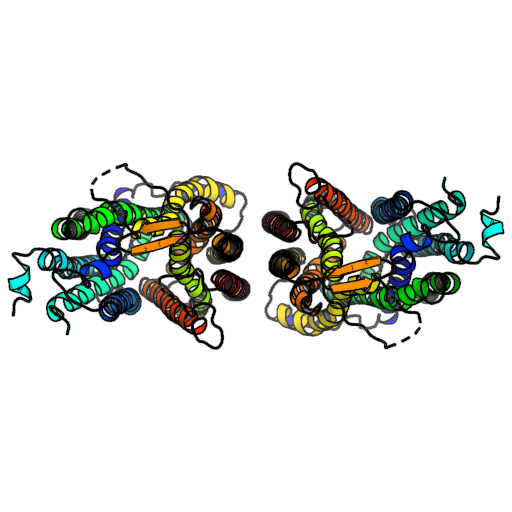 112.623 132.668 138.479 1.00 30.58 421 ILE B N 1
ATOM 5868 C CA . ILE B 1 383 ? 111.911 131.722 137.624 1.00 30.58 421 ILE B CA 1
ATOM 5869 C C . ILE B 1 383 ? 110.898 130.931 138.442 1.00 30.58 421 ILE B C 1
ATOM 5870 O O . ILE B 1 383 ? 109.766 130.694 138.002 1.00 30.58 421 ILE B O 1
ATOM 5875 N N . LEU B 1 384 ? 111.280 130.534 139.657 1.00 34.72 422 LEU B N 1
ATOM 5876 C CA . LEU B 1 384 ? 110.352 129.830 140.538 1.00 34.72 422 LEU B CA 1
ATOM 5877 C C . LEU B 1 384 ? 109.257 130.759 141.043 1.00 34.72 422 LEU B C 1
ATOM 5878 O O . LEU B 1 384 ? 108.113 130.336 141.242 1.00 34.72 422 LEU B O 1
ATOM 5883 N N . GLU B 1 385 ? 109.584 132.033 141.240 1.00 37.01 423 GLU B N 1
ATOM 5884 C CA . GLU B 1 385 ? 108.597 132.969 141.761 1.00 37.01 423 GLU B CA 1
ATOM 5885 C C . GLU B 1 385 ? 107.600 133.376 140.683 1.00 37.01 423 GLU B C 1
ATOM 5886 O O . GLU B 1 385 ? 106.435 133.657 140.981 1.00 37.01 423 GLU B O 1
ATOM 5892 N N . SER B 1 386 ? 108.028 133.389 139.421 1.00 36.74 424 SER B N 1
ATOM 5893 C CA . SER B 1 386 ? 107.088 133.636 138.334 1.00 36.74 424 SER B CA 1
ATOM 5894 C C . SER B 1 386 ? 106.161 132.448 138.134 1.00 36.74 424 SER B C 1
ATOM 5895 O O . SER B 1 386 ? 105.003 132.613 137.741 1.00 36.74 424 SER B O 1
ATOM 5898 N N . LYS B 1 387 ? 106.659 131.239 138.392 1.00 40.14 425 LYS B N 1
ATOM 5899 C CA . LYS B 1 387 ? 105.804 130.061 138.344 1.00 40.14 425 LYS B CA 1
ATOM 5900 C C . LYS B 1 387 ? 104.830 130.048 139.512 1.00 40.14 425 LYS B C 1
ATOM 5901 O O . LYS B 1 387 ? 103.671 129.649 139.362 1.00 40.14 425 LYS B O 1
ATOM 5907 N N . ARG B 1 388 ? 105.276 130.518 140.679 1.00 40.95 426 ARG B N 1
ATOM 5908 C CA . ARG B 1 388 ? 104.443 130.467 141.873 1.00 40.95 426 ARG B CA 1
ATOM 5909 C C . ARG B 1 388 ? 103.337 131.514 141.825 1.00 40.95 426 ARG B C 1
ATOM 5910 O O . ARG B 1 388 ? 102.203 131.243 142.232 1.00 40.95 426 ARG B O 1
ATOM 5918 N N . LEU B 1 389 ? 103.650 132.721 141.344 1.00 42.64 427 LEU B N 1
ATOM 5919 C CA . LEU B 1 389 ? 102.629 133.753 141.192 1.00 42.64 427 LEU B CA 1
ATOM 5920 C C . LEU B 1 389 ? 101.615 133.392 140.113 1.00 42.64 427 LEU B C 1
ATOM 5921 O O . LEU B 1 389 ? 100.458 133.820 140.177 1.00 42.64 427 LEU B O 1
ATOM 5926 N N . ASN B 1 390 ? 102.035 132.617 139.115 1.00 49.84 428 ASN B N 1
ATOM 5927 C CA . ASN B 1 390 ? 101.105 132.102 138.120 1.00 49.84 428 ASN B CA 1
ATOM 5928 C C . ASN B 1 390 ? 100.214 131.026 138.726 1.00 49.84 428 ASN B C 1
ATOM 5929 O O . ASN B 1 390 ? 99.048 130.884 138.344 1.00 49.84 428 ASN B O 1
ATOM 5934 N N . LEU B 1 391 ? 100.747 130.268 139.684 1.00 50.47 429 LEU B N 1
ATOM 5935 C CA . LEU B 1 391 ? 100.019 129.145 140.256 1.00 50.47 429 LEU B CA 1
ATOM 5936 C C . LEU B 1 391 ? 99.140 129.575 141.427 1.00 50.47 429 LEU B C 1
ATOM 5937 O O . LEU B 1 391 ? 98.197 128.862 141.784 1.00 50.47 429 LEU B O 1
ATOM 5942 N N . VAL B 1 392 ? 99.411 130.741 142.018 1.00 51.84 430 VAL B N 1
ATOM 5943 C CA . VAL B 1 392 ? 98.637 131.191 143.171 1.00 51.84 430 VAL B CA 1
ATOM 5944 C C . VAL B 1 392 ? 97.328 131.838 142.731 1.00 51.84 430 VAL B C 1
ATOM 5945 O O . VAL B 1 392 ? 96.432 132.053 143.556 1.00 51.84 430 VAL B O 1
ATOM 5949 N N . LYS B 1 393 ? 97.184 132.143 141.441 1.00 57.86 431 LYS B N 1
ATOM 5950 C CA . LYS B 1 393 ? 95.920 132.664 140.936 1.00 57.86 431 LYS B CA 1
ATOM 5951 C C . LYS B 1 393 ? 94.834 131.598 140.899 1.00 57.86 431 LYS B C 1
ATOM 5952 O O . LYS B 1 393 ? 93.653 131.928 141.042 1.00 57.86 431 LYS B O 1
ATOM 5958 N N . GLU B 1 394 ? 95.207 130.331 140.720 1.00 62.34 432 GLU B N 1
ATOM 5959 C CA . GLU B 1 394 ? 94.225 129.258 140.627 1.00 62.34 432 GLU B CA 1
ATOM 5960 C C . GLU B 1 394 ? 93.724 128.842 142.005 1.00 62.34 432 GLU B C 1
ATOM 5961 O O . GLU B 1 394 ? 92.534 128.970 142.309 1.00 62.34 432 GLU B O 1
ATOM 5967 N N . LYS B 1 395 ? 94.622 128.340 142.851 1.00 59.58 433 LYS B N 1
ATOM 5968 C CA . LYS B 1 395 ? 94.256 127.925 144.197 1.00 59.58 433 LYS B CA 1
ATOM 5969 C C . LYS B 1 395 ? 95.336 128.375 145.167 1.00 59.58 433 LYS B C 1
ATOM 5970 O O . LYS B 1 395 ? 96.464 128.679 144.776 1.00 59.58 433 LYS B O 1
ATOM 5976 N N . THR B 1 396 ? 94.970 128.411 146.445 1.00 56.59 434 THR B N 1
ATOM 5977 C CA . THR B 1 396 ? 95.847 128.886 147.505 1.00 56.59 434 THR B CA 1
ATOM 5978 C C . THR B 1 396 ? 95.504 128.152 148.792 1.00 56.59 434 THR B C 1
ATOM 5979 O O . THR B 1 396 ? 94.346 128.146 149.215 1.00 56.59 434 THR B O 1
ATOM 5983 N N . ILE B 1 397 ? 96.507 127.537 149.414 1.00 55.18 435 ILE B N 1
ATOM 5984 C CA . ILE B 1 397 ? 96.298 126.807 150.655 1.00 55.18 435 ILE B CA 1
ATOM 5985 C C . ILE B 1 397 ? 96.745 127.676 151.824 1.00 55.18 435 ILE B C 1
ATOM 5986 O O . ILE B 1 397 ? 97.488 128.647 151.665 1.00 55.18 435 ILE B O 1
ATOM 5991 N N . ASN B 1 398 ? 96.264 127.320 153.010 1.00 59.19 436 ASN B N 1
ATOM 5992 C CA . ASN B 1 398 ? 96.622 128.000 154.245 1.00 59.19 436 ASN B CA 1
ATOM 5993 C C . ASN B 1 398 ? 97.643 127.170 155.004 1.00 59.19 436 ASN B C 1
ATOM 5994 O O . ASN B 1 398 ? 97.479 125.953 155.143 1.00 59.19 436 ASN B O 1
ATOM 5999 N N . GLN B 1 399 ? 98.684 127.827 155.498 1.00 49.82 437 GLN B N 1
ATOM 6000 C CA . GLN B 1 399 ? 99.654 127.201 156.379 1.00 49.82 437 GLN B CA 1
ATOM 6001 C C . GLN B 1 399 ? 100.075 128.211 157.433 1.00 49.82 437 GLN B C 1
ATOM 6002 O O . GLN B 1 399 ? 100.100 129.417 157.174 1.00 49.82 437 GLN B O 1
ATOM 6008 N N . THR B 1 400 ? 100.372 127.722 158.629 1.00 53.32 438 THR B N 1
ATOM 6009 C CA . THR B 1 400 ? 100.746 128.582 159.740 1.00 53.32 438 THR B CA 1
ATOM 6010 C C . THR B 1 400 ? 102.194 128.316 160.147 1.00 53.32 438 THR B C 1
ATOM 6011 O O . THR B 1 400 ? 102.567 127.184 160.474 1.00 53.32 438 THR B O 1
ATOM 6015 N N . ILE B 1 401 ? 103.018 129.358 160.069 1.00 53.88 439 ILE B N 1
ATOM 6016 C CA . ILE B 1 401 ? 104.439 129.283 160.390 1.00 53.88 439 ILE B CA 1
ATOM 6017 C C . ILE B 1 401 ? 104.666 130.308 161.489 1.00 53.88 439 ILE B C 1
ATOM 6018 O O . ILE B 1 401 ? 104.502 131.511 161.266 1.00 53.88 439 ILE B O 1
ATOM 6023 N N . GLY B 1 402 ? 105.054 129.846 162.669 1.00 56.12 440 GLY B N 1
ATOM 6024 C CA . GLY B 1 402 ? 105.117 130.739 163.803 1.00 56.12 440 GLY B CA 1
ATOM 6025 C C . GLY B 1 402 ? 103.755 130.856 164.447 1.00 56.12 440 GLY B C 1
ATOM 6026 O O . GLY B 1 402 ? 103.226 129.871 164.956 1.00 56.12 440 GLY B O 1
ATOM 6027 N N . ASN B 1 403 ? 103.164 132.045 164.428 1.00 60.13 441 ASN B N 1
ATOM 6028 C CA . ASN B 1 403 ? 101.797 132.194 164.907 1.00 60.13 441 ASN B CA 1
ATOM 6029 C C . ASN B 1 403 ? 100.943 133.016 163.953 1.00 60.13 441 ASN B C 1
ATOM 6030 O O . ASN B 1 403 ? 99.981 133.654 164.398 1.00 60.13 441 ASN B O 1
ATOM 6035 N N . VAL B 1 404 ? 101.272 133.031 162.666 1.00 54.43 442 VAL B N 1
ATOM 6036 C CA . VAL B 1 404 ? 100.519 133.757 161.654 1.00 54.43 442 VAL B CA 1
ATOM 6037 C C . VAL B 1 404 ? 100.336 132.828 160.461 1.00 54.43 442 VAL B C 1
ATOM 6038 O O . VAL B 1 404 ? 101.201 131.991 160.179 1.00 54.43 442 VAL B O 1
ATOM 6042 N N . VAL B 1 405 ? 99.176 132.912 159.812 1.00 52.23 443 VAL B N 1
ATOM 6043 C CA . VAL B 1 405 ? 98.861 132.075 158.663 1.00 52.23 443 VAL B CA 1
ATOM 6044 C C . VAL B 1 405 ? 99.453 132.706 157.411 1.00 52.23 443 VAL B C 1
ATOM 6045 O O . VAL B 1 405 ? 99.516 133.936 157.288 1.00 52.23 443 VAL B O 1
ATOM 6049 N N . TYR B 1 406 ? 99.927 131.865 156.504 1.00 49.07 444 TYR B N 1
ATOM 6050 C CA . TYR B 1 406 ? 100.464 132.310 155.229 1.00 49.07 444 TYR B CA 1
ATOM 6051 C C . TYR B 1 406 ? 99.676 131.673 154.101 1.00 49.07 444 TYR B C 1
ATOM 6052 O O . TYR B 1 406 ? 99.325 130.493 154.161 1.00 49.07 444 TYR B O 1
ATOM 6061 N N . HIS B 1 407 ? 99.399 132.462 153.074 1.00 51.26 445 HIS B N 1
ATOM 6062 C CA . HIS B 1 407 ? 98.612 132.007 151.942 1.00 51.26 445 HIS B CA 1
ATOM 6063 C C . HIS B 1 407 ? 99.554 131.472 150.874 1.00 51.26 445 HIS B C 1
ATOM 6064 O O . HIS B 1 407 ? 100.018 132.223 150.011 1.00 51.26 445 HIS B O 1
ATOM 6071 N N . ALA B 1 408 ? 99.831 130.175 150.937 1.00 49.26 446 ALA B N 1
ATOM 6072 C CA . ALA B 1 408 ? 100.860 129.550 150.126 1.00 49.26 446 ALA B CA 1
ATOM 6073 C C . ALA B 1 408 ? 100.249 128.934 148.882 1.00 49.26 446 ALA B C 1
ATOM 6074 O O . ALA B 1 408 ? 99.116 128.449 148.901 1.00 49.26 446 ALA B O 1
ATOM 6076 N N . ALA B 1 409 ? 101.017 128.950 147.799 1.00 49.56 447 ALA B N 1
ATOM 6077 C CA . ALA B 1 409 ? 100.625 128.211 146.615 1.00 49.56 447 ALA B CA 1
ATOM 6078 C C . ALA B 1 409 ? 100.820 126.718 146.844 1.00 49.56 447 ALA B C 1
ATOM 6079 O O . ALA B 1 409 ? 101.526 126.288 147.759 1.00 49.56 447 ALA B O 1
ATOM 6081 N N . ASP B 1 410 ? 100.192 125.919 145.991 1.00 52.69 448 ASP B N 1
ATOM 6082 C CA . ASP B 1 410 ? 100.323 124.467 146.081 1.00 52.69 448 ASP B CA 1
ATOM 6083 C C . ASP B 1 410 ? 101.520 123.980 145.268 1.00 52.69 448 ASP B C 1
ATOM 6084 O O . ASP B 1 410 ? 101.413 123.170 144.350 1.00 52.69 448 ASP B O 1
ATOM 6089 N N . LEU B 1 411 ? 102.688 124.511 145.607 1.00 44.00 449 LEU B N 1
ATOM 6090 C CA . LEU B 1 411 ? 103.956 124.137 145.004 1.00 44.00 449 LEU B CA 1
ATOM 6091 C C . LEU B 1 411 ? 104.891 123.806 146.154 1.00 44.00 449 LEU B C 1
ATOM 6092 O O . LEU B 1 411 ? 104.891 124.511 147.165 1.00 44.00 449 LEU B O 1
ATOM 6097 N N . SER B 1 412 ? 105.668 122.736 146.009 1.00 41.15 450 SER B N 1
ATOM 6098 C CA . SER B 1 412 ? 106.412 122.193 147.140 1.00 41.15 450 SER B CA 1
ATOM 6099 C C . SER B 1 412 ? 107.558 123.107 147.549 1.00 41.15 450 SER B C 1
ATOM 6100 O O . SER B 1 412 ? 108.070 1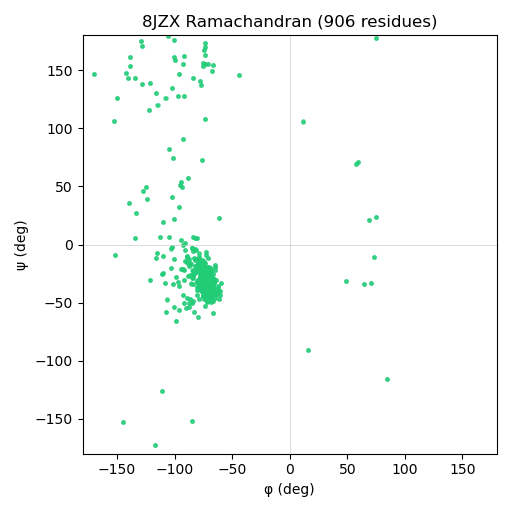23.900 146.755 1.00 41.15 450 SER B O 1
ATOM 6103 N N . LEU B 1 413 ? 107.955 122.987 148.818 1.00 41.31 451 LEU B N 1
ATOM 6104 C CA . LEU B 1 413 ? 109.083 123.753 149.335 1.00 41.31 451 LEU B CA 1
ATOM 6105 C C . LEU B 1 413 ? 110.395 123.292 148.720 1.00 41.31 451 LEU B C 1
ATOM 6106 O O . LEU B 1 413 ? 111.327 124.088 148.579 1.00 41.31 451 LEU B O 1
ATOM 6111 N N . TRP B 1 414 ? 110.470 122.028 148.310 1.00 42.59 452 TRP B N 1
ATOM 6112 C CA . TRP B 1 414 ? 111.726 121.463 147.841 1.00 42.59 452 TRP B CA 1
ATOM 6113 C C . TRP B 1 414 ? 112.018 121.806 146.388 1.00 42.59 452 TRP B C 1
ATOM 6114 O O . TRP B 1 414 ? 112.997 121.305 145.831 1.00 42.59 452 TRP B O 1
ATOM 6125 N N . TRP B 1 415 ? 111.191 122.640 145.755 1.00 42.32 453 TRP B N 1
ATOM 6126 C CA . TRP B 1 415 ? 111.587 123.253 144.495 1.00 42.32 453 TRP B CA 1
ATOM 6127 C C . TRP B 1 415 ? 112.467 124.470 144.707 1.00 42.32 453 TRP B C 1
ATOM 6128 O O . TRP B 1 415 ? 112.943 125.050 143.729 1.00 42.32 453 TRP B O 1
ATOM 6139 N N . GLN B 1 416 ? 112.686 124.868 145.952 1.00 36.01 454 GLN B N 1
ATOM 6140 C CA . GLN B 1 416 ? 113.577 125.967 146.278 1.00 36.01 454 GLN B CA 1
ATOM 6141 C C . GLN B 1 416 ? 114.998 125.469 146.519 1.00 36.01 454 GLN B C 1
ATOM 6142 O O . GLN B 1 416 ? 115.889 126.267 146.812 1.00 36.01 454 GLN B O 1
ATOM 6148 N N . VAL B 1 417 ? 115.209 124.158 146.368 1.00 35.97 455 VAL B N 1
ATOM 6149 C CA . VAL B 1 417 ? 116.545 123.575 146.536 1.00 35.97 455 VAL B CA 1
ATOM 6150 C C . VAL B 1 417 ? 117.561 124.047 145.491 1.00 35.97 455 VAL B C 1
ATOM 6151 O O . VAL B 1 417 ? 118.713 124.311 145.871 1.00 35.97 455 VAL B O 1
ATOM 6155 N N . PRO B 1 418 ? 117.227 124.191 144.184 1.00 35.23 456 PRO B N 1
ATOM 6156 C CA . PRO B 1 418 ? 118.240 124.759 143.268 1.00 35.23 456 PRO B CA 1
ATOM 6157 C C . PRO B 1 418 ? 118.627 126.207 143.537 1.00 35.23 456 PRO B C 1
ATOM 6158 O O . PRO B 1 418 ? 119.673 126.641 143.049 1.00 35.23 456 PRO B O 1
ATOM 6162 N N . GLN B 1 419 ? 117.837 126.966 144.296 1.00 33.57 457 GLN B N 1
ATOM 6163 C CA . GLN B 1 419 ? 118.292 128.278 144.741 1.00 33.57 457 GLN B CA 1
ATOM 6164 C C . GLN B 1 419 ? 119.393 128.136 145.781 1.00 33.57 457 GLN B C 1
ATOM 6165 O O . GLN B 1 419 ? 120.370 128.890 145.782 1.00 33.57 457 GLN B O 1
ATOM 6171 N N . TYR B 1 420 ? 119.231 127.180 146.701 1.00 35.19 458 TYR B N 1
ATOM 6172 C CA . TYR B 1 420 ? 120.142 127.064 147.831 1.00 35.19 458 TYR B CA 1
ATOM 6173 C C . TYR B 1 420 ? 121.380 126.250 147.513 1.00 35.19 458 TYR B C 1
ATOM 6174 O O . TYR B 1 420 ? 122.348 126.312 148.274 1.00 35.19 458 TYR B O 1
ATOM 6183 N N . LEU B 1 421 ? 121.375 125.472 146.432 1.00 33.63 459 LEU B N 1
ATOM 6184 C CA . LEU B 1 421 ? 122.627 124.901 145.956 1.00 33.63 459 LEU B CA 1
ATOM 6185 C C . LEU B 1 421 ? 123.539 125.984 145.413 1.00 33.63 459 LEU B C 1
ATOM 6186 O O . LEU B 1 421 ? 124.756 125.933 145.596 1.00 33.63 459 LEU B O 1
ATOM 6191 N N . LEU B 1 422 ? 122.965 126.992 144.762 1.00 32.18 460 LEU B N 1
ATOM 6192 C CA . LEU B 1 422 ? 123.793 127.970 144.072 1.00 32.18 460 LEU B CA 1
ATOM 6193 C C . LEU B 1 422 ? 124.367 129.004 145.035 1.00 32.18 460 LEU B C 1
ATOM 6194 O O . LEU B 1 422 ? 125.510 129.437 144.866 1.00 32.18 460 LEU B O 1
ATOM 6199 N N . ILE B 1 423 ? 123.612 129.412 146.058 1.00 33.88 461 ILE B N 1
ATOM 6200 C CA . ILE B 1 423 ? 124.223 130.242 147.096 1.00 33.88 461 ILE B CA 1
ATOM 6201 C C . ILE B 1 423 ? 124.997 129.375 148.075 1.00 33.88 461 ILE B C 1
ATOM 6202 O O . ILE B 1 423 ? 125.837 129.872 148.833 1.00 33.88 461 ILE B O 1
ATOM 6207 N N . GLY B 1 424 ? 124.717 128.072 148.089 1.00 33.05 462 GLY B N 1
ATOM 6208 C CA . GLY B 1 424 ? 125.563 127.159 148.836 1.00 33.05 462 GLY B CA 1
ATOM 6209 C C . GLY B 1 424 ? 126.951 127.062 148.238 1.00 33.05 462 GLY B C 1
ATOM 6210 O O . GLY B 1 424 ? 127.947 127.203 148.941 1.00 33.05 462 GLY B O 1
ATOM 6211 N N . ILE B 1 425 ? 127.024 126.864 146.920 1.00 33.22 463 ILE B N 1
ATOM 6212 C CA . ILE B 1 425 ? 128.305 126.808 146.217 1.00 33.22 463 ILE B CA 1
ATOM 6213 C C . ILE B 1 425 ? 128.975 128.180 146.215 1.00 33.22 463 ILE B C 1
ATOM 6214 O O . ILE B 1 425 ? 130.207 128.286 146.228 1.00 33.22 463 ILE B O 1
ATOM 6219 N N . SER B 1 426 ? 128.182 129.247 146.277 1.00 33.90 464 SER B N 1
ATOM 6220 C CA . SER B 1 426 ? 128.743 130.592 146.314 1.00 33.90 464 SER B CA 1
ATOM 6221 C C . SER B 1 426 ? 129.492 130.866 147.612 1.00 33.90 464 SER B C 1
ATOM 6222 O O . SER B 1 426 ? 130.560 131.483 147.605 1.00 33.90 464 SER B O 1
ATOM 6225 N N . GLU B 1 427 ? 128.936 130.431 148.741 1.00 36.71 465 GLU B N 1
ATOM 6226 C CA . GLU B 1 427 ? 129.613 130.617 150.017 1.00 36.71 465 GLU B CA 1
ATOM 6227 C C . GLU B 1 427 ? 130.783 129.663 150.189 1.00 36.71 465 GLU B C 1
ATOM 6228 O O . GLU B 1 427 ? 131.666 129.921 151.009 1.00 36.71 465 GLU B O 1
ATOM 6234 N N . ILE B 1 428 ? 130.789 128.561 149.448 1.00 36.26 466 ILE B N 1
ATOM 6235 C CA . ILE B 1 428 ? 131.953 127.689 149.380 1.00 36.26 466 ILE B CA 1
ATOM 6236 C C . ILE B 1 428 ? 133.145 128.425 148.782 1.00 36.26 466 ILE B C 1
ATOM 6237 O O . ILE B 1 428 ? 134.282 128.272 149.242 1.00 36.26 466 ILE B O 1
ATOM 6242 N N . PHE B 1 429 ? 132.903 129.275 147.788 1.00 35.08 467 PHE B N 1
ATOM 6243 C CA . PHE B 1 429 ? 133.973 130.016 147.136 1.00 35.08 467 PHE B CA 1
ATOM 6244 C C . PHE B 1 429 ? 134.151 131.422 147.698 1.00 35.08 467 PHE B C 1
ATOM 6245 O O . PHE B 1 429 ? 135.243 131.769 148.146 1.00 35.08 467 PHE B O 1
ATOM 6253 N N . ALA B 1 430 ? 133.096 132.236 147.697 1.00 33.70 468 ALA B N 1
ATOM 6254 C CA . ALA B 1 430 ? 133.267 133.652 147.999 1.00 33.70 468 ALA B CA 1
ATOM 6255 C C . ALA B 1 430 ? 133.432 133.908 149.492 1.00 33.70 468 ALA B C 1
ATOM 6256 O O . ALA B 1 430 ? 134.139 134.841 149.885 1.00 33.70 468 ALA B O 1
ATOM 6258 N N . SER B 1 431 ? 132.796 133.104 150.345 1.00 35.90 469 SER B N 1
ATOM 6259 C CA . SER B 1 431 ? 132.807 133.419 151.771 1.00 35.90 469 SER B CA 1
ATOM 6260 C C . SER B 1 431 ? 134.108 132.992 152.435 1.00 35.90 469 SER B C 1
ATOM 6261 O O . SER B 1 431 ? 134.619 133.687 153.317 1.00 35.90 469 SER B O 1
ATOM 6264 N N . ILE B 1 432 ? 134.653 131.846 152.035 1.00 33.92 470 ILE B N 1
ATOM 6265 C CA . ILE B 1 432 ? 135.900 131.390 152.632 1.00 33.92 470 ILE B CA 1
ATOM 6266 C C . ILE B 1 432 ? 137.076 132.189 152.085 1.00 33.92 470 ILE B C 1
ATOM 6267 O O . ILE B 1 432 ? 137.977 132.577 152.836 1.00 33.92 470 ILE B O 1
ATOM 6272 N N . ALA B 1 433 ? 137.058 132.505 150.789 1.00 35.22 471 ALA B N 1
ATOM 6273 C CA . ALA B 1 433 ? 138.136 133.301 150.210 1.00 35.22 471 ALA B CA 1
ATOM 6274 C C . ALA B 1 433 ? 138.047 134.764 150.612 1.00 35.22 471 ALA B C 1
ATOM 6275 O O . ALA B 1 433 ? 139.037 135.490 150.505 1.00 35.22 471 ALA B O 1
ATOM 6277 N N . GLY B 1 434 ? 136.878 135.217 151.062 1.00 34.20 472 GLY B N 1
ATOM 6278 C CA . GLY B 1 434 ? 136.778 136.570 151.580 1.00 34.20 472 GLY B CA 1
ATOM 6279 C C . GLY B 1 434 ? 137.468 136.724 152.919 1.00 34.20 472 GLY B C 1
ATOM 6280 O O . GLY B 1 434 ? 137.999 137.789 153.236 1.00 34.20 472 GLY B O 1
ATOM 6281 N N . LEU B 1 435 ? 137.463 135.664 153.728 1.00 36.14 473 LEU B N 1
ATOM 6282 C CA . LEU B 1 435 ? 138.208 135.679 154.982 1.00 36.14 473 LEU B CA 1
ATOM 6283 C C . LEU B 1 435 ? 139.704 135.563 154.732 1.00 36.14 473 LEU B C 1
ATOM 6284 O O . LEU B 1 435 ? 140.510 136.087 155.508 1.00 36.14 473 LEU B O 1
ATOM 6289 N N . GLU B 1 436 ? 140.090 134.878 153.657 1.00 38.91 474 GLU B N 1
ATOM 6290 C CA . GLU B 1 436 ? 141.503 134.715 153.340 1.00 38.91 474 GLU B CA 1
ATOM 6291 C C . GLU B 1 436 ? 142.108 136.012 152.839 1.00 38.91 474 GLU B C 1
ATOM 6292 O O . GLU B 1 436 ? 143.271 136.310 153.127 1.00 38.91 474 GLU B O 1
ATOM 6298 N N . PHE B 1 437 ? 141.342 136.785 152.071 1.00 39.24 475 PHE B N 1
ATOM 6299 C CA . PHE B 1 437 ? 141.864 138.040 151.551 1.00 39.24 475 PHE B CA 1
ATOM 6300 C C . PHE B 1 437 ? 142.001 139.082 152.649 1.00 39.24 475 PHE B C 1
ATOM 6301 O O . PHE B 1 437 ? 142.968 139.845 152.664 1.00 39.24 475 PHE B O 1
ATOM 6309 N N . ALA B 1 438 ? 141.041 139.140 153.575 1.00 40.81 476 ALA B N 1
ATOM 6310 C CA . ALA B 1 438 ? 141.109 140.123 154.651 1.00 40.81 476 ALA B CA 1
ATOM 6311 C C . ALA B 1 438 ? 142.220 139.799 155.639 1.00 40.81 476 ALA B C 1
ATOM 6312 O O . ALA B 1 438 ? 142.675 140.681 156.375 1.00 40.81 476 ALA B O 1
ATOM 6314 N N . TYR B 1 439 ? 142.670 138.547 155.671 1.00 44.87 477 TYR B N 1
ATOM 6315 C CA . TYR B 1 439 ? 143.765 138.157 156.547 1.00 44.87 477 TYR B CA 1
ATOM 6316 C C . TYR B 1 439 ? 145.117 138.328 155.870 1.00 44.87 477 TYR B C 1
ATOM 6317 O O . TYR B 1 439 ? 146.054 138.865 156.467 1.00 44.87 477 TYR B O 1
ATOM 6326 N N . SER B 1 440 ? 145.240 137.868 154.625 1.00 44.14 478 SER B N 1
ATOM 6327 C CA . SER B 1 440 ? 146.536 137.868 153.959 1.00 44.14 478 SER B CA 1
ATOM 6328 C C . SER B 1 440 ? 146.899 139.258 153.461 1.00 44.14 478 SER B C 1
ATOM 6329 O O . SER B 1 440 ? 148.069 139.656 153.496 1.00 44.14 478 SER B O 1
ATOM 6332 N N . ALA B 1 441 ? 145.914 140.011 152.985 1.00 45.73 479 ALA B N 1
ATOM 6333 C CA . ALA B 1 441 ? 146.163 141.342 152.434 1.00 45.73 479 ALA B CA 1
ATOM 6334 C C . ALA B 1 441 ? 145.954 142.404 153.510 1.00 45.73 479 ALA B C 1
ATOM 6335 O O . ALA B 1 441 ? 145.215 143.373 153.347 1.00 45.73 479 ALA B O 1
ATOM 6337 N N . ALA B 1 442 ? 146.644 142.210 154.627 1.00 51.69 480 ALA B N 1
ATOM 6338 C CA . ALA B 1 442 ? 146.576 143.151 155.732 1.00 51.69 480 ALA B CA 1
ATOM 6339 C C . ALA B 1 442 ? 147.969 143.295 156.312 1.00 51.69 480 ALA B C 1
ATOM 6340 O O . ALA B 1 442 ? 148.719 142.314 156.350 1.00 51.69 480 ALA B O 1
ATOM 6342 N N . PRO B 1 443 ? 148.356 144.495 156.741 1.00 59.99 481 PRO B N 1
ATOM 6343 C CA . PRO B 1 443 ? 149.643 144.652 157.425 1.00 59.99 481 PRO B CA 1
ATOM 6344 C C . PRO B 1 443 ? 149.632 143.934 158.764 1.00 59.99 481 PRO B C 1
ATOM 6345 O O . PRO B 1 443 ? 148.578 143.721 159.366 1.00 59.99 481 PRO B O 1
ATOM 6349 N N . LYS B 1 444 ? 150.827 143.555 159.221 1.00 63.81 482 LYS B N 1
ATOM 6350 C CA . LYS B 1 444 ? 150.947 142.748 160.431 1.00 63.81 482 LYS B CA 1
ATOM 6351 C C . LYS B 1 444 ? 150.534 143.533 161.667 1.00 63.81 482 LYS B C 1
ATOM 6352 O O . LYS B 1 444 ? 150.014 142.961 162.631 1.00 63.81 482 LYS B O 1
ATOM 6358 N N . SER B 1 445 ? 150.749 144.846 161.653 1.00 65.76 483 SER B N 1
ATOM 6359 C CA . SER B 1 445 ? 150.351 145.667 162.787 1.00 65.76 483 SER B CA 1
ATOM 6360 C C . SER B 1 445 ? 148.851 145.928 162.779 1.00 65.76 483 SER B C 1
ATOM 6361 O O . SER B 1 445 ? 148.249 146.137 163.838 1.00 65.76 483 SER B O 1
ATOM 6364 N N . MET B 1 446 ? 148.231 145.922 161.601 1.00 61.95 484 MET B N 1
ATOM 6365 C CA . MET B 1 446 ? 146.837 146.310 161.461 1.00 61.95 484 MET B CA 1
ATOM 6366 C C . MET B 1 446 ? 145.912 145.147 161.130 1.00 61.95 484 MET B C 1
ATOM 6367 O O . MET B 1 446 ? 144.807 145.383 160.633 1.00 61.95 484 MET B O 1
ATOM 6372 N N . GLN B 1 447 ? 146.328 143.905 161.374 1.00 55.53 485 GLN B N 1
ATOM 6373 C CA . GLN B 1 447 ? 145.377 142.804 161.313 1.00 55.53 485 GLN B CA 1
ATOM 6374 C C . GLN B 1 447 ? 144.373 142.940 162.444 1.00 55.53 485 GLN B C 1
ATOM 6375 O O . GLN B 1 447 ? 144.683 143.511 163.491 1.00 55.53 485 GLN B O 1
ATOM 6381 N N . SER B 1 448 ? 143.148 142.464 162.184 1.00 48.26 486 SER B N 1
ATOM 6382 C CA . SER B 1 448 ? 141.924 142.514 162.992 1.00 48.26 486 SER B CA 1
ATOM 6383 C C . SER B 1 448 ? 141.301 143.906 163.037 1.00 48.26 486 SER B C 1
ATOM 6384 O O . SER B 1 448 ? 140.152 144.048 163.455 1.00 48.26 486 SER B O 1
ATOM 6387 N N . ALA B 1 449 ? 142.001 144.925 162.553 1.00 46.23 487 ALA B N 1
ATOM 6388 C CA . ALA B 1 449 ? 141.367 146.188 162.211 1.00 46.23 487 ALA B CA 1
ATOM 6389 C C . ALA B 1 449 ? 140.968 146.234 160.750 1.00 46.23 487 ALA B C 1
ATOM 6390 O O . ALA B 1 449 ? 140.109 147.033 160.372 1.00 46.23 487 ALA B O 1
ATOM 6392 N N . ILE B 1 450 ? 141.593 145.387 159.931 1.00 45.30 488 ILE B N 1
ATOM 6393 C CA . ILE B 1 450 ? 141.136 145.169 158.566 1.00 45.30 488 ILE B CA 1
ATOM 6394 C C . ILE B 1 450 ? 139.968 144.195 158.555 1.00 45.30 488 ILE B C 1
ATOM 6395 O O . ILE B 1 450 ? 139.004 144.372 157.802 1.00 45.30 488 ILE B O 1
ATOM 6400 N N . MET B 1 451 ? 140.027 143.161 159.404 1.00 42.63 489 MET B N 1
ATOM 6401 C CA . MET B 1 451 ? 138.855 142.333 159.668 1.00 42.63 489 MET B CA 1
ATOM 6402 C C . MET B 1 451 ? 137.704 143.145 160.238 1.00 42.63 489 MET B C 1
ATOM 6403 O O . MET B 1 451 ? 136.542 142.843 159.960 1.00 42.63 489 MET B O 1
ATOM 6408 N N . GLY B 1 452 ? 138.002 144.177 161.023 1.00 40.37 490 GLY B N 1
ATOM 6409 C CA . GLY B 1 452 ? 136.949 145.051 161.498 1.00 40.37 490 GLY B CA 1
ATOM 6410 C C . GLY B 1 452 ? 136.312 145.864 160.390 1.00 40.37 490 GLY B C 1
ATOM 6411 O O . GLY B 1 452 ? 135.090 146.007 160.340 1.00 40.37 490 GLY B O 1
ATOM 6412 N N . LEU B 1 453 ? 137.130 146.409 159.485 1.00 38.89 491 LEU B N 1
ATOM 6413 C CA . LEU B 1 453 ? 136.584 147.123 158.336 1.00 38.89 491 LEU B CA 1
ATOM 6414 C C . LEU B 1 453 ? 135.904 146.173 157.366 1.00 38.89 491 LEU B C 1
ATOM 6415 O O . LEU B 1 453 ? 134.972 146.568 156.662 1.00 38.89 491 LEU B O 1
ATOM 6420 N N . PHE B 1 454 ? 136.350 144.918 157.318 1.00 37.03 492 PHE B N 1
ATOM 6421 C CA . PHE B 1 454 ? 135.746 143.949 156.413 1.00 37.03 492 PHE B CA 1
ATOM 6422 C C . PHE B 1 454 ? 134.319 143.620 156.828 1.00 37.03 492 PHE B C 1
ATOM 6423 O O . PHE B 1 454 ? 133.443 143.438 155.979 1.00 37.03 492 PHE B O 1
ATOM 6431 N N . PHE B 1 455 ? 134.059 143.556 158.136 1.00 36.64 493 PHE B N 1
ATOM 6432 C CA . PHE B 1 455 ? 132.690 143.349 158.579 1.00 36.64 493 PHE B CA 1
ATOM 6433 C C . PHE B 1 455 ? 131.941 144.656 158.772 1.00 36.64 493 PHE B C 1
ATOM 6434 O O . PHE B 1 455 ? 130.727 144.629 158.971 1.00 36.64 493 PHE B O 1
ATOM 6442 N N . PHE B 1 456 ? 132.624 145.796 158.727 1.00 37.96 494 PHE B N 1
ATOM 6443 C CA . PHE B 1 456 ? 131.898 147.058 158.694 1.00 37.96 494 PHE B CA 1
ATOM 6444 C C . PHE B 1 456 ? 131.289 147.304 157.322 1.00 37.96 494 PHE B C 1
ATOM 6445 O O . PHE B 1 456 ? 130.135 147.731 157.225 1.00 37.96 494 PHE B O 1
ATOM 6453 N N . PHE B 1 457 ? 132.039 147.031 156.251 1.00 36.88 495 PHE B N 1
ATOM 6454 C CA . PHE B 1 457 ? 131.478 147.189 154.913 1.00 36.88 495 PHE B CA 1
ATOM 6455 C C . PHE B 1 457 ? 130.506 146.070 154.580 1.00 36.88 495 PHE B C 1
ATOM 6456 O O . PHE B 1 457 ? 129.714 146.201 153.643 1.00 36.88 495 PHE B O 1
ATOM 6464 N N . SER B 1 458 ? 130.562 144.963 155.321 1.00 35.22 496 SER B N 1
ATOM 6465 C CA . SER B 1 458 ? 129.500 143.970 155.253 1.00 35.22 496 SER B CA 1
ATOM 6466 C C . SER B 1 458 ? 128.195 144.539 155.785 1.00 35.22 496 SER B C 1
ATOM 6467 O O . SER B 1 458 ? 127.114 144.187 155.305 1.00 35.22 496 SER B O 1
ATOM 6470 N N . GLY B 1 459 ? 128.277 145.424 156.776 1.00 34.77 497 GLY B N 1
ATOM 6471 C CA . GLY B 1 459 ? 127.072 146.007 157.333 1.00 34.77 497 GLY B CA 1
ATOM 6472 C C . GLY B 1 459 ? 126.580 147.200 156.541 1.00 34.77 497 GLY B C 1
ATOM 6473 O O . GLY B 1 459 ? 125.391 147.515 156.562 1.00 34.77 497 GLY B O 1
ATOM 6474 N N . VAL B 1 460 ? 127.492 147.890 155.850 1.00 35.60 498 VAL B N 1
ATOM 6475 C CA . VAL B 1 460 ? 127.099 148.967 154.946 1.00 35.60 498 VAL B CA 1
ATOM 6476 C C . VAL B 1 460 ? 126.286 148.408 153.785 1.00 35.60 498 VAL B C 1
ATOM 6477 O O . VAL B 1 460 ? 125.279 148.994 153.373 1.00 35.60 498 VAL B O 1
ATOM 6481 N N . GLY B 1 461 ? 126.679 147.239 153.278 1.00 34.79 499 GLY B N 1
ATOM 6482 C CA . GLY B 1 461 ? 125.900 146.597 152.233 1.00 34.79 499 GLY B CA 1
ATOM 6483 C C . GLY B 1 461 ? 124.583 146.038 152.736 1.00 34.79 499 GLY B C 1
ATOM 6484 O O . GLY B 1 461 ? 123.660 145.808 151.958 1.00 34.79 499 GLY B O 1
ATOM 6485 N N . SER B 1 462 ? 124.477 145.818 154.045 1.00 35.11 500 SER B N 1
ATOM 6486 C CA . SER B 1 462 ? 123.225 145.319 154.601 1.00 35.11 500 SER B CA 1
ATOM 6487 C C . SER B 1 462 ? 122.184 146.423 154.708 1.00 35.11 500 SER B C 1
ATOM 6488 O O . SER B 1 462 ? 120.992 146.180 154.500 1.00 35.11 500 SER B O 1
ATOM 6491 N N . PHE B 1 463 ? 122.610 147.644 155.037 1.00 38.20 501 PHE B N 1
ATOM 6492 C CA . PHE B 1 463 ? 121.646 148.727 155.193 1.00 38.20 501 PHE B CA 1
ATOM 6493 C C . PHE B 1 463 ? 121.316 149.389 153.861 1.00 38.20 501 PHE B C 1
ATOM 6494 O O . PHE B 1 463 ? 120.215 149.921 153.688 1.00 38.20 501 PHE B O 1
ATOM 6502 N N . VAL B 1 464 ? 122.248 149.376 152.904 1.00 37.01 502 VAL B N 1
ATOM 6503 C CA . VAL B 1 464 ? 121.899 149.884 151.581 1.00 37.01 502 VAL B CA 1
ATOM 6504 C C . VAL B 1 464 ? 121.089 148.833 150.828 1.00 37.01 502 VAL B C 1
ATOM 6505 O O . VAL B 1 464 ? 120.367 149.154 149.879 1.00 37.01 502 VAL B O 1
ATOM 6509 N N . GLY B 1 465 ? 121.154 147.573 151.262 1.00 36.45 503 GLY B N 1
ATOM 6510 C CA . GLY B 1 465 ? 120.248 146.575 150.727 1.00 36.45 503 GLY B CA 1
ATOM 6511 C C . GLY B 1 465 ? 118.847 146.725 151.277 1.00 36.45 503 GLY B C 1
ATOM 6512 O O . GLY B 1 465 ? 117.864 146.467 150.578 1.00 36.45 503 GLY B O 1
ATOM 6513 N N . SER B 1 466 ? 118.736 147.137 152.539 1.00 39.60 504 SER B N 1
ATOM 6514 C CA . SER B 1 466 ? 117.428 147.393 153.128 1.00 39.60 504 SER B CA 1
ATOM 6515 C C . SER B 1 466 ? 116.799 148.647 152.539 1.00 39.60 504 SER B C 1
ATOM 6516 O O . SER B 1 466 ? 115.571 148.757 152.455 1.00 39.60 504 SER B O 1
ATOM 6519 N N . GLY B 1 467 ? 117.627 149.606 152.125 1.00 42.69 505 GLY B N 1
ATOM 6520 C CA . GLY B 1 467 ? 117.105 150.773 151.436 1.00 42.69 505 GLY B CA 1
ATOM 6521 C C . GLY B 1 467 ? 116.709 150.472 150.004 1.00 42.69 505 GLY B C 1
ATOM 6522 O O . GLY B 1 467 ? 115.916 151.199 149.404 1.00 42.69 505 GLY B O 1
ATOM 6523 N N . LEU B 1 468 ? 117.268 149.403 149.433 1.00 42.01 506 LEU B N 1
ATOM 6524 C CA . LEU B 1 468 ? 116.846 148.964 148.108 1.00 42.01 506 LEU B CA 1
ATOM 6525 C C . LEU B 1 468 ? 115.450 148.362 148.155 1.00 42.01 506 LEU B C 1
ATOM 6526 O O . LEU B 1 468 ? 114.658 148.532 147.224 1.00 42.01 506 LEU B O 1
ATOM 6531 N N . LEU B 1 469 ? 115.133 147.651 149.238 1.00 43.14 507 LEU B N 1
ATOM 6532 C CA . LEU B 1 469 ? 113.794 147.101 149.405 1.00 43.14 507 LEU B CA 1
ATOM 6533 C C . LEU B 1 469 ? 112.786 148.206 149.692 1.00 43.14 507 LEU B C 1
ATOM 6534 O O . LEU B 1 469 ? 111.607 148.090 149.342 1.00 43.14 507 LEU B O 1
ATOM 6539 N N . ALA B 1 470 ? 113.235 149.291 150.323 1.00 48.64 508 ALA B N 1
ATOM 6540 C CA . ALA B 1 470 ? 112.362 150.439 150.529 1.00 48.64 508 ALA B CA 1
ATOM 6541 C C . ALA B 1 470 ? 112.172 151.231 149.244 1.00 48.64 508 ALA B C 1
ATOM 6542 O O . ALA B 1 470 ? 111.185 151.960 149.108 1.00 48.64 508 ALA B O 1
ATOM 6544 N N . LEU B 1 471 ? 113.101 151.104 148.297 1.00 50.02 509 LEU B N 1
ATOM 6545 C CA . LEU B 1 471 ? 112.959 151.803 147.026 1.00 50.02 509 LEU B CA 1
ATOM 6546 C C . LEU B 1 471 ? 111.958 151.103 146.119 1.00 50.02 509 LEU B C 1
ATOM 6547 O O . LEU B 1 471 ? 111.156 151.761 145.451 1.00 50.02 509 LEU B O 1
ATOM 6552 N N . VAL B 1 472 ? 111.972 149.766 146.088 1.00 49.99 510 VAL B N 1
ATOM 6553 C CA . VAL B 1 472 ? 111.024 149.026 145.257 1.00 49.99 510 VAL B CA 1
ATOM 6554 C C . VAL B 1 472 ? 109.679 148.823 145.932 1.00 49.99 510 VAL B C 1
ATOM 6555 O O . VAL B 1 472 ? 108.831 148.103 145.393 1.00 49.99 510 VAL B O 1
ATOM 6559 N N . SER B 1 473 ? 109.457 149.429 147.094 1.00 55.56 511 SER B N 1
ATOM 6560 C CA . SER B 1 473 ? 108.190 149.339 147.799 1.00 55.56 511 SER B CA 1
ATOM 6561 C C . SER B 1 473 ? 107.347 150.595 147.656 1.00 55.56 511 SER B C 1
ATOM 6562 O O . SER B 1 473 ? 106.221 150.627 148.158 1.00 55.56 511 SER B O 1
ATOM 6565 N N . ILE B 1 474 ? 107.863 151.630 146.990 1.00 60.32 512 ILE B N 1
ATOM 6566 C CA . ILE B 1 474 ? 107.094 152.856 146.834 1.00 60.32 512 ILE B CA 1
ATOM 6567 C C . ILE B 1 474 ? 105.993 152.648 145.802 1.00 60.32 512 ILE B C 1
ATOM 6568 O O . ILE B 1 474 ? 105.970 151.661 145.056 1.00 60.32 512 ILE B O 1
ATOM 6573 N N . LYS B 1 475 ? 105.059 153.601 145.762 1.00 65.89 513 LYS B N 1
ATOM 6574 C CA . LYS B 1 475 ? 103.893 153.460 144.897 1.00 65.89 513 LYS B CA 1
ATOM 6575 C C . LYS B 1 475 ? 104.242 153.653 143.426 1.00 65.89 513 LYS B C 1
ATOM 6576 O O . LYS B 1 475 ? 103.499 153.193 142.553 1.00 65.89 513 LYS B O 1
ATOM 6582 N N . ALA B 1 476 ? 105.364 154.310 143.131 1.00 64.86 514 ALA B N 1
ATOM 6583 C CA . ALA B 1 476 ? 105.739 154.545 141.741 1.00 64.86 514 ALA B CA 1
ATOM 6584 C C . ALA B 1 476 ? 106.251 153.271 141.083 1.00 64.86 514 ALA B C 1
ATOM 6585 O O . ALA B 1 476 ? 106.086 153.082 139.873 1.00 64.86 514 ALA B O 1
ATOM 6587 N N . ILE B 1 477 ? 106.878 152.390 141.858 1.00 58.48 515 ILE B N 1
ATOM 6588 C CA . ILE B 1 477 ? 107.400 151.136 141.331 1.00 58.48 515 ILE B CA 1
ATOM 6589 C C . ILE B 1 477 ? 106.426 150.018 141.671 1.00 58.48 515 ILE B C 1
ATOM 6590 O O . ILE B 1 477 ? 105.983 149.276 140.788 1.00 58.48 515 ILE B O 1
ATOM 6595 N N . GLY B 1 478 ? 106.087 149.891 142.951 1.00 55.28 516 GLY B N 1
ATOM 6596 C CA . GLY B 1 478 ? 105.029 148.990 143.358 1.00 55.28 516 GLY B CA 1
ATOM 6597 C C . GLY B 1 478 ? 105.368 147.522 143.335 1.00 55.28 516 GLY B C 1
ATOM 6598 O O . GLY B 1 478 ? 104.460 146.694 143.234 1.00 55.28 516 GLY B O 1
ATOM 6599 N N . TRP B 1 479 ? 106.647 147.163 143.421 1.00 48.65 517 TRP B N 1
ATOM 6600 C CA . TRP B 1 479 ? 106.995 145.749 143.472 1.00 48.65 517 TRP B CA 1
ATOM 6601 C C . TRP B 1 479 ? 106.755 145.178 144.861 1.00 48.65 517 TRP B C 1
ATOM 6602 O O . TRP B 1 479 ? 106.448 143.991 145.005 1.00 48.65 517 TRP B O 1
ATOM 6613 N N . MET B 1 480 ? 106.892 146.007 145.898 1.00 53.17 518 MET B N 1
ATOM 6614 C CA . MET B 1 480 ? 106.673 145.570 147.273 1.00 53.17 518 MET B CA 1
ATOM 6615 C C . MET B 1 480 ? 105.686 146.477 147.991 1.00 53.17 518 MET B C 1
ATOM 661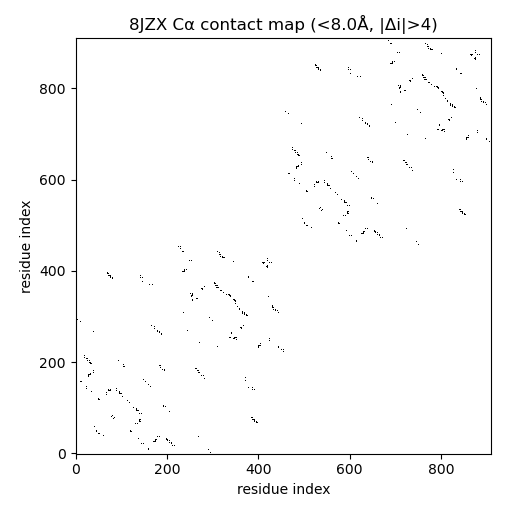6 O O . MET B 1 480 ? 105.930 146.881 149.131 1.00 53.17 518 MET B O 1
ATOM 6621 N N . SER B 1 481 ? 104.572 146.807 147.339 1.00 55.71 519 SER B N 1
ATOM 6622 C CA . SER B 1 481 ? 103.576 147.669 147.959 1.00 55.71 519 SER B CA 1
ATOM 6623 C C . SER B 1 481 ? 102.806 146.978 149.077 1.00 55.71 519 SER B C 1
ATOM 6624 O O . SER B 1 481 ? 102.215 147.668 149.913 1.00 55.71 519 SER B O 1
ATOM 6627 N N . SER B 1 482 ? 102.806 145.650 149.121 1.00 54.89 520 SER B N 1
ATOM 6628 C CA . SER B 1 482 ? 102.093 144.923 150.162 1.00 54.89 520 SER B CA 1
ATOM 6629 C C . SER B 1 482 ? 102.996 143.906 150.857 1.00 54.89 520 SER B C 1
ATOM 6630 O O . SER B 1 482 ? 103.690 144.228 151.822 1.00 54.89 520 SER B O 1
ATOM 6633 N N . GLY B 1 487 ? 101.843 140.856 155.527 1.00 54.38 525 GLY B N 1
ATOM 6634 C CA . GLY B 1 487 ? 102.679 139.677 155.419 1.00 54.38 525 GLY B CA 1
ATOM 6635 C C . GLY B 1 487 ? 102.375 138.837 154.194 1.00 54.38 525 GLY B C 1
ATOM 6636 O O . GLY B 1 487 ? 102.673 137.648 154.162 1.00 54.38 525 GLY B O 1
ATOM 6637 N N . ASN B 1 488 ? 101.778 139.458 153.183 1.00 51.32 526 ASN B N 1
ATOM 6638 C CA . ASN B 1 488 ? 101.396 138.742 151.975 1.00 51.32 526 ASN B CA 1
ATOM 6639 C C . ASN B 1 488 ? 102.179 139.282 150.785 1.00 51.32 526 ASN B C 1
ATOM 6640 O O . ASN B 1 488 ? 102.234 140.495 150.568 1.00 51.32 526 ASN B O 1
ATOM 6645 N N . ILE B 1 489 ? 102.786 138.381 150.014 1.00 45.76 527 ILE B N 1
ATOM 6646 C CA . ILE B 1 489 ? 103.535 138.752 148.821 1.00 45.76 527 ILE B CA 1
ATOM 6647 C C . ILE B 1 489 ? 102.856 138.261 147.553 1.00 45.76 527 ILE B C 1
ATOM 6648 O O . ILE B 1 489 ? 103.427 138.385 146.466 1.00 45.76 527 ILE B O 1
ATOM 6653 N N . ASN B 1 490 ? 101.653 137.693 147.663 1.00 46.44 528 ASN B N 1
ATOM 6654 C CA . ASN B 1 490 ? 100.954 137.199 146.484 1.00 46.44 528 ASN B CA 1
ATOM 6655 C C . ASN B 1 490 ? 100.467 138.329 145.588 1.00 46.44 528 ASN B C 1
ATOM 6656 O O . ASN B 1 490 ? 100.272 138.112 144.389 1.00 46.44 528 ASN B O 1
ATOM 6661 N N . GLY B 1 491 ? 100.280 139.525 146.135 1.00 50.14 529 GLY B N 1
ATOM 6662 C CA . GLY B 1 491 ? 100.040 140.715 145.353 1.00 50.14 529 GLY B CA 1
ATOM 6663 C C . GLY B 1 491 ? 101.283 141.519 145.054 1.00 50.14 529 GLY B C 1
ATOM 6664 O O . GLY B 1 491 ? 101.181 142.596 144.455 1.00 50.14 529 GLY B O 1
ATOM 6665 N N . CYS B 1 492 ? 102.454 141.037 145.454 1.00 51.37 530 CYS B N 1
ATOM 6666 C CA . CYS B 1 492 ? 103.724 141.692 145.185 1.00 51.37 530 CYS B CA 1
ATOM 6667 C C . CYS B 1 492 ? 104.390 141.008 144.005 1.00 51.37 530 CYS B C 1
ATOM 6668 O O . CYS B 1 492 ? 104.063 139.863 143.680 1.00 51.37 530 CYS B O 1
ATOM 6671 N N . TYR B 1 493 ? 105.315 141.714 143.357 1.00 46.14 531 TYR B N 1
ATOM 6672 C CA . TYR B 1 493 ? 106.104 141.131 142.275 1.00 46.14 531 TYR B CA 1
ATOM 6673 C C . TYR B 1 493 ? 107.508 140.855 142.798 1.00 46.14 531 TYR B C 1
ATOM 6674 O O . TYR B 1 493 ? 108.450 141.625 142.606 1.00 46.14 531 TYR B O 1
ATOM 6683 N N . LEU B 1 494 ? 107.641 139.717 143.475 1.00 38.50 532 LEU B N 1
ATOM 6684 C CA . LEU B 1 494 ? 108.922 139.331 144.045 1.00 38.50 532 LEU B CA 1
ATOM 6685 C C . LEU B 1 494 ? 109.875 138.798 142.986 1.00 38.50 532 LEU B C 1
ATOM 6686 O O . LEU B 1 494 ? 111.092 138.900 143.159 1.00 38.50 532 LEU B O 1
ATOM 6691 N N . ASN B 1 495 ? 109.346 138.262 141.883 1.00 37.73 533 ASN B N 1
ATOM 6692 C CA . ASN B 1 495 ? 110.193 137.770 140.801 1.00 37.73 533 ASN B CA 1
ATOM 6693 C C . ASN B 1 495 ? 110.912 138.904 140.082 1.00 37.73 533 ASN B C 1
ATOM 6694 O O . ASN B 1 495 ? 112.025 138.716 139.582 1.00 37.73 533 ASN B O 1
ATOM 6699 N N . TYR B 1 496 ? 110.293 140.084 140.018 1.00 40.01 534 TYR B N 1
ATOM 6700 C CA . TYR B 1 496 ? 110.955 141.234 139.410 1.00 40.01 534 TYR B CA 1
ATOM 6701 C C . TYR B 1 496 ? 112.072 141.744 140.303 1.00 40.01 534 TYR B C 1
ATOM 6702 O O . TYR B 1 496 ? 112.990 142.427 139.839 1.00 40.01 534 TYR B O 1
ATOM 6711 N N . TYR B 1 497 ? 111.994 141.443 141.597 1.00 35.99 535 TYR B N 1
ATOM 6712 C CA . TYR B 1 497 ? 113.023 141.891 142.521 1.00 35.99 535 TYR B CA 1
ATOM 6713 C C . TYR B 1 497 ? 114.208 140.935 142.528 1.00 35.99 535 TYR B C 1
ATOM 6714 O O . TYR B 1 497 ? 115.341 141.355 142.771 1.00 35.99 535 TYR B O 1
ATOM 6723 N N . PHE B 1 498 ? 113.979 139.651 142.238 1.00 31.87 536 PHE B N 1
ATOM 6724 C CA . PHE B 1 498 ? 115.109 138.739 142.086 1.00 31.87 536 PHE B CA 1
ATOM 6725 C C . PHE B 1 498 ? 115.849 138.990 140.784 1.00 31.87 536 PHE B C 1
ATOM 6726 O O . PHE B 1 498 ? 117.054 138.736 140.689 1.00 31.87 536 PHE B O 1
ATOM 6734 N N . PHE B 1 499 ? 115.135 139.441 139.755 1.00 30.45 537 PHE B N 1
ATOM 6735 C CA . PHE B 1 499 ? 115.775 139.753 138.485 1.00 30.45 537 PHE B CA 1
ATOM 6736 C C . PHE B 1 499 ? 116.588 141.032 138.592 1.00 30.45 537 PHE B C 1
ATOM 6737 O O . PHE B 1 499 ? 117.595 141.195 137.898 1.00 30.45 537 PHE B O 1
ATOM 6745 N N . LEU B 1 500 ? 116.157 141.954 139.452 1.00 31.53 538 LEU B N 1
ATOM 6746 C CA . LEU B 1 500 ? 116.952 143.142 139.732 1.00 31.53 538 LEU B CA 1
ATOM 6747 C C . LEU B 1 500 ? 118.217 142.786 140.499 1.00 31.53 538 LEU B C 1
ATOM 6748 O O . LEU B 1 500 ? 119.281 143.361 140.254 1.00 31.53 538 LEU B O 1
ATOM 6753 N N . LEU B 1 501 ? 118.123 141.826 141.421 1.00 30.65 539 LEU B N 1
ATOM 6754 C CA . LEU B 1 501 ? 119.297 141.409 142.178 1.00 30.65 539 LEU B CA 1
ATOM 6755 C C . LEU B 1 501 ? 120.265 140.618 141.309 1.00 30.65 539 LEU B C 1
ATOM 6756 O O . LEU B 1 501 ? 121.467 140.589 141.581 1.00 30.65 539 LEU B O 1
ATOM 6761 N N . ALA B 1 502 ? 119.759 139.965 140.263 1.00 29.89 540 ALA B N 1
ATOM 6762 C CA . ALA B 1 502 ? 120.641 139.298 139.312 1.00 29.89 540 ALA B CA 1
ATOM 6763 C C . ALA B 1 502 ? 121.368 140.309 138.438 1.00 29.89 540 ALA B C 1
ATOM 6764 O O . ALA B 1 502 ? 122.500 140.069 138.006 1.00 29.89 540 ALA B O 1
ATOM 6766 N N . ALA B 1 503 ? 120.730 141.444 138.158 1.00 31.53 541 ALA B N 1
ATOM 6767 C CA . ALA B 1 503 ? 121.363 142.467 137.336 1.00 31.53 541 ALA B CA 1
ATOM 6768 C C . ALA B 1 503 ? 122.382 143.264 138.136 1.00 31.53 541 ALA B C 1
ATOM 6769 O O . ALA B 1 503 ? 123.403 143.695 137.594 1.00 31.53 541 ALA B O 1
ATOM 6771 N N . ILE B 1 504 ? 122.111 143.489 139.425 1.00 31.92 542 ILE B N 1
ATOM 6772 C CA . ILE B 1 504 ? 123.077 144.166 140.286 1.00 31.92 542 ILE B CA 1
ATOM 6773 C C . ILE B 1 504 ? 124.285 143.271 140.525 1.00 31.92 542 ILE B C 1
ATOM 6774 O O . ILE B 1 504 ? 125.430 143.738 140.543 1.00 31.92 542 ILE B O 1
ATOM 6779 N N . GLN B 1 505 ? 124.055 141.964 140.660 1.00 31.85 543 GLN B N 1
ATOM 6780 C CA . GLN B 1 505 ? 125.155 141.033 140.882 1.00 31.85 543 GLN B CA 1
ATOM 6781 C C . GLN B 1 505 ? 126.001 140.855 139.626 1.00 31.85 543 GLN B C 1
ATOM 6782 O O . GLN B 1 505 ? 127.222 140.685 139.714 1.00 31.85 543 GLN B O 1
ATOM 6788 N N . GLY B 1 506 ? 125.375 140.899 138.450 1.00 32.20 544 GLY B N 1
ATOM 6789 C CA . GLY B 1 506 ? 126.131 140.774 137.216 1.00 32.20 544 GLY B CA 1
ATOM 6790 C C . GLY B 1 506 ? 127.003 141.981 136.934 1.00 32.20 544 GLY B C 1
ATOM 6791 O O . GLY B 1 506 ? 128.095 141.851 136.381 1.00 32.20 544 GLY B O 1
ATOM 6792 N N . ALA B 1 507 ? 126.535 143.171 137.306 1.00 33.72 545 ALA B N 1
ATOM 6793 C CA . ALA B 1 507 ? 127.367 144.358 137.175 1.00 33.72 545 ALA B CA 1
ATOM 6794 C C . ALA B 1 507 ? 128.432 144.400 138.262 1.00 33.72 545 ALA B C 1
ATOM 6795 O O . ALA B 1 507 ? 129.488 145.014 138.085 1.00 33.72 545 ALA B O 1
ATOM 6797 N N . THR B 1 508 ? 128.165 143.755 139.398 1.00 33.35 546 THR B N 1
ATOM 6798 C CA . THR B 1 508 ? 129.151 143.679 140.468 1.00 33.35 546 THR B CA 1
ATOM 6799 C C . THR B 1 508 ? 130.268 142.713 140.103 1.00 33.35 546 THR B C 1
ATOM 6800 O O . THR B 1 508 ? 131.429 142.933 140.456 1.00 33.35 546 THR B O 1
ATOM 6804 N N . LEU B 1 509 ? 129.928 141.641 139.385 1.00 33.07 547 LEU B N 1
ATOM 6805 C CA . LEU B 1 509 ? 130.925 140.680 138.926 1.00 33.07 547 LEU B CA 1
ATOM 6806 C C . LEU B 1 509 ? 131.891 141.323 137.942 1.00 33.07 547 LEU B C 1
ATOM 6807 O O . LEU B 1 509 ? 133.103 141.102 138.013 1.00 33.07 547 LEU B O 1
ATOM 6812 N N . LEU B 1 510 ? 131.366 142.117 137.009 1.00 33.19 548 LEU B N 1
ATOM 6813 C CA . LEU B 1 510 ? 132.213 142.756 136.012 1.00 33.19 548 LEU B CA 1
ATOM 6814 C C . LEU B 1 510 ? 133.053 143.858 136.640 1.00 33.19 548 LEU B C 1
ATOM 6815 O O . LEU B 1 510 ? 134.183 144.115 136.212 1.00 33.19 548 LEU B O 1
ATOM 6820 N N . LEU B 1 511 ? 132.511 144.522 137.661 1.00 34.62 549 LEU B N 1
ATOM 6821 C CA . LEU B 1 511 ? 133.282 145.521 138.388 1.00 34.62 549 LEU B CA 1
ATOM 6822 C C . LEU B 1 511 ? 134.377 144.873 139.219 1.00 34.62 549 LEU B C 1
ATOM 6823 O O . LEU B 1 511 ? 135.487 145.403 139.314 1.00 34.62 549 LEU B O 1
ATOM 6828 N N . PHE B 1 512 ? 134.089 143.714 139.811 1.00 34.43 550 PHE B N 1
ATOM 6829 C CA . PHE B 1 512 ? 135.039 143.099 140.730 1.00 34.43 550 PHE B CA 1
ATOM 6830 C C . PHE B 1 512 ? 136.207 142.474 139.983 1.00 34.43 550 PHE B C 1
ATOM 6831 O O . PHE B 1 512 ? 137.314 142.397 140.521 1.00 34.43 550 PHE B O 1
ATOM 6839 N N . LEU B 1 513 ? 135.984 142.027 138.746 1.00 33.66 551 LEU B N 1
ATOM 6840 C CA . LEU B 1 513 ? 137.069 141.461 137.949 1.00 33.66 551 LEU B CA 1
ATOM 6841 C C . LEU B 1 513 ? 138.073 142.530 137.541 1.00 33.66 551 LEU B C 1
ATOM 6842 O O . LEU B 1 513 ? 139.265 142.251 137.395 1.00 33.66 551 LEU B O 1
ATOM 6847 N N . ILE B 1 514 ? 137.607 143.763 137.352 1.00 36.36 552 ILE B N 1
ATOM 6848 C CA . ILE B 1 514 ? 138.517 144.856 137.021 1.00 36.36 552 ILE B CA 1
ATOM 6849 C C . ILE B 1 514 ? 139.314 145.273 138.250 1.00 36.36 552 ILE B C 1
ATOM 6850 O O . ILE B 1 514 ? 140.520 145.532 138.168 1.00 36.36 552 ILE B O 1
ATOM 6855 N N . ILE B 1 515 ? 138.655 145.321 139.412 1.00 38.33 553 ILE B N 1
ATOM 6856 C CA . ILE B 1 515 ? 139.329 145.663 140.664 1.00 38.33 553 ILE B CA 1
ATOM 6857 C C . ILE B 1 515 ? 140.318 144.569 141.058 1.00 38.33 553 ILE B C 1
ATOM 6858 O O . ILE B 1 515 ? 141.402 144.853 141.581 1.00 38.33 553 ILE B O 1
ATOM 6863 N N . SER B 1 516 ? 139.980 143.309 140.775 1.00 40.37 554 SER B N 1
ATOM 6864 C CA . SER B 1 516 ? 140.853 142.194 141.134 1.00 40.37 554 SER B CA 1
ATOM 6865 C C . SER B 1 516 ? 142.130 142.179 140.305 1.00 40.37 554 SER B C 1
ATOM 6866 O O . SER B 1 516 ? 143.197 141.814 140.811 1.00 40.37 554 SER B O 1
ATOM 6869 N N . VAL B 1 517 ? 142.045 142.559 139.030 1.00 42.69 555 VAL B N 1
ATOM 6870 C CA . VAL B 1 517 ? 143.241 142.616 138.194 1.00 42.69 555 VAL B CA 1
ATOM 6871 C C . VAL B 1 517 ? 144.075 143.841 138.549 1.00 42.69 555 VAL B C 1
ATOM 6872 O O . VAL B 1 517 ? 145.305 143.764 138.653 1.00 42.69 555 VAL B O 1
ATOM 6876 N N . LYS B 1 518 ? 143.418 144.976 138.790 1.00 45.45 556 LYS B N 1
ATOM 6877 C CA . LYS B 1 518 ? 144.146 146.196 139.125 1.00 45.45 556 LYS B CA 1
ATOM 6878 C C . LYS B 1 518 ? 144.702 146.150 140.542 1.00 45.45 556 LYS B C 1
ATOM 6879 O O . LYS B 1 518 ? 145.577 146.949 140.894 1.00 45.45 556 LYS B O 1
ATOM 6885 N N . TYR B 1 519 ? 144.205 145.233 141.374 1.00 46.81 557 TYR B N 1
ATOM 6886 C CA . TYR B 1 519 ? 144.852 144.984 142.657 1.00 46.81 557 TYR B CA 1
ATOM 6887 C C . TYR B 1 519 ? 146.187 144.280 142.463 1.00 46.81 557 TYR B C 1
ATOM 6888 O O . TYR B 1 519 ? 147.199 144.686 143.043 1.00 46.81 557 TYR B O 1
ATOM 6897 N N . ASP B 1 520 ? 146.207 143.220 141.665 1.00 48.83 558 ASP B N 1
ATOM 6898 C CA . ASP B 1 520 ? 147.434 142.489 141.391 1.00 48.83 558 ASP B CA 1
ATOM 6899 C C . ASP B 1 520 ? 148.330 143.272 140.438 1.00 48.83 558 ASP B C 1
ATOM 6900 O O . ASP B 1 520 ? 149.525 143.006 140.338 1.00 48.83 558 ASP B O 1
#

Foldseek 3Di:
DVLVVLVVLLPDPVPVCLLLVLLLLLLLLLLLLVLLCQQCQLVVCVDDVKPADSVVSVVLSVVLQLLLQVLQLVLQVCCQPPNPQLVSLLVLLVLLLVLLVLQLQCQDPVNVCVQQVPNTRRVVSNSSSSNSNSNSNSNCLLRSLLQSLVQRVVSDLSNSLLSLLSSVLSSLVSLCCRLPPLQLCCQLPGSNVSSVVSSVSSVVSSVSSVVNVVSGDVQVVLVVLCVVLLVLCLLVLLLVLVCLVVVLLQLQQADEDDDDVSPAAASSVSSSLLSVLSNVCSVVCSVPVSPPCSVVVHDDALLVLLLVLLVLSLVLLLLVLVVLVVQLVQVVVDWDWDGHRHDIATHGHHHSCSNVSSSVSNSVSCVRNVSSLSSCLNPSHDPSCRSSSSSVSSNSSVSSVVVSVVVVVVCCDPVNQQNVDSYNSSHNVSVVSNVSSVSSVVSSVVSVVSVVVSD/DVLVVLVVLLPDPVPVCLLLVLLLLLLLLLLLLVLLCQQCQLVVCVDDVKPADSVVSVVLSVVLQLLLQVLQLVLQVCCQPPNPQLVSLLVLLVLLLVLLVLQLQCQDPVNVCVQQVPNTRRVVSNSSSSNSNSNSNSNCLLRSLLQSLVQRVVSDLSNSLLSLLSSVLSSLVSLCCRLPPLQLCCQLPGSNVSSVVSSVSSVVSSVSSVVNVVSGDVQVVLVVLCVVLLVLCLLVLLLVLVCLVVVLLQLQQADEDDDDVSPAAASSVSSSLLSVLSNVCSVVCSVPVSPPCSVVVHDDALLVLLLVLLVLSLVLLLLVLVVLVVQLVQVVVDWDWDGHRHDIATHGHHHSCSNVSSSVSNSVSCVRNVSSLSSCLNPSHDPSCRSSSSSVSSNSSVSSVVVSVVVVVVCCDPVNQQNVDSYNSSHNVSVVSNVSSVSSVVSSVVSVVSVVVSD

GO terms:
  GO:0071916 dipeptide transmembrane transporter activity (F, IDA)
  GO:0015333 peptide:proton symporter activity (F, IDA)
  GO:0015647 peptidoglycan transmembrane transporter activity (F, IDA)
  GO:0005290 L-histidine transmembrane transporter activity (F, IDA)
  GO:0036020 endolysosome membrane (C, IDA)
  GO:0005765 lysosomal membrane (C, IDA)
  GO:0045089 positive regulation of innate immune response (P, IDA)
  GO:0015835 peptidoglycan transport (P, IDA)
  GO:0140206 dipeptide import across plasma membrane (P, IDA)
  GO:0034157 positive regulation of toll-like receptor 7 signaling pathway (P, IMP)
  GO:0034161 positive regulation of toll-like receptor 8 signaling pathway (P, IMP)
  GO:0034165 positive regulation of toll-like receptor 9 signaling pathway (P, IMP)
  GO:0005515 protein binding (F, IPI)
  GO:0015333 peptide:proton symporter activity (F, TAS)
  GO:0035579 specific granule membrane (C, TAS)
  GO:0036020 endolysosome membrane (C, TAS)
  GO:0035672 oligopeptide transmembrane transport (P, TAS)
  GO:0005765 lysosomal membrane (C, TAS)
  GO:0005886 plasma membrane (C, TAS)
  GO:0034157 positive regulation of toll-like receptor 7 signaling pathway (P, IDA)